Protein AF-0000000087375952 (afdb_homodimer)

Nearest PDB structures (foldseek):
  8b24-assembly1_B  TM=8.709E-02  e=7.193E-02  Thermotoga maritima
  4s0f-assembly1_A  TM=1.376E-01  e=5.343E+00  Acetivibrio thermocellus ATCC 27405
  4s0f-assembly1_A  TM=1.377E-01  e=4.874E+00  Acetivibrio thermocellus ATCC 27405

Solvent-accessible surface area (backbone atoms only — not comparable to full-atom values): 81300 Å² total; per-residue (Å²): 135,86,79,77,78,74,74,79,68,74,80,70,73,78,78,84,52,76,80,85,81,52,69,49,51,56,50,56,46,46,37,27,45,47,47,61,62,44,66,48,79,80,58,34,62,64,51,52,50,49,53,50,52,49,40,51,50,38,50,47,61,52,43,45,70,57,62,17,58,68,60,46,91,51,53,43,57,49,63,68,58,36,53,54,50,55,52,57,53,66,51,43,54,28,53,48,32,25,50,30,36,48,36,39,60,64,63,52,96,51,96,59,66,30,62,60,22,51,49,47,51,49,49,55,52,50,50,59,55,51,46,52,73,62,44,62,55,52,47,79,49,60,70,67,47,54,53,55,50,51,49,48,52,48,51,52,51,50,53,47,50,55,46,68,73,58,46,72,54,43,20,52,34,25,55,56,44,33,55,47,48,50,42,49,47,52,51,51,49,52,51,51,53,39,54,50,33,36,70,26,46,80,52,49,43,19,45,59,50,48,54,28,48,51,57,53,50,55,63,69,64,50,89,72,70,81,63,69,71,16,68,57,41,43,40,65,31,74,52,58,58,49,38,69,59,74,52,54,69,41,66,29,38,89,33,46,48,63,60,64,50,66,55,34,68,64,37,85,81,38,66,55,38,45,25,42,7,55,50,52,54,46,25,74,73,35,66,70,46,57,74,36,60,64,58,62,41,48,42,46,16,50,30,49,29,52,53,52,49,20,42,75,72,55,39,81,82,51,42,64,54,12,53,53,39,33,45,40,45,48,36,10,58,32,55,62,69,72,43,25,57,62,52,53,47,31,42,48,50,16,46,48,55,50,24,41,52,69,41,6,42,53,77,41,82,59,33,31,74,68,44,44,46,47,62,72,49,49,39,56,51,51,52,48,51,50,35,52,50,41,36,28,61,53,34,77,66,40,49,71,57,24,55,50,29,32,56,72,61,31,47,78,69,42,88,54,47,66,60,46,52,52,50,42,46,50,44,22,65,72,58,65,39,69,36,41,42,55,42,38,49,54,51,49,40,52,51,45,44,52,49,37,48,53,48,50,55,54,47,54,52,50,46,38,66,63,28,68,47,24,48,46,43,50,50,50,43,48,74,52,35,73,87,50,30,71,62,45,65,55,50,50,59,51,46,49,54,54,39,60,72,56,39,76,89,67,62,56,42,54,44,35,48,87,56,68,63,33,87,84,55,73,75,71,52,72,43,66,66,48,64,64,35,35,31,51,43,48,54,52,58,64,58,54,32,81,89,42,41,46,28,78,26,56,60,51,44,61,62,35,30,78,70,65,76,44,62,44,78,78,56,49,67,64,51,70,57,89,34,65,55,53,32,50,50,20,52,34,48,15,50,50,49,35,43,68,73,58,58,83,59,88,91,53,82,76,53,56,29,38,64,26,22,56,52,44,34,17,31,53,43,29,34,45,74,76,38,30,51,65,38,63,43,30,44,64,18,34,46,45,54,50,50,50,46,52,51,51,49,22,56,74,44,68,29,71,65,33,41,64,68,47,49,46,67,55,46,49,54,51,39,54,49,48,35,66,49,83,64,86,66,88,45,55,63,44,50,5,26,37,51,14,50,55,50,47,55,46,40,69,73,73,41,52,52,56,52,30,34,50,42,20,51,26,40,43,35,32,55,60,47,37,29,35,55,74,45,59,58,35,49,49,37,47,59,57,35,27,59,74,66,46,50,63,58,47,38,47,24,50,52,28,58,46,39,31,42,37,53,54,70,74,76,60,84,61,74,53,83,59,34,40,34,55,125,135,84,81,75,76,76,75,76,68,73,80,69,74,78,77,84,54,76,79,83,81,50,70,48,50,57,51,56,46,46,38,26,45,47,47,61,62,46,65,49,80,81,57,34,62,63,53,51,50,50,53,50,53,47,40,52,49,37,48,47,61,54,44,46,69,58,61,15,60,70,59,46,91,51,52,43,57,48,61,68,59,36,53,54,51,54,52,56,54,65,53,43,55,30,53,48,32,26,49,29,35,47,36,40,60,64,64,50,95,52,94,59,67,29,62,60,20,52,49,48,51,50,50,54,52,51,48,60,56,50,46,52,74,62,44,62,54,50,47,78,49,61,72,68,45,54,54,54,50,51,48,49,51,49,51,54,51,50,53,48,50,52,46,69,73,58,46,74,54,43,20,52,34,25,56,56,42,32,55,47,49,50,42,51,46,52,51,52,50,52,50,51,52,37,53,49,34,35,71,26,46,80,52,50,43,19,44,57,50,48,54,29,47,52,56,53,49,53,63,71,64,50,90,73,71,81,65,70,71,16,67,57,40,44,40,66,32,75,51,58,58,50,37,70,59,73,51,56,68,41,66,29,37,91,33,46,48,63,61,61,50,66,53,35,69,64,37,86,81,37,66,54,39,44,26,42,7,56,52,53,55,46,26,75,74,34,65,71,44,56,74,36,59,65,58,62,41,48,41,46,15,50,30,50,30,52,54,52,47,20,42,74,71,54,40,82,81,50,40,63,56,12,53,53,40,34,45,39,46,51,36,8,58,32,54,62,68,70,43,26,57,61,53,53,46,30,42,49,50,16,47,49,55,50,25,41,51,68,42,6,41,52,76,40,81,60,31,31,74,68,45,44,46,47,64,72,48,48,39,55,51,52,54,47,51,50,37,53,50,42,38,29,61,51,34,77,67,40,48,70,56,26,56,51,30,32,54,73,60,32,46,78,69,41,88,54,46,67,59,48,51,52,49,42,48,48,44,21,65,72,58,67,38,71,37,42,42,55,43,38,50,54,51,49,40,52,50,45,42,52,49,37,49,55,49,48,57,54,48,54,50,51,48,38,67,63,28,70,48,24,48,46,43,51,51,52,43,47,75,54,35,73,88,51,31,72,62,44,65,56,50,52,58,52,48,50,55,56,40,60,72,56,40,77,88,68,63,57,42,54,44,36,47,87,57,68,64,33,88,85,54,72,76,71,53,72,44,66,66,48,64,62,36,35,34,51,42,49,53,50,58,65,57,54,31,80,90,40,41,44,26,77,28,56,59,50,44,62,62,36,31,79,70,66,74,44,62,44,78,78,55,48,67,63,51,69,56,89,34,65,58,53,32,49,50,18,53,33,46,15,51,52,49,34,43,67,74,58,58,84,60,89,90,55,82,75,54,56,30,40,66,27,23,56,53,43,33,18,30,54,44,29,34,47,73,76,38,29,51,64,37,63,43,30,41,63,17,34,47,47,54,48,50,50,44,52,50,52,50,21,56,74,45,68,30,72,66,34,42,65,68,47,48,47,68,55,46,49,53,50,40,53,49,47,35,66,50,82,63,86,63,89,45,53,63,43,50,4,27,38,50,14,51,54,51,46,55,46,39,69,73,74,40,52,52,56,52,30,35,49,41,19,52,27,39,43,34,33,53,61,47,36,28,35,55,73,46,60,58,34,48,50,37,47,58,58,36,26,61,75,67,46,49,61,59,48,37,48,24,49,51,28,59,46,38,32,42,38,54,55,70,74,76,62,84,63,76,57,83,57,34,42,32,56,124

pLDDT: mean 81.81, std 15.51, range [24.17, 98.19]

Radius of gyration: 37.65 Å; Cα contacts (8 Å, |Δi|>4): 2104; chains: 2; bounding box: 94×125×106 Å

Foldseek 3Di:
DPPPPPPPPDPPPPPCAPDPPALCCVLLVLLLVLCVQLPCPPCVVVLVVVLVLLLVLLVCLLCQVVQPPQQPLALFGFPVSLVVNVVSVVVLLVSLVVVLVVQQPSVDPDPFGRSVSLLSLLSLLLVLLSCLSSDALALQDDPVVVVVLVVSVVSLVVSVCCLPVHGQFLLSSLVSVLSSLVSVLVSVVSVVLSVCQCPACQHNVVLLLQLQLVVVVLVVVPPPPPDAFELVLQLLFFQFLDQSRVFDWDADPSGTDTPCSVVCRPVLQNLRTDGLNNLSVVLVVDVVCVVPVVLSLLSVLRSLLSVVVSVVVPHADDPSQLQSLLRCLQRYVCVHVVFLQSSLLSLLSSLSLVLCNGGGSAVLLPQAPVCCCVVVPVSVVVSVVVSQVSLCVSVVNPNVVSVVSNCSVDSVNRVCLVVVLVSLVVVCVVVVDPSSVSSNSSSVSSVSSVVSSVVVVVSSVLSNLLPSSNSSNLSSCCSNPVVCVVVSVVSNVVSVVVNVVRHDSFAKAFFAAPLADFVVPPDTDIDTQDSLLSSLLSVVSSVDDPVQHFALQLSLLVVCCVPQVPNSVVCVVLRPDPDSLLSLLLQLLLLVLLCVVPPDDPPDDDFRQNSLLNRLSRRSNVCLDPPQLLFQDDSVVSNVLVVVVLVVLQVLLPHDVSSNPPHSVSSSVSLLVLLVPPDPDPRSSSSSSVSNVVLNVSCPPDCVNSSSNSSSNRSSSNLLVGLAHLDPSNVVSQVVCSSVVGHSSNSSNSSCSSNVPHDDHPPPVDPPPPPDDPD/DPPPPPPPPDPPPPPCAPDPPALCCVLLVLLLVLCVQLPCVPCVVVLVVVLVLLLVLLVCLQCQVVQPPQQPLALFGFPVSLVVNVVSVVVLLVSLVVVLVVQQPSVDPDPFGRSVSLLSLLSLLLVLLSNLSSDALALQDDPVVVVVLVVSVVSLVVSVCCLPVHGQFLLSSLVSLLSSLVSVLVSVVSVVLSVCQCPACQHNVVLLLQLQLVVVVLVVVDPPPPDAFELVLQLLFFQFLDQSSVFDWDADPSGTDTPCSVVCRPVLQNLRTDGLNNLSVVLVVDVVCVVPVVLSLLSVLRSLLSVVVSVVVPHADDPSQLQSLLRCLQRYVCVHVVFLQSSLLSLLSNLSLVLCNGGGSAVLLPQAPVCCCVVVPVSVVVSVVVSQVSLCVSVVNPNVVSVVSNCSVDSVNRVCLVVVLVSLVVVCVVVVDPSSVSSNSSSVSSVSSVVSSVVVVVSSVLSNLLDSSNSSNLSSCCSNPVVCVVVSVPSNVVSVVVNVVRHDSFAKAFFAALLADFVVPPDTDIDTQDSLLSSLLSVVSSVDDPVQHFALQLSLLVVCCVPQVPNSVVCVVLRPDPDSLLSLLLQLLLLVLLCVVPPDDPPDDDFRQNSLLNRLSRRSNVCLDPPLLLFQDDSVVSNVLVVVVLVVLQVLLPHDVSSNPDHSVSSSVSLLVLLPPPDPDPRSSSSSSVSNVVLNVSCPPPCVNSSSNSSSNRSSSNLLVGLAHLDPSNVVSQVVCSSVVGHSSNSSNSSCSSNVPHDDHPPPVDPPPPPDDPD

Structure (mmCIF, N/CA/C/O backbone):
data_AF-0000000087375952-model_v1
#
loop_
_entity.id
_entity.type
_entity.pdbx_description
1 polymer 'DUF4220 domain-containing protein'
#
loop_
_atom_site.group_PDB
_atom_site.id
_atom_site.type_symbol
_atom_site.label_atom_id
_atom_site.label_alt_id
_atom_site.label_comp_id
_atom_site.label_asym_id
_atom_site.label_entity_id
_atom_site.label_seq_id
_atom_site.pdbx_PDB_ins_code
_atom_site.Cartn_x
_atom_site.Cartn_y
_atom_site.Cartn_z
_atom_site.occupancy
_atom_site.B_iso_or_equiv
_atom_site.auth_seq_id
_atom_site.auth_comp_id
_atom_site.auth_asym_id
_atom_site.auth_atom_id
_atom_site.pdbx_PDB_model_num
ATOM 1 N N . MET A 1 1 ? -16.797 -83.125 -9.977 1 24.17 1 MET A N 1
ATOM 2 C CA . MET A 1 1 ? -17.797 -82.188 -10.5 1 24.17 1 MET A CA 1
ATOM 3 C C . MET A 1 1 ? -17.203 -80.812 -10.672 1 24.17 1 MET A C 1
ATOM 5 O O . MET A 1 1 ? -16.641 -80.25 -9.734 1 24.17 1 MET A O 1
ATOM 9 N N . ALA A 1 2 ? -16.844 -80.5 -12.008 1 28.22 2 ALA A N 1
ATOM 10 C CA . ALA A 1 2 ? -16.109 -79.438 -12.664 1 28.22 2 ALA A CA 1
ATOM 11 C C . ALA A 1 2 ? -16.812 -78.062 -12.461 1 28.22 2 ALA A C 1
ATOM 13 O O . ALA A 1 2 ? -18 -77.938 -12.781 1 28.22 2 ALA A O 1
ATOM 14 N N . SER A 1 3 ? -16.547 -77.312 -11.359 1 28.17 3 SER A N 1
ATOM 15 C CA . SER A 1 3 ? -17.047 -76.062 -10.883 1 28.17 3 SER A CA 1
ATOM 16 C C . SER A 1 3 ? -17 -75 -11.969 1 28.17 3 SER A C 1
ATOM 18 O O . SER A 1 3 ? -15.914 -74.625 -12.453 1 28.17 3 SER A O 1
ATOM 20 N N . SER A 1 4 ? -17.984 -75.062 -12.953 1 26.92 4 SER A N 1
ATOM 21 C CA . SER A 1 4 ? -18.188 -74.188 -14.102 1 26.92 4 SER A CA 1
ATOM 22 C C . SER A 1 4 ? -18.203 -72.688 -13.68 1 26.92 4 SER A C 1
ATOM 24 O O . SER A 1 4 ? -19.109 -72.25 -12.969 1 26.92 4 SER A O 1
ATOM 26 N N . ILE A 1 5 ? -17.031 -72.125 -13.398 1 28.55 5 ILE A N 1
ATOM 27 C CA . ILE A 1 5 ? -16.828 -70.688 -13.109 1 28.55 5 ILE A CA 1
ATOM 28 C C . ILE A 1 5 ? -17.469 -69.875 -14.211 1 28.55 5 ILE A C 1
ATOM 30 O O . ILE A 1 5 ? -17.047 -69.938 -15.367 1 28.55 5 ILE A O 1
ATOM 34 N N . ASN A 1 6 ? -18.859 -69.688 -14.211 1 26 6 ASN A N 1
ATOM 35 C CA . ASN A 1 6 ? -19.688 -68.875 -15.109 1 26 6 ASN A CA 1
ATOM 36 C C . ASN A 1 6 ? -19.047 -67.5 -15.375 1 26 6 ASN A C 1
ATOM 38 O O . ASN A 1 6 ? -18.734 -66.812 -14.445 1 26 6 ASN A O 1
ATOM 42 N N . SER A 1 7 ? -18.312 -67.375 -16.453 1 29.36 7 SER A N 1
ATOM 43 C CA . SER A 1 7 ? -17.734 -66.188 -17.062 1 29.36 7 SER A CA 1
ATOM 44 C C . SER A 1 7 ? -18.75 -65.062 -17.125 1 29.36 7 SER A C 1
ATOM 46 O O . SER A 1 7 ? -19.766 -65.188 -17.812 1 29.36 7 SER A O 1
ATOM 48 N N . ALA A 1 8 ? -18.969 -64.375 -16 1 34.66 8 ALA A N 1
ATOM 49 C CA . ALA A 1 8 ? -19.859 -63.188 -15.938 1 34.66 8 ALA A CA 1
ATOM 50 C C . ALA A 1 8 ? -19.719 -62.344 -17.188 1 34.66 8 ALA A C 1
ATOM 52 O O . ALA A 1 8 ? -18.609 -61.938 -17.562 1 34.66 8 ALA A O 1
ATOM 53 N N . SER A 1 9 ? -20.594 -62.656 -18.25 1 31.17 9 SER A N 1
ATOM 54 C CA . SER A 1 9 ? -20.75 -61.844 -19.453 1 31.17 9 SER A CA 1
ATOM 55 C C . SER A 1 9 ? -20.625 -60.375 -19.156 1 31.17 9 SER A C 1
ATOM 57 O O . SER A 1 9 ? -21.062 -59.906 -18.094 1 31.17 9 SER A O 1
ATOM 59 N N . PRO A 1 10 ? -19.719 -59.719 -19.844 1 35.69 10 PRO A N 1
ATOM 60 C CA . PRO A 1 10 ? -19.547 -58.281 -19.625 1 35.69 10 PRO A CA 1
ATOM 61 C C . PRO A 1 10 ? -20.875 -57.531 -19.578 1 35.69 10 PRO A C 1
ATOM 63 O O . PRO A 1 10 ? -21.859 -57.969 -20.203 1 35.69 10 PRO A O 1
ATOM 66 N N . PRO A 1 11 ? -21.312 -56.938 -18.469 1 35.44 11 PRO A N 1
ATOM 67 C CA . PRO A 1 11 ? -22.641 -56.312 -18.375 1 35.44 11 PRO A CA 1
ATOM 68 C C . PRO A 1 11 ? -23.062 -55.656 -19.703 1 35.44 11 PRO A C 1
ATOM 70 O O . PRO A 1 11 ? -22.219 -55.094 -20.406 1 35.44 11 PRO A O 1
ATOM 73 N N . GLN A 1 12 ? -24.062 -56.281 -20.438 1 33.72 12 GLN A N 1
ATOM 74 C CA . GLN A 1 12 ? -24.703 -55.812 -21.672 1 33.72 12 GLN A CA 1
ATOM 75 C C . GLN A 1 12 ? -24.922 -54.312 -21.625 1 33.72 12 GLN A C 1
ATOM 77 O O . GLN A 1 12 ? -25.203 -53.75 -20.578 1 33.72 12 GLN A O 1
ATOM 82 N N . PRO A 1 13 ? -24.375 -53.625 -22.594 1 38.22 13 PRO A N 1
ATOM 83 C CA . PRO A 1 13 ? -24.641 -52.188 -22.719 1 38.22 13 PRO A CA 1
ATOM 84 C C . PRO A 1 13 ? -26.109 -51.812 -22.484 1 38.22 13 PRO A C 1
ATOM 86 O O . PRO A 1 13 ? -27 -52.562 -22.906 1 38.22 13 PRO A O 1
ATOM 89 N N . PRO A 1 14 ? -26.516 -51.375 -21.375 1 36.69 14 PRO A N 1
ATOM 90 C CA . PRO A 1 14 ? -27.953 -51.125 -21.188 1 36.69 14 PRO A CA 1
ATOM 91 C C . PRO A 1 14 ? -28.641 -50.656 -22.453 1 36.69 14 PRO A C 1
ATOM 93 O O . PRO A 1 14 ? -28.188 -49.719 -23.094 1 36.69 14 PRO A O 1
ATOM 96 N N . SER A 1 15 ? -29.25 -51.531 -23.266 1 37.16 15 SER A N 1
ATOM 97 C CA . SER A 1 15 ? -30.062 -51.375 -24.469 1 37.16 15 SER A CA 1
ATOM 98 C C . SER A 1 15 ? -30.781 -50.031 -24.469 1 37.16 15 SER A C 1
ATOM 100 O O . SER A 1 15 ? -30.875 -49.344 -25.5 1 37.16 15 SER A O 1
ATOM 102 N N . ALA A 1 16 ? -32 -50.062 -23.719 1 36.94 16 ALA A N 1
ATOM 103 C CA . ALA A 1 16 ? -33.094 -49.125 -23.859 1 36.94 16 ALA A CA 1
ATOM 104 C C . ALA A 1 16 ? -32.688 -47.719 -23.438 1 36.94 16 ALA A C 1
ATOM 106 O O . ALA A 1 16 ? -32.938 -47.312 -22.312 1 36.94 16 ALA A O 1
ATOM 107 N N . PHE A 1 17 ? -31.469 -47.375 -23.484 1 39.38 17 PHE A N 1
ATOM 108 C CA . PHE A 1 17 ? -31.266 -46 -23.094 1 39.38 17 PHE A CA 1
ATOM 109 C C . PHE A 1 17 ? -32.344 -45.094 -23.672 1 39.38 17 PHE A C 1
ATOM 111 O O . PHE A 1 17 ? -33.062 -45.5 -24.609 1 39.38 17 PHE A O 1
ATOM 118 N N . CYS A 1 18 ? -32.406 -43.781 -23.266 1 39.75 18 CYS A N 1
ATOM 119 C CA . CYS A 1 18 ? -33.469 -42.875 -23.781 1 39.75 18 CYS A CA 1
ATOM 120 C C . CYS A 1 18 ? -33.594 -43 -25.281 1 39.75 18 CYS A C 1
ATOM 122 O O . CYS A 1 18 ? -32.688 -43.469 -25.969 1 39.75 18 CYS A O 1
ATOM 124 N N . ASP A 1 19 ? -34.719 -42.781 -25.953 1 37.16 19 ASP A N 1
ATOM 125 C CA . ASP A 1 19 ? -34.969 -42.719 -27.391 1 37.16 19 ASP A CA 1
ATOM 126 C C . ASP A 1 19 ? -33.719 -42.25 -28.125 1 37.16 19 ASP A C 1
ATOM 128 O O . ASP A 1 19 ? -33.031 -41.344 -27.672 1 37.16 19 ASP A O 1
ATOM 132 N N . THR A 1 20 ? -33.031 -43.094 -28.984 1 40.28 20 THR A N 1
ATOM 133 C CA . THR A 1 20 ? -31.875 -43.156 -29.844 1 40.28 20 THR A CA 1
ATOM 134 C C . THR A 1 20 ? -31.531 -41.781 -30.406 1 40.28 20 THR A C 1
ATOM 136 O O . THR A 1 20 ? -30.484 -41.625 -31.031 1 40.28 20 THR A O 1
ATOM 139 N N . SER A 1 21 ? -32.531 -40.938 -30.656 1 39.75 21 SER A N 1
ATOM 140 C CA . SER A 1 21 ? -32.219 -39.875 -31.609 1 39.75 21 SER A CA 1
ATOM 141 C C . SER A 1 21 ? -31.375 -38.781 -30.953 1 39.75 21 SER A C 1
ATOM 143 O O . SER A 1 21 ? -31.016 -37.781 -31.609 1 39.75 21 SER A O 1
ATOM 145 N N . THR A 1 22 ? -31.266 -38.688 -29.656 1 44.5 22 THR A N 1
ATOM 146 C CA . THR A 1 22 ? -30.703 -37.438 -29.172 1 44.5 22 THR A CA 1
ATOM 147 C C . THR A 1 22 ? -29.188 -37.531 -29.016 1 44.5 22 THR A C 1
ATOM 149 O O . THR A 1 22 ? -28.688 -38.531 -28.5 1 44.5 22 THR A O 1
ATOM 152 N N . THR A 1 23 ? -28.422 -36.781 -29.781 1 45.75 23 THR A N 1
ATOM 153 C CA . THR A 1 23 ? -26.984 -36.625 -29.938 1 45.75 23 THR A CA 1
ATOM 154 C C . THR A 1 23 ? -26.297 -36.562 -28.562 1 45.75 23 THR A C 1
ATOM 156 O O . THR A 1 23 ? -25.094 -36.75 -28.453 1 45.75 23 THR A O 1
ATOM 159 N N . LEU A 1 24 ? -26.938 -36.094 -27.484 1 51.06 24 LEU A N 1
ATOM 160 C CA . LEU A 1 24 ? -26.281 -36.062 -26.172 1 51.06 24 LEU A CA 1
ATOM 161 C C . LEU A 1 24 ? -26.031 -37.469 -25.656 1 51.06 24 LEU A C 1
ATOM 163 O O . LEU A 1 24 ? -25.141 -37.688 -24.828 1 51.06 24 LEU A O 1
ATOM 167 N N . ILE A 1 25 ? -26.672 -38.438 -26.172 1 51.78 25 ILE A N 1
ATOM 168 C CA . ILE A 1 25 ? -26.594 -39.812 -25.703 1 51.78 25 ILE A CA 1
ATOM 169 C C . ILE A 1 25 ? -25.172 -40.375 -25.938 1 51.78 25 ILE A C 1
ATOM 171 O O . ILE A 1 25 ? -24.594 -41 -25.031 1 51.78 25 ILE A O 1
ATOM 175 N N . PRO A 1 26 ? -24.719 -39.781 -27.047 1 53.44 26 PRO A N 1
ATOM 176 C CA . PRO A 1 26 ? -23.359 -40.312 -27.234 1 53.44 26 PRO A CA 1
ATOM 177 C C . PRO A 1 26 ? -22.375 -39.719 -26.219 1 53.44 26 PRO A C 1
ATOM 179 O O . PRO A 1 26 ? -21.469 -40.406 -25.766 1 53.44 26 PRO A O 1
ATOM 182 N N . PHE A 1 27 ? -22.734 -38.469 -25.766 1 61.25 27 PHE A N 1
ATOM 183 C CA . PHE A 1 27 ? -21.828 -37.844 -24.812 1 61.25 27 PHE A CA 1
ATOM 184 C C . PHE A 1 27 ? -21.922 -38.531 -23.453 1 61.25 27 PHE A C 1
ATOM 186 O O . PHE A 1 27 ? -20.906 -38.906 -22.859 1 61.25 27 PHE A O 1
ATOM 193 N N . VAL A 1 28 ? -23.125 -38.625 -22.969 1 58.19 28 VAL A N 1
ATOM 194 C CA . VAL A 1 28 ? -23.344 -39.281 -21.672 1 58.19 28 VAL A CA 1
ATOM 195 C C . VAL A 1 28 ? -22.859 -40.719 -21.734 1 58.19 28 VAL A C 1
ATOM 197 O O . VAL A 1 28 ? -22.234 -41.219 -20.797 1 58.19 28 VAL A O 1
ATOM 200 N N . TYR A 1 29 ? -23.125 -41.25 -22.906 1 54.22 29 TYR A N 1
ATOM 201 C CA . TYR A 1 29 ? -22.688 -42.625 -23.109 1 54.22 29 TYR A CA 1
ATOM 202 C C . TYR A 1 29 ? -21.172 -42.75 -23.047 1 54.22 29 TYR A C 1
ATOM 204 O O . TYR A 1 29 ? -20.641 -43.594 -22.328 1 54.22 29 TYR A O 1
ATOM 212 N N . ASN A 1 30 ? -20.609 -41.75 -23.734 1 57.16 30 ASN A N 1
ATOM 213 C CA . ASN A 1 30 ? -19.156 -41.781 -23.766 1 57.16 30 ASN A CA 1
ATOM 214 C C . ASN A 1 30 ? -18.547 -41.469 -22.391 1 57.16 30 ASN A C 1
ATOM 216 O O . ASN A 1 30 ? -17.531 -42.062 -22.016 1 57.16 30 ASN A O 1
ATOM 220 N N . LEU A 1 31 ? -19.25 -40.656 -21.766 1 66.5 31 LEU A N 1
ATOM 221 C CA . LEU A 1 31 ? -18.766 -40.312 -20.438 1 66.5 31 LEU A CA 1
ATOM 222 C C . LEU A 1 31 ? -18.969 -41.469 -19.469 1 66.5 31 LEU A C 1
ATOM 224 O O . LEU A 1 31 ? -18.094 -41.75 -18.641 1 66.5 31 LEU A O 1
ATOM 228 N N . THR A 1 32 ? -20.062 -42.125 -19.609 1 59.03 32 THR A N 1
ATOM 229 C CA . THR A 1 32 ? -20.344 -43.281 -18.766 1 59.03 32 THR A CA 1
ATOM 230 C C . THR A 1 32 ? -19.375 -44.406 -19.062 1 59.03 32 THR A C 1
ATOM 232 O O . THR A 1 32 ? -18.938 -45.125 -18.156 1 59.03 32 THR A O 1
ATOM 235 N N . ILE A 1 33 ? -19.062 -44.594 -20.328 1 57.09 33 ILE A N 1
ATOM 236 C CA . ILE A 1 33 ? -18.109 -45.625 -20.734 1 57.09 33 ILE A CA 1
ATOM 237 C C . ILE A 1 33 ? -16.734 -45.312 -20.141 1 57.09 33 ILE A C 1
ATOM 239 O O . ILE A 1 33 ? -16.031 -46.219 -19.688 1 57.09 33 ILE A O 1
ATOM 243 N N . PHE A 1 34 ? -16.484 -44.062 -20.266 1 63.88 34 PHE A N 1
ATOM 244 C CA . PHE A 1 34 ? -15.211 -43.688 -19.672 1 63.88 34 PHE A CA 1
ATOM 245 C C . PHE A 1 34 ? -15.141 -44.094 -18.219 1 63.88 34 PHE A C 1
ATOM 247 O O . PHE A 1 34 ? -14.141 -44.656 -17.766 1 63.88 34 PHE A O 1
ATOM 254 N N . TYR A 1 35 ? -16.172 -43.844 -17.5 1 63.03 35 TYR A N 1
ATOM 255 C CA . TYR A 1 35 ? -16.172 -44.156 -16.078 1 63.03 35 TYR A CA 1
ATOM 256 C C . TYR A 1 35 ? -16.266 -45.656 -15.844 1 63.03 35 TYR A C 1
ATOM 258 O O . TYR A 1 35 ? -15.742 -46.156 -14.852 1 63.03 35 TYR A O 1
ATOM 266 N N . ALA A 1 36 ? -16.891 -46.312 -16.797 1 55.78 36 ALA A N 1
ATOM 267 C CA . ALA A 1 36 ? -17.016 -47.75 -16.688 1 55.78 36 ALA A CA 1
ATOM 268 C C . ALA A 1 36 ? -15.695 -48.438 -17.016 1 55.78 36 ALA A C 1
ATOM 270 O O . ALA A 1 36 ? -15.328 -49.438 -16.391 1 55.78 36 ALA A O 1
ATOM 271 N N . GLU A 1 37 ? -15.031 -48 -18.031 1 56.59 37 GLU A N 1
ATOM 272 C CA . GLU A 1 37 ? -13.789 -48.625 -18.484 1 56.59 37 GLU A CA 1
ATOM 273 C C . GLU A 1 37 ? -12.602 -48.156 -17.625 1 56.59 37 GLU A C 1
ATOM 275 O O . GLU A 1 37 ? -11.641 -48.906 -17.453 1 56.59 37 GLU A O 1
ATOM 280 N N . ALA A 1 38 ? -12.648 -46.906 -17.469 1 52.41 38 ALA A N 1
ATOM 281 C CA . ALA A 1 38 ? -11.562 -46.438 -16.625 1 52.41 38 ALA A CA 1
ATOM 282 C C . ALA A 1 38 ? -11.523 -47.188 -15.297 1 52.41 38 ALA A C 1
ATOM 284 O O . ALA A 1 38 ? -12.547 -47.344 -14.625 1 52.41 38 ALA A O 1
ATOM 285 N N . ASN A 1 39 ? -11.016 -48.375 -15.172 1 46.94 39 ASN A N 1
ATOM 286 C CA . ASN A 1 39 ? -10.828 -49.156 -13.938 1 46.94 39 ASN A CA 1
ATOM 287 C C . ASN A 1 39 ? -10.922 -48.25 -12.703 1 46.94 39 ASN A C 1
ATOM 289 O O . ASN A 1 39 ? -9.922 -47.656 -12.281 1 46.94 39 ASN A O 1
ATOM 293 N N . LEU A 1 40 ? -12.039 -47.875 -12.375 1 46.62 40 LEU A N 1
ATOM 294 C CA . LEU A 1 40 ? -12.422 -47 -11.266 1 46.62 40 LEU A CA 1
ATOM 295 C C . LEU A 1 40 ? -11.664 -47.375 -9.992 1 46.62 40 LEU A C 1
ATOM 297 O O . LEU A 1 40 ? -11.836 -46.75 -8.953 1 46.62 40 LEU A O 1
ATOM 301 N N . ARG A 1 41 ? -11.281 -48.5 -9.82 1 49.94 41 ARG A N 1
ATOM 302 C CA . ARG A 1 41 ? -10.852 -48.906 -8.484 1 49.94 41 ARG A CA 1
ATOM 303 C C . ARG A 1 41 ? -9.695 -48.031 -8.008 1 49.94 41 ARG A C 1
ATOM 305 O O . ARG A 1 41 ? -9.633 -47.656 -6.832 1 49.94 41 ARG A O 1
ATOM 312 N N . GLY A 1 42 ? -8.711 -47.875 -8.672 1 47.47 42 GLY A N 1
ATOM 313 C CA . GLY A 1 42 ? -7.574 -47.188 -8.078 1 47.47 42 GLY A CA 1
ATOM 314 C C . GLY A 1 42 ? -7.637 -45.688 -8.211 1 47.47 42 GLY A C 1
ATOM 315 O O . GLY A 1 42 ? -7.121 -44.969 -7.359 1 47.47 42 GLY A O 1
ATOM 316 N N . ASN A 1 43 ? -8.242 -45.156 -9.242 1 53.06 43 ASN A N 1
ATOM 317 C CA . ASN A 1 43 ? -8.188 -43.719 -9.547 1 53.06 43 ASN A CA 1
ATOM 318 C C . ASN A 1 43 ? -9.5 -43.031 -9.195 1 53.06 43 ASN A C 1
ATOM 320 O O . ASN A 1 43 ? -9.766 -41.938 -9.68 1 53.06 43 ASN A O 1
ATOM 324 N N . GLU A 1 44 ? -10.336 -43.719 -8.367 1 56.28 44 GLU A N 1
ATOM 325 C CA . GLU A 1 44 ? -11.656 -43.188 -8.07 1 56.28 44 GLU A CA 1
ATOM 326 C C . GLU A 1 44 ? -11.57 -42 -7.141 1 56.28 44 GLU A C 1
ATOM 328 O O . GLU A 1 44 ? -12.289 -41 -7.316 1 56.28 44 GLU A O 1
ATOM 333 N N . ALA A 1 45 ? -10.664 -42.188 -6.277 1 58.88 45 ALA A N 1
ATOM 334 C CA . ALA A 1 45 ? -10.68 -41.188 -5.219 1 58.88 45 ALA A CA 1
ATOM 335 C C . ALA A 1 45 ? -10.328 -39.812 -5.773 1 58.88 45 ALA A C 1
ATOM 337 O O . ALA A 1 45 ? -11.031 -38.812 -5.523 1 58.88 45 ALA A O 1
ATOM 338 N N . PRO A 1 46 ? -9.398 -39.844 -6.609 1 63.56 46 PRO A N 1
ATOM 339 C CA . PRO A 1 46 ? -9.094 -38.5 -7.121 1 63.56 46 PRO A CA 1
ATOM 340 C C . PRO A 1 46 ? -10.164 -37.969 -8.07 1 63.56 46 PRO A C 1
ATOM 342 O O . PRO A 1 46 ? -10.422 -36.75 -8.117 1 63.56 46 PRO A O 1
ATOM 345 N N . LEU A 1 47 ? -10.812 -38.938 -8.688 1 69.5 47 LEU A N 1
ATOM 346 C CA . LEU A 1 47 ? -11.875 -38.531 -9.594 1 69.5 47 LEU A CA 1
ATOM 347 C C . LEU A 1 47 ? -13.07 -37.969 -8.828 1 69.5 47 LEU A C 1
ATOM 349 O O . LEU A 1 47 ? -13.633 -36.969 -9.219 1 69.5 47 LEU A O 1
ATOM 353 N N . VAL A 1 48 ? -13.312 -38.656 -7.727 1 66.81 48 VAL A N 1
ATOM 354 C CA . VAL A 1 48 ? -14.422 -38.188 -6.891 1 66.81 48 VAL A CA 1
ATOM 355 C C . VAL A 1 48 ? -14.055 -36.875 -6.238 1 66.81 48 VAL A C 1
ATOM 357 O O . VAL A 1 48 ? -14.875 -35.938 -6.215 1 66.81 48 VAL A O 1
ATOM 360 N N . ALA A 1 49 ? -12.914 -36.781 -5.836 1 67.19 49 ALA A N 1
ATOM 361 C CA . ALA A 1 49 ? -12.484 -35.562 -5.164 1 67.19 49 ALA A CA 1
ATOM 362 C C . ALA A 1 49 ? -12.516 -34.375 -6.121 1 67.19 49 ALA A C 1
ATOM 364 O O . ALA A 1 49 ? -12.938 -33.281 -5.742 1 67.19 49 ALA A O 1
ATOM 365 N N . THR A 1 50 ? -12.195 -34.656 -7.293 1 75.12 50 THR A N 1
ATOM 366 C CA . THR A 1 50 ? -12.188 -33.562 -8.273 1 75.12 50 THR A CA 1
ATOM 367 C C . THR A 1 50 ? -13.609 -33.094 -8.562 1 75.12 50 THR A C 1
ATOM 369 O O . THR A 1 50 ? -13.859 -31.875 -8.617 1 75.12 50 THR A O 1
ATOM 372 N N . SER A 1 51 ? -14.484 -34.031 -8.625 1 76.44 51 SER A N 1
ATOM 373 C CA . SER A 1 51 ? -15.859 -33.656 -8.93 1 76.44 51 SER A CA 1
ATOM 374 C C . SER A 1 51 ? -16.5 -32.906 -7.762 1 76.44 51 SER A C 1
ATOM 376 O O . SER A 1 51 ? -17.234 -31.953 -7.965 1 76.44 51 SER A O 1
ATOM 378 N N . VAL A 1 52 ? -16.078 -33.281 -6.629 1 73.06 52 VAL A N 1
ATOM 379 C CA . VAL A 1 52 ? -16.641 -32.625 -5.449 1 73.06 52 VAL A CA 1
ATOM 380 C C . VAL A 1 52 ? -16.094 -31.219 -5.324 1 73.06 52 VAL A C 1
ATOM 382 O O . VAL A 1 52 ? -16.844 -30.266 -5.094 1 73.06 52 VAL A O 1
ATOM 385 N N . VAL A 1 53 ? -14.875 -31.047 -5.57 1 75 53 VAL A N 1
ATOM 386 C CA . VAL A 1 53 ? -14.25 -29.734 -5.461 1 75 53 VAL A CA 1
ATOM 387 C C . VAL A 1 53 ? -14.82 -28.797 -6.527 1 75 53 VAL A C 1
ATOM 389 O O . VAL A 1 53 ? -15.133 -27.641 -6.242 1 75 53 VAL A O 1
ATOM 392 N N . MET A 1 54 ? -15.031 -29.359 -7.602 1 82.69 54 MET A N 1
ATOM 393 C CA . MET A 1 54 ? -15.555 -28.516 -8.688 1 82.69 54 MET A CA 1
ATOM 394 C C . MET A 1 54 ? -17 -28.141 -8.43 1 82.69 54 MET A C 1
ATOM 396 O O . MET A 1 54 ? -17.422 -27.031 -8.75 1 82.69 54 MET A O 1
ATOM 400 N N . PHE A 1 55 ? -17.672 -29.031 -7.809 1 74.81 55 PHE A N 1
ATOM 401 C CA . PHE A 1 55 ? -19.062 -28.734 -7.488 1 74.81 55 PHE A CA 1
ATOM 402 C C . PHE A 1 55 ? -19.156 -27.641 -6.438 1 74.81 55 PHE A C 1
ATOM 404 O O . PHE A 1 55 ? -19.922 -26.688 -6.586 1 74.81 55 PHE A O 1
ATOM 411 N N . VAL A 1 56 ? -18.297 -27.734 -5.496 1 78.31 56 VAL A N 1
ATOM 412 C CA . VAL A 1 56 ? -18.266 -26.734 -4.434 1 78.31 56 VAL A CA 1
ATOM 413 C C . VAL A 1 56 ? -17.859 -25.375 -5.008 1 78.31 56 VAL A C 1
ATOM 415 O O . VAL A 1 56 ? -18.469 -24.344 -4.684 1 78.31 56 VAL A O 1
ATOM 418 N N . LEU A 1 57 ? -17 -25.422 -5.879 1 81.5 57 LEU A N 1
ATOM 419 C CA . LEU A 1 57 ? -16.547 -24.188 -6.488 1 81.5 57 LEU A CA 1
ATOM 420 C C . LEU A 1 57 ? -17.641 -23.562 -7.344 1 81.5 57 LEU A C 1
ATOM 422 O O . LEU A 1 57 ? -17.844 -22.344 -7.309 1 81.5 57 LEU A O 1
ATOM 426 N N . ALA A 1 58 ? -18.344 -24.391 -7.992 1 81.56 58 ALA A N 1
ATOM 427 C CA . ALA A 1 58 ? -19.406 -23.906 -8.852 1 81.56 58 ALA A CA 1
ATOM 428 C C . ALA A 1 58 ? -20.531 -23.281 -8.023 1 81.56 58 ALA A C 1
ATOM 430 O O . ALA A 1 58 ? -21.047 -22.219 -8.359 1 81.56 58 ALA A O 1
ATOM 431 N N . VAL A 1 59 ? -20.75 -23.906 -6.922 1 79.62 59 VAL A N 1
ATOM 432 C CA . VAL A 1 59 ? -21.797 -23.406 -6.043 1 79.62 59 VAL A CA 1
ATOM 433 C C . VAL A 1 59 ? -21.359 -22.094 -5.395 1 79.62 59 VAL A C 1
ATOM 435 O O . VAL A 1 59 ? -22.141 -21.141 -5.289 1 79.62 59 VAL A O 1
ATOM 438 N N . LEU A 1 60 ? -20.188 -22.078 -5.07 1 80.19 60 LEU A N 1
ATOM 439 C CA . LEU A 1 60 ? -19.656 -20.875 -4.445 1 80.19 60 LEU A CA 1
ATOM 440 C C . LEU A 1 60 ? -19.719 -19.688 -5.406 1 80.19 60 LEU A C 1
ATOM 442 O O . LEU A 1 60 ? -20.109 -18.594 -5.02 1 80.19 60 LEU A O 1
ATOM 446 N N . PHE A 1 61 ? -19.422 -19.906 -6.586 1 81.88 61 PHE A N 1
ATOM 447 C CA . PHE A 1 61 ? -19.469 -18.828 -7.578 1 81.88 61 PHE A CA 1
ATOM 448 C C . PHE A 1 61 ? -20.906 -18.375 -7.797 1 81.88 61 PHE A C 1
ATOM 450 O O . PHE A 1 61 ? -21.156 -17.188 -8.023 1 81.88 61 PHE A O 1
ATOM 457 N N . PHE A 1 62 ? -21.734 -19.312 -7.668 1 76.88 62 PHE A N 1
ATOM 458 C CA . PHE A 1 62 ? -23.125 -18.984 -7.93 1 76.88 62 PHE A CA 1
ATOM 459 C C . PHE A 1 62 ? -23.719 -18.156 -6.789 1 76.88 62 PHE A C 1
ATOM 461 O O . PHE A 1 62 ? -24.469 -17.219 -7.023 1 76.88 62 PHE A O 1
ATOM 468 N N . ILE A 1 63 ? -23.203 -18.406 -5.562 1 74.25 63 ILE A N 1
ATOM 469 C CA . ILE A 1 63 ? -23.781 -17.766 -4.391 1 74.25 63 ILE A CA 1
ATOM 470 C C . ILE A 1 63 ? -23.047 -16.453 -4.102 1 74.25 63 ILE A C 1
ATOM 472 O O . ILE A 1 63 ? -23.562 -15.578 -3.414 1 74.25 63 ILE A O 1
ATOM 476 N N . LEU A 1 64 ? -21.953 -16.375 -4.633 1 72 64 LEU A N 1
ATOM 477 C CA . LEU A 1 64 ? -21.125 -15.211 -4.344 1 72 64 LEU A CA 1
ATOM 478 C C . LEU A 1 64 ? -21.891 -13.914 -4.582 1 72 64 LEU A C 1
ATOM 480 O O . LEU A 1 64 ? -21.703 -12.93 -3.863 1 72 64 LEU A O 1
ATOM 484 N N . ASN A 1 65 ? -22.672 -13.891 -5.539 1 62.22 65 ASN A N 1
ATOM 485 C CA . ASN A 1 65 ? -23.453 -12.672 -5.766 1 62.22 65 ASN A CA 1
ATOM 486 C C . ASN A 1 65 ? -24.438 -12.414 -4.625 1 62.22 65 ASN A C 1
ATOM 488 O O . ASN A 1 65 ? -24.844 -11.273 -4.398 1 62.22 65 ASN A O 1
ATOM 492 N N . LEU A 1 66 ? -24.594 -13.578 -3.949 1 55.66 66 LEU A N 1
ATOM 493 C CA . LEU A 1 66 ? -25.484 -13.438 -2.805 1 55.66 66 LEU A CA 1
ATOM 494 C C . LEU A 1 66 ? -24.734 -12.859 -1.605 1 55.66 66 LEU A C 1
ATOM 496 O O . LEU A 1 66 ? -25.359 -12.258 -0.722 1 55.66 66 LEU A O 1
ATOM 500 N N . PHE A 1 67 ? -23.547 -13.141 -1.574 1 54.94 67 PHE A N 1
ATOM 501 C CA . PHE A 1 67 ? -22.75 -12.656 -0.452 1 54.94 67 PHE A CA 1
ATOM 502 C C . PHE A 1 67 ? -22.359 -11.203 -0.657 1 54.94 67 PHE A C 1
ATOM 504 O O . PHE A 1 67 ? -21.719 -10.594 0.208 1 54.94 67 PHE A O 1
ATOM 511 N N . SER A 1 68 ? -22.516 -10.875 -1.812 1 55.59 68 SER A N 1
ATOM 512 C CA . SER A 1 68 ? -22.391 -9.422 -1.929 1 55.59 68 SER A CA 1
ATOM 513 C C . SER A 1 68 ? -23.484 -8.711 -1.137 1 55.59 68 SER A C 1
ATOM 515 O O . SER A 1 68 ? -24.547 -9.281 -0.879 1 55.59 68 SER A O 1
ATOM 517 N N . ARG A 1 69 ? -23.312 -8.078 -0.178 1 49.66 69 ARG A N 1
ATOM 518 C CA . ARG A 1 69 ? -24.328 -7.398 0.618 1 49.66 69 ARG A CA 1
ATOM 519 C C . ARG A 1 69 ? -25.625 -7.246 -0.165 1 49.66 69 ARG A C 1
ATOM 521 O O . ARG A 1 69 ? -25.672 -6.582 -1.203 1 49.66 69 ARG A O 1
ATOM 528 N N . SER A 1 70 ? -26.531 -8.336 -0.281 1 42.72 70 SER A N 1
ATOM 529 C CA . SER A 1 70 ? -27.812 -8.43 -0.965 1 42.72 70 SER A CA 1
ATOM 530 C C . SER A 1 70 ? -28.484 -7.059 -1.091 1 42.72 70 SER A C 1
ATOM 532 O O . SER A 1 70 ? -29.188 -6.789 -2.062 1 42.72 70 SER A O 1
ATOM 534 N N . SER A 1 71 ? -28.625 -6.512 0.032 1 45.59 71 SER A N 1
ATOM 535 C CA . SER A 1 71 ? -29.484 -5.328 0.036 1 45.59 71 SER A CA 1
ATOM 536 C C . SER A 1 71 ? -28.953 -4.254 -0.906 1 45.59 71 SER A C 1
ATOM 538 O O . SER A 1 71 ? -29.688 -3.357 -1.315 1 45.59 71 SER A O 1
ATOM 540 N N . ASP A 1 72 ? -27.609 -3.967 -0.819 1 52.44 72 ASP A N 1
ATOM 541 C CA . ASP A 1 72 ? -27.156 -2.781 -1.544 1 52.44 72 ASP A CA 1
ATOM 542 C C . ASP A 1 72 ? -26.453 -3.166 -2.84 1 52.44 72 ASP A C 1
ATOM 544 O O . ASP A 1 72 ? -25.609 -4.062 -2.848 1 52.44 72 ASP A O 1
ATOM 548 N N . VAL A 1 73 ? -27.266 -3.211 -3.953 1 56.41 73 VAL A N 1
ATOM 549 C CA . VAL A 1 73 ? -26.656 -3.24 -5.281 1 56.41 73 VAL A CA 1
ATOM 550 C C . VAL A 1 73 ? -25.203 -2.773 -5.191 1 56.41 73 VAL A C 1
ATOM 552 O O . VAL A 1 73 ? -24.906 -1.618 -5.5 1 56.41 73 VAL A O 1
ATOM 555 N N . SER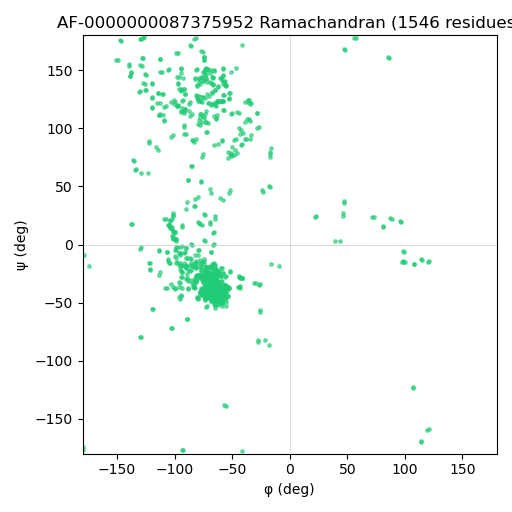 A 1 74 ? -24.469 -3.471 -4.148 1 64.25 74 SER A N 1
ATOM 556 C CA . SER A 1 74 ? -23.125 -2.941 -3.992 1 64.25 74 SER A CA 1
ATOM 557 C C . SER A 1 74 ? -22.109 -3.748 -4.809 1 64.25 74 SER A C 1
ATOM 559 O O . SER A 1 74 ? -22.281 -4.953 -5 1 64.25 74 SER A O 1
ATOM 561 N N . ALA A 1 75 ? -21.266 -3.111 -5.555 1 71.25 75 ALA A N 1
ATOM 562 C CA . ALA A 1 75 ? -20.203 -3.623 -6.414 1 71.25 75 ALA A CA 1
ATOM 563 C C . ALA A 1 75 ? -18.984 -4.062 -5.59 1 71.25 75 ALA A C 1
ATOM 565 O O . ALA A 1 75 ? -17.922 -4.32 -6.141 1 71.25 75 ALA A O 1
ATOM 566 N N . ILE A 1 76 ? -19.234 -4.254 -4.184 1 73.69 76 ILE A N 1
ATOM 567 C CA . ILE A 1 76 ? -18.094 -4.578 -3.352 1 73.69 76 ILE A CA 1
ATOM 568 C C . ILE A 1 76 ? -18.234 -5.988 -2.789 1 73.69 76 ILE A C 1
ATOM 570 O O . ILE A 1 76 ? -19.312 -6.379 -2.35 1 73.69 76 ILE A O 1
ATOM 574 N N . LEU A 1 77 ? -17.234 -6.742 -2.922 1 74.75 77 LEU A N 1
ATOM 575 C CA . LEU A 1 77 ? -17.203 -8.086 -2.348 1 74.75 77 LEU A CA 1
ATOM 576 C C . LEU A 1 77 ? -16.469 -8.086 -1.009 1 74.75 77 LEU A C 1
ATOM 578 O O . LEU A 1 77 ? -15.469 -7.387 -0.841 1 74.75 77 LEU A O 1
ATOM 582 N N . ASN A 1 78 ? -17.047 -8.82 -0.087 1 76.62 78 ASN A N 1
ATOM 583 C CA . ASN A 1 78 ? -16.391 -8.961 1.211 1 76.62 78 ASN A CA 1
ATOM 584 C C . ASN A 1 78 ? -14.938 -9.406 1.066 1 76.62 78 ASN A C 1
ATOM 586 O O . ASN A 1 78 ? -14.648 -10.359 0.337 1 76.62 78 ASN A O 1
ATOM 590 N N . PRO A 1 79 ? -14.055 -8.742 1.694 1 78 79 PRO A N 1
ATOM 591 C CA . PRO A 1 79 ? -12.633 -9.055 1.538 1 78 79 PRO A CA 1
ATOM 592 C C . PRO A 1 79 ? -12.281 -10.461 2.02 1 78 79 PRO A C 1
ATOM 594 O O . PRO A 1 79 ? -11.391 -11.102 1.458 1 78 79 PRO A O 1
ATOM 597 N N . THR A 1 80 ? -12.953 -11.031 3.027 1 76 80 THR A N 1
ATOM 598 C CA . THR A 1 80 ? -12.672 -12.367 3.527 1 76 80 THR A CA 1
ATOM 599 C C . THR A 1 80 ? -13.062 -13.43 2.5 1 76 80 THR A C 1
ATOM 601 O O . THR A 1 80 ? -12.336 -14.398 2.291 1 76 80 THR A O 1
ATOM 604 N N . VAL A 1 81 ? -14.102 -13.164 1.854 1 78.38 81 VAL A N 1
ATOM 605 C CA . VAL A 1 81 ? -14.555 -14.094 0.822 1 78.38 81 VAL A CA 1
ATOM 606 C C . VAL A 1 81 ? -13.625 -14.023 -0.385 1 78.38 81 VAL A C 1
ATOM 608 O O . VAL A 1 81 ? -13.289 -15.047 -0.98 1 78.38 81 VAL A O 1
ATOM 611 N N . ARG A 1 82 ? -13.18 -12.953 -0.626 1 80.06 82 ARG A N 1
ATOM 612 C CA . ARG A 1 82 ? -12.258 -12.773 -1.742 1 80.06 82 ARG A CA 1
ATOM 613 C C . ARG A 1 82 ? -10.938 -13.492 -1.483 1 80.06 82 ARG A C 1
ATOM 615 O O . ARG A 1 82 ? -10.391 -14.133 -2.379 1 80.06 82 ARG A O 1
ATOM 622 N N . LEU A 1 83 ? -10.492 -13.383 -0.294 1 76.19 83 LEU A N 1
ATOM 623 C CA . LEU A 1 83 ? -9.242 -14.055 0.06 1 76.19 83 LEU A CA 1
ATOM 624 C C . LEU A 1 83 ? -9.406 -15.57 -0.013 1 76.19 83 LEU A C 1
ATOM 626 O O . LEU A 1 83 ? -8.523 -16.266 -0.522 1 76.19 83 LEU A O 1
ATOM 630 N N . PHE A 1 84 ? -10.516 -16.078 0.413 1 78 84 PHE A N 1
ATOM 631 C CA . PHE A 1 84 ? -10.773 -17.516 0.385 1 78 84 PHE A CA 1
ATOM 632 C C . PHE A 1 84 ? -10.852 -18.031 -1.05 1 78 84 PHE A C 1
ATOM 634 O O . PHE A 1 84 ? -10.25 -19.047 -1.387 1 78 84 PHE A O 1
ATOM 641 N N . LEU A 1 85 ? -11.477 -17.281 -1.833 1 79.06 85 LEU A N 1
ATOM 642 C CA . LEU A 1 85 ? -11.656 -17.703 -3.217 1 79.06 85 LEU A CA 1
ATOM 643 C C . LEU A 1 85 ? -10.352 -17.578 -3.996 1 79.06 85 LEU A C 1
ATOM 645 O O . LEU A 1 85 ? -10.016 -18.438 -4.805 1 79.06 85 LEU A O 1
ATOM 649 N N . SER A 1 86 ? -9.602 -16.562 -3.701 1 77.06 86 SER A N 1
ATOM 650 C CA . SER A 1 86 ? -8.336 -16.359 -4.402 1 77.06 86 SER A CA 1
ATOM 651 C C . SER A 1 86 ? -7.348 -17.484 -4.074 1 77.06 86 SER A C 1
ATOM 653 O O . SER A 1 86 ? -6.648 -17.969 -4.961 1 77.06 86 SER A O 1
ATOM 655 N N . THR A 1 87 ? -7.422 -17.969 -2.943 1 71.38 87 THR A N 1
ATOM 656 C CA . THR A 1 87 ? -6.535 -19.047 -2.521 1 71.38 87 THR A CA 1
ATOM 657 C C . THR A 1 87 ? -6.973 -20.375 -3.129 1 71.38 87 THR A C 1
ATOM 659 O O . THR A 1 87 ? -6.137 -21.172 -3.566 1 71.38 87 THR A O 1
ATOM 662 N N . SER A 1 88 ? -8.188 -20.562 -3.189 1 74.38 88 SER A N 1
ATOM 663 C CA . SER A 1 88 ? -8.703 -21.797 -3.775 1 74.38 88 SER A CA 1
ATOM 664 C C . SER A 1 88 ? -8.414 -21.859 -5.273 1 74.38 88 SER A C 1
ATOM 666 O O . SER A 1 88 ? -8.102 -22.922 -5.805 1 74.38 88 SER A O 1
ATOM 668 N N . LEU A 1 89 ? -8.383 -20.75 -5.891 1 83.12 89 LEU A N 1
ATOM 669 C CA . LEU A 1 89 ? -8.195 -20.688 -7.336 1 83.12 89 LEU A CA 1
ATOM 670 C C . LEU A 1 89 ? -6.723 -20.797 -7.707 1 83.12 89 LEU A C 1
ATOM 672 O O . LEU A 1 89 ? -6.387 -21.156 -8.836 1 83.12 89 LEU A O 1
ATOM 676 N N . SER A 1 90 ? -5.918 -20.609 -6.742 1 77.38 90 SER A N 1
ATOM 677 C CA . SER A 1 90 ? -4.492 -20.734 -7.02 1 77.38 90 SER A CA 1
ATOM 678 C C . SER A 1 90 ? -4.102 -22.188 -7.246 1 77.38 90 SER A C 1
ATOM 680 O O . SER A 1 90 ? -3.164 -22.484 -7.992 1 77.38 90 SER A O 1
ATOM 682 N N . LEU A 1 91 ? -4.801 -23.125 -6.695 1 82.31 91 LEU A N 1
ATOM 683 C CA . LEU A 1 91 ? -4.504 -24.547 -6.84 1 82.31 91 LEU A CA 1
ATOM 684 C C . LEU A 1 91 ? -5.324 -25.156 -7.965 1 82.31 91 LEU A C 1
ATOM 686 O O . LEU A 1 91 ? -5.07 -26.297 -8.383 1 82.31 91 LEU A O 1
ATOM 690 N N . PHE A 1 92 ? -6.223 -24.391 -8.438 1 86.75 92 PHE A N 1
ATOM 691 C CA . PHE A 1 92 ? -7.176 -24.922 -9.406 1 86.75 92 PHE A CA 1
ATOM 692 C C . PHE A 1 92 ? -6.473 -25.297 -10.703 1 86.75 92 PHE A C 1
ATOM 694 O O . PHE A 1 92 ? -6.613 -26.422 -11.188 1 86.75 92 PHE A O 1
ATOM 701 N N . LEU A 1 93 ? -5.578 -24.438 -11.156 1 88.31 93 LEU A N 1
ATOM 702 C CA . LEU A 1 93 ? -5.023 -24.641 -12.492 1 88.31 93 LEU A CA 1
ATOM 703 C C . LEU A 1 93 ? -3.992 -25.75 -12.492 1 88.31 93 LEU A C 1
ATOM 705 O O . LEU A 1 93 ? -4.012 -26.625 -13.367 1 88.31 93 LEU A O 1
ATOM 709 N N . PRO A 1 94 ? -3.137 -25.844 -11.484 1 87.44 94 PRO A N 1
ATOM 710 C CA . PRO A 1 94 ? -2.195 -26.969 -11.461 1 87.44 94 PRO A CA 1
ATOM 711 C C . PRO A 1 94 ? -2.889 -28.312 -11.281 1 87.44 94 PRO A C 1
ATOM 713 O O . PRO A 1 94 ? -2.547 -29.281 -11.961 1 87.44 94 PRO A O 1
ATOM 716 N N . ALA A 1 95 ? -3.865 -28.359 -10.484 1 86.94 95 ALA A N 1
ATOM 717 C CA . ALA A 1 95 ? -4.57 -29.625 -10.234 1 86.94 95 ALA A CA 1
ATOM 718 C C . ALA A 1 95 ? -5.375 -30.047 -11.453 1 86.94 95 ALA A C 1
ATOM 720 O O . ALA A 1 95 ? -5.355 -31.234 -11.836 1 86.94 95 ALA A O 1
ATOM 721 N N . MET A 1 96 ? -5.996 -29.094 -12.047 1 90.31 96 MET A N 1
ATOM 722 C CA . MET A 1 96 ? -6.836 -29.422 -13.195 1 90.31 96 MET A CA 1
ATOM 723 C C . MET A 1 96 ? -5.98 -29.766 -14.414 1 90.31 96 MET A C 1
ATOM 725 O O . MET A 1 96 ? -6.375 -30.578 -15.242 1 90.31 96 MET A O 1
ATOM 729 N N . SER A 1 97 ? -4.801 -29.156 -14.516 1 89.19 97 SER A N 1
ATOM 730 C CA . SER A 1 97 ? -3.896 -29.516 -15.609 1 89.19 97 SER A CA 1
ATOM 731 C C . SER A 1 97 ? -3.41 -30.953 -15.477 1 89.19 97 SER A C 1
ATOM 733 O O . SER A 1 97 ? -3.303 -31.672 -16.469 1 89.19 97 SER A O 1
ATOM 735 N N . TYR A 1 98 ? -3.158 -31.375 -14.289 1 87.75 98 TYR A N 1
ATOM 736 C CA . TYR A 1 98 ? -2.781 -32.75 -14.016 1 87.75 98 TYR A CA 1
ATOM 737 C C . TYR A 1 98 ? -3.92 -33.719 -14.359 1 87.75 98 TYR A C 1
ATOM 739 O O . TYR A 1 98 ? -3.711 -34.719 -15.047 1 87.75 98 TYR A O 1
ATOM 747 N N . LEU A 1 99 ? -5.102 -33.344 -13.938 1 86.25 99 LEU A N 1
ATOM 748 C CA . LEU A 1 99 ? -6.25 -34.219 -14.148 1 86.25 99 LEU A CA 1
ATOM 749 C C . LEU A 1 99 ? -6.621 -34.281 -15.625 1 86.25 99 LEU A C 1
ATOM 751 O O . LEU A 1 99 ? -7.082 -35.312 -16.109 1 86.25 99 LEU A O 1
ATOM 755 N N . PHE A 1 100 ? -6.492 -33.219 -16.359 1 88.75 100 PHE A N 1
ATOM 756 C CA . PHE A 1 100 ? -6.719 -33.188 -17.797 1 88.75 100 PHE A CA 1
ATOM 757 C C . PHE A 1 100 ? -5.805 -34.156 -18.516 1 88.75 100 PHE A C 1
ATOM 759 O O . PHE A 1 100 ? -6.258 -34.938 -19.359 1 88.75 100 PHE A O 1
ATOM 766 N N . SER A 1 101 ? -4.543 -34.125 -18.109 1 86.44 101 SER A N 1
ATOM 767 C CA . SER A 1 101 ? -3.592 -35.062 -18.734 1 86.44 101 SER A CA 1
ATOM 768 C C . SER A 1 101 ? -3.906 -36.5 -18.391 1 86.44 101 SER A C 1
ATOM 770 O O . SER A 1 101 ? -3.797 -37.375 -19.25 1 86.44 101 SER A O 1
ATOM 772 N N . GLU A 1 102 ? -4.379 -36.781 -17.172 1 83.5 102 GLU A N 1
ATOM 773 C CA . GLU A 1 102 ? -4.762 -38.156 -16.766 1 83.5 102 GLU A CA 1
ATOM 774 C C . GLU A 1 102 ? -5.953 -38.656 -17.578 1 83.5 102 GLU A C 1
ATOM 776 O O . GLU A 1 102 ? -5.969 -39.781 -18.016 1 83.5 102 GLU A O 1
ATOM 781 N N . ALA A 1 103 ? -6.867 -37.781 -17.734 1 82.94 103 ALA A N 1
ATOM 782 C CA . ALA A 1 103 ? -8.07 -38.156 -18.484 1 82.94 103 ALA A CA 1
ATOM 783 C C . ALA A 1 103 ? -7.762 -38.344 -19.969 1 82.94 103 ALA A C 1
ATOM 785 O O . ALA A 1 103 ? -8.359 -39.188 -20.641 1 82.94 103 ALA A O 1
ATOM 786 N N . LYS A 1 104 ? -6.93 -37.562 -20.5 1 83.81 104 LYS A N 1
ATOM 787 C CA . LYS A 1 104 ? -6.508 -37.656 -21.891 1 83.81 104 LYS A CA 1
ATOM 788 C C . LYS A 1 104 ? -5.848 -39 -22.188 1 83.81 104 LYS A C 1
ATOM 790 O O . LYS A 1 104 ? -6.121 -39.625 -23.219 1 83.81 104 LYS A O 1
ATOM 795 N N . ASN A 1 105 ? -5.051 -39.5 -21.266 1 79.12 105 ASN A N 1
ATOM 796 C CA . ASN A 1 105 ? -4.266 -40.719 -21.484 1 79.12 105 ASN A CA 1
ATOM 797 C C . ASN A 1 105 ? -5.031 -41.969 -21.062 1 79.12 105 ASN A C 1
ATOM 799 O O . ASN A 1 105 ? -4.645 -43.094 -21.406 1 79.12 105 ASN A O 1
ATOM 803 N N . ALA A 1 106 ? -6.066 -41.875 -20.281 1 72.5 106 ALA A N 1
ATOM 804 C CA . ALA A 1 106 ? -6.844 -43.031 -19.844 1 72.5 106 ALA A CA 1
ATOM 805 C C . ALA A 1 106 ? -7.547 -43.688 -21.031 1 72.5 106 ALA A C 1
ATOM 807 O O . ALA A 1 106 ? -7.824 -44.875 -21 1 72.5 106 ALA A O 1
ATOM 808 N N . SER A 1 107 ? -8.141 -43 -22.016 1 60.88 107 SER A N 1
ATOM 809 C CA . SER A 1 107 ? -8.93 -43.594 -23.078 1 60.88 107 SER A CA 1
ATOM 810 C C . SER A 1 107 ? -8.039 -44.125 -24.188 1 60.88 107 SER A C 1
ATOM 812 O O . SER A 1 107 ? -8.531 -44.625 -25.203 1 60.88 107 SER A O 1
ATOM 814 N N . GLY A 1 108 ? -6.855 -44.625 -23.906 1 55.31 108 GLY A N 1
ATOM 815 C CA . GLY A 1 108 ? -5.996 -45.25 -24.922 1 55.31 108 GLY A CA 1
ATOM 816 C C . GLY A 1 108 ? -5.688 -44.312 -26.078 1 55.31 108 GLY A C 1
ATOM 817 O O . GLY A 1 108 ? -6.074 -43.156 -26.062 1 55.31 108 GLY A O 1
ATOM 818 N N . GLN A 1 109 ? -4.863 -44.75 -27.062 1 52.81 109 GLN A N 1
ATOM 819 C CA . GLN A 1 109 ? -4.348 -44.094 -28.266 1 52.81 109 GLN A CA 1
ATOM 820 C C . GLN A 1 109 ? -5.488 -43.625 -29.156 1 52.81 109 GLN A C 1
ATOM 822 O O . GLN A 1 109 ? -5.742 -44.219 -30.203 1 52.81 109 GLN A O 1
ATOM 827 N N . MET A 1 110 ? -6.559 -43.125 -28.5 1 56.59 110 MET A N 1
ATOM 828 C CA . MET A 1 110 ? -7.648 -42.719 -29.375 1 56.59 110 MET A CA 1
ATOM 829 C C . MET A 1 110 ? -7.301 -41.438 -30.125 1 56.59 110 MET A C 1
ATOM 831 O O . MET A 1 110 ? -6.449 -40.688 -29.672 1 56.59 110 MET A O 1
ATOM 835 N N . ALA A 1 111 ? -7.727 -41.312 -31.391 1 60.5 111 ALA A N 1
ATOM 836 C CA . ALA A 1 111 ? -7.535 -40.25 -32.375 1 60.5 111 ALA A CA 1
ATOM 837 C C . ALA A 1 111 ? -8.008 -38.906 -31.797 1 60.5 111 ALA A C 1
ATOM 839 O O . ALA A 1 111 ? -7.484 -37.844 -32.156 1 60.5 111 ALA A O 1
ATOM 840 N N . GLU A 1 112 ? -9.062 -38.938 -30.75 1 77.38 112 GLU A N 1
ATOM 841 C CA . GLU A 1 112 ? -9.602 -37.688 -30.203 1 77.38 112 GLU A CA 1
ATOM 842 C C . GLU A 1 112 ? -9.578 -37.719 -28.672 1 77.38 112 GLU A C 1
ATOM 844 O O . GLU A 1 112 ? -9.484 -38.781 -28.062 1 77.38 112 GLU A O 1
ATOM 849 N N . LEU A 1 113 ? -9.531 -36.562 -28.031 1 82.56 113 LEU A N 1
ATOM 850 C CA . LEU A 1 113 ? -9.539 -36.406 -26.578 1 82.56 113 LEU A CA 1
ATOM 851 C C . LEU A 1 113 ? -10.758 -37.094 -25.984 1 82.56 113 LEU A C 1
ATOM 853 O O . LEU A 1 113 ? -11.852 -37.031 -26.547 1 82.56 113 LEU A O 1
ATOM 857 N N . SER A 1 114 ? -10.586 -37.781 -24.953 1 80.31 114 SER A N 1
ATOM 858 C CA . SER A 1 114 ? -11.688 -38.438 -24.234 1 80.31 114 SER A CA 1
ATOM 859 C C . SER A 1 114 ? -12.734 -37.406 -23.797 1 80.31 114 SER A C 1
ATOM 861 O O . SER A 1 114 ? -12.438 -36.219 -23.688 1 80.31 114 SER A O 1
ATOM 863 N N . VAL A 1 115 ? -13.969 -37.719 -23.641 1 79.44 115 VAL A N 1
ATOM 864 C CA . VAL A 1 115 ? -15.062 -36.844 -23.25 1 79.44 115 VAL A CA 1
ATOM 865 C C . VAL A 1 115 ? -14.766 -36.219 -21.891 1 79.44 115 VAL A C 1
ATOM 867 O O . VAL A 1 115 ? -15.078 -35.031 -21.656 1 79.44 115 VAL A O 1
ATOM 870 N N . ARG A 1 116 ? -14.148 -36.938 -20.953 1 84.12 116 ARG A N 1
ATOM 871 C CA . ARG A 1 116 ? -13.828 -36.406 -19.625 1 84.12 116 ARG A CA 1
ATOM 872 C C . ARG A 1 116 ? -12.75 -35.344 -19.719 1 84.12 116 ARG A C 1
ATOM 874 O O . ARG A 1 116 ? -12.836 -34.312 -19.047 1 84.12 116 ARG A O 1
ATOM 881 N N . ALA A 1 117 ? -11.758 -35.594 -20.516 1 87.94 117 ALA A N 1
ATOM 882 C CA . ALA A 1 117 ? -10.727 -34.562 -20.719 1 87.94 117 ALA A CA 1
ATOM 883 C C . ALA A 1 117 ? -11.32 -33.281 -21.297 1 87.94 117 ALA A C 1
ATOM 885 O O . ALA A 1 117 ? -10.945 -32.188 -20.875 1 87.94 117 ALA A O 1
ATOM 886 N N . ARG A 1 118 ? -12.266 -33.406 -22.156 1 88.5 118 ARG A N 1
ATOM 887 C CA . ARG A 1 118 ? -12.922 -32.25 -22.734 1 88.5 118 ARG A CA 1
ATOM 888 C C . ARG A 1 118 ? -13.766 -31.516 -21.703 1 88.5 118 ARG A C 1
ATOM 890 O O . ARG A 1 118 ? -13.836 -30.297 -21.703 1 88.5 118 ARG A O 1
ATOM 897 N N . THR A 1 119 ? -14.383 -32.281 -20.828 1 87.56 119 THR A N 1
ATOM 898 C CA . THR A 1 119 ? -15.18 -31.672 -19.766 1 87.56 119 THR A CA 1
ATOM 899 C C . THR A 1 119 ? -14.297 -30.891 -18.797 1 87.56 119 THR A C 1
ATOM 901 O O . THR A 1 119 ? -14.641 -29.766 -18.406 1 87.56 119 THR A O 1
ATOM 904 N N . ILE A 1 120 ? -13.164 -31.422 -18.422 1 89.94 120 ILE A N 1
ATOM 905 C CA . ILE A 1 120 ? -12.242 -30.75 -17.516 1 89.94 120 ILE A CA 1
ATOM 906 C C . ILE A 1 120 ? -11.727 -29.469 -18.172 1 89.94 120 ILE A C 1
ATOM 908 O O . ILE A 1 120 ? -11.609 -28.422 -17.516 1 89.94 120 ILE A O 1
ATOM 912 N N . LEU A 1 121 ? -11.422 -29.562 -19.422 1 92.75 121 LEU A N 1
ATOM 913 C CA . LEU A 1 121 ? -10.953 -28.391 -20.156 1 92.75 121 LEU A CA 1
ATOM 914 C C . LEU A 1 121 ? -12.031 -27.312 -20.188 1 92.75 121 LEU A C 1
ATOM 916 O O . LEU A 1 121 ? -11.727 -26.125 -20.031 1 92.75 121 LEU A O 1
ATOM 920 N N . MET A 1 122 ? -13.273 -27.703 -20.375 1 91.31 122 MET A N 1
ATOM 921 C CA . MET A 1 122 ? -14.391 -26.766 -20.328 1 91.31 122 MET A CA 1
ATOM 922 C C . MET A 1 122 ? -14.5 -26.094 -18.969 1 91.31 122 MET A C 1
ATOM 924 O O . MET A 1 122 ? -14.695 -24.891 -18.875 1 91.31 122 MET A O 1
ATOM 928 N N . TRP A 1 123 ? -14.352 -26.906 -17.922 1 92.5 123 TRP A N 1
ATOM 929 C CA . TRP A 1 123 ? -14.383 -26.375 -16.578 1 92.5 123 TRP A CA 1
ATOM 930 C C . TRP A 1 123 ? -13.281 -25.344 -16.375 1 92.5 123 TRP A C 1
ATOM 932 O O . TRP A 1 123 ? -13.508 -24.281 -15.781 1 92.5 123 TRP A O 1
ATOM 942 N N . MET A 1 124 ? -12.078 -25.625 -16.828 1 93.88 124 MET A N 1
ATOM 943 C CA . MET A 1 124 ? -10.945 -24.719 -16.672 1 93.88 124 MET A CA 1
ATOM 944 C C . MET A 1 124 ? -11.219 -23.375 -17.359 1 93.88 124 MET A C 1
ATOM 946 O O . MET A 1 124 ? -10.938 -22.312 -16.797 1 93.88 124 MET A O 1
ATOM 950 N N . LEU A 1 125 ? -11.781 -23.422 -18.516 1 94.88 125 LEU A N 1
ATOM 951 C CA . LEU A 1 125 ? -12.07 -22.203 -19.281 1 94.88 125 LEU A CA 1
ATOM 952 C C . LEU A 1 125 ? -13.188 -21.406 -18.609 1 94.88 125 LEU A C 1
ATOM 954 O O . LEU A 1 125 ? -13.094 -20.188 -18.484 1 94.88 125 LEU A O 1
ATOM 958 N N . LEU A 1 126 ? -14.211 -22.125 -18.172 1 93.44 126 LEU A N 1
ATOM 959 C CA . LEU A 1 126 ? -15.336 -21.438 -17.547 1 93.44 126 LEU A CA 1
ATOM 960 C C . LEU A 1 126 ? -14.914 -20.812 -16.219 1 93.44 126 LEU A C 1
ATOM 962 O O . LEU A 1 126 ? -15.328 -19.688 -15.898 1 93.44 126 LEU A O 1
ATOM 966 N N . VAL A 1 127 ? -14.102 -21.469 -15.453 1 91.94 127 VAL A N 1
ATOM 967 C CA . VAL A 1 127 ? -13.625 -20.938 -14.18 1 91.94 127 VAL A CA 1
ATOM 968 C C . VAL A 1 127 ? -12.758 -19.703 -14.43 1 91.94 127 VAL A C 1
ATOM 970 O O . VAL A 1 127 ? -12.812 -18.734 -13.672 1 91.94 127 VAL A O 1
ATOM 973 N N . GLU A 1 128 ? -11.961 -19.75 -15.484 1 92.88 128 GLU A N 1
ATOM 974 C CA . GLU A 1 128 ? -11.164 -18.562 -15.82 1 92.88 128 GLU A CA 1
ATOM 975 C C . GLU A 1 128 ? -12.047 -17.375 -16.156 1 92.88 128 GLU A C 1
ATOM 977 O O . GLU A 1 128 ? -11.742 -16.234 -15.789 1 92.88 128 GLU A O 1
ATOM 982 N N . LEU A 1 129 ? -13.133 -17.625 -16.812 1 92.69 129 LEU A N 1
ATOM 983 C CA . LEU A 1 129 ? -14.078 -16.562 -17.141 1 92.69 129 LEU A CA 1
ATOM 984 C C . LEU A 1 129 ? -14.758 -16.031 -15.883 1 92.69 129 LEU A C 1
ATOM 986 O O . LEU A 1 129 ? -15.039 -14.828 -15.789 1 92.69 129 LEU A O 1
ATOM 990 N N . LEU A 1 130 ? -14.938 -16.906 -14.945 1 90.5 130 LEU A N 1
ATOM 991 C CA . LEU A 1 130 ? -15.648 -16.516 -13.727 1 90.5 130 LEU A CA 1
ATOM 992 C C . LEU A 1 130 ? -14.695 -15.891 -12.719 1 90.5 130 LEU A C 1
ATOM 994 O O . LEU A 1 130 ? -15.133 -15.281 -11.734 1 90.5 130 LEU A O 1
ATOM 998 N N . ARG A 1 131 ? -13.445 -15.984 -12.906 1 88.12 131 ARG A N 1
ATOM 999 C CA . ARG A 1 131 ? -12.445 -15.469 -11.969 1 88.12 131 ARG A CA 1
ATOM 1000 C C . ARG A 1 131 ? -12.523 -13.953 -11.867 1 88.12 131 ARG A C 1
ATOM 1002 O O . ARG A 1 131 ? -12.062 -13.367 -10.883 1 88.12 131 ARG A O 1
ATOM 1009 N N . LYS A 1 132 ? -13.039 -13.258 -12.781 1 81.31 132 LYS A N 1
ATOM 1010 C CA . LYS A 1 132 ? -13.172 -11.805 -12.758 1 81.31 132 LYS A CA 1
ATOM 1011 C C . LYS A 1 132 ? -13.992 -11.344 -11.562 1 81.31 132 LYS A C 1
ATOM 1013 O O . LYS A 1 132 ? -13.875 -10.195 -11.125 1 81.31 132 LYS A O 1
ATOM 1018 N N . LYS A 1 133 ? -14.758 -12.25 -11.031 1 80.31 133 LYS A N 1
ATOM 1019 C CA . LYS A 1 133 ? -15.609 -11.922 -9.898 1 80.31 133 LYS A CA 1
ATOM 1020 C C . LYS A 1 133 ? -14.781 -11.695 -8.633 1 80.31 133 LYS A C 1
ATOM 1022 O O . LYS A 1 133 ? -15.25 -11.062 -7.684 1 80.31 133 LYS A O 1
ATOM 1027 N N . VAL A 1 134 ? -13.602 -12.188 -8.672 1 77.31 134 VAL A N 1
ATOM 1028 C CA . VAL A 1 134 ? -12.805 -12.148 -7.449 1 77.31 134 VAL A CA 1
ATOM 1029 C C . VAL A 1 134 ? -11.734 -11.062 -7.555 1 77.31 134 VAL A C 1
ATOM 1031 O O . VAL A 1 134 ? -11.227 -10.586 -6.539 1 77.31 134 VAL A O 1
ATOM 1034 N N . GLU A 1 135 ? -11.484 -10.602 -8.672 1 76.81 135 GLU A N 1
ATOM 1035 C CA . GLU A 1 135 ? -10.414 -9.633 -8.859 1 76.81 135 GLU A CA 1
ATOM 1036 C C . GLU A 1 135 ? -10.961 -8.219 -8.961 1 76.81 135 GLU A C 1
ATOM 1038 O O . GLU A 1 135 ? -11.891 -7.957 -9.734 1 76.81 135 GLU A O 1
ATOM 1043 N N . SER A 1 136 ? -10.438 -7.379 -8.078 1 73 136 SER A N 1
ATOM 1044 C CA . SER A 1 136 ? -10.883 -5.988 -8.07 1 73 136 SER A CA 1
ATOM 1045 C C . SER A 1 136 ? -10.289 -5.211 -9.242 1 73 136 SER A C 1
ATOM 1047 O O . SER A 1 136 ? -9.227 -5.562 -9.75 1 73 136 SER A O 1
ATOM 1049 N N . ILE A 1 137 ? -11.086 -4.266 -9.656 1 71.69 137 ILE A N 1
ATOM 1050 C CA . ILE A 1 137 ? -10.609 -3.332 -10.672 1 71.69 137 ILE A CA 1
ATOM 1051 C C . ILE A 1 137 ? -9.984 -2.111 -10 1 71.69 137 ILE A C 1
ATOM 1053 O O . ILE A 1 137 ? -10.695 -1.298 -9.398 1 71.69 137 ILE A O 1
ATOM 1057 N N . LEU A 1 138 ? -8.703 -2.158 -9.852 1 70.31 138 LEU A N 1
ATOM 1058 C CA . LEU A 1 138 ? -8.055 -1.063 -9.141 1 70.31 138 LEU A CA 1
ATOM 1059 C C . LEU A 1 138 ? -7.473 -0.045 -10.117 1 70.31 138 LEU A C 1
ATOM 1061 O O . LEU A 1 138 ? -6.645 -0.39 -10.961 1 70.31 138 LEU A O 1
ATOM 1065 N N . VAL A 1 139 ? -7.996 1.197 -9.992 1 69.94 139 VAL A N 1
ATOM 1066 C CA . VAL A 1 139 ? -7.469 2.287 -10.805 1 69.94 139 VAL A CA 1
ATOM 1067 C C . VAL A 1 139 ? -6.148 2.781 -10.219 1 69.94 139 VAL A C 1
ATOM 1069 O O . VAL A 1 139 ? -5.293 3.295 -10.945 1 69.94 139 VAL A O 1
ATOM 1072 N N . THR A 1 140 ? -5.961 2.594 -8.93 1 65.25 140 THR A N 1
ATOM 1073 C CA . THR A 1 140 ? -4.785 3.158 -8.273 1 65.25 140 THR A CA 1
ATOM 1074 C C . THR A 1 140 ? -3.742 2.074 -8.016 1 65.25 140 THR A C 1
ATOM 1076 O O . THR A 1 140 ? -2.729 2.328 -7.359 1 65.25 140 THR A O 1
ATOM 1079 N N . GLY A 1 141 ? -3.904 0.955 -8.641 1 61.69 141 GLY A N 1
ATOM 1080 C CA . GLY A 1 141 ? -2.953 -0.09 -8.289 1 61.69 141 GLY A CA 1
ATOM 1081 C C . GLY A 1 141 ? -1.594 0.101 -8.938 1 61.69 141 GLY A C 1
ATOM 1082 O O . GLY A 1 141 ? -1.504 0.466 -10.109 1 61.69 141 GLY A O 1
ATOM 1083 N N . GLY A 1 142 ? -0.52 0.396 -8.242 1 57.44 142 GLY A N 1
ATOM 1084 C CA . GLY A 1 142 ? 0.849 0.486 -8.719 1 57.44 142 GLY A CA 1
ATOM 1085 C C . GLY A 1 142 ? 1.335 -0.792 -9.375 1 57.44 142 GLY A C 1
ATOM 1086 O O . GLY A 1 142 ? 0.643 -1.363 -10.227 1 57.44 142 GLY A O 1
ATOM 1087 N N . ILE A 1 143 ? 2.373 -1.223 -9.203 1 52.88 143 ILE A N 1
ATOM 1088 C CA . ILE A 1 143 ? 3.074 -2.371 -9.766 1 52.88 143 ILE A CA 1
ATOM 1089 C C . ILE A 1 143 ? 2.277 -3.645 -9.5 1 52.88 143 ILE A C 1
ATOM 1091 O O . ILE A 1 143 ? 2.279 -4.57 -10.32 1 52.88 143 ILE A O 1
ATOM 1095 N N . GLN A 1 144 ? 1.488 -3.592 -8.5 1 62.47 144 GLN A N 1
ATOM 1096 C CA . GLN A 1 144 ? 0.723 -4.785 -8.148 1 62.47 144 GLN A CA 1
ATOM 1097 C C . GLN A 1 144 ? -0.388 -5.039 -9.164 1 62.47 144 GLN A C 1
ATOM 1099 O O . GLN A 1 144 ? -0.713 -6.191 -9.461 1 62.47 144 GLN A O 1
ATOM 1104 N N . GLY A 1 145 ? -0.757 -3.971 -9.805 1 66.12 145 GLY A N 1
ATOM 1105 C CA . GLY A 1 145 ? -1.773 -4.129 -10.836 1 66.12 145 GLY A CA 1
ATOM 1106 C C . GLY A 1 145 ? -1.25 -4.793 -12.094 1 66.12 145 GLY A C 1
ATOM 1107 O O . GLY A 1 145 ? -1.931 -5.629 -12.688 1 66.12 145 GLY A O 1
ATOM 1108 N N . TYR A 1 146 ? -0.046 -4.633 -12.367 1 72.31 146 TYR A N 1
ATOM 1109 C CA . TYR A 1 146 ? 0.525 -5.203 -13.586 1 72.31 146 TYR A CA 1
ATOM 1110 C C . TYR A 1 146 ? 0.863 -6.676 -13.391 1 72.31 146 TYR A C 1
ATOM 1112 O O . TYR A 1 146 ? 0.705 -7.484 -14.305 1 72.31 146 TYR A O 1
ATOM 1120 N N . SER A 1 147 ? 1.215 -6.98 -12.172 1 75.5 147 SER A N 1
ATOM 1121 C CA . SER A 1 147 ? 1.533 -8.375 -11.891 1 75.5 147 SER A CA 1
ATOM 1122 C C . SER A 1 147 ? 0.296 -9.258 -12.016 1 75.5 147 SER A C 1
ATOM 1124 O O . SER A 1 147 ? 0.37 -10.367 -12.547 1 75.5 147 SER A O 1
ATOM 1126 N N . ASP A 1 148 ? -0.789 -8.75 -11.656 1 77.81 148 ASP A N 1
ATOM 1127 C CA . ASP A 1 148 ? -2.027 -9.516 -11.75 1 77.81 148 ASP A CA 1
ATOM 1128 C C . ASP A 1 148 ? -2.447 -9.711 -13.203 1 77.81 148 ASP A C 1
ATOM 1130 O O . ASP A 1 148 ? -2.943 -10.773 -13.578 1 77.81 148 ASP A O 1
ATOM 1134 N N . THR A 1 149 ? -2.141 -8.711 -14.008 1 83.06 149 THR A N 1
ATOM 1135 C CA . THR A 1 149 ? -2.5 -8.789 -15.422 1 83.06 149 THR A CA 1
ATOM 1136 C C . THR A 1 149 ? -1.608 -9.781 -16.156 1 83.06 149 THR A C 1
ATOM 1138 O O . THR A 1 149 ? -2.088 -10.562 -16.984 1 83.06 149 THR A O 1
ATOM 1141 N N . VAL A 1 150 ? -0.422 -9.82 -15.828 1 82.62 150 VAL A N 1
ATOM 1142 C CA . VAL A 1 150 ? 0.51 -10.742 -16.469 1 82.62 150 VAL A CA 1
ATOM 1143 C C . VAL A 1 150 ? 0.188 -12.172 -16.047 1 82.62 150 VAL A C 1
ATOM 1145 O O . VAL A 1 150 ? 0.247 -13.094 -16.875 1 82.62 150 VAL A O 1
ATOM 1148 N N . ASN A 1 151 ? -0.162 -12.305 -14.805 1 82.38 151 ASN A N 1
ATOM 1149 C CA . ASN A 1 151 ? -0.555 -13.633 -14.336 1 82.38 151 ASN A CA 1
ATOM 1150 C C . ASN A 1 151 ? -1.801 -14.133 -15.062 1 82.38 151 ASN A C 1
ATOM 1152 O O . ASN A 1 151 ? -1.877 -15.305 -15.438 1 82.38 151 ASN A O 1
ATOM 1156 N N . ARG A 1 152 ? -2.67 -13.281 -15.289 1 87.31 152 ARG A N 1
ATOM 1157 C CA . ARG A 1 152 ? -3.883 -13.664 -16.016 1 87.31 152 ARG A CA 1
ATOM 1158 C C . ARG A 1 152 ? -3.576 -13.977 -17.469 1 87.31 152 ARG A C 1
ATOM 1160 O O . ARG A 1 152 ? -4.105 -14.945 -18.031 1 87.31 152 ARG A O 1
ATOM 1167 N N . ALA A 1 153 ? -2.746 -13.188 -18.031 1 89.06 153 ALA A N 1
ATOM 1168 C CA . ALA A 1 153 ? -2.365 -13.422 -19.422 1 89.06 153 ALA A CA 1
ATOM 1169 C C . ALA A 1 153 ? -1.666 -14.766 -19.578 1 89.06 153 ALA A C 1
ATOM 1171 O O . ALA A 1 153 ? -1.887 -15.477 -20.562 1 89.06 153 ALA A O 1
ATOM 1172 N N . SER A 1 154 ? -0.908 -15.07 -18.562 1 86.75 154 SER A N 1
ATOM 1173 C CA . SER A 1 154 ? -0.203 -16.344 -18.609 1 86.75 154 SER A CA 1
ATOM 1174 C C . SER A 1 154 ? -1.173 -17.516 -18.5 1 86.75 154 SER A C 1
ATOM 1176 O O . SER A 1 154 ? -1.021 -18.531 -19.188 1 86.75 154 SER A O 1
ATOM 1178 N N . ARG A 1 155 ? -2.104 -17.391 -17.703 1 89.19 155 ARG A N 1
ATOM 1179 C CA . ARG A 1 155 ? -3.09 -18.453 -17.547 1 89.19 155 ARG A CA 1
ATOM 1180 C C . ARG A 1 155 ? -3.908 -18.625 -18.812 1 89.19 155 ARG A C 1
ATOM 1182 O O . ARG A 1 155 ? -4.156 -19.766 -19.25 1 89.19 155 ARG A O 1
ATOM 1189 N N . VAL A 1 156 ? -4.297 -17.531 -19.391 1 92.62 156 VAL A N 1
ATOM 1190 C CA . VAL A 1 156 ? -5.066 -17.578 -20.625 1 92.62 156 VAL A CA 1
ATOM 1191 C C . VAL A 1 156 ? -4.215 -18.188 -21.734 1 92.62 156 VAL A C 1
ATOM 1193 O O . VAL A 1 156 ? -4.703 -18.984 -22.547 1 92.62 156 VAL A O 1
ATOM 1196 N N . GLY A 1 157 ? -2.924 -17.797 -21.734 1 90.56 157 GLY A N 1
ATOM 1197 C CA . GLY A 1 157 ? -2.012 -18.406 -22.688 1 90.56 157 GLY A CA 1
ATOM 1198 C C . GLY A 1 157 ? -1.878 -19.906 -22.531 1 90.56 157 GLY A C 1
ATOM 1199 O O . GLY A 1 157 ? -1.87 -20.641 -23.516 1 90.56 157 GLY A O 1
ATOM 1200 N N . TRP A 1 158 ? -1.849 -20.359 -21.281 1 90.69 158 TRP A N 1
ATOM 1201 C CA . TRP A 1 158 ? -1.748 -21.781 -20.984 1 90.69 158 TRP A CA 1
ATOM 1202 C C . TRP A 1 158 ? -2.998 -22.531 -21.438 1 90.69 158 TRP A C 1
ATOM 1204 O O . TRP A 1 158 ? -2.906 -23.562 -22.094 1 90.69 158 TRP A O 1
ATOM 1214 N N . LEU A 1 159 ? -4.105 -21.969 -21.203 1 94.12 159 LEU A N 1
ATOM 1215 C CA . LEU A 1 159 ? -5.359 -22.594 -21.609 1 94.12 159 LEU A CA 1
ATOM 1216 C C . LEU A 1 159 ? -5.465 -22.656 -23.125 1 94.12 159 LEU A C 1
ATOM 1218 O O . LEU A 1 159 ? -5.949 -23.641 -23.688 1 94.12 159 LEU A O 1
ATOM 1222 N N . GLY A 1 160 ? -4.98 -21.594 -23.766 1 92.81 160 GLY A N 1
ATOM 1223 C CA . GLY A 1 160 ? -4.941 -21.609 -25.219 1 92.81 160 GLY A CA 1
ATOM 1224 C C . GLY A 1 160 ? -4.066 -22.719 -25.781 1 92.81 160 GLY A C 1
ATOM 1225 O O . GLY A 1 160 ? -4.445 -23.391 -26.75 1 92.81 160 GLY A O 1
ATOM 1226 N N . SER A 1 161 ? -2.992 -22.969 -25.125 1 89.31 161 SER A N 1
ATOM 1227 C CA . SER A 1 161 ? -2.092 -24.016 -25.578 1 89.31 161 SER A CA 1
ATOM 1228 C C . SER A 1 161 ? -2.742 -25.391 -25.438 1 89.31 161 SER A C 1
ATOM 1230 O O . SER A 1 161 ? -2.553 -26.266 -26.281 1 89.31 161 SER A O 1
ATOM 1232 N N . LEU A 1 162 ? -3.529 -25.594 -24.422 1 91.25 162 LEU A N 1
ATOM 1233 C CA . LEU A 1 162 ? -4.203 -26.875 -24.219 1 91.25 162 LEU A CA 1
ATOM 1234 C C . LEU A 1 162 ? -5.289 -27.078 -25.266 1 91.25 162 LEU A C 1
ATOM 1236 O O . LEU A 1 162 ? -5.484 -28.203 -25.75 1 91.25 162 LEU A O 1
ATOM 1240 N N . VAL A 1 163 ? -5.93 -26.031 -25.672 1 91.5 163 VAL A N 1
ATOM 1241 C CA . VAL A 1 163 ? -7.023 -26.125 -26.641 1 91.5 163 VAL A CA 1
ATOM 1242 C C . VAL A 1 163 ? -6.465 -26.406 -28.031 1 91.5 163 VAL A C 1
ATOM 1244 O O . VAL A 1 163 ? -6.891 -27.359 -28.688 1 91.5 163 VAL A O 1
ATOM 1247 N N . PHE A 1 164 ? -5.516 -25.781 -28.453 1 88.19 164 PHE A N 1
ATOM 1248 C CA . PHE A 1 164 ? -5.113 -25.781 -29.844 1 88.19 164 PHE A CA 1
ATOM 1249 C C . PHE A 1 164 ? -4.117 -26.906 -30.125 1 88.19 164 PHE A C 1
ATOM 1251 O O . PHE A 1 164 ? -4.02 -27.391 -31.25 1 88.19 164 PHE A O 1
ATOM 1258 N N . PHE A 1 165 ? -3.457 -27.422 -29.047 1 85 165 PHE A N 1
ATOM 1259 C CA . PHE A 1 165 ? -2.486 -28.484 -29.281 1 85 165 PHE A CA 1
ATOM 1260 C C . PHE A 1 165 ? -3.1 -29.844 -29.016 1 85 165 PHE A C 1
ATOM 1262 O O . PHE A 1 165 ? -2.58 -30.875 -29.469 1 85 165 PHE A O 1
ATOM 1269 N N . ASN A 1 166 ? -4.23 -29.906 -28.359 1 87.31 166 ASN A N 1
ATOM 1270 C CA . ASN A 1 166 ? -4.742 -31.219 -27.953 1 87.31 166 ASN A CA 1
ATOM 1271 C C . ASN A 1 166 ? -6.035 -31.562 -28.688 1 87.31 166 ASN A C 1
ATOM 1273 O O . ASN A 1 166 ? -6.375 -32.719 -28.844 1 87.31 166 ASN A O 1
ATOM 1277 N N . LEU A 1 167 ? -6.77 -30.562 -29.109 1 87.12 167 LEU A N 1
ATOM 1278 C CA . LEU A 1 167 ? -8.016 -30.844 -29.812 1 87.12 167 LEU A CA 1
ATOM 1279 C C . LEU A 1 167 ? -7.773 -30.938 -31.312 1 87.12 167 LEU A C 1
ATOM 1281 O O . LEU A 1 167 ? -7.121 -30.062 -31.906 1 87.12 167 LEU A O 1
ATOM 1285 N N . ARG A 1 168 ? -8.25 -32 -31.969 1 83.12 168 ARG A N 1
ATOM 1286 C CA . ARG A 1 168 ? -8.016 -32.219 -33.406 1 83.12 168 ARG A CA 1
ATOM 1287 C C . ARG A 1 168 ? -9.289 -31.984 -34.188 1 83.12 168 ARG A C 1
ATOM 1289 O O . ARG A 1 168 ? -9.242 -31.422 -35.281 1 83.12 168 ARG A O 1
ATOM 1296 N N . GLY A 1 169 ? -10.461 -32.375 -33.625 1 83.06 169 GLY A N 1
ATOM 1297 C CA . GLY A 1 169 ? -11.711 -32.188 -34.344 1 83.06 169 GLY A CA 1
ATOM 1298 C C . GLY A 1 169 ? -12.039 -30.719 -34.562 1 83.06 169 GLY A C 1
ATOM 1299 O O . GLY A 1 169 ? -11.898 -29.891 -33.656 1 83.06 169 GLY A O 1
ATOM 1300 N N . THR A 1 170 ? -12.398 -30.375 -35.75 1 82.38 170 THR A N 1
ATOM 1301 C CA . THR A 1 170 ? -12.648 -28.984 -36.125 1 82.38 170 THR A CA 1
ATOM 1302 C C . THR A 1 170 ? -13.797 -28.406 -35.312 1 82.38 170 THR A C 1
ATOM 1304 O O . THR A 1 170 ? -13.703 -27.281 -34.812 1 82.38 170 THR A O 1
ATOM 1307 N N . GLY A 1 171 ? -14.898 -29.109 -35.25 1 82.19 171 GLY A N 1
ATOM 1308 C CA . GLY A 1 171 ? -16.047 -28.609 -34.5 1 82.19 171 GLY A CA 1
ATOM 1309 C C . GLY A 1 171 ? -15.773 -28.453 -33 1 82.19 171 GLY A C 1
ATOM 1310 O O . GLY A 1 171 ? -16.188 -27.453 -32.406 1 82.19 171 GLY A O 1
ATOM 1311 N N . LYS A 1 172 ? -15.07 -29.344 -32.406 1 86.06 172 LYS A N 1
ATOM 1312 C CA . LYS A 1 172 ? -14.719 -29.281 -30.984 1 86.06 172 LYS A CA 1
ATOM 1313 C C . LYS A 1 172 ? -13.703 -28.172 -30.719 1 86.06 172 LYS A C 1
ATOM 1315 O O . LYS A 1 172 ? -13.844 -27.422 -29.75 1 86.06 172 LYS A O 1
ATOM 1320 N N . LYS A 1 173 ? -12.773 -28.078 -31.594 1 87.81 173 LYS A N 1
ATOM 1321 C CA . LYS A 1 173 ? -11.766 -27.031 -31.484 1 87.81 173 LYS A CA 1
ATOM 1322 C C . LYS A 1 173 ? -12.406 -25.641 -31.578 1 87.81 173 LYS A C 1
ATOM 1324 O O . LYS A 1 173 ? -11.984 -24.719 -30.875 1 87.81 173 LYS A O 1
ATOM 1329 N N . ALA A 1 174 ? -13.414 -25.547 -32.375 1 87.75 174 ALA A N 1
ATOM 1330 C CA . ALA A 1 174 ? -14.094 -24.266 -32.531 1 87.75 174 ALA A CA 1
ATOM 1331 C C . ALA A 1 174 ? -14.836 -23.875 -31.25 1 87.75 174 ALA A C 1
ATOM 1333 O O . ALA A 1 174 ? -14.797 -22.703 -30.828 1 87.75 174 ALA A O 1
ATOM 1334 N N . LEU A 1 175 ? -15.531 -24.781 -30.625 1 88.06 175 LEU A N 1
ATOM 1335 C CA . LEU A 1 175 ? -16.281 -24.469 -29.406 1 88.06 175 LEU A CA 1
ATOM 1336 C C . LEU A 1 175 ? -15.336 -24.016 -28.297 1 88.06 175 LEU A C 1
ATOM 1338 O O . LEU A 1 175 ? -15.57 -22.969 -27.688 1 88.06 175 LEU A O 1
ATOM 1342 N N . TYR A 1 176 ? -14.273 -24.781 -28.031 1 92.56 176 TYR A N 1
ATOM 1343 C CA . TYR A 1 176 ? -13.32 -24.422 -26.984 1 92.56 176 TYR A CA 1
ATOM 1344 C C . TYR A 1 176 ? -12.523 -23.188 -27.359 1 92.56 176 TYR A C 1
ATOM 1346 O O . TYR A 1 176 ? -12.141 -22.391 -26.484 1 92.56 176 TYR A O 1
ATOM 1354 N N . GLY A 1 177 ? -12.289 -23.062 -28.641 1 91.44 177 GLY A N 1
ATOM 1355 C CA . GLY A 1 177 ? -11.648 -21.844 -29.125 1 91.44 177 GLY A CA 1
ATOM 1356 C C . GLY A 1 177 ? -12.484 -20.594 -28.875 1 91.44 177 GLY A C 1
ATOM 1357 O O . GLY A 1 177 ? -11.945 -19.547 -28.531 1 91.44 177 GLY A O 1
ATOM 1358 N N . ILE A 1 178 ? -13.727 -20.688 -29.031 1 91.31 178 ILE A N 1
ATOM 1359 C CA . ILE A 1 178 ? -14.625 -19.562 -28.781 1 91.31 178 ILE A CA 1
ATOM 1360 C C . ILE A 1 178 ? -14.594 -19.188 -27.297 1 91.31 178 ILE A C 1
ATOM 1362 O O . ILE A 1 178 ? -14.531 -18 -26.953 1 91.31 178 ILE A O 1
ATOM 1366 N N . LEU A 1 179 ? -14.625 -20.188 -26.406 1 93.12 179 LEU A N 1
ATOM 1367 C CA . LEU A 1 179 ? -14.539 -19.906 -24.984 1 93.12 179 LEU A CA 1
ATOM 1368 C C . LEU A 1 179 ? -13.211 -19.25 -24.641 1 93.12 179 LEU A C 1
ATOM 1370 O O . LEU A 1 179 ? -13.156 -18.344 -23.797 1 93.12 179 LEU A O 1
ATOM 1374 N N . TRP A 1 180 ? -12.203 -19.703 -25.25 1 95.12 180 TRP A N 1
ATOM 1375 C CA . TRP A 1 180 ? -10.883 -19.125 -25.031 1 95.12 180 TRP A CA 1
ATOM 1376 C C . TRP A 1 180 ? -10.828 -17.672 -25.516 1 95.12 180 TRP A C 1
ATOM 1378 O O . TRP A 1 180 ? -10.266 -16.812 -24.844 1 95.12 180 TRP A O 1
ATOM 1388 N N . VAL A 1 181 ? -11.391 -17.406 -26.688 1 94.25 181 VAL A N 1
ATOM 1389 C CA . VAL A 1 181 ? -11.422 -16.047 -27.219 1 94.25 181 VAL A CA 1
ATOM 1390 C C . VAL A 1 181 ? -12.195 -15.133 -26.266 1 94.25 181 VAL A C 1
ATOM 1392 O O . VAL A 1 181 ? -11.805 -13.977 -26.062 1 94.25 181 VAL A O 1
ATOM 1395 N N . LEU A 1 182 ? -13.242 -15.656 -25.734 1 93.69 182 LEU A N 1
ATOM 1396 C CA . LEU A 1 182 ? -14 -14.867 -24.781 1 93.69 182 LEU A CA 1
ATOM 1397 C C . LEU A 1 182 ? -13.156 -14.531 -23.547 1 93.69 182 LEU A C 1
ATOM 1399 O O . LEU A 1 182 ? -13.195 -13.406 -23.062 1 93.69 182 LEU A O 1
ATOM 1403 N N . ALA A 1 183 ? -12.414 -15.469 -23.078 1 94.12 183 ALA A N 1
ATOM 1404 C CA . ALA A 1 183 ? -11.531 -15.227 -21.938 1 94.12 183 ALA A CA 1
ATOM 1405 C C . ALA A 1 183 ? -10.445 -14.211 -22.281 1 94.12 183 ALA A C 1
ATOM 1407 O O . ALA A 1 183 ? -10.156 -13.312 -21.484 1 94.12 183 ALA A O 1
ATOM 1408 N N . ALA A 1 184 ? -9.922 -14.359 -23.453 1 94.38 184 ALA A N 1
ATOM 1409 C CA . ALA A 1 184 ? -8.883 -13.438 -23.906 1 94.38 184 ALA A CA 1
ATOM 1410 C C . ALA A 1 184 ? -9.453 -12.031 -24.094 1 94.38 184 ALA A C 1
ATOM 1412 O O . ALA A 1 184 ? -8.812 -11.039 -23.75 1 94.38 184 ALA A O 1
ATOM 1413 N N . ALA A 1 185 ? -10.594 -12.016 -24.656 1 92.75 185 ALA A N 1
ATOM 1414 C CA . ALA A 1 185 ? -11.234 -10.727 -24.875 1 92.75 185 ALA A CA 1
ATOM 1415 C C . ALA A 1 185 ? -11.539 -10.016 -23.562 1 92.75 185 ALA A C 1
ATOM 1417 O O . ALA A 1 185 ? -11.328 -8.812 -23.438 1 92.75 185 ALA A O 1
ATOM 1418 N N . LYS A 1 186 ? -12.016 -10.719 -22.656 1 91.44 186 LYS A N 1
ATOM 1419 C CA . LYS A 1 186 ? -12.305 -10.133 -21.359 1 91.44 186 LYS A CA 1
ATOM 1420 C C . LYS A 1 186 ? -11.031 -9.656 -20.672 1 91.44 186 LYS A C 1
ATOM 1422 O O . LYS A 1 186 ? -11.039 -8.656 -19.953 1 91.44 186 LYS A O 1
ATOM 1427 N N . LEU A 1 187 ? -9.969 -10.367 -20.844 1 91.94 187 LEU A N 1
ATOM 1428 C CA . LEU A 1 187 ? -8.672 -9.945 -20.312 1 91.94 187 LEU A CA 1
ATOM 1429 C C . LEU A 1 187 ? -8.234 -8.625 -20.938 1 91.94 187 LEU A C 1
ATOM 1431 O O . LEU A 1 187 ? -7.828 -7.699 -20.234 1 91.94 187 LEU A O 1
ATOM 1435 N N . VAL A 1 188 ? -8.391 -8.5 -22.234 1 90.94 188 VAL A N 1
ATOM 1436 C CA . VAL A 1 188 ? -7.988 -7.285 -22.938 1 90.94 188 VAL A CA 1
ATOM 1437 C C . VAL A 1 188 ? -8.898 -6.125 -22.531 1 90.94 188 VAL A C 1
ATOM 1439 O O . VAL A 1 188 ? -8.43 -5.004 -22.312 1 90.94 188 VAL A O 1
ATOM 1442 N N . GLN A 1 189 ? -10.109 -6.434 -22.359 1 89.62 189 GLN A N 1
ATOM 1443 C CA . GLN A 1 189 ? -11.062 -5.414 -21.953 1 89.62 189 GLN A CA 1
ATOM 1444 C C . GLN A 1 189 ? -10.703 -4.848 -20.578 1 89.62 189 GLN A C 1
ATOM 1446 O O . GLN A 1 189 ? -10.688 -3.627 -20.391 1 89.62 189 GLN A O 1
ATOM 1451 N N . ARG A 1 190 ? -10.469 -5.664 -19.688 1 87.81 190 ARG A N 1
ATOM 1452 C CA . ARG A 1 190 ? -10.125 -5.234 -18.344 1 87.81 190 ARG A CA 1
ATOM 1453 C C . ARG A 1 190 ? -8.812 -4.453 -18.328 1 87.81 190 ARG A C 1
ATOM 1455 O O . ARG A 1 190 ? -8.695 -3.439 -17.641 1 87.81 190 ARG A O 1
ATOM 1462 N N . PHE A 1 191 ? -7.863 -4.895 -19.078 1 87.44 191 PHE A N 1
ATOM 1463 C CA . PHE A 1 191 ? -6.57 -4.23 -19.156 1 87.44 191 PHE A CA 1
ATOM 1464 C C . PHE A 1 191 ? -6.715 -2.824 -19.719 1 87.44 191 PHE A C 1
ATOM 1466 O O . PHE A 1 191 ? -6.156 -1.867 -19.188 1 87.44 191 PHE A O 1
ATOM 1473 N N . VAL A 1 192 ? -7.484 -2.748 -20.797 1 87.19 192 VAL A N 1
ATOM 1474 C CA . VAL A 1 192 ? -7.668 -1.462 -21.469 1 87.19 192 VAL A CA 1
ATOM 1475 C C . VAL A 1 192 ? -8.445 -0.517 -20.547 1 87.19 192 VAL A C 1
ATOM 1477 O O . VAL A 1 192 ? -8.109 0.663 -20.438 1 87.19 192 VAL A O 1
ATOM 1480 N N . THR A 1 193 ? -9.438 -1.012 -19.891 1 86.06 193 THR A N 1
ATOM 1481 C CA . THR A 1 193 ? -10.242 -0.189 -19 1 86.06 193 THR A CA 1
ATOM 1482 C C . THR A 1 193 ? -9.398 0.333 -17.844 1 86.06 193 THR A C 1
ATOM 1484 O O . THR A 1 193 ? -9.484 1.512 -17.484 1 86.06 193 THR A O 1
ATOM 1487 N N . VAL A 1 194 ? -8.547 -0.494 -17.281 1 86.38 194 VAL A N 1
ATOM 1488 C CA . VAL A 1 194 ? -7.715 -0.1 -16.141 1 86.38 194 VAL A CA 1
ATOM 1489 C C . VAL A 1 194 ? -6.652 0.896 -16.609 1 86.38 194 VAL A C 1
ATOM 1491 O O . VAL A 1 194 ? -6.395 1.896 -15.93 1 86.38 194 VAL A O 1
ATOM 1494 N N . GLU A 1 195 ? -6.117 0.655 -17.797 1 87.88 195 GLU A N 1
ATOM 1495 C CA . GLU A 1 195 ? -5.07 1.542 -18.297 1 87.88 195 GLU A CA 1
ATOM 1496 C C . GLU A 1 195 ? -5.637 2.908 -18.672 1 87.88 195 GLU A C 1
ATOM 1498 O O . GLU A 1 195 ? -5.027 3.939 -18.375 1 87.88 195 GLU A O 1
ATOM 1503 N N . LEU A 1 196 ? -6.797 2.869 -19.203 1 85.62 196 LEU A N 1
ATOM 1504 C CA . LEU A 1 196 ? -7.445 4.129 -19.547 1 85.62 196 LEU A CA 1
ATOM 1505 C C . LEU A 1 196 ? -7.883 4.875 -18.297 1 85.62 196 LEU A C 1
ATOM 1507 O O . LEU A 1 196 ? -7.773 6.102 -18.219 1 85.62 196 LEU A O 1
ATOM 1511 N N . GLY A 1 197 ? -8.344 4.152 -17.328 1 88.25 197 GLY A N 1
ATOM 1512 C CA . GLY A 1 197 ? -8.727 4.77 -16.078 1 88.25 197 GLY A CA 1
ATOM 1513 C C . GLY A 1 197 ? -7.555 5.395 -15.336 1 88.25 197 GLY A C 1
ATOM 1514 O O . GLY A 1 197 ? -7.684 6.484 -14.773 1 88.25 197 GLY A O 1
ATOM 1515 N N . LYS A 1 198 ? -6.434 4.797 -15.43 1 87.69 198 LYS A N 1
ATOM 1516 C CA . LYS A 1 198 ? -5.238 5.281 -14.734 1 87.69 198 LYS A CA 1
ATOM 1517 C C . LYS A 1 198 ? -4.715 6.562 -15.383 1 87.69 198 LYS A C 1
ATOM 1519 O O . LYS A 1 198 ? -4.266 7.473 -14.68 1 87.69 198 LYS A O 1
ATOM 1524 N N . ARG A 1 199 ? -4.871 6.668 -16.688 1 88.25 199 ARG A N 1
ATOM 1525 C CA . ARG A 1 199 ? -4.285 7.789 -17.406 1 88.25 199 ARG A CA 1
ATOM 1526 C C . ARG A 1 199 ? -5.305 8.914 -17.594 1 88.25 199 ARG A C 1
ATOM 1528 O O . ARG A 1 199 ? -4.938 10.039 -17.938 1 88.25 199 ARG A O 1
ATOM 1535 N N . SER A 1 200 ? -6.457 8.594 -17.234 1 89.94 200 SER A N 1
ATOM 1536 C CA . SER A 1 200 ? -7.512 9.578 -17.453 1 89.94 200 SER A CA 1
ATOM 1537 C C . SER A 1 200 ? -7.539 10.625 -16.344 1 89.94 200 SER A C 1
ATOM 1539 O O . SER A 1 200 ? -7.32 10.305 -15.18 1 89.94 200 SER A O 1
ATOM 1541 N N . PHE A 1 201 ? -7.805 11.883 -16.672 1 91.81 201 PHE A N 1
ATOM 1542 C CA . PHE A 1 201 ? -7.918 12.984 -15.719 1 91.81 201 PHE A CA 1
ATOM 1543 C C . PHE A 1 201 ? -9.273 12.969 -15.031 1 91.81 201 PHE A C 1
ATOM 1545 O O . PHE A 1 201 ? -9.508 13.727 -14.086 1 91.81 201 PHE A O 1
ATOM 1552 N N . ALA A 1 202 ? -10.086 12.039 -15.5 1 89.31 202 ALA A N 1
ATOM 1553 C CA . ALA A 1 202 ? -11.391 11.906 -14.852 1 89.31 202 ALA A CA 1
ATOM 1554 C C . ALA A 1 202 ? -11.305 10.984 -13.641 1 89.31 202 ALA A C 1
ATOM 1556 O O . ALA A 1 202 ? -12.125 11.086 -12.719 1 89.31 202 ALA A O 1
ATOM 1557 N N . TYR A 1 203 ? -10.242 10.125 -13.688 1 91.06 203 TYR A N 1
ATOM 1558 C CA . TYR A 1 203 ? -10.203 9.125 -12.617 1 91.06 203 TYR A CA 1
ATOM 1559 C C . TYR A 1 203 ? -8.844 9.102 -11.945 1 91.06 203 TYR A C 1
ATOM 1561 O O . TYR A 1 203 ? -8.586 9.875 -11.023 1 91.06 203 TYR A O 1
ATOM 1569 N N . GLY A 1 204 ? -7.852 8.469 -12.523 1 88.62 204 GLY A N 1
ATOM 1570 C CA . GLY A 1 204 ? -6.551 8.258 -11.906 1 88.62 204 GLY A CA 1
ATOM 1571 C C . GLY A 1 204 ? -5.801 9.555 -11.648 1 88.62 204 GLY A C 1
ATOM 1572 O O . GLY A 1 204 ? -5.242 9.75 -10.57 1 88.62 204 GLY A O 1
ATOM 1573 N N . ARG A 1 205 ? -5.793 10.516 -12.562 1 90.69 205 ARG A N 1
ATOM 1574 C CA . ARG A 1 205 ? -5.047 11.766 -12.445 1 90.69 205 ARG A CA 1
ATOM 1575 C C . ARG A 1 205 ? -5.953 12.906 -11.984 1 90.69 205 ARG A C 1
ATOM 1577 O O . ARG A 1 205 ? -5.543 14.07 -11.984 1 90.69 205 ARG A O 1
ATOM 1584 N N . ASN A 1 206 ? -7.082 12.5 -11.594 1 92.25 206 ASN A N 1
ATOM 1585 C CA . ASN A 1 206 ? -8.094 13.492 -11.25 1 92.25 206 ASN A CA 1
ATOM 1586 C C . ASN A 1 206 ? -7.738 14.234 -9.969 1 92.25 206 ASN A C 1
ATOM 1588 O O . ASN A 1 206 ? -7.953 15.445 -9.859 1 92.25 206 ASN A O 1
ATOM 1592 N N . PRO A 1 207 ? -7.16 13.531 -8.953 1 92.69 207 PRO A N 1
ATOM 1593 C CA . PRO A 1 207 ? -6.875 14.234 -7.703 1 92.69 207 PRO A CA 1
ATOM 1594 C C . PRO A 1 207 ? -5.906 15.398 -7.891 1 92.69 207 PRO A C 1
ATOM 1596 O O . PRO A 1 207 ? -6.094 16.469 -7.293 1 92.69 207 PRO A O 1
ATOM 1599 N N . GLN A 1 208 ? -5 15.266 -8.711 1 92 208 GLN A N 1
ATOM 1600 C CA . GLN A 1 208 ? -4.055 16.344 -8.977 1 92 208 GLN A CA 1
ATOM 1601 C C . GLN A 1 208 ? -4.727 17.5 -9.719 1 92 208 GLN A C 1
ATOM 1603 O O . GLN A 1 208 ? -4.5 18.672 -9.391 1 92 208 GLN A O 1
ATOM 1608 N N . LEU A 1 209 ? -5.488 17.141 -10.664 1 94.88 209 LEU A N 1
ATOM 1609 C CA . LEU A 1 209 ? -6.215 18.156 -11.422 1 94.88 209 LEU A CA 1
ATOM 1610 C C . LEU A 1 209 ? -7.191 18.906 -10.516 1 94.88 209 LEU A C 1
ATOM 1612 O O . LEU A 1 209 ? -7.277 20.141 -10.586 1 94.88 209 LEU A O 1
ATOM 1616 N N . LEU A 1 210 ? -7.859 18.172 -9.695 1 95.5 210 LEU A N 1
ATOM 1617 C CA . LEU A 1 210 ? -8.852 18.781 -8.812 1 95.5 210 LEU A CA 1
ATOM 1618 C C . LEU A 1 210 ? -8.195 19.688 -7.785 1 95.5 210 LEU A C 1
ATOM 1620 O O . LEU A 1 210 ? -8.773 20.703 -7.391 1 95.5 210 LEU A O 1
ATOM 1624 N N . ALA A 1 211 ? -7.035 19.328 -7.312 1 93.38 211 ALA A N 1
ATOM 1625 C CA . ALA A 1 211 ? -6.305 20.203 -6.391 1 93.38 211 ALA A CA 1
ATOM 1626 C C . ALA A 1 211 ? -6.008 21.562 -7.023 1 93.38 211 ALA A C 1
ATOM 1628 O O . ALA A 1 211 ? -6.211 22.594 -6.398 1 93.38 211 ALA A O 1
ATOM 1629 N N . SER A 1 212 ? -5.602 21.562 -8.25 1 93.69 212 SER A N 1
ATOM 1630 C CA . SER A 1 212 ? -5.324 22.812 -8.969 1 93.69 212 SER A CA 1
ATOM 1631 C C . SER A 1 212 ? -6.609 23.578 -9.25 1 93.69 212 SER A C 1
ATOM 1633 O O . SER A 1 212 ? -6.641 24.812 -9.117 1 93.69 212 SER A O 1
ATOM 1635 N N . TYR A 1 213 ? -7.645 22.844 -9.602 1 94.75 213 TYR A N 1
ATOM 1636 C CA . TYR A 1 213 ? -8.945 23.453 -9.867 1 94.75 213 TYR A CA 1
ATOM 1637 C C . TYR A 1 213 ? -9.461 24.188 -8.641 1 94.75 213 TYR A C 1
ATOM 1639 O O . TYR A 1 213 ? -9.867 25.359 -8.734 1 94.75 213 TYR A O 1
ATOM 1647 N N . MET A 1 214 ? -9.438 23.516 -7.496 1 94.19 214 MET A N 1
ATOM 1648 C CA . MET A 1 214 ? -9.984 24.094 -6.273 1 94.19 214 MET A CA 1
ATOM 1649 C C . MET A 1 214 ? -9.18 25.328 -5.852 1 94.19 214 MET A C 1
ATOM 1651 O O . MET A 1 214 ? -9.758 26.328 -5.434 1 94.19 214 MET A O 1
ATOM 1655 N N . THR A 1 215 ? -7.867 25.281 -5.945 1 90.94 215 THR A N 1
ATOM 1656 C CA . THR A 1 215 ? -7.016 26.391 -5.566 1 90.94 215 THR A CA 1
ATOM 1657 C C . THR A 1 215 ? -7.305 27.625 -6.438 1 90.94 215 THR A C 1
ATOM 1659 O O . THR A 1 215 ? -7.469 28.734 -5.922 1 90.94 215 THR A O 1
ATOM 1662 N N . GLN A 1 216 ? -7.422 27.453 -7.711 1 91.81 216 GLN A N 1
ATOM 1663 C CA . GLN A 1 216 ? -7.652 28.547 -8.641 1 91.81 216 GLN A CA 1
ATOM 1664 C C . GLN A 1 216 ? -9.086 29.062 -8.547 1 91.81 216 GLN A C 1
ATOM 1666 O O . GLN A 1 216 ? -9.336 30.266 -8.633 1 91.81 216 GLN A O 1
ATOM 1671 N N . MET A 1 217 ? -10.008 28.156 -8.398 1 92.44 217 MET A N 1
ATOM 1672 C CA . MET A 1 217 ? -11.414 28.516 -8.273 1 92.44 217 MET A CA 1
ATOM 1673 C C . MET A 1 217 ? -11.641 29.391 -7.051 1 92.44 217 MET A C 1
ATOM 1675 O O . MET A 1 217 ? -12.359 30.391 -7.121 1 92.44 217 MET A O 1
ATOM 1679 N N . LEU A 1 218 ? -11.062 29.047 -5.914 1 91.75 218 LEU A N 1
ATOM 1680 C CA . LEU A 1 218 ? -11.242 29.797 -4.684 1 91.75 218 LEU A CA 1
ATOM 1681 C C . LEU A 1 218 ? -10.594 31.172 -4.801 1 91.75 218 LEU A C 1
ATOM 1683 O O . LEU A 1 218 ? -11.086 32.156 -4.223 1 91.75 218 LEU A O 1
ATOM 1687 N N . LYS A 1 219 ? -9.5 31.281 -5.551 1 87.12 219 LYS A N 1
ATOM 1688 C CA . LYS A 1 219 ? -8.859 32.562 -5.793 1 87.12 219 LYS A CA 1
ATOM 1689 C C . LYS A 1 219 ? -9.766 33.469 -6.613 1 87.12 219 LYS A C 1
ATOM 1691 O O . LYS A 1 219 ? -9.812 34.688 -6.371 1 87.12 219 LYS A O 1
ATOM 1696 N N . LEU A 1 220 ? -10.469 32.906 -7.535 1 86.12 220 LEU A N 1
ATOM 1697 C CA . LEU A 1 220 ? -11.375 33.688 -8.398 1 86.12 220 LEU A CA 1
ATOM 1698 C C . LEU A 1 220 ? -12.617 34.125 -7.633 1 86.12 220 LEU A C 1
ATOM 1700 O O . LEU A 1 220 ? -13.125 35.219 -7.848 1 86.12 220 LEU A O 1
ATOM 1704 N N . GLN A 1 221 ? -13.242 33.188 -6.844 1 81.31 221 GLN A N 1
ATOM 1705 C CA . GLN A 1 221 ? -14.477 33.469 -6.113 1 81.31 221 GLN A CA 1
ATOM 1706 C C . GLN A 1 221 ? -14.258 34.5 -5.035 1 81.31 221 GLN A C 1
ATOM 1708 O O . GLN A 1 221 ? -15.188 35.25 -4.676 1 81.31 221 GLN A O 1
ATOM 1713 N N . GLY A 1 222 ? -13.164 35.031 -4.832 1 65.94 222 GLY A N 1
ATOM 1714 C CA . GLY A 1 222 ? -12.906 36.031 -3.799 1 65.94 222 GLY A CA 1
ATOM 1715 C C . GLY A 1 222 ? -13.484 35.625 -2.449 1 65.94 222 GLY A C 1
ATOM 1716 O O . GLY A 1 222 ? -14.172 34.625 -2.328 1 65.94 222 GLY A O 1
ATOM 1717 N N . GLN A 1 223 ? -13.195 36.25 -1.301 1 56.19 223 GLN A N 1
ATOM 1718 C CA . GLN A 1 223 ? -13.656 36.031 0.065 1 56.19 223 GLN A CA 1
ATOM 1719 C C . GLN A 1 223 ? -15.094 36.5 0.249 1 56.19 223 GLN A C 1
ATOM 1721 O O . GLN A 1 223 ? -15.656 36.406 1.339 1 56.19 223 GLN A O 1
ATOM 1726 N N . ASP A 1 224 ? -15.773 36.969 -0.75 1 52.44 224 ASP A N 1
ATOM 1727 C CA . ASP A 1 224 ? -17 37.719 -0.496 1 52.44 224 ASP A CA 1
ATOM 1728 C C . ASP A 1 224 ? -18.172 36.781 -0.209 1 52.44 224 ASP A C 1
ATOM 1730 O O . ASP A 1 224 ? -19.016 36.562 -1.074 1 52.44 224 ASP A O 1
ATOM 1734 N N . ASN A 1 225 ? -18.047 35.844 0.443 1 53.31 225 ASN A N 1
ATOM 1735 C CA . ASN A 1 225 ? -19.125 34.906 0.685 1 53.31 225 ASN A CA 1
ATOM 1736 C C . ASN A 1 225 ? -20.219 35.5 1.564 1 53.31 225 ASN A C 1
ATOM 1738 O O . ASN A 1 225 ? -20.844 34.781 2.354 1 53.31 225 ASN A O 1
ATOM 1742 N N . HIS A 1 226 ? -20.281 36.844 1.7 1 51.59 226 HIS A N 1
ATOM 1743 C CA . HIS A 1 226 ? -21.297 37.312 2.635 1 51.59 226 HIS A CA 1
ATOM 1744 C C . HIS A 1 226 ? -22.703 37.188 2.041 1 51.59 226 HIS A C 1
ATOM 1746 O O . HIS A 1 226 ? -23.609 37.938 2.416 1 51.59 226 HIS A O 1
ATOM 1752 N N . GLY A 1 227 ? -22.984 36.344 1.149 1 54.47 227 GLY A N 1
ATOM 1753 C CA . GLY A 1 227 ? -24.344 36.406 0.655 1 54.47 227 GLY A CA 1
ATOM 1754 C C . GLY A 1 227 ? -25.328 35.656 1.528 1 54.47 227 GLY A C 1
ATOM 1755 O O . GLY A 1 227 ? -24.938 35.062 2.535 1 54.47 227 GLY A O 1
ATOM 1756 N N . PRO A 1 228 ? -26.688 35.688 1.22 1 65.12 228 PRO A N 1
ATOM 1757 C CA . PRO A 1 228 ? -27.797 35.062 1.955 1 65.12 228 PRO A CA 1
ATOM 1758 C C . PRO A 1 228 ? -27.625 33.562 2.139 1 65.12 228 PRO A C 1
ATOM 1760 O O . PRO A 1 228 ? -26.969 32.906 1.325 1 65.12 228 PRO A O 1
ATOM 1763 N N . ALA A 1 229 ? -27.984 33 3.283 1 70.12 229 ALA A N 1
ATOM 1764 C CA . ALA A 1 229 ? -27.938 31.594 3.725 1 70.12 229 ALA A CA 1
ATOM 1765 C C . ALA A 1 229 ? -28.984 30.766 2.988 1 70.12 229 ALA A C 1
ATOM 1767 O O . ALA A 1 229 ? -29.828 31.297 2.275 1 70.12 229 ALA A O 1
ATOM 1768 N N . GLY A 1 230 ? -28.734 29.484 2.783 1 76.88 230 GLY A N 1
ATOM 1769 C CA . GLY A 1 230 ? -29.688 28.516 2.293 1 76.88 230 GLY A CA 1
ATOM 1770 C C . GLY A 1 230 ? -29.422 28.094 0.859 1 76.88 230 GLY A C 1
ATOM 1771 O O . GLY A 1 230 ? -28.312 27.688 0.519 1 76.88 230 GLY A O 1
ATOM 1772 N N . LEU A 1 231 ? -30.453 28.297 0.019 1 83.31 231 LEU A N 1
ATOM 1773 C CA . LEU A 1 231 ? -30.484 27.812 -1.359 1 83.31 231 LEU A CA 1
ATOM 1774 C C . LEU A 1 231 ? -29.5 28.594 -2.225 1 83.31 231 LEU A C 1
ATOM 1776 O O . LEU A 1 231 ? -28.891 28.031 -3.137 1 83.31 231 LEU A O 1
ATOM 1780 N N . ASP A 1 232 ? -29.188 29.75 -1.908 1 87.5 232 ASP A N 1
ATOM 1781 C CA . ASP A 1 232 ? -28.312 30.609 -2.711 1 87.5 232 ASP A CA 1
ATOM 1782 C C . ASP A 1 232 ? -26.859 30.172 -2.598 1 87.5 232 ASP A C 1
ATOM 1784 O O . ASP A 1 232 ? -26.094 30.297 -3.555 1 87.5 232 ASP A O 1
ATOM 1788 N N . VAL A 1 233 ? -26.516 29.625 -1.44 1 91.06 233 VAL A N 1
ATOM 1789 C CA . VAL A 1 233 ? -25.156 29.156 -1.242 1 91.06 233 VAL A CA 1
ATOM 1790 C C . VAL A 1 233 ? -24.891 27.938 -2.135 1 91.06 233 VAL A C 1
ATOM 1792 O O . VAL A 1 233 ? -23.812 27.812 -2.719 1 91.06 233 VAL A O 1
ATOM 1795 N N . LEU A 1 234 ? -25.859 27.156 -2.248 1 92.25 234 LEU A N 1
ATOM 1796 C CA . LEU A 1 234 ? -25.719 25.953 -3.064 1 92.25 234 LEU A CA 1
ATOM 1797 C C . LEU A 1 234 ? -25.719 26.297 -4.551 1 92.25 234 LEU A C 1
ATOM 1799 O O . LEU A 1 234 ? -25.031 25.656 -5.34 1 92.25 234 LEU A O 1
ATOM 1803 N N . LYS A 1 235 ? -26.422 27.344 -4.918 1 91.12 235 LYS A N 1
ATOM 1804 C CA . LYS A 1 235 ? -26.484 27.781 -6.312 1 91.12 235 LYS A CA 1
ATOM 1805 C C . LYS A 1 235 ? -25.172 28.438 -6.742 1 91.12 235 LYS A C 1
ATOM 1807 O O . LYS A 1 235 ? -24.844 28.438 -7.93 1 91.12 235 LYS A O 1
ATOM 1812 N N . ARG A 1 236 ? -24.438 28.891 -5.844 1 90.19 236 ARG A N 1
ATOM 1813 C CA . ARG A 1 236 ? -23.188 29.578 -6.152 1 90.19 236 ARG A CA 1
ATOM 1814 C C . ARG A 1 236 ? -22 28.641 -6.016 1 90.19 236 ARG A C 1
ATOM 1816 O O . ARG A 1 236 ? -20.859 29.031 -6.254 1 90.19 236 ARG A O 1
ATOM 1823 N N . CYS A 1 237 ? -22.281 27.359 -5.602 1 93.31 237 CYS A N 1
ATOM 1824 C CA . CYS A 1 237 ? -21.203 26.406 -5.383 1 93.31 237 CYS A CA 1
ATOM 1825 C C . CYS A 1 237 ? -20.578 25.984 -6.703 1 93.31 237 CYS A C 1
ATOM 1827 O O . CYS A 1 237 ? -21.234 25.391 -7.555 1 93.31 237 CYS A O 1
ATOM 1829 N N . ASN A 1 238 ? -19.266 26.188 -6.875 1 93.44 238 ASN A N 1
ATOM 1830 C CA . ASN A 1 238 ? -18.578 25.922 -8.133 1 93.44 238 ASN A CA 1
ATOM 1831 C C . ASN A 1 238 ? -17.766 24.641 -8.062 1 93.44 238 ASN A C 1
ATOM 1833 O O . ASN A 1 238 ? -16.812 24.453 -8.82 1 93.44 238 ASN A O 1
ATOM 1837 N N . TYR A 1 239 ? -18.125 23.766 -7.105 1 95.62 239 TYR A N 1
ATOM 1838 C CA . TYR A 1 239 ? -17.469 22.469 -7.098 1 95.62 239 TYR A CA 1
ATOM 1839 C C . TYR A 1 239 ? -17.766 21.703 -8.383 1 95.62 239 TYR A C 1
ATOM 1841 O O . TYR A 1 239 ? -18.922 21.672 -8.844 1 95.62 239 TYR A O 1
ATOM 1849 N N . ALA A 1 240 ? -16.766 21.094 -8.953 1 94.94 240 ALA A N 1
ATOM 1850 C CA . ALA A 1 240 ? -16.922 20.391 -10.219 1 94.94 240 ALA A CA 1
ATOM 1851 C C . ALA A 1 240 ? -17.531 19 -10 1 94.94 240 ALA A C 1
ATOM 1853 O O . ALA A 1 240 ? -17.031 18.219 -9.188 1 94.94 240 ALA A O 1
ATOM 1854 N N . VAL A 1 241 ? -18.562 18.703 -10.656 1 95.88 241 VAL A N 1
ATOM 1855 C CA . VAL A 1 241 ? -19.125 17.359 -10.672 1 95.88 241 VAL A CA 1
ATOM 1856 C C . VAL A 1 241 ? -18.5 16.547 -11.812 1 95.88 241 VAL A C 1
ATOM 1858 O O . VAL A 1 241 ? -17.812 15.555 -11.57 1 95.88 241 VAL A O 1
ATOM 1861 N N . ILE A 1 242 ? -18.719 16.953 -13.023 1 92.94 242 ILE A N 1
ATOM 1862 C CA . ILE A 1 242 ? -18.094 16.328 -14.188 1 92.94 242 ILE A CA 1
ATOM 1863 C C . ILE A 1 242 ? -17.641 17.406 -15.164 1 92.94 242 ILE A C 1
ATOM 1865 O O . ILE A 1 242 ? -18.172 18.516 -15.172 1 92.94 242 ILE A O 1
ATOM 1869 N N . GLY A 1 243 ? -16.516 17.141 -15.922 1 91.69 243 GLY A N 1
ATOM 1870 C CA . GLY A 1 243 ? -16.109 18 -17.016 1 91.69 243 GLY A CA 1
ATOM 1871 C C . GLY A 1 243 ? -14.797 18.703 -16.781 1 91.69 243 GLY A C 1
ATOM 1872 O O . GLY A 1 243 ? -14.242 19.328 -17.688 1 91.69 243 GLY A O 1
ATOM 1873 N N . GLU A 1 244 ? -14.289 18.688 -15.57 1 91.75 244 GLU A N 1
ATOM 1874 C CA . GLU A 1 244 ? -13.016 19.344 -15.289 1 91.75 244 GLU A CA 1
ATOM 1875 C C . GLU A 1 244 ? -11.883 18.719 -16.094 1 91.75 244 GLU A C 1
ATOM 1877 O O . GLU A 1 244 ? -10.859 19.359 -16.328 1 91.75 244 GLU A O 1
ATOM 1882 N N . GLU A 1 245 ? -12.055 17.469 -16.531 1 91.25 245 GLU A N 1
ATOM 1883 C CA . GLU A 1 245 ? -11.031 16.766 -17.312 1 91.25 245 GLU A CA 1
ATOM 1884 C C . GLU A 1 245 ? -10.898 17.359 -18.703 1 91.25 245 GLU A C 1
ATOM 1886 O O . GLU A 1 245 ? -9.867 17.172 -19.359 1 91.25 245 GLU A O 1
ATOM 1891 N N . GLU A 1 246 ? -11.898 18.062 -19.156 1 88.62 246 GLU A N 1
ATOM 1892 C CA . GLU A 1 246 ? -11.898 18.594 -20.516 1 88.62 246 GLU A CA 1
ATOM 1893 C C . GLU A 1 246 ? -11.305 20 -20.562 1 88.62 246 GLU A C 1
ATOM 1895 O O . GLU A 1 246 ? -11.07 20.547 -21.641 1 88.62 246 GLU A O 1
ATOM 1900 N N . LEU A 1 247 ? -11.039 20.547 -19.422 1 91.88 247 LEU A N 1
ATOM 1901 C CA . LEU A 1 247 ? -10.453 21.891 -19.359 1 91.88 247 LEU A CA 1
ATOM 1902 C C . LEU A 1 247 ? -9.039 21.891 -19.922 1 91.88 247 LEU A C 1
ATOM 1904 O O . LEU A 1 247 ? -8.305 20.906 -19.766 1 91.88 247 LEU A O 1
ATOM 1908 N N . LYS A 1 248 ? -8.727 22.969 -20.578 1 91.56 248 LYS A N 1
ATOM 1909 C CA . LYS A 1 248 ? -7.355 23.109 -21.047 1 91.56 248 LYS A CA 1
ATOM 1910 C C . LYS A 1 248 ? -6.387 23.297 -19.891 1 91.56 248 LYS A C 1
ATOM 1912 O O . LYS A 1 248 ? -6.57 24.188 -19.062 1 91.56 248 LYS A O 1
ATOM 1917 N N . LYS A 1 249 ? -5.492 22.359 -19.844 1 92.75 249 LYS A N 1
ATOM 1918 C CA . LYS A 1 249 ? -4.566 22.359 -18.703 1 92.75 249 LYS A CA 1
ATOM 1919 C C . LYS A 1 249 ? -3.117 22.359 -19.188 1 92.75 249 LYS A C 1
ATOM 1921 O O . LYS A 1 249 ? -2.795 21.734 -20.203 1 92.75 249 LYS A O 1
ATOM 1926 N N . LYS A 1 250 ? -2.332 23.172 -18.5 1 92.31 250 LYS A N 1
ATOM 1927 C CA . LYS A 1 250 ? -0.886 23.188 -18.703 1 92.31 250 LYS A CA 1
ATOM 1928 C C . LYS A 1 250 ? -0.146 22.828 -17.422 1 92.31 250 LYS A C 1
ATOM 1930 O O . LYS A 1 250 ? -0.422 23.391 -16.359 1 92.31 250 LYS A O 1
ATOM 1935 N N . ALA A 1 251 ? 0.694 21.859 -17.531 1 92.94 251 ALA A N 1
ATOM 1936 C CA . ALA A 1 251 ? 1.44 21.422 -16.359 1 92.94 251 ALA A CA 1
ATOM 1937 C C . ALA A 1 251 ? 2.424 22.484 -15.898 1 92.94 251 ALA A C 1
ATOM 1939 O O . ALA A 1 251 ? 3.082 23.125 -16.719 1 92.94 251 ALA A O 1
ATOM 1940 N N . GLY A 1 252 ? 2.434 22.797 -14.633 1 91.38 252 GLY A N 1
ATOM 1941 C CA . GLY A 1 252 ? 3.352 23.734 -14.008 1 91.38 252 GLY A CA 1
ATOM 1942 C C . GLY A 1 252 ? 4.066 23.172 -12.797 1 91.38 252 GLY A C 1
ATOM 1943 O O . GLY A 1 252 ? 3.887 22 -12.461 1 91.38 252 GLY A O 1
ATOM 1944 N N . PRO A 1 253 ? 4.918 23.922 -12.219 1 89.38 253 PRO A N 1
ATOM 1945 C CA . PRO A 1 253 ? 5.695 23.453 -11.062 1 89.38 253 PRO A CA 1
ATOM 1946 C C . PRO A 1 253 ? 4.828 23.172 -9.836 1 89.38 253 PRO A C 1
ATOM 1948 O O . PRO A 1 253 ? 5.191 22.344 -8.992 1 89.38 253 PRO A O 1
ATOM 1951 N N . LYS A 1 254 ? 3.738 23.906 -9.656 1 88.25 254 LYS A N 1
ATOM 1952 C CA . LYS A 1 254 ? 2.871 23.75 -8.5 1 88.25 254 LYS A CA 1
ATOM 1953 C C . LYS A 1 254 ? 1.541 23.109 -8.891 1 88.25 254 LYS A C 1
ATOM 1955 O O . LYS A 1 254 ? 0.502 23.406 -8.305 1 88.25 254 LYS A O 1
ATOM 1960 N N . GLY A 1 255 ? 1.53 22.422 -9.992 1 91 255 GLY A N 1
ATOM 1961 C CA . GLY A 1 255 ? 0.313 21.781 -10.469 1 91 255 GLY A CA 1
ATOM 1962 C C . GLY A 1 255 ? -0.125 22.281 -11.828 1 91 255 GLY A C 1
ATOM 1963 O O . GLY A 1 255 ? 0.689 22.797 -12.602 1 91 255 GLY A O 1
ATOM 1964 N N . TYR A 1 256 ? -1.368 22.078 -12.109 1 94.06 256 TYR A N 1
ATOM 1965 C CA . TYR A 1 256 ? -1.865 22.438 -13.43 1 94.06 256 TYR A CA 1
ATOM 1966 C C . TYR A 1 256 ? -2.408 23.859 -13.438 1 94.06 256 TYR A C 1
ATOM 1968 O O . TYR A 1 256 ? -3.062 24.281 -12.484 1 94.06 256 TYR A O 1
ATOM 1976 N N . LYS A 1 257 ? -2.041 24.609 -14.414 1 93.19 257 LYS A N 1
ATOM 1977 C CA . LYS A 1 257 ? -2.67 25.906 -14.672 1 93.19 257 LYS A CA 1
ATOM 1978 C C . LYS A 1 257 ? -3.842 25.766 -15.641 1 93.19 257 LYS A C 1
ATOM 1980 O O . LYS A 1 257 ? -3.674 25.266 -16.766 1 93.19 257 LYS A O 1
ATOM 1985 N N . LEU A 1 258 ? -4.992 26.078 -15.148 1 93.19 258 LEU A N 1
ATOM 1986 C CA . LEU A 1 258 ? -6.207 25.938 -15.945 1 93.19 258 LEU A CA 1
ATOM 1987 C C . LEU A 1 258 ? -6.562 27.266 -16.625 1 93.19 258 LEU A C 1
ATOM 1989 O O . LEU A 1 258 ? -6.914 28.234 -15.953 1 93.19 258 LEU A O 1
ATOM 1993 N N . ASP A 1 259 ? -6.449 27.156 -17.969 1 85.25 259 ASP A N 1
ATOM 1994 C CA . ASP A 1 259 ? -6.75 28.359 -18.734 1 85.25 259 ASP A CA 1
ATOM 1995 C C . ASP A 1 259 ? -8.258 28.547 -18.906 1 85.25 259 ASP A C 1
ATOM 1997 O O . ASP A 1 259 ? -8.984 27.562 -19.094 1 85.25 259 ASP A O 1
ATOM 2001 N N . GLU A 1 260 ? -8.812 29.609 -18.781 1 85.31 260 GLU A N 1
ATOM 2002 C CA . GLU A 1 260 ? -10.203 29.953 -19.031 1 85.31 260 GLU A CA 1
ATOM 2003 C C . GLU A 1 260 ? -11.133 29.359 -17.984 1 85.31 260 GLU A C 1
ATOM 2005 O O . GLU A 1 260 ? -12.266 28.984 -18.281 1 85.31 260 GLU A O 1
ATOM 2010 N N . LEU A 1 261 ? -10.625 29.078 -16.844 1 88.69 261 LEU A N 1
ATOM 2011 C CA . LEU A 1 261 ? -11.445 28.531 -15.766 1 88.69 261 LEU A CA 1
ATOM 2012 C C . LEU A 1 261 ? -12.602 29.469 -15.438 1 88.69 261 LEU A C 1
ATOM 2014 O O . LEU A 1 261 ? -13.727 29.016 -15.203 1 88.69 261 LEU A O 1
ATOM 2018 N N . GLU A 1 262 ? -12.344 30.766 -15.477 1 86.31 262 GLU A N 1
ATOM 2019 C CA . GLU A 1 262 ? -13.367 31.75 -15.164 1 86.31 262 GLU A CA 1
ATOM 2020 C C . GLU A 1 262 ? -14.531 31.672 -16.156 1 86.31 262 GLU A C 1
ATOM 2022 O O . GLU A 1 262 ? -15.695 31.703 -15.742 1 86.31 262 GLU A O 1
ATOM 2027 N N . LYS A 1 263 ? -14.211 31.469 -17.375 1 85.31 263 LYS A N 1
ATOM 2028 C CA . LYS A 1 263 ? -15.242 31.359 -18.406 1 85.31 263 LYS A CA 1
ATOM 2029 C C . LYS A 1 263 ? -16.016 30.047 -18.266 1 85.31 263 LYS A C 1
ATOM 2031 O O . LYS A 1 263 ? -17.234 30.016 -18.453 1 85.31 263 LYS A O 1
ATOM 2036 N N . ALA A 1 264 ? -15.312 29.031 -17.891 1 85.12 264 ALA A N 1
ATOM 2037 C CA . ALA A 1 264 ? -15.914 27.703 -17.781 1 85.12 264 ALA A CA 1
ATOM 2038 C C . ALA A 1 264 ? -16.906 27.656 -16.625 1 85.12 264 ALA A C 1
ATOM 2040 O O . ALA A 1 264 ? -17.922 26.953 -16.688 1 85.12 264 ALA A O 1
ATOM 2041 N N . ILE A 1 265 ? -16.625 28.422 -15.594 1 82.31 265 ILE A N 1
ATOM 2042 C CA . ILE A 1 265 ? -17.453 28.375 -14.398 1 82.31 265 ILE A CA 1
ATOM 2043 C C . ILE A 1 265 ? -18.609 29.375 -14.539 1 82.31 265 ILE A C 1
ATOM 2045 O O . ILE A 1 265 ? -19.719 29.109 -14.102 1 82.31 265 ILE A O 1
ATOM 2049 N N . SER A 1 266 ? -18.406 30.594 -15.133 1 76.81 266 SER A N 1
ATOM 2050 C CA . SER A 1 266 ? -19.375 31.672 -15.148 1 76.81 266 SER A CA 1
ATOM 2051 C C . SER A 1 266 ? -20.406 31.484 -16.266 1 76.81 266 SER A C 1
ATOM 2053 O O . SER A 1 266 ? -21.578 31.859 -16.109 1 76.81 266 SER A O 1
ATOM 2055 N N . GLU A 1 267 ? -19.906 31 -17.344 1 69.12 267 GLU A N 1
ATOM 2056 C CA . GLU A 1 267 ? -20.859 30.953 -18.453 1 69.12 267 GLU A CA 1
ATOM 2057 C C . GLU A 1 267 ? -21.922 29.875 -18.219 1 69.12 267 GLU A C 1
ATOM 2059 O O . GLU A 1 267 ? -21.578 28.688 -18.047 1 69.12 267 GLU A O 1
ATOM 2064 N N . ALA A 1 268 ? -23.109 30.344 -17.844 1 59.28 268 ALA A N 1
ATOM 2065 C CA . ALA A 1 268 ? -24.266 29.5 -17.562 1 59.28 268 ALA A CA 1
ATOM 2066 C C . ALA A 1 268 ? -24.422 28.406 -18.609 1 59.28 268 ALA A C 1
ATOM 2068 O O . ALA A 1 268 ? -24.812 27.281 -18.297 1 59.28 268 ALA A O 1
ATOM 2069 N N . ASN A 1 269 ? -24.094 28.812 -19.875 1 56.41 269 ASN A N 1
ATOM 2070 C CA . ASN A 1 269 ? -24.344 27.891 -20.984 1 56.41 269 ASN A CA 1
ATOM 2071 C C . ASN A 1 269 ? -23.062 27.141 -21.375 1 56.41 269 ASN A C 1
ATOM 2073 O O . ASN A 1 269 ? -23.031 26.469 -22.406 1 56.41 269 ASN A O 1
ATOM 2077 N N . SER A 1 270 ? -21.953 27.469 -20.531 1 58.56 270 SER A N 1
ATOM 2078 C CA . SER A 1 270 ? -20.734 26.812 -20.953 1 58.56 270 SER A CA 1
ATOM 2079 C C . SER A 1 270 ? -20.719 25.344 -20.531 1 58.56 270 SER A C 1
ATOM 2081 O O . SER A 1 270 ? -20.891 25.031 -19.344 1 58.56 270 SER A O 1
ATOM 2083 N N . SER A 1 271 ? -20.938 24.375 -21.531 1 62 271 SER A N 1
ATOM 2084 C CA . SER A 1 271 ? -21.141 22.938 -21.5 1 62 271 SER A CA 1
ATOM 2085 C C . SER A 1 271 ? -19.891 22.203 -21.016 1 62 271 SER A C 1
ATOM 2087 O O . SER A 1 271 ? -19.906 20.984 -20.859 1 62 271 SER A O 1
ATOM 2089 N N . THR A 1 272 ? -18.906 23 -20.484 1 78.31 272 THR A N 1
ATOM 2090 C CA . THR A 1 272 ? -17.688 22.188 -20.359 1 78.31 272 THR A CA 1
ATOM 2091 C C . THR A 1 272 ? -17.578 21.594 -18.953 1 78.31 272 THR A C 1
ATOM 2093 O O . THR A 1 272 ? -17.328 20.406 -18.797 1 78.31 272 THR A O 1
ATOM 2096 N N . VAL A 1 273 ? -17.891 22.516 -17.906 1 90.31 273 VAL A N 1
ATOM 2097 C CA . VAL A 1 273 ? -17.797 21.984 -16.547 1 90.31 273 VAL A CA 1
ATOM 2098 C C . VAL A 1 273 ? -19.156 22.078 -15.859 1 90.31 273 VAL A C 1
ATOM 2100 O O . VAL A 1 273 ? -19.75 23.172 -15.789 1 90.31 273 VAL A O 1
ATOM 2103 N N . VAL A 1 274 ? -19.719 21 -15.508 1 93.69 274 VAL A N 1
ATOM 2104 C CA . VAL A 1 274 ? -20.969 20.984 -14.75 1 93.69 274 VAL A CA 1
ATOM 2105 C C . VAL A 1 274 ? -20.656 21.109 -13.258 1 93.69 274 VAL A C 1
ATOM 2107 O O . VAL A 1 274 ? -20.047 20.219 -12.664 1 93.69 274 VAL A O 1
ATOM 2110 N N . THR A 1 275 ? -21.016 22.188 -12.664 1 94.81 275 THR A N 1
ATOM 2111 C CA . THR A 1 275 ? -20.766 22.438 -11.25 1 94.81 275 THR A CA 1
ATOM 2112 C C . THR A 1 275 ? -22.016 22.125 -10.43 1 94.81 275 THR A C 1
ATOM 2114 O O . THR A 1 275 ? -23.094 21.938 -10.984 1 94.81 275 THR A O 1
ATOM 2117 N N . VAL A 1 276 ? -21.859 22 -9.148 1 95.06 276 VAL A N 1
ATOM 2118 C CA . VAL A 1 276 ? -22.984 21.766 -8.234 1 95.06 276 VAL A CA 1
ATOM 2119 C C . VAL A 1 276 ? -23.984 22.906 -8.344 1 95.06 276 VAL A C 1
ATOM 2121 O O . VAL A 1 276 ? -25.203 22.672 -8.383 1 95.06 276 VAL A O 1
ATOM 2124 N N . GLY A 1 277 ? -23.5 24.141 -8.438 1 92.88 277 GLY A N 1
ATOM 2125 C CA . GLY A 1 277 ? -24.359 25.297 -8.562 1 92.88 277 GLY A CA 1
ATOM 2126 C C . GLY A 1 277 ? -25.234 25.266 -9.812 1 92.88 277 GLY A C 1
ATOM 2127 O O . GLY A 1 277 ? -26.422 25.594 -9.758 1 92.88 277 GLY A O 1
ATOM 2128 N N . LYS A 1 278 ? -24.719 24.828 -10.875 1 91.44 278 LYS A N 1
ATOM 2129 C CA . LYS A 1 278 ? -25.469 24.719 -12.125 1 91.44 278 LYS A CA 1
ATOM 2130 C C . LYS A 1 278 ? -26.594 23.703 -12 1 91.44 278 LYS A C 1
ATOM 2132 O O . LYS A 1 278 ? -27.672 23.891 -12.539 1 91.44 278 LYS A O 1
ATOM 2137 N N . ILE A 1 279 ? -26.281 22.609 -11.328 1 92.81 279 ILE A N 1
ATOM 2138 C CA . ILE A 1 279 ? -27.281 21.562 -11.133 1 92.81 279 ILE A CA 1
ATOM 2139 C C . ILE A 1 279 ? -28.422 22.109 -10.273 1 92.81 279 ILE A C 1
ATOM 2141 O O . ILE A 1 279 ? -29.594 21.875 -10.57 1 92.81 279 ILE A O 1
ATOM 2145 N N . TRP A 1 280 ? -28.141 22.797 -9.203 1 92.06 280 TRP A N 1
ATOM 2146 C CA . TRP A 1 280 ? -29.156 23.375 -8.328 1 92.06 280 TRP A CA 1
ATOM 2147 C C . TRP A 1 280 ? -29.984 24.422 -9.055 1 92.06 280 TRP A C 1
ATOM 2149 O O . TRP A 1 280 ? -31.203 24.516 -8.852 1 92.06 280 TRP A O 1
ATOM 2159 N N . THR A 1 281 ? -29.328 25.203 -9.906 1 90.62 281 THR A N 1
ATOM 2160 C CA . THR A 1 281 ? -30.047 26.203 -10.688 1 90.62 281 THR A CA 1
ATOM 2161 C C . THR A 1 281 ? -30.938 25.531 -11.727 1 90.62 281 THR A C 1
ATOM 2163 O O . THR A 1 281 ? -32.062 25.969 -11.938 1 90.62 281 THR A O 1
ATOM 2166 N N . TYR A 1 282 ? -30.422 24.547 -12.289 1 89.94 282 TYR A N 1
ATOM 2167 C CA . TYR A 1 282 ? -31.188 23.797 -13.289 1 89.94 282 TYR A CA 1
ATOM 2168 C C . TYR A 1 282 ? -32.344 23.062 -12.648 1 89.94 282 TYR A C 1
ATOM 2170 O O . TYR A 1 282 ? -33.406 22.938 -13.258 1 89.94 282 TYR A O 1
ATOM 2178 N N . ALA A 1 283 ? -32.188 22.594 -11.484 1 90 283 ALA A N 1
ATOM 2179 C CA . ALA A 1 283 ? -33.219 21.828 -10.773 1 90 283 ALA A CA 1
ATOM 2180 C C . ALA A 1 283 ? -34.438 22.688 -10.5 1 90 283 ALA A C 1
ATOM 2182 O O . ALA A 1 283 ? -35.531 22.172 -10.352 1 90 283 ALA A O 1
ATOM 2183 N N . GLU A 1 284 ? -34.312 23.984 -10.414 1 87.88 284 GLU A N 1
ATOM 2184 C CA . GLU A 1 284 ? -35.438 24.875 -10.188 1 87.88 284 GLU A CA 1
ATOM 2185 C C . GLU A 1 284 ? -36.344 24.953 -11.43 1 87.88 284 GLU A C 1
ATOM 2187 O O . GLU A 1 284 ? -37.531 25.156 -11.312 1 87.88 284 GLU A O 1
ATOM 2192 N N . LYS A 1 285 ? -35.688 24.75 -12.516 1 86.69 285 LYS A N 1
ATOM 2193 C CA . LYS A 1 285 ? -36.406 24.891 -13.766 1 86.69 285 LYS A CA 1
ATOM 2194 C C . LYS A 1 285 ? -36.938 23.547 -14.242 1 86.69 285 LYS A C 1
ATOM 2196 O O . LYS A 1 285 ? -37.938 23.484 -14.977 1 86.69 285 LYS A O 1
ATOM 2201 N N . ASP A 1 286 ? -36.281 22.516 -13.875 1 88.75 286 ASP A N 1
ATOM 2202 C CA . ASP A 1 286 ? -36.625 21.172 -14.336 1 88.75 286 ASP A CA 1
ATOM 2203 C C . ASP A 1 286 ? -37.562 20.484 -13.344 1 88.75 286 ASP A C 1
ATOM 2205 O O . ASP A 1 286 ? -37.188 20.281 -12.18 1 88.75 286 ASP A O 1
ATOM 2209 N N . PRO A 1 287 ? -38.656 20.062 -13.727 1 86.81 287 PRO A N 1
ATOM 2210 C CA . PRO A 1 287 ? -39.625 19.453 -12.82 1 86.81 287 PRO A CA 1
ATOM 2211 C C . PRO A 1 287 ? -39.156 18.094 -12.289 1 86.81 287 PRO A C 1
ATOM 2213 O O . PRO A 1 287 ? -39.469 17.734 -11.148 1 86.81 287 PRO A O 1
ATOM 2216 N N . MET A 1 288 ? -38.469 17.375 -13.039 1 86.44 288 MET A N 1
ATOM 2217 C CA . MET A 1 288 ? -38 16.062 -12.602 1 86.44 288 MET A CA 1
ATOM 2218 C C . MET A 1 288 ? -37.062 16.203 -11.398 1 86.44 288 MET A C 1
ATOM 2220 O O . MET A 1 288 ? -37.219 15.492 -10.406 1 86.44 288 MET A O 1
ATOM 2224 N N . LEU A 1 289 ? -36.188 17.125 -11.477 1 87.5 289 LEU A N 1
ATOM 2225 C CA . LEU A 1 289 ? -35.188 17.328 -10.414 1 87.5 289 LEU A CA 1
ATOM 2226 C C . LEU A 1 289 ? -35.844 18.016 -9.211 1 87.5 289 LEU A C 1
ATOM 2228 O O . LEU A 1 289 ? -35.375 17.844 -8.078 1 87.5 289 LEU A O 1
ATOM 2232 N N . HIS A 1 290 ? -36.875 18.719 -9.477 1 84.88 290 HIS A N 1
ATOM 2233 C CA . HIS A 1 290 ? -37.594 19.391 -8.398 1 84.88 290 HIS A CA 1
ATOM 2234 C C . HIS A 1 290 ? -38.375 18.391 -7.551 1 84.88 290 HIS A C 1
ATOM 2236 O O . HIS A 1 290 ? -38.438 18.531 -6.328 1 84.88 290 HIS A O 1
ATOM 2242 N N . ARG A 1 291 ? -38.812 17.375 -8.203 1 83.12 291 ARG A N 1
ATOM 2243 C CA . ARG A 1 291 ? -39.625 16.375 -7.531 1 83.12 291 ARG A CA 1
ATOM 2244 C C . ARG A 1 291 ? -38.781 15.391 -6.742 1 83.12 291 ARG A C 1
ATOM 2246 O O . ARG A 1 291 ? -39.219 14.82 -5.746 1 83.12 291 ARG A O 1
ATOM 2253 N N . ASN A 1 292 ? -37.594 15.234 -7.176 1 87.5 292 ASN A N 1
ATOM 2254 C CA . ASN A 1 292 ? -36.688 14.273 -6.527 1 87.5 292 ASN A CA 1
ATOM 2255 C C . ASN A 1 292 ? -35.406 14.945 -6.035 1 87.5 292 ASN A C 1
ATOM 2257 O O . ASN A 1 292 ? -34.375 14.883 -6.699 1 87.5 292 ASN A O 1
ATOM 2261 N N . PRO A 1 293 ? -35.469 15.453 -4.836 1 86.88 293 PRO A N 1
ATOM 2262 C CA . PRO A 1 293 ? -34.281 16.172 -4.332 1 86.88 293 PRO A CA 1
ATOM 2263 C C . PRO A 1 293 ? -33.062 15.273 -4.133 1 86.88 293 PRO A C 1
ATOM 2265 O O . PRO A 1 293 ? -31.938 15.75 -4.082 1 86.88 293 PRO A O 1
ATOM 2268 N N . LYS A 1 294 ? -33.281 14.016 -4.105 1 88.62 294 LYS A N 1
ATOM 2269 C CA . LYS A 1 294 ? -32.188 13.07 -3.906 1 88.62 294 LYS A CA 1
ATOM 2270 C C . LYS A 1 294 ? -31.203 13.094 -5.09 1 88.62 294 LYS A C 1
ATOM 2272 O O . LYS A 1 294 ? -30.016 12.82 -4.93 1 88.62 294 LYS A O 1
ATOM 2277 N N . LEU A 1 295 ? -31.719 13.469 -6.188 1 92.88 295 LEU A N 1
ATOM 2278 C CA . LEU A 1 295 ? -30.891 13.445 -7.395 1 92.88 295 LEU A CA 1
ATOM 2279 C C . LEU A 1 295 ? -29.875 14.578 -7.379 1 92.88 295 LEU A C 1
ATOM 2281 O O . LEU A 1 295 ? -28.703 14.367 -7.719 1 92.88 295 LEU A O 1
ATOM 2285 N N . LYS A 1 296 ? -30.328 15.773 -7.062 1 92.69 296 LYS A N 1
ATOM 2286 C CA . LYS A 1 296 ? -29.391 16.875 -6.98 1 92.69 296 LYS A CA 1
ATOM 2287 C C . LYS A 1 296 ? -28.391 16.656 -5.848 1 92.69 296 LYS A C 1
ATOM 2289 O O . LYS A 1 296 ? -27.203 17 -5.977 1 92.69 296 LYS A O 1
ATOM 2294 N N . GLN A 1 297 ? -28.812 15.992 -4.75 1 93.75 297 GLN A N 1
ATOM 2295 C CA . GLN A 1 297 ? -27.938 15.703 -3.623 1 93.75 297 GLN A CA 1
ATOM 2296 C C . GLN A 1 297 ? -26.875 14.68 -4.008 1 93.75 297 GLN A C 1
ATOM 2298 O O . GLN A 1 297 ? -25.75 14.719 -3.498 1 93.75 297 GLN A O 1
ATOM 2303 N N . LEU A 1 298 ? -27.234 13.805 -4.863 1 95.12 298 LEU A N 1
ATOM 2304 C CA . LEU A 1 298 ? -26.281 12.805 -5.332 1 95.12 298 LEU A CA 1
ATOM 2305 C C . LEU A 1 298 ? -25.109 13.461 -6.062 1 95.12 298 LEU A C 1
ATOM 2307 O O . LEU A 1 298 ? -23.969 13.031 -5.926 1 95.12 298 LEU A O 1
ATOM 2311 N N . CYS A 1 299 ? -25.391 14.477 -6.816 1 96.56 299 CYS A N 1
ATOM 2312 C CA . CYS A 1 299 ? -24.344 15.203 -7.523 1 96.56 299 CYS A CA 1
ATOM 2313 C C . CYS A 1 299 ? -23.422 15.922 -6.543 1 96.56 299 CYS A C 1
ATOM 2315 O O . CYS A 1 299 ? -22.203 15.969 -6.75 1 96.56 299 CYS A O 1
ATOM 2317 N N . LEU A 1 300 ? -24.016 16.453 -5.527 1 96.56 300 LEU A N 1
ATOM 2318 C CA . LEU A 1 300 ? -23.203 17.078 -4.484 1 96.56 300 LEU A CA 1
ATOM 2319 C C . LEU A 1 300 ? -22.328 16.031 -3.797 1 96.56 300 LEU A C 1
ATOM 2321 O O . LEU A 1 300 ? -21.141 16.281 -3.557 1 96.56 300 LEU A O 1
ATOM 2325 N N . SER A 1 301 ? -22.906 14.852 -3.477 1 97.19 301 SER A N 1
ATOM 2326 C CA . SER A 1 301 ? -22.141 13.773 -2.859 1 97.19 301 SER A CA 1
ATOM 2327 C C . SER A 1 301 ? -20.953 13.375 -3.717 1 97.19 301 SER A C 1
ATOM 2329 O O . SER A 1 301 ? -19.859 13.109 -3.193 1 97.19 301 SER A O 1
ATOM 2331 N N . PHE A 1 302 ? -21.172 13.359 -4.926 1 97.62 302 PHE A N 1
ATOM 2332 C CA . PHE A 1 302 ? -20.109 12.969 -5.848 1 97.62 302 PHE A CA 1
ATOM 2333 C C . PHE A 1 302 ? -19 14.008 -5.859 1 97.62 302 PHE A C 1
ATOM 2335 O O . PHE A 1 302 ? -17.812 13.656 -5.906 1 97.62 302 PHE A O 1
ATOM 2342 N N . ALA A 1 303 ? -19.391 15.234 -5.969 1 97.88 303 ALA A N 1
ATOM 2343 C CA . ALA A 1 303 ? -18.391 16.297 -5.922 1 97.88 303 ALA A CA 1
ATOM 2344 C C . ALA A 1 303 ? -17.562 16.234 -4.637 1 97.88 303 ALA A C 1
ATOM 2346 O O . ALA A 1 303 ? -16.344 16.391 -4.668 1 97.88 303 ALA A O 1
ATOM 2347 N N . LEU A 1 304 ? -18.219 16.016 -3.529 1 97.88 304 LEU A N 1
ATOM 2348 C CA . LEU A 1 304 ? -17.531 15.898 -2.246 1 97.88 304 LEU A CA 1
ATOM 2349 C C . LEU A 1 304 ? -16.656 14.656 -2.215 1 97.88 304 LEU A C 1
ATOM 2351 O O . LEU A 1 304 ? -15.57 14.672 -1.614 1 97.88 304 LEU A O 1
ATOM 2355 N N . CYS A 1 305 ? -17.094 13.578 -2.828 1 97 305 CYS A N 1
ATOM 2356 C CA . CYS A 1 305 ? -16.297 12.359 -2.932 1 97 305 CYS A CA 1
ATOM 2357 C C . CYS A 1 305 ? -14.961 12.625 -3.6 1 97 305 CYS A C 1
ATOM 2359 O O . CYS A 1 305 ? -13.93 12.125 -3.152 1 97 305 CYS A O 1
ATOM 2361 N N . LYS A 1 306 ? -14.984 13.422 -4.582 1 96.81 306 LYS A N 1
ATOM 2362 C CA . LYS A 1 306 ? -13.758 13.758 -5.293 1 96.81 306 LYS A CA 1
ATOM 2363 C C . LYS A 1 306 ? -12.789 14.523 -4.395 1 96.81 306 LYS A C 1
ATOM 2365 O O . LYS A 1 306 ? -11.578 14.289 -4.438 1 96.81 306 LYS A O 1
ATOM 2370 N N . LEU A 1 307 ? -13.344 15.359 -3.59 1 97.19 307 LEU A N 1
ATOM 2371 C CA . LEU A 1 307 ? -12.508 16.141 -2.684 1 97.19 307 LEU A CA 1
ATOM 2372 C C . LEU A 1 307 ? -11.914 15.266 -1.589 1 97.19 307 LEU A C 1
ATOM 2374 O O . LEU A 1 307 ? -10.734 15.391 -1.255 1 97.19 307 LEU A O 1
ATOM 2378 N N . LEU A 1 308 ? -12.727 14.406 -1.054 1 96.56 308 LEU A N 1
ATOM 2379 C CA . LEU A 1 308 ? -12.234 13.516 -0.002 1 96.56 308 LEU A CA 1
ATOM 2380 C C . LEU A 1 308 ? -11.227 12.523 -0.557 1 96.56 308 LEU A C 1
ATOM 2382 O O . LEU A 1 308 ? -10.25 12.172 0.119 1 96.56 308 LEU A O 1
ATOM 2386 N N . ARG A 1 309 ? -11.547 12.031 -1.723 1 95.44 309 ARG A N 1
ATOM 2387 C CA . ARG A 1 309 ? -10.602 11.141 -2.393 1 95.44 309 ARG A CA 1
ATOM 2388 C C . ARG A 1 309 ? -9.242 11.805 -2.553 1 95.44 309 ARG A C 1
ATOM 2390 O O . ARG A 1 309 ? -8.203 11.172 -2.338 1 95.44 309 ARG A O 1
ATOM 2397 N N . ARG A 1 310 ? -9.258 13.031 -2.934 1 94.5 310 ARG A N 1
ATOM 2398 C CA . ARG A 1 310 ? -8.016 13.789 -3.055 1 94.5 310 ARG A CA 1
ATOM 2399 C C . ARG A 1 310 ? -7.246 13.797 -1.739 1 94.5 310 ARG A C 1
ATOM 2401 O O . ARG A 1 310 ? -6.027 13.594 -1.729 1 94.5 310 ARG A O 1
ATOM 2408 N N . ARG A 1 311 ? -7.895 13.922 -0.65 1 93 311 ARG A N 1
ATOM 2409 C CA . ARG A 1 311 ? -7.258 13.898 0.664 1 93 311 ARG A CA 1
ATOM 2410 C C . ARG A 1 311 ? -6.656 12.531 0.956 1 93 311 ARG A C 1
ATOM 2412 O O . ARG A 1 311 ? -5.547 12.43 1.484 1 93 311 ARG A O 1
ATOM 2419 N N . LEU A 1 312 ? -7.34 11.492 0.549 1 92.5 312 LEU A N 1
ATOM 2420 C CA . LEU A 1 312 ? -6.883 10.125 0.788 1 92.5 312 LEU A CA 1
ATOM 2421 C C . LEU A 1 312 ? -5.691 9.789 -0.103 1 92.5 312 LEU A C 1
ATOM 2423 O O . LEU A 1 312 ? -4.922 8.875 0.204 1 92.5 312 LEU A O 1
ATOM 2427 N N . GLU A 1 313 ? -5.621 10.5 -1.173 1 90.56 313 GLU A N 1
ATOM 2428 C CA . GLU A 1 313 ? -4.488 10.297 -2.074 1 90.56 313 GLU A CA 1
ATOM 2429 C C . GLU A 1 313 ? -3.355 11.266 -1.765 1 90.56 313 GLU A C 1
ATOM 2431 O O . GLU A 1 313 ? -2.531 11.562 -2.633 1 90.56 313 GLU A O 1
ATOM 2436 N N . GLU A 1 314 ? -3.352 11.922 -0.619 1 86 314 GLU A N 1
ATOM 2437 C CA . GLU A 1 314 ? -2.225 12.617 -0.003 1 86 314 GLU A CA 1
ATOM 2438 C C . GLU A 1 314 ? -2.141 14.062 -0.483 1 86 314 GLU A C 1
ATOM 2440 O O . GLU A 1 314 ? -1.063 14.656 -0.483 1 86 314 GLU A O 1
ATOM 2445 N N . PHE A 1 315 ? -3.246 14.609 -0.972 1 87.88 315 PHE A N 1
ATOM 2446 C CA . PHE A 1 315 ? -3.363 16.047 -1.206 1 87.88 315 PHE A CA 1
ATOM 2447 C C . PHE A 1 315 ? -4.121 16.719 -0.068 1 87.88 315 PHE A C 1
ATOM 2449 O O . PHE A 1 315 ? -5.254 16.328 0.242 1 87.88 315 PHE A O 1
ATOM 2456 N N . PRO A 1 316 ? -3.539 17.609 0.513 1 85.75 316 PRO A N 1
ATOM 2457 C CA . PRO A 1 316 ? -4.176 18.203 1.692 1 85.75 316 PRO A CA 1
ATOM 2458 C C . PRO A 1 316 ? -5.359 19.094 1.338 1 85.75 316 PRO A C 1
ATOM 2460 O O . PRO A 1 316 ? -5.426 19.625 0.227 1 85.75 316 PRO A O 1
ATOM 2463 N N . ILE A 1 317 ? -6.277 19.188 2.244 1 89.56 317 ILE A N 1
ATOM 2464 C CA . ILE A 1 317 ? -7.363 20.156 2.162 1 89.56 317 ILE A CA 1
ATOM 2465 C C . ILE A 1 317 ? -6.922 21.484 2.793 1 89.56 317 ILE A C 1
ATOM 2467 O O . ILE A 1 317 ? -6.523 21.516 3.959 1 89.56 317 ILE A O 1
ATOM 2471 N N . THR A 1 318 ? -6.934 22.531 2.074 1 88.19 318 THR A N 1
ATOM 2472 C CA . THR A 1 318 ? -6.488 23.844 2.555 1 88.19 318 THR A CA 1
ATOM 2473 C C . THR A 1 318 ? -7.535 24.469 3.475 1 88.19 318 THR A C 1
ATOM 2475 O O . THR A 1 318 ? -8.688 24.047 3.484 1 88.19 318 THR A O 1
ATOM 2478 N N . ASP A 1 319 ? -7.219 25.469 4.207 1 87.06 319 ASP A N 1
ATOM 2479 C CA . ASP A 1 319 ? -8.125 26.156 5.121 1 87.06 319 ASP A CA 1
ATOM 2480 C C . ASP A 1 319 ? -9.227 26.891 4.355 1 87.06 319 ASP A C 1
ATOM 2482 O O . ASP A 1 319 ? -10.367 26.953 4.812 1 87.06 319 ASP A O 1
ATOM 2486 N N . ALA A 1 320 ? -8.828 27.359 3.195 1 88.88 320 ALA A N 1
ATOM 2487 C CA . ALA A 1 320 ? -9.812 28.062 2.373 1 88.88 320 ALA A CA 1
ATOM 2488 C C . ALA A 1 320 ? -10.898 27.094 1.888 1 88.88 320 ALA A C 1
ATOM 2490 O O . ALA A 1 320 ? -12.078 27.438 1.877 1 88.88 320 ALA A O 1
ATOM 2491 N N . GLU A 1 321 ? -10.438 25.969 1.57 1 92.38 321 GLU A N 1
ATOM 2492 C CA . GLU A 1 321 ? -11.391 24.969 1.108 1 92.38 321 GLU A CA 1
ATOM 2493 C C . GLU A 1 321 ? -12.297 24.5 2.244 1 92.38 321 GLU A C 1
ATOM 2495 O O . GLU A 1 321 ? -13.5 24.328 2.047 1 92.38 321 GLU A O 1
ATOM 2500 N N . ALA A 1 322 ? -11.727 24.312 3.416 1 92.75 322 ALA A N 1
ATOM 2501 C CA . ALA A 1 322 ? -12.492 23.875 4.574 1 92.75 322 ALA A CA 1
ATOM 2502 C C . ALA A 1 322 ? -13.539 24.906 4.977 1 92.75 322 ALA A C 1
ATOM 2504 O O . ALA A 1 322 ? -14.672 24.562 5.32 1 92.75 322 ALA A O 1
ATOM 2505 N N . SER A 1 323 ? -13.156 26.156 4.918 1 90.94 323 SER A N 1
ATOM 2506 C CA . SER A 1 323 ? -14.086 27.219 5.25 1 90.94 323 SER A CA 1
ATOM 2507 C C . SER A 1 323 ? -15.227 27.312 4.238 1 90.94 323 SER A C 1
ATOM 2509 O O . SER A 1 323 ? -16.375 27.5 4.617 1 90.94 323 SER A O 1
ATOM 2511 N N . ASN A 1 324 ? -14.836 27.156 2.986 1 92.38 324 ASN A N 1
ATOM 2512 C CA . ASN A 1 324 ? -15.852 27.172 1.936 1 92.38 324 ASN A CA 1
ATOM 2513 C C . ASN A 1 324 ? -16.828 26.016 2.092 1 92.38 324 ASN A C 1
ATOM 2515 O O . ASN A 1 324 ? -18.047 26.203 1.911 1 92.38 324 ASN A O 1
ATOM 2519 N N . CYS A 1 325 ? -16.312 24.891 2.414 1 94.56 325 CYS A N 1
ATOM 2520 C CA . CYS A 1 325 ? -17.172 23.719 2.578 1 94.56 325 CYS A CA 1
ATOM 2521 C C . CYS A 1 325 ? -18 23.828 3.854 1 94.56 325 CYS A C 1
ATOM 2523 O O . CYS A 1 325 ? -19.125 23.328 3.912 1 94.56 325 CYS A O 1
ATOM 2525 N N . HIS A 1 326 ? -17.453 24.438 4.867 1 93.56 326 HIS A N 1
ATOM 2526 C CA . HIS A 1 326 ? -18.188 24.688 6.102 1 93.56 326 HIS A CA 1
ATOM 2527 C C . HIS A 1 326 ? -19.453 25.5 5.828 1 93.56 326 HIS A C 1
ATOM 2529 O O . HIS A 1 326 ? -20.531 25.172 6.324 1 93.56 326 HIS A O 1
ATOM 2535 N N . GLU A 1 327 ? -19.312 26.484 5.016 1 91.88 327 GLU A N 1
ATOM 2536 C CA . GLU A 1 327 ? -20.453 27.312 4.66 1 91.88 327 GLU A CA 1
ATOM 2537 C C . GLU A 1 327 ? -21.469 26.547 3.807 1 91.88 327 GLU A C 1
ATOM 2539 O O . GLU A 1 327 ? -22.672 26.672 4.004 1 91.88 327 GLU A O 1
ATOM 2544 N N . LEU A 1 328 ? -20.922 25.781 2.926 1 93.31 328 LEU A N 1
ATOM 2545 C CA . LEU A 1 328 ? -21.781 25.016 2.039 1 93.31 328 LEU A CA 1
ATOM 2546 C C . LEU A 1 328 ? -22.641 24.031 2.834 1 93.31 328 LEU A C 1
ATOM 2548 O O . LEU A 1 328 ? -23.828 23.891 2.572 1 93.31 328 LEU A O 1
ATOM 2552 N N . VAL A 1 329 ? -22.094 23.391 3.832 1 93.44 329 VAL A N 1
ATOM 2553 C CA . VAL A 1 329 ? -22.75 22.328 4.566 1 93.44 329 VAL A CA 1
ATOM 2554 C C . VAL A 1 329 ? -23.734 22.922 5.582 1 93.44 329 VAL A C 1
ATOM 2556 O O . VAL A 1 329 ? -24.891 22.531 5.633 1 93.44 329 VAL A O 1
ATOM 2559 N N . PHE A 1 330 ? -23.344 23.938 6.336 1 92.62 330 PHE A N 1
ATOM 2560 C CA . PHE A 1 330 ? -24.141 24.391 7.473 1 92.62 330 PHE A CA 1
ATOM 2561 C C . PHE A 1 330 ? -25.047 25.547 7.086 1 92.62 330 PHE A C 1
ATOM 2563 O O . PHE A 1 330 ? -26.156 25.672 7.59 1 92.62 330 PHE A O 1
ATOM 2570 N N . LYS A 1 331 ? -24.578 26.375 6.172 1 90.62 331 LYS A N 1
ATOM 2571 C CA . LYS A 1 331 ? -25.438 27.469 5.734 1 90.62 331 LYS A CA 1
ATOM 2572 C C . LYS A 1 331 ? -26.219 27.109 4.48 1 90.62 331 LYS A C 1
ATOM 2574 O O . LYS A 1 331 ? -27.203 27.75 4.148 1 90.62 331 LYS A O 1
ATOM 2579 N N . GLY A 1 332 ? -25.766 26.109 3.809 1 91.31 332 GLY A N 1
ATOM 2580 C CA . GLY A 1 332 ? -26.422 25.688 2.588 1 91.31 332 GLY A CA 1
ATOM 2581 C C . GLY A 1 332 ? -27.281 24.453 2.77 1 91.31 332 GLY A C 1
ATOM 2582 O O . GLY A 1 332 ? -28.484 24.547 2.986 1 91.31 332 GLY A O 1
ATOM 2583 N N . LEU A 1 333 ? -26.672 23.328 2.939 1 89.75 333 LEU A N 1
ATOM 2584 C CA . LEU A 1 333 ? -27.328 22.016 2.953 1 89.75 333 LEU A CA 1
ATOM 2585 C C . LEU A 1 333 ? -28.203 21.875 4.195 1 89.75 333 LEU A C 1
ATOM 2587 O O . LEU A 1 333 ? -29.375 21.516 4.094 1 89.75 333 LEU A O 1
ATOM 2591 N N . TRP A 1 334 ? -27.703 22.172 5.332 1 88.31 334 TRP A N 1
ATOM 2592 C CA . TRP A 1 334 ? -28.406 21.969 6.598 1 88.31 334 TRP A CA 1
ATOM 2593 C C . TRP A 1 334 ? -29.547 22.969 6.754 1 88.31 334 TRP A C 1
ATOM 2595 O O . TRP A 1 334 ? -30.641 22.594 7.176 1 88.31 334 TRP A O 1
ATOM 2605 N N . GLN A 1 335 ? -29.359 24.188 6.422 1 84.44 335 GLN A N 1
ATOM 2606 C CA . GLN A 1 335 ? -30.344 25.234 6.645 1 84.44 335 GLN A CA 1
ATOM 2607 C C . GLN A 1 335 ? -31.516 25.109 5.668 1 84.44 335 GLN A C 1
ATOM 2609 O O . GLN A 1 335 ? -32.594 25.656 5.898 1 84.44 335 GLN A O 1
ATOM 2614 N N . GLN A 1 336 ? -31.281 24.391 4.57 1 78.12 336 GLN A N 1
ATOM 2615 C CA . GLN A 1 336 ? -32.344 24.219 3.59 1 78.12 336 GLN A CA 1
ATOM 2616 C C . GLN A 1 336 ? -33.562 23.516 4.203 1 78.12 336 GLN A C 1
ATOM 2618 O O . GLN A 1 336 ? -34.688 23.969 4.043 1 78.12 336 GLN A O 1
ATOM 2623 N N . ARG A 1 337 ? -33.406 22.453 4.973 1 71.81 337 ARG A N 1
ATOM 2624 C CA . ARG A 1 337 ? -34.531 21.703 5.5 1 71.81 337 ARG A CA 1
ATOM 2625 C C . ARG A 1 337 ? -34.406 21.484 7.004 1 71.81 337 ARG A C 1
ATOM 2627 O O . ARG A 1 337 ? -35.344 21.062 7.66 1 71.81 337 ARG A O 1
ATOM 2634 N N . MET A 1 338 ? -33.344 21.906 7.57 1 66.69 338 MET A N 1
ATOM 2635 C CA . MET A 1 338 ? -33.062 21.703 8.992 1 66.69 338 MET A CA 1
ATOM 2636 C C . MET A 1 338 ? -33.344 20.266 9.406 1 66.69 338 MET A C 1
ATOM 2638 O O . MET A 1 338 ? -33.938 20.016 10.461 1 66.69 338 MET A O 1
ATOM 2642 N N . ASP A 1 339 ? -33.219 19.375 8.398 1 77.44 339 ASP A N 1
ATOM 2643 C CA . ASP A 1 339 ? -33.375 17.953 8.648 1 77.44 339 ASP A CA 1
ATOM 2644 C C . ASP A 1 339 ? -32 17.234 8.539 1 77.44 339 ASP A C 1
ATOM 2646 O O . ASP A 1 339 ? -31.359 17.281 7.504 1 77.44 339 ASP A O 1
ATOM 2650 N N . GLY A 1 340 ? -31.594 16.641 9.641 1 82.31 340 GLY A N 1
ATOM 2651 C CA . GLY A 1 340 ? -30.312 15.969 9.719 1 82.31 340 GLY A CA 1
ATOM 2652 C C . GLY A 1 340 ? -30.234 14.734 8.836 1 82.31 340 GLY A C 1
ATOM 2653 O O . GLY A 1 340 ? -29.141 14.32 8.445 1 82.31 340 GLY A O 1
ATOM 2654 N N . GLU A 1 341 ? -31.328 14.273 8.438 1 86.75 341 GLU A N 1
ATOM 2655 C CA . GLU A 1 341 ? -31.359 13.023 7.672 1 86.75 341 GLU A CA 1
ATOM 2656 C C . GLU A 1 341 ? -30.812 13.227 6.262 1 86.75 341 GLU A C 1
ATOM 2658 O O . GLU A 1 341 ? -29.984 12.438 5.797 1 86.75 341 GLU A O 1
ATOM 2663 N N . ASP A 1 342 ? -31.172 14.273 5.676 1 86.19 342 ASP A N 1
ATOM 2664 C CA . ASP A 1 342 ? -30.734 14.531 4.309 1 86.19 342 ASP A CA 1
ATOM 2665 C C . ASP A 1 342 ? -29.234 14.859 4.273 1 86.19 342 ASP A C 1
ATOM 2667 O O . ASP A 1 342 ? -28.516 14.414 3.379 1 86.19 342 ASP A O 1
ATOM 2671 N N . ALA A 1 343 ? -28.859 15.594 5.223 1 90.5 343 ALA A N 1
ATOM 2672 C CA . ALA A 1 343 ? -27.453 15.992 5.258 1 90.5 343 ALA A CA 1
ATOM 2673 C C . ALA A 1 343 ? -26.547 14.773 5.469 1 90.5 343 ALA A C 1
ATOM 2675 O O . ALA A 1 343 ? -25.547 14.602 4.758 1 90.5 343 ALA A O 1
ATOM 2676 N N . ILE A 1 344 ? -26.906 13.906 6.379 1 93.12 344 ILE A N 1
ATOM 2677 C CA . ILE A 1 344 ? -26.094 12.727 6.676 1 93.12 344 ILE A CA 1
ATOM 2678 C C . ILE A 1 344 ? -26.141 11.766 5.492 1 93.12 344 ILE A C 1
ATOM 2680 O O . ILE A 1 344 ? -25.141 11.094 5.195 1 93.12 344 ILE A O 1
ATOM 2684 N N . GLN A 1 345 ? -27.219 11.758 4.809 1 92 345 GLN A N 1
ATOM 2685 C CA . GLN A 1 345 ? -27.344 10.875 3.65 1 92 345 GLN A CA 1
ATOM 2686 C C . GLN A 1 345 ? -26.391 11.297 2.539 1 92 345 GLN A C 1
ATOM 2688 O O . GLN A 1 345 ? -25.844 10.453 1.826 1 92 345 GLN A O 1
ATOM 2693 N N . VAL A 1 346 ? -26.219 12.555 2.391 1 94.06 346 VAL A N 1
ATOM 2694 C CA . VAL A 1 346 ? -25.312 13.07 1.376 1 94.06 346 VAL A CA 1
ATOM 2695 C C . VAL A 1 346 ? -23.906 12.516 1.622 1 94.06 346 VAL A C 1
ATOM 2697 O O . VAL A 1 346 ? -23.234 12.055 0.692 1 94.06 346 VAL A O 1
ATOM 2700 N N . PHE A 1 347 ? -23.516 12.516 2.844 1 95.69 347 PHE A N 1
ATOM 2701 C CA . PHE A 1 347 ? -22.172 12.07 3.17 1 95.69 347 PHE A CA 1
ATOM 2702 C C . PHE A 1 347 ? -22.094 10.547 3.166 1 95.69 347 PHE A C 1
ATOM 2704 O O . PHE A 1 347 ? -21.031 9.977 2.889 1 95.69 347 PHE A O 1
ATOM 2711 N N . SER A 1 348 ? -23.188 9.883 3.451 1 94.19 348 SER A N 1
ATOM 2712 C CA . SER A 1 348 ? -23.219 8.43 3.322 1 94.19 348 SER A CA 1
ATOM 2713 C C . SER A 1 348 ? -23.047 8 1.869 1 94.19 348 SER A C 1
ATOM 2715 O O . SER A 1 348 ? -22.344 7.035 1.582 1 94.19 348 SER A O 1
ATOM 2717 N N . ASP A 1 349 ? -23.703 8.727 1.016 1 93.5 349 ASP A N 1
ATOM 2718 C CA . ASP A 1 349 ? -23.547 8.453 -0.409 1 93.5 349 ASP A CA 1
ATOM 2719 C C . ASP A 1 349 ? -22.125 8.742 -0.878 1 93.5 349 ASP A C 1
ATOM 2721 O O . ASP A 1 349 ? -21.594 8.047 -1.74 1 93.5 349 ASP A O 1
ATOM 2725 N N . GLU A 1 350 ? -21.578 9.812 -0.335 1 96.19 350 GLU A N 1
ATOM 2726 C CA . GLU A 1 350 ? -20.188 10.125 -0.623 1 96.19 350 GLU A CA 1
ATOM 2727 C C . GLU A 1 350 ? -19.281 8.938 -0.32 1 96.19 350 GLU A C 1
ATOM 2729 O O . GLU A 1 350 ? -18.422 8.578 -1.133 1 96.19 350 GLU A O 1
ATOM 2734 N N . LEU A 1 351 ? -19.484 8.297 0.782 1 94.69 351 LEU A N 1
ATOM 2735 C CA . LEU A 1 351 ? -18.656 7.164 1.196 1 94.69 351 LEU A CA 1
ATOM 2736 C C . LEU A 1 351 ? -18.906 5.961 0.29 1 94.69 351 LEU A C 1
ATOM 2738 O O . LEU A 1 351 ? -17.984 5.184 0.027 1 94.69 351 LEU A O 1
ATOM 2742 N N . GLN A 1 352 ? -20.062 5.867 -0.145 1 92.31 352 GLN A N 1
ATOM 2743 C CA . GLN A 1 352 ? -20.375 4.762 -1.05 1 92.31 352 GLN A CA 1
ATOM 2744 C C . GLN A 1 352 ? -19.609 4.898 -2.361 1 92.31 352 GLN A C 1
ATOM 2746 O O . GLN A 1 352 ? -19.109 3.908 -2.898 1 92.31 352 GLN A O 1
ATOM 2751 N N . PHE A 1 353 ? -19.562 6.07 -2.865 1 93.88 353 PHE A N 1
ATOM 2752 C CA . PHE A 1 353 ? -18.75 6.316 -4.059 1 93.88 353 PHE A CA 1
ATOM 2753 C C . PHE A 1 353 ? -17.297 5.941 -3.812 1 93.88 353 PHE A C 1
ATOM 2755 O O . PHE A 1 353 ? -16.656 5.328 -4.668 1 93.88 353 PHE A O 1
ATOM 2762 N N . LEU A 1 354 ? -16.859 6.332 -2.652 1 94.06 354 LEU A N 1
ATOM 2763 C CA . LEU A 1 354 ? -15.461 6.078 -2.316 1 94.06 354 LEU A CA 1
ATOM 2764 C C . LEU A 1 354 ? -15.195 4.582 -2.168 1 94.06 354 LEU A C 1
ATOM 2766 O O . LEU A 1 354 ? -14.164 4.078 -2.613 1 94.06 354 LEU A O 1
ATOM 2770 N N . CYS A 1 355 ? -16.125 3.873 -1.564 1 91.25 355 CYS A N 1
ATOM 2771 C CA . CYS A 1 355 ? -15.992 2.428 -1.413 1 91.25 355 CYS A CA 1
ATOM 2772 C C . CYS A 1 355 ? -15.906 1.743 -2.771 1 91.25 355 CYS A C 1
ATOM 2774 O O . CYS A 1 355 ? -15.055 0.877 -2.982 1 91.25 355 CYS A O 1
ATOM 2776 N N . GLU A 1 356 ? -16.703 2.166 -3.602 1 90.69 356 GLU A N 1
ATOM 2777 C CA . GLU A 1 356 ? -16.734 1.56 -4.93 1 90.69 356 GLU A CA 1
ATOM 2778 C C . GLU A 1 356 ? -15.5 1.931 -5.742 1 90.69 356 GLU A C 1
ATOM 2780 O O . GLU A 1 356 ? -15.031 1.142 -6.562 1 90.69 356 GLU A O 1
ATOM 2785 N N . TYR A 1 357 ? -14.992 3.076 -5.512 1 92 357 TYR A N 1
ATOM 2786 C CA . TYR A 1 357 ? -13.797 3.494 -6.234 1 92 357 TYR A CA 1
ATOM 2787 C C . TYR A 1 357 ? -12.609 2.602 -5.887 1 92 357 TYR A C 1
ATOM 2789 O O . TYR A 1 357 ? -11.836 2.211 -6.766 1 92 357 TYR A O 1
ATOM 2797 N N . TYR A 1 358 ? -12.484 2.24 -4.66 1 88.88 358 TYR A N 1
ATOM 2798 C CA . TYR A 1 358 ? -11.289 1.526 -4.223 1 88.88 358 TYR A CA 1
ATOM 2799 C C . TYR A 1 358 ? -11.508 0.018 -4.273 1 88.88 358 TYR A C 1
ATOM 2801 O O . TYR A 1 358 ? -10.547 -0.75 -4.398 1 88.88 358 TYR A O 1
ATOM 2809 N N . HIS A 1 359 ? -12.773 -0.441 -4.215 1 85.25 359 HIS A N 1
ATOM 2810 C CA . HIS A 1 359 ? -12.914 -1.867 -3.943 1 85.25 359 HIS A CA 1
ATOM 2811 C C . HIS A 1 359 ? -13.984 -2.492 -4.832 1 85.25 359 HIS A C 1
ATOM 2813 O O . HIS A 1 359 ? -14.438 -3.609 -4.574 1 85.25 359 HIS A O 1
ATOM 2819 N N . SER A 1 360 ? -14.344 -1.878 -5.832 1 86.19 360 SER A N 1
ATOM 2820 C CA . SER A 1 360 ? -15.375 -2.441 -6.691 1 86.19 360 SER A CA 1
ATOM 2821 C C . SER A 1 360 ? -14.828 -3.572 -7.555 1 86.19 360 SER A C 1
ATOM 2823 O O . SER A 1 360 ? -13.688 -3.508 -8.016 1 86.19 360 SER A O 1
ATOM 2825 N N . VAL A 1 361 ? -15.625 -4.562 -7.785 1 82.19 361 VAL A N 1
ATOM 2826 C CA . VAL A 1 361 ? -15.273 -5.699 -8.633 1 82.19 361 VAL A CA 1
ATOM 2827 C C . VAL A 1 361 ? -15.797 -5.465 -10.047 1 82.19 361 VAL A C 1
ATOM 2829 O O . VAL A 1 361 ? -15.273 -6.039 -11.008 1 82.19 361 VAL A O 1
ATOM 2832 N N . HIS A 1 362 ? -16.812 -4.574 -10.156 1 83.62 362 HIS A N 1
ATOM 2833 C CA . HIS A 1 362 ? -17.391 -4.203 -11.438 1 83.62 362 HIS A CA 1
ATOM 2834 C C . HIS A 1 362 ? -16.938 -2.807 -11.859 1 83.62 362 HIS A C 1
ATOM 2836 O O . HIS A 1 362 ? -16.609 -1.976 -11.016 1 83.62 362 HIS A O 1
ATOM 2842 N N . PRO A 1 363 ? -16.859 -2.58 -13.062 1 87 363 PRO A N 1
ATOM 2843 C CA . PRO A 1 363 ? -16.375 -1.279 -13.531 1 87 363 PRO A CA 1
ATOM 2844 C C . PRO A 1 363 ? -17.438 -0.181 -13.414 1 87 363 PRO A C 1
ATOM 2846 O O . PRO A 1 363 ? -17.656 0.566 -14.367 1 87 363 PRO A O 1
ATOM 2849 N N . VAL A 1 364 ? -17.938 -0.028 -12.258 1 89.25 364 VAL A N 1
ATOM 2850 C CA . VAL A 1 364 ? -19 0.95 -12.031 1 89.25 364 VAL A CA 1
ATOM 2851 C C . VAL A 1 364 ? -18.406 2.357 -12.023 1 89.25 364 VAL A C 1
ATOM 2853 O O . VAL A 1 364 ? -19.094 3.33 -12.344 1 89.25 364 VAL A O 1
ATOM 2856 N N . VAL A 1 365 ? -17.172 2.449 -11.711 1 88.81 365 VAL A N 1
ATOM 2857 C CA . VAL A 1 365 ? -16.5 3.738 -11.594 1 88.81 365 VAL A CA 1
ATOM 2858 C C . VAL A 1 365 ? -16.484 4.434 -12.953 1 88.81 365 VAL A C 1
ATOM 2860 O O . VAL A 1 365 ? -16.5 5.664 -13.023 1 88.81 365 VAL A O 1
ATOM 2863 N N . PHE A 1 366 ? -16.594 3.67 -14.016 1 89.44 366 PHE A N 1
ATOM 2864 C CA . PHE A 1 366 ? -16.516 4.215 -15.359 1 89.44 366 PHE A CA 1
ATOM 2865 C C . PHE A 1 366 ? -17.922 4.363 -15.953 1 89.44 366 PHE A C 1
ATOM 2867 O O . PHE A 1 366 ? -18.062 4.605 -17.156 1 89.44 366 PHE A O 1
ATOM 2874 N N . ALA A 1 367 ? -18.844 4.23 -15.172 1 88.62 367 ALA A N 1
ATOM 2875 C CA . ALA A 1 367 ? -20.203 4.188 -15.664 1 88.62 367 ALA A CA 1
ATOM 2876 C C . ALA A 1 367 ? -20.609 5.516 -16.312 1 88.62 367 ALA A C 1
ATOM 2878 O O . ALA A 1 367 ? -20.688 6.539 -15.625 1 88.62 367 ALA A O 1
ATOM 2879 N N . SER A 1 368 ? -20.734 5.578 -17.594 1 89.81 368 SER A N 1
ATOM 2880 C CA . SER A 1 368 ? -21.188 6.68 -18.438 1 89.81 368 SER A CA 1
ATOM 2881 C C . SER A 1 368 ? -21.875 6.168 -19.703 1 89.81 368 SER A C 1
ATOM 2883 O O . SER A 1 368 ? -21.766 4.988 -20.031 1 89.81 368 SER A O 1
ATOM 2885 N N . PRO A 1 369 ? -22.656 6.992 -20.266 1 87 369 PRO A N 1
ATOM 2886 C CA . PRO A 1 369 ? -23.297 6.543 -21.516 1 87 369 PRO A CA 1
ATOM 2887 C C . PRO A 1 369 ? -22.281 6.121 -22.578 1 87 369 PRO A C 1
ATOM 2889 O O . PRO A 1 369 ? -22.516 5.148 -23.297 1 87 369 PRO A O 1
ATOM 2892 N N . PHE A 1 370 ? -21.219 6.773 -22.594 1 85.56 370 PHE A N 1
ATOM 2893 C CA . PHE A 1 370 ? -20.156 6.406 -23.547 1 85.56 370 PHE A CA 1
ATOM 2894 C C . PHE A 1 370 ? -19.594 5.031 -23.219 1 85.56 370 PHE A C 1
ATOM 2896 O O . PHE A 1 370 ? -19.453 4.184 -24.094 1 85.56 370 PHE A O 1
ATOM 2903 N N . PHE A 1 371 ? -19.312 4.859 -21.953 1 88.81 371 PHE A N 1
ATOM 2904 C CA . PHE A 1 371 ? -18.766 3.578 -21.531 1 88.81 371 PHE A CA 1
ATOM 2905 C C . PHE A 1 371 ? -19.797 2.467 -21.688 1 88.81 371 PHE A C 1
ATOM 2907 O O . PHE A 1 371 ? -19.438 1.317 -21.953 1 88.81 371 PHE A O 1
ATOM 2914 N N . PHE A 1 372 ? -21.031 2.859 -21.547 1 89.62 372 PHE A N 1
ATOM 2915 C CA . PHE A 1 372 ? -22.109 1.896 -21.75 1 89.62 372 PHE A CA 1
ATOM 2916 C C . PHE A 1 372 ? -22.094 1.346 -23.172 1 89.62 372 PHE A C 1
ATOM 2918 O O . PHE A 1 372 ? -22.094 0.129 -23.375 1 89.62 372 PHE A O 1
ATOM 2925 N N . VAL A 1 373 ? -22 2.195 -24.109 1 88.69 373 VAL A N 1
ATOM 2926 C CA . VAL A 1 373 ? -22.016 1.795 -25.516 1 88.69 373 VAL A CA 1
ATOM 2927 C C . VAL A 1 373 ? -20.766 0.983 -25.828 1 88.69 373 VAL A C 1
ATOM 2929 O O . VAL A 1 373 ? -20.844 -0.065 -26.469 1 88.69 373 VAL A O 1
ATOM 2932 N N . HIS A 1 374 ? -19.719 1.365 -25.328 1 88.38 374 HIS A N 1
ATOM 2933 C CA . HIS A 1 374 ? -18.453 0.717 -25.641 1 88.38 374 HIS A CA 1
ATOM 2934 C C . HIS A 1 374 ? -18.359 -0.653 -24.969 1 88.38 374 HIS A C 1
ATOM 2936 O O . HIS A 1 374 ? -17.969 -1.633 -25.609 1 88.38 374 HIS A O 1
ATOM 2942 N N . ASN A 1 375 ? -18.75 -0.699 -23.703 1 87.25 375 ASN A N 1
ATOM 2943 C CA . ASN A 1 375 ? -18.5 -1.902 -22.922 1 87.25 375 ASN A CA 1
ATOM 2944 C C . ASN A 1 375 ? -19.594 -2.943 -23.125 1 87.25 375 ASN A C 1
ATOM 2946 O O . ASN A 1 375 ? -19.328 -4.145 -23.109 1 87.25 375 ASN A O 1
ATOM 2950 N N . TYR A 1 376 ? -20.859 -2.48 -23.344 1 88.94 376 TYR A N 1
ATOM 2951 C CA . TYR A 1 376 ? -21.938 -3.451 -23.312 1 88.94 376 TYR A CA 1
ATOM 2952 C C . TYR A 1 376 ? -22.578 -3.598 -24.688 1 88.94 376 TYR A C 1
ATOM 2954 O O . TYR A 1 376 ? -23.391 -4.488 -24.922 1 88.94 376 TYR A O 1
ATOM 2962 N N . ILE A 1 377 ? -22.156 -2.777 -25.672 1 89.75 377 ILE A N 1
ATOM 2963 C CA . ILE A 1 377 ? -22.703 -2.92 -27.031 1 89.75 377 ILE A CA 1
ATOM 2964 C C . ILE A 1 377 ? -21.562 -3.234 -28 1 89.75 377 ILE A C 1
ATOM 2966 O O . ILE A 1 377 ? -21.547 -4.305 -28.609 1 89.75 377 ILE A O 1
ATOM 2970 N N . LEU A 1 378 ? -20.562 -2.436 -28.062 1 91.06 378 LEU A N 1
ATOM 2971 C CA . LEU A 1 378 ? -19.5 -2.586 -29.047 1 91.06 378 LEU A CA 1
ATOM 2972 C C . LEU A 1 378 ? -18.609 -3.775 -28.703 1 91.06 378 LEU A C 1
ATOM 2974 O O . LEU A 1 378 ? -18.188 -4.516 -29.594 1 91.06 378 LEU A O 1
ATOM 2978 N N . PHE A 1 379 ? -18.344 -3.922 -27.484 1 91.12 379 PHE A N 1
ATOM 2979 C CA . PHE A 1 379 ? -17.422 -4.984 -27.078 1 91.12 379 PHE A CA 1
ATOM 2980 C C . PHE A 1 379 ? -18.016 -6.355 -27.406 1 91.12 379 PHE A C 1
ATOM 2982 O O . PHE A 1 379 ? -17.328 -7.203 -27.984 1 91.12 379 PHE A O 1
ATOM 2989 N N . PRO A 1 380 ? -19.25 -6.633 -27.031 1 90.12 380 PRO A N 1
ATOM 2990 C CA . PRO A 1 380 ? -19.812 -7.93 -27.406 1 90.12 380 PRO A CA 1
ATOM 2991 C C . PRO A 1 380 ? -19.828 -8.148 -28.922 1 90.12 380 PRO A C 1
ATOM 2993 O O . PRO A 1 380 ? -19.641 -9.273 -29.391 1 90.12 380 PRO A O 1
ATOM 2996 N N . ILE A 1 381 ? -19.984 -7.09 -29.641 1 91.31 381 ILE A N 1
ATOM 2997 C CA . ILE A 1 381 ? -19.969 -7.203 -31.094 1 91.31 381 ILE A CA 1
ATOM 2998 C C . ILE A 1 381 ? -18.562 -7.598 -31.562 1 91.31 381 ILE A C 1
ATOM 3000 O O . ILE A 1 381 ? -18.422 -8.5 -32.375 1 91.31 381 ILE A O 1
ATOM 3004 N N . ILE A 1 382 ? -17.609 -7.016 -31.047 1 90 382 ILE A N 1
ATOM 3005 C CA . ILE A 1 382 ? -16.234 -7.324 -31.391 1 90 382 ILE A CA 1
ATOM 3006 C C . ILE A 1 382 ? -15.891 -8.742 -30.938 1 90 382 ILE A C 1
ATOM 3008 O O . ILE A 1 382 ? -15.242 -9.492 -31.672 1 90 382 ILE A O 1
ATOM 3012 N N . ALA A 1 383 ? -16.281 -9.078 -29.75 1 89.88 383 ALA A N 1
ATOM 3013 C CA . ALA A 1 383 ? -16.047 -10.43 -29.25 1 89.88 383 ALA A CA 1
ATOM 3014 C C . ALA A 1 383 ? -16.688 -11.477 -30.156 1 89.88 383 ALA A C 1
ATOM 3016 O O . ALA A 1 383 ? -16.078 -12.508 -30.453 1 89.88 383 ALA A O 1
ATOM 3017 N N . TRP A 1 384 ? -17.859 -11.164 -30.672 1 90.06 384 TRP A N 1
ATOM 3018 C CA . TRP A 1 384 ? -18.562 -12.07 -31.578 1 90.06 384 TRP A CA 1
ATOM 3019 C C . TRP A 1 384 ? -17.828 -12.18 -32.906 1 90.06 384 TRP A C 1
ATOM 3021 O O . TRP A 1 384 ? -17.781 -13.258 -33.5 1 90.06 384 TRP A O 1
ATOM 3031 N N . ALA A 1 385 ? -17.359 -11.102 -33.312 1 91.06 385 ALA A N 1
ATOM 3032 C CA . ALA A 1 385 ? -16.578 -11.125 -34.531 1 91.06 385 ALA A CA 1
ATOM 3033 C C . ALA A 1 385 ? -15.359 -12.031 -34.406 1 91.06 385 ALA A C 1
ATOM 3035 O O . ALA A 1 385 ? -15.039 -12.797 -35.312 1 91.06 385 ALA A O 1
ATOM 3036 N N . PHE A 1 386 ? -14.727 -12.055 -33.281 1 90.5 386 PHE A N 1
ATOM 3037 C CA . PHE A 1 386 ? -13.57 -12.898 -33.031 1 90.5 386 PHE A CA 1
ATOM 3038 C C . PHE A 1 386 ? -13.977 -14.367 -32.906 1 90.5 386 PHE A C 1
ATOM 3040 O O . PHE A 1 386 ? -13.234 -15.258 -33.312 1 90.5 386 PHE A O 1
ATOM 3047 N N . CYS A 1 387 ? -15.086 -14.586 -32.344 1 88.19 387 CYS A N 1
ATOM 3048 C CA . CYS A 1 387 ? -15.594 -15.953 -32.25 1 88.19 387 CYS A CA 1
ATOM 3049 C C . CYS A 1 387 ? -15.852 -16.531 -33.625 1 88.19 387 CYS A C 1
ATOM 3051 O O . CYS A 1 387 ? -15.492 -17.688 -33.906 1 88.19 387 CYS A O 1
ATOM 3053 N N . ILE A 1 388 ? -16.375 -15.688 -34.594 1 87.5 388 ILE A N 1
ATOM 3054 C CA . ILE A 1 388 ? -16.625 -16.125 -35.969 1 87.5 388 ILE A CA 1
ATOM 3055 C C . ILE A 1 388 ? -15.297 -16.359 -36.688 1 87.5 388 ILE A C 1
ATOM 3057 O O . ILE A 1 388 ? -15.141 -17.344 -37.406 1 87.5 388 ILE A O 1
ATOM 3061 N N . LEU A 1 389 ? -14.438 -15.484 -36.406 1 88.5 389 LEU A N 1
ATOM 3062 C CA . LEU A 1 389 ? -13.109 -15.656 -37 1 88.5 389 LEU A CA 1
ATOM 3063 C C . LEU A 1 389 ? -12.469 -16.953 -36.5 1 88.5 389 LEU A C 1
ATOM 3065 O O . LEU A 1 389 ? -11.805 -17.641 -37.281 1 88.5 389 LEU A O 1
ATOM 3069 N N . MET A 1 390 ? -12.656 -17.234 -35.25 1 89.62 390 MET A N 1
ATOM 3070 C CA . MET A 1 390 ? -12.125 -18.469 -34.688 1 89.62 390 MET A CA 1
ATOM 3071 C C . MET A 1 390 ? -12.75 -19.688 -35.344 1 89.62 390 MET A C 1
ATOM 3073 O O . MET A 1 390 ? -12.062 -20.672 -35.625 1 89.62 390 MET A O 1
ATOM 3077 N N . LEU A 1 391 ? -13.953 -19.625 -35.656 1 85.81 391 LEU A N 1
ATOM 3078 C CA . LEU A 1 391 ? -14.648 -20.719 -36.344 1 85.81 391 LEU A CA 1
ATOM 3079 C C . LEU A 1 391 ? -14.094 -20.922 -37.75 1 85.81 391 LEU A C 1
ATOM 3081 O O . LEU A 1 391 ? -13.883 -22.047 -38.188 1 85.81 391 LEU A O 1
ATOM 3085 N N . ILE A 1 392 ? -13.781 -19.844 -38.406 1 85.5 392 ILE A N 1
ATOM 3086 C CA . ILE A 1 392 ? -13.258 -19.891 -39.75 1 85.5 392 ILE A CA 1
ATOM 3087 C C . ILE A 1 392 ? -11.828 -20.438 -39.75 1 85.5 392 ILE A C 1
ATOM 3089 O O . ILE A 1 392 ? -11.477 -21.281 -40.562 1 85.5 392 ILE A O 1
ATOM 3093 N N . LEU A 1 393 ? -11.07 -20.031 -38.75 1 85.44 393 LEU A N 1
ATOM 3094 C CA . LEU A 1 393 ? -9.672 -20.438 -38.688 1 85.44 393 LEU A CA 1
ATOM 3095 C C . LEU A 1 393 ? -9.555 -21.922 -38.344 1 85.44 393 LEU A C 1
ATOM 3097 O O . LEU A 1 393 ? -8.664 -22.609 -38.844 1 85.44 393 LEU A O 1
ATOM 3101 N N . CYS A 1 394 ? -10.398 -22.438 -37.469 1 83.31 394 CYS A N 1
ATOM 3102 C CA . CYS A 1 394 ? -10.336 -23.844 -37.062 1 83.31 394 CYS A CA 1
ATOM 3103 C C . CYS A 1 394 ? -10.75 -24.75 -38.188 1 83.31 394 CYS A C 1
ATOM 3105 O O . CYS A 1 394 ? -10.406 -25.938 -38.219 1 83.31 394 CYS A O 1
ATOM 3107 N N . SER A 1 395 ? -11.492 -24.25 -39.25 1 81.25 395 SER A N 1
ATOM 3108 C CA . SER A 1 395 ? -11.93 -25.047 -40.375 1 81.25 395 SER A CA 1
ATOM 3109 C C . SER A 1 395 ? -11.086 -24.75 -41.625 1 81.25 395 SER A C 1
ATOM 3111 O O . SER A 1 395 ? -11.461 -25.125 -42.719 1 81.25 395 SER A O 1
ATOM 3113 N N . ASN A 1 396 ? -9.938 -24.141 -41.469 1 80.62 396 ASN A N 1
ATOM 3114 C CA . ASN A 1 396 ? -9.062 -23.766 -42.594 1 80.62 396 ASN A CA 1
ATOM 3115 C C . ASN A 1 396 ? -9.836 -23.078 -43.719 1 80.62 396 ASN A C 1
ATOM 3117 O O . ASN A 1 396 ? -9.633 -23.375 -44.906 1 80.62 396 ASN A O 1
ATOM 3121 N N . GLY A 1 397 ? -10.82 -22.297 -43.344 1 76.38 397 GLY A N 1
ATOM 3122 C CA . GLY A 1 397 ? -11.523 -21.469 -44.312 1 76.38 397 GLY A CA 1
ATOM 3123 C C . GLY A 1 397 ? -12.844 -22.062 -44.75 1 76.38 397 GLY A C 1
ATOM 3124 O O . GLY A 1 397 ? -13.656 -21.375 -45.406 1 76.38 397 GLY A O 1
ATOM 3125 N N . ASP A 1 398 ? -13.141 -23.406 -44.5 1 82.44 398 ASP A N 1
ATOM 3126 C CA . ASP A 1 398 ? -14.391 -24.031 -44.906 1 82.44 398 ASP A CA 1
ATOM 3127 C C . ASP A 1 398 ? -15.5 -23.781 -43.875 1 82.44 398 ASP A C 1
ATOM 3129 O O . ASP A 1 398 ? -15.688 -24.578 -42.969 1 82.44 398 ASP A O 1
ATOM 3133 N N . VAL A 1 399 ? -16.203 -22.75 -44.031 1 78.25 399 VAL A N 1
ATOM 3134 C CA . VAL A 1 399 ? -17.188 -22.266 -43.062 1 78.25 399 VAL A CA 1
ATOM 3135 C C . VAL A 1 399 ? -18.344 -23.25 -42.969 1 78.25 399 VAL A C 1
ATOM 3137 O O . VAL A 1 399 ? -18.766 -23.609 -41.875 1 78.25 399 VAL A O 1
ATOM 3140 N N . PRO A 1 400 ? -18.859 -23.719 -44.125 1 78 400 PRO A N 1
ATOM 3141 C CA . PRO A 1 400 ? -19.969 -24.672 -44 1 78 400 PRO A CA 1
ATOM 3142 C C . PRO A 1 400 ? -19.562 -25.953 -43.25 1 78 400 PRO A C 1
ATOM 3144 O O . PRO A 1 400 ? -20.328 -26.469 -42.438 1 78 400 PRO A O 1
ATOM 3147 N N . TYR A 1 401 ? -18.391 -26.328 -43.469 1 79.38 401 TYR A N 1
ATOM 3148 C CA . TYR A 1 401 ? -17.891 -27.516 -42.781 1 79.38 401 TYR A CA 1
ATOM 3149 C C . TYR A 1 401 ? -17.734 -27.25 -41.281 1 79.38 401 TYR A C 1
ATOM 3151 O O . TYR A 1 401 ? -18.047 -28.109 -40.469 1 79.38 401 TYR A O 1
ATOM 3159 N N . ALA A 1 402 ? -17.359 -26.109 -41.094 1 77.44 402 ALA A N 1
ATOM 3160 C CA . ALA A 1 402 ? -17.156 -25.734 -39.719 1 77.44 402 ALA A CA 1
ATOM 3161 C C . ALA A 1 402 ? -18.484 -25.75 -38.938 1 77.44 402 ALA A C 1
ATOM 3163 O O . ALA A 1 402 ? -18.562 -26.25 -37.812 1 77.44 402 ALA A O 1
ATOM 3164 N N . LEU A 1 403 ? -19.453 -25.156 -39.562 1 79.31 403 LEU A N 1
ATOM 3165 C CA . LEU A 1 403 ? -20.766 -25.062 -38.938 1 79.31 403 LEU A CA 1
ATOM 3166 C C . LEU A 1 403 ? -21.391 -26.438 -38.781 1 79.31 403 LEU A C 1
ATOM 3168 O O . LEU A 1 403 ? -22.031 -26.734 -37.781 1 79.31 403 LEU A O 1
ATOM 3172 N N . HIS A 1 404 ? -21.172 -27.266 -39.812 1 78.94 404 HIS A N 1
ATOM 3173 C CA . HIS A 1 404 ? -21.688 -28.625 -39.75 1 78.94 404 HIS A CA 1
ATOM 3174 C C . HIS A 1 404 ? -20.984 -29.422 -38.656 1 78.94 404 HIS A C 1
ATOM 3176 O O . HIS A 1 404 ? -21.625 -30.125 -37.875 1 78.94 404 HIS A O 1
ATOM 3182 N N . SER A 1 405 ? -19.781 -29.203 -38.594 1 78.44 405 SER A N 1
ATOM 3183 C CA . SER A 1 405 ? -19 -29.922 -37.594 1 78.44 405 SER A CA 1
ATOM 3184 C C . SER A 1 405 ? -19.297 -29.422 -36.188 1 78.44 405 SER A C 1
ATOM 3186 O O . SER A 1 405 ? -19.297 -30.188 -35.219 1 78.44 405 SER A O 1
ATOM 3188 N N . PHE A 1 406 ? -19.484 -28.172 -36.125 1 79.56 406 PHE A N 1
ATOM 3189 C CA . PHE A 1 406 ? -19.812 -27.562 -34.844 1 79.56 406 PHE A CA 1
ATOM 3190 C C . PHE A 1 406 ? -21.141 -28.109 -34.312 1 79.56 406 PHE A C 1
ATOM 3192 O O . PHE A 1 406 ? -21.25 -28.406 -33.125 1 79.56 406 PHE A O 1
ATOM 3199 N N . ARG A 1 407 ? -22.047 -28.297 -35.156 1 74.75 407 ARG A N 1
ATOM 3200 C CA . ARG A 1 407 ? -23.359 -28.781 -34.781 1 74.75 407 ARG A CA 1
ATOM 3201 C C . ARG A 1 407 ? -23.328 -30.281 -34.469 1 74.75 407 ARG A C 1
ATOM 3203 O O . ARG A 1 407 ? -23.984 -30.75 -33.531 1 74.75 407 ARG A O 1
ATOM 3210 N N . THR A 1 408 ? -22.453 -31.031 -35.156 1 70.06 408 THR A N 1
ATOM 3211 C CA . THR A 1 408 ? -22.438 -32.5 -35.031 1 70.06 408 THR A CA 1
ATOM 3212 C C . THR A 1 408 ? -21.531 -32.938 -33.906 1 70.06 408 THR A C 1
ATOM 3214 O O . THR A 1 408 ? -21.812 -33.906 -33.219 1 70.06 408 THR A O 1
ATOM 3217 N N . ASP A 1 409 ? -20.516 -32.062 -33.688 1 66.75 409 ASP A N 1
ATOM 3218 C CA . ASP A 1 409 ? -19.484 -32.5 -32.75 1 66.75 409 ASP A CA 1
ATOM 3219 C C . ASP A 1 409 ? -19.859 -32.094 -31.312 1 66.75 409 ASP A C 1
ATOM 3221 O O . ASP A 1 409 ? -19.328 -32.656 -30.359 1 66.75 409 ASP A O 1
ATOM 3225 N N . ASN A 1 410 ? -20.688 -31.016 -31.172 1 64.5 410 ASN A N 1
ATOM 3226 C CA . ASN A 1 410 ? -20.938 -30.453 -29.844 1 64.5 410 ASN A CA 1
ATOM 3227 C C . ASN A 1 410 ? -22.391 -30.672 -29.406 1 64.5 410 ASN A C 1
ATOM 3229 O O . ASN A 1 410 ? -23.312 -30.219 -30.078 1 64.5 410 ASN A O 1
ATOM 3233 N N . TYR A 1 411 ? -22.453 -31.281 -28.375 1 57.91 411 TYR A N 1
ATOM 3234 C CA . TYR A 1 411 ? -23.75 -31.734 -27.891 1 57.91 411 TYR A CA 1
ATOM 323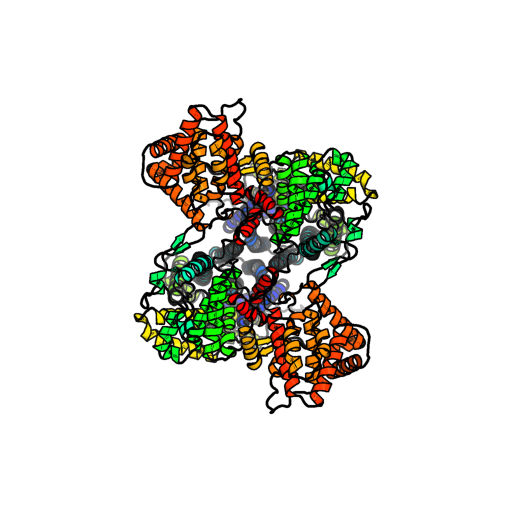5 C C . TYR A 1 411 ? -24.578 -30.547 -27.391 1 57.91 411 TYR A C 1
ATOM 3237 O O . TYR A 1 411 ? -25.812 -30.594 -27.375 1 57.91 411 TYR A O 1
ATOM 3245 N N . VAL A 1 412 ? -23.859 -29.578 -26.891 1 56.81 412 VAL A N 1
ATOM 3246 C CA . VAL A 1 412 ? -24.516 -28.453 -26.234 1 56.81 412 VAL A CA 1
ATOM 3247 C C . VAL A 1 412 ? -25.422 -27.734 -27.234 1 56.81 412 VAL A C 1
ATOM 3249 O O . VAL A 1 412 ? -26.422 -27.125 -26.844 1 56.81 412 VAL A O 1
ATOM 3252 N N . MET A 1 413 ? -25.047 -27.844 -28.484 1 50 413 MET A N 1
ATOM 3253 C CA . MET A 1 413 ? -25.812 -27.125 -29.5 1 50 413 MET A CA 1
ATOM 3254 C C . MET A 1 413 ? -27.094 -27.875 -29.859 1 50 413 MET A C 1
ATOM 3256 O O . MET A 1 413 ? -27.953 -27.359 -30.562 1 50 413 MET A O 1
ATOM 3260 N N . SER A 1 414 ? -27.172 -29.047 -29.359 1 50.91 414 SER A N 1
ATOM 3261 C CA . SER A 1 414 ? -28.406 -29.766 -29.656 1 50.91 414 SER A CA 1
ATOM 3262 C C . SER A 1 414 ? -29.516 -29.359 -28.688 1 50.91 414 SER A C 1
ATOM 3264 O O . SER A 1 414 ? -29.266 -29.109 -27.516 1 50.91 414 SER A O 1
ATOM 3266 N N . GLY A 1 415 ? -30.312 -28.297 -28.953 1 50.72 415 GLY A N 1
ATOM 3267 C CA . GLY A 1 415 ? -31.469 -27.734 -28.266 1 50.72 415 GLY A CA 1
ATOM 3268 C C . GLY A 1 415 ? -32 -28.609 -27.141 1 50.72 415 GLY A C 1
ATOM 3269 O O . GLY A 1 415 ? -32.812 -28.172 -26.328 1 50.72 415 GLY A O 1
ATOM 3270 N N . ASN A 1 416 ? -31.672 -29.875 -27.094 1 53.53 416 ASN A N 1
ATOM 3271 C CA . ASN A 1 416 ? -32.312 -30.766 -26.141 1 53.53 416 ASN A CA 1
ATOM 3272 C C . ASN A 1 416 ? -31.438 -31.047 -24.938 1 53.53 416 ASN A C 1
ATOM 3274 O O . ASN A 1 416 ? -31.422 -32.156 -24.406 1 53.53 416 ASN A O 1
ATOM 3278 N N . VAL A 1 417 ? -30.562 -30.172 -24.578 1 58.03 417 VAL A N 1
ATOM 3279 C CA . VAL A 1 417 ? -29.609 -30.359 -23.484 1 58.03 417 VAL A CA 1
ATOM 3280 C C . VAL A 1 417 ? -30.375 -30.516 -22.172 1 58.03 417 VAL A C 1
ATOM 3282 O O . VAL A 1 417 ? -30 -31.344 -21.344 1 58.03 417 VAL A O 1
ATOM 3285 N N . LEU A 1 418 ? -31.375 -29.812 -22.031 1 60.72 418 LEU A N 1
ATOM 3286 C CA . LEU A 1 418 ? -32.125 -29.859 -20.781 1 60.72 418 LEU A CA 1
ATOM 3287 C C . LEU A 1 418 ? -32.844 -31.203 -20.625 1 60.72 418 LEU A C 1
ATOM 3289 O O . LEU A 1 418 ? -32.906 -31.75 -19.531 1 60.72 418 LEU A O 1
ATOM 3293 N N . THR A 1 419 ? -33.344 -31.641 -21.734 1 61.16 419 THR A N 1
ATOM 3294 C CA . THR A 1 419 ? -34.062 -32.906 -21.688 1 61.16 419 THR A CA 1
ATOM 3295 C C . THR A 1 419 ? -33.094 -34.062 -21.422 1 61.16 419 THR A C 1
ATOM 3297 O O . THR A 1 419 ? -33.438 -35 -20.672 1 61.16 419 THR A O 1
ATOM 3300 N N . THR A 1 420 ? -31.984 -33.906 -21.953 1 61.03 420 THR A N 1
ATOM 3301 C CA . THR A 1 420 ? -30.984 -34.969 -21.75 1 61.03 420 THR A CA 1
ATOM 3302 C C . THR A 1 420 ? -30.484 -34.938 -20.297 1 61.03 420 THR A C 1
ATOM 3304 O O . THR A 1 420 ? -30.266 -36 -19.703 1 61.03 420 THR A O 1
ATOM 3307 N N . ALA A 1 421 ? -30.297 -33.781 -19.844 1 63.5 421 ALA A N 1
ATOM 3308 C CA . ALA A 1 421 ? -29.875 -33.656 -18.453 1 63.5 421 ALA A CA 1
ATOM 3309 C C . ALA A 1 421 ? -30.906 -34.281 -17.516 1 63.5 421 ALA A C 1
ATOM 3311 O O . ALA A 1 421 ? -30.531 -34.969 -16.562 1 63.5 421 ALA A O 1
ATOM 3312 N N . LYS A 1 422 ? -32.125 -34.125 -17.844 1 64.81 422 LYS A N 1
ATOM 3313 C CA . LYS A 1 422 ? -33.219 -34.719 -17.031 1 64.81 422 LYS A CA 1
ATOM 3314 C C . LYS A 1 422 ? -33.188 -36.25 -17.125 1 64.81 422 LYS A C 1
ATOM 3316 O O . LYS A 1 422 ? -33.406 -36.906 -16.125 1 64.81 422 LYS A O 1
ATOM 3321 N N . CYS A 1 423 ? -32.906 -36.719 -18.297 1 63.31 423 CYS A N 1
ATOM 3322 C CA . CYS A 1 423 ? -32.875 -38.156 -18.5 1 63.31 423 CYS A CA 1
ATOM 3323 C C . CYS A 1 423 ? -31.719 -38.781 -17.719 1 63.31 423 CYS A C 1
ATOM 3325 O O . CYS A 1 423 ? -31.891 -39.844 -17.094 1 63.31 423 CYS A O 1
ATOM 3327 N N . VAL A 1 424 ? -30.625 -38.125 -17.828 1 64.12 424 VAL A N 1
ATOM 3328 C CA . VAL A 1 424 ? -29.453 -38.688 -17.156 1 64.12 424 VAL A CA 1
ATOM 3329 C C . VAL A 1 424 ? -29.656 -38.656 -15.641 1 64.12 424 VAL A C 1
ATOM 3331 O O . VAL A 1 424 ? -29.328 -39.594 -14.938 1 64.12 424 VAL A O 1
ATOM 3334 N N . LEU A 1 425 ? -30.203 -37.625 -15.188 1 66.5 425 LEU A N 1
ATOM 3335 C CA . LEU A 1 425 ? -30.469 -37.5 -13.758 1 66.5 425 LEU A CA 1
ATOM 3336 C C . LEU A 1 425 ? -31.5 -38.531 -13.305 1 66.5 425 LEU A C 1
ATOM 3338 O O . LEU A 1 425 ? -31.375 -39.094 -12.211 1 66.5 425 LEU A O 1
ATOM 3342 N N . GLY A 1 426 ? -32.438 -38.688 -14.133 1 63.03 426 GLY A N 1
ATOM 3343 C CA . GLY A 1 426 ? -33.438 -39.719 -13.852 1 63.03 426 GLY A CA 1
ATOM 3344 C C . GLY A 1 426 ? -32.844 -41.125 -13.781 1 63.03 426 GLY A C 1
ATOM 3345 O O . GLY A 1 426 ? -33.156 -41.875 -12.859 1 63.03 426 GLY A O 1
ATOM 3346 N N . LYS A 1 427 ? -31.984 -41.406 -14.648 1 64 427 LYS A N 1
ATOM 3347 C CA . LYS A 1 427 ? -31.375 -42.719 -14.68 1 64 427 LYS A CA 1
ATOM 3348 C C . LYS A 1 427 ? -30.391 -42.906 -13.531 1 64 427 LYS A C 1
ATOM 3350 O O . LYS A 1 427 ? -30.219 -44 -13.016 1 64 427 LYS A O 1
ATOM 3355 N N . ALA A 1 428 ? -29.656 -41.875 -13.344 1 65.12 428 ALA A N 1
ATOM 3356 C CA . ALA A 1 428 ? -28.781 -41.938 -12.172 1 65.12 428 ALA A CA 1
ATOM 3357 C C . ALA A 1 428 ? -29.562 -42.25 -10.914 1 65.12 428 ALA A C 1
ATOM 3359 O O . ALA A 1 428 ? -29.094 -43 -10.055 1 65.12 428 ALA A O 1
ATOM 3360 N N . TRP A 1 429 ? -30.75 -41.719 -10.844 1 61.09 429 TRP A N 1
ATOM 3361 C CA . TRP A 1 429 ? -31.609 -42 -9.695 1 61.09 429 TRP A CA 1
ATOM 3362 C C . TRP A 1 429 ? -32.125 -43.438 -9.734 1 61.09 429 TRP A C 1
ATOM 3364 O O . TRP A 1 429 ? -32.219 -44.094 -8.695 1 61.09 429 TRP A O 1
ATOM 3374 N N . ASP A 1 430 ? -32.406 -43.906 -10.969 1 59.97 430 ASP A N 1
ATOM 3375 C CA . ASP A 1 430 ? -33.031 -45.219 -11.102 1 59.97 430 ASP A CA 1
ATOM 3376 C C . ASP A 1 430 ? -31.984 -46.312 -10.914 1 59.97 430 ASP A C 1
ATOM 3378 O O . ASP A 1 430 ? -32.281 -47.344 -10.266 1 59.97 430 ASP A O 1
ATOM 3382 N N . TYR A 1 431 ? -30.812 -46.062 -11.562 1 57.72 431 TYR A N 1
ATOM 3383 C CA . TYR A 1 431 ? -29.891 -47.188 -11.57 1 57.72 431 TYR A CA 1
ATOM 3384 C C . TYR A 1 431 ? -28.781 -47 -10.523 1 57.72 431 TYR A C 1
ATOM 3386 O O . TYR A 1 431 ? -28.094 -47.938 -10.18 1 57.72 431 TYR A O 1
ATOM 3394 N N . LEU A 1 432 ? -28.875 -46.062 -9.727 1 55.78 432 LEU A N 1
ATOM 3395 C CA . LEU A 1 432 ? -27.891 -45.75 -8.688 1 55.78 432 LEU A CA 1
ATOM 3396 C C . LEU A 1 432 ? -26.531 -46.344 -9.039 1 55.78 432 LEU A C 1
ATOM 3398 O O . LEU A 1 432 ? -25.781 -46.75 -8.148 1 55.78 432 LEU A O 1
ATOM 3402 N N . SER A 1 433 ? -26.266 -46.594 -10.367 1 62.34 433 SER A N 1
ATOM 3403 C CA . SER A 1 433 ? -24.938 -47.125 -10.695 1 62.34 433 SER A CA 1
ATOM 3404 C C . SER A 1 433 ? -23.891 -46.031 -10.695 1 62.34 433 SER A C 1
ATOM 3406 O O . SER A 1 433 ? -24.188 -44.875 -10.992 1 62.34 433 SER A O 1
ATOM 3408 N N . THR A 1 434 ? -22.688 -46.312 -10.234 1 67.44 434 THR A N 1
ATOM 3409 C CA . THR A 1 434 ? -21.578 -45.406 -9.961 1 67.44 434 THR A CA 1
ATOM 3410 C C . THR A 1 434 ? -21.234 -44.562 -11.195 1 67.44 434 THR A C 1
ATOM 3412 O O . THR A 1 434 ? -21.062 -43.344 -11.117 1 67.44 434 THR A O 1
ATOM 3415 N N . PRO A 1 435 ? -21.266 -45.219 -12.414 1 69.31 435 PRO A N 1
ATOM 3416 C CA . PRO A 1 435 ? -20.891 -44.406 -13.57 1 69.31 435 PRO A CA 1
ATOM 3417 C C . PRO A 1 435 ? -21.953 -43.375 -13.945 1 69.31 435 PRO A C 1
ATOM 3419 O O . PRO A 1 435 ? -21.625 -42.25 -14.375 1 69.31 435 PRO A O 1
ATOM 3422 N N . TYR A 1 436 ? -23.172 -43.719 -13.703 1 68.69 436 TYR A N 1
ATOM 3423 C CA . TYR A 1 436 ? -24.25 -42.812 -14.047 1 68.69 436 TYR A CA 1
ATOM 3424 C C . TYR A 1 436 ? -24.297 -41.625 -13.086 1 68.69 436 TYR A C 1
ATOM 3426 O O . TYR A 1 436 ? -24.594 -40.5 -13.484 1 68.69 436 TYR A O 1
ATOM 3434 N N . VAL A 1 437 ? -23.938 -41.844 -11.891 1 71.81 437 VAL A N 1
ATOM 3435 C CA . VAL A 1 437 ? -23.938 -40.812 -10.883 1 71.81 437 VAL A CA 1
ATOM 3436 C C . VAL A 1 437 ? -22.828 -39.781 -11.203 1 71.81 437 VAL A C 1
ATOM 3438 O O . VAL A 1 437 ? -23.062 -38.594 -11.164 1 71.81 437 VAL A O 1
ATOM 3441 N N . PHE A 1 438 ? -21.656 -40.281 -11.531 1 74.12 438 PHE A N 1
ATOM 3442 C CA . PHE A 1 438 ? -20.547 -39.375 -11.836 1 74.12 438 PHE A CA 1
ATOM 3443 C C . PHE A 1 438 ? -20.812 -38.594 -13.109 1 74.12 438 PHE A C 1
ATOM 3445 O O . PHE A 1 438 ? -20.438 -37.438 -13.211 1 74.12 438 PHE A O 1
ATOM 3452 N N . CYS A 1 439 ? -21.484 -39.25 -13.945 1 73.25 439 CYS A N 1
ATOM 3453 C CA . CYS A 1 439 ? -21.828 -38.562 -15.18 1 73.25 439 CYS A CA 1
ATOM 3454 C C . CYS A 1 439 ? -22.844 -37.438 -14.906 1 73.25 439 CYS A C 1
ATOM 3456 O O . CYS A 1 439 ? -22.703 -36.344 -15.406 1 73.25 439 CYS A O 1
ATOM 3458 N N . SER A 1 440 ? -23.734 -37.75 -14.086 1 74.06 440 SER A N 1
ATOM 3459 C CA . SER A 1 440 ? -24.734 -36.75 -13.742 1 74.06 440 SER A CA 1
ATOM 3460 C C . SER A 1 440 ? -24.125 -35.562 -13 1 74.06 440 SER A C 1
ATOM 3462 O O . SER A 1 440 ? -24.516 -34.438 -13.203 1 74.06 440 SER A O 1
ATOM 3464 N N . VAL A 1 441 ? -23.172 -35.812 -12.195 1 78.56 441 VAL A N 1
ATOM 3465 C CA . VAL A 1 441 ? -22.5 -34.781 -11.422 1 78.56 441 VAL A CA 1
ATOM 3466 C C . VAL A 1 441 ? -21.703 -33.875 -12.367 1 78.56 441 VAL A C 1
ATOM 3468 O O . VAL A 1 441 ? -21.75 -32.656 -12.242 1 78.56 441 VAL A O 1
ATOM 3471 N N . ASP A 1 442 ? -21 -34.438 -13.32 1 82.31 442 ASP A N 1
ATOM 3472 C CA . ASP A 1 442 ? -20.203 -33.656 -14.258 1 82.31 442 ASP A CA 1
ATOM 3473 C C . ASP A 1 442 ? -21.078 -32.75 -15.125 1 82.31 442 ASP A C 1
ATOM 3475 O O . ASP A 1 442 ? -20.75 -31.609 -15.367 1 82.31 442 ASP A O 1
ATOM 3479 N N . ILE A 1 443 ? -22.188 -33.25 -15.484 1 78.88 443 ILE A N 1
ATOM 3480 C CA . ILE A 1 443 ? -23.109 -32.438 -16.297 1 78.88 443 ILE A CA 1
ATOM 3481 C C . ILE A 1 443 ? -23.703 -31.328 -15.461 1 78.88 443 ILE A C 1
ATOM 3483 O O . ILE A 1 443 ? -23.812 -30.188 -15.93 1 78.88 443 ILE A O 1
ATOM 3487 N N . SER A 1 444 ? -24.047 -31.688 -14.234 1 81 444 SER A N 1
ATOM 3488 C CA . SER A 1 444 ? -24.609 -30.672 -13.352 1 81 444 SER A CA 1
ATOM 3489 C C . SER A 1 444 ? -23.609 -29.547 -13.102 1 81 444 SER A C 1
ATOM 3491 O O . SER A 1 444 ? -23.984 -28.375 -13.102 1 81 444 SER A O 1
ATOM 3493 N N . ILE A 1 445 ? -22.391 -29.891 -12.891 1 86 445 ILE A N 1
ATOM 3494 C CA . ILE A 1 445 ? -21.344 -28.891 -12.664 1 86 445 ILE A CA 1
ATOM 3495 C C . ILE A 1 445 ? -21.219 -27.984 -13.883 1 86 445 ILE A C 1
ATOM 3497 O O . ILE A 1 445 ? -21.125 -26.766 -13.758 1 86 445 ILE A O 1
ATOM 3501 N N . THR A 1 446 ? -21.203 -28.547 -14.984 1 85.88 446 THR A N 1
ATOM 3502 C CA . THR A 1 446 ? -21.031 -27.781 -16.219 1 85.88 446 THR A CA 1
ATOM 3503 C C . THR A 1 446 ? -22.203 -26.828 -16.438 1 85.88 446 THR A C 1
ATOM 3505 O O . THR A 1 446 ? -22 -25.656 -16.75 1 85.88 446 THR A O 1
ATOM 3508 N N . ILE A 1 447 ? -23.375 -27.297 -16.203 1 83.56 447 ILE A N 1
ATOM 3509 C CA . ILE A 1 447 ? -24.562 -26.453 -16.359 1 83.56 447 ILE A CA 1
ATOM 3510 C C . ILE A 1 447 ? -24.531 -25.328 -15.336 1 83.56 447 ILE A C 1
ATOM 3512 O O . ILE A 1 447 ? -24.828 -24.172 -15.664 1 83.56 447 ILE A O 1
ATOM 3516 N N . LEU A 1 448 ? -24.156 -25.688 -14.172 1 86.56 448 LEU A N 1
ATOM 3517 C CA . LEU A 1 448 ? -24.078 -24.672 -13.117 1 86.56 448 LEU A CA 1
ATOM 3518 C C . LEU A 1 448 ? -23.062 -23.594 -13.469 1 86.56 448 LEU A C 1
ATOM 3520 O O . LEU A 1 448 ? -23.312 -22.406 -13.25 1 86.56 448 LEU A O 1
ATOM 3524 N N . LEU A 1 449 ? -21.969 -24 -13.961 1 90.56 449 LEU A N 1
ATOM 3525 C CA . LEU A 1 449 ? -20.922 -23.031 -14.32 1 90.56 449 LEU A CA 1
ATOM 3526 C C . LEU A 1 449 ? -21.391 -22.141 -15.469 1 90.56 449 LEU A C 1
ATOM 3528 O O . LEU A 1 449 ? -21.156 -20.922 -15.453 1 90.56 449 LEU A O 1
ATOM 3532 N N . ILE A 1 450 ? -22.062 -22.672 -16.422 1 88.62 450 ILE A N 1
ATOM 3533 C CA . ILE A 1 450 ? -22.562 -21.891 -17.547 1 88.62 450 ILE A CA 1
ATOM 3534 C C . ILE A 1 450 ? -23.641 -20.922 -17.078 1 88.62 450 ILE A C 1
ATOM 3536 O O . ILE A 1 450 ? -23.641 -19.75 -17.453 1 88.62 450 ILE A O 1
ATOM 3540 N N . LEU A 1 451 ? -24.453 -21.422 -16.234 1 87 451 LEU A N 1
ATOM 3541 C CA . LEU A 1 451 ? -25.5 -20.578 -15.688 1 87 451 LEU A CA 1
ATOM 3542 C C . LEU A 1 451 ? -24.922 -19.453 -14.844 1 87 451 LEU A C 1
ATOM 3544 O O . LEU A 1 451 ? -25.391 -18.312 -14.891 1 87 451 LEU A O 1
ATOM 3548 N N . THR A 1 452 ? -23.938 -19.828 -14.109 1 89.12 452 THR A N 1
ATOM 3549 C CA . THR A 1 452 ? -23.297 -18.828 -13.281 1 89.12 452 THR A CA 1
ATOM 3550 C C . THR A 1 452 ? -22.656 -17.75 -14.148 1 89.12 452 THR A C 1
ATOM 3552 O O . THR A 1 452 ? -22.719 -16.562 -13.836 1 89.12 452 THR A O 1
ATOM 3555 N N . PHE A 1 453 ? -22.109 -18.094 -15.234 1 90.5 453 PHE A N 1
ATOM 3556 C CA . PHE A 1 453 ? -21.5 -17.125 -16.141 1 90.5 453 PHE A CA 1
ATOM 3557 C C . PHE A 1 453 ? -22.547 -16.203 -16.75 1 90.5 453 PHE A C 1
ATOM 3559 O O . PHE A 1 453 ? -22.359 -14.992 -16.797 1 90.5 453 PHE A O 1
ATOM 3566 N N . ALA A 1 454 ? -23.547 -16.766 -17.156 1 87.88 454 ALA A N 1
ATOM 3567 C CA . ALA A 1 454 ? -24.625 -15.969 -17.734 1 87.88 454 ALA A CA 1
ATOM 3568 C C . ALA A 1 454 ? -25.234 -15.031 -16.703 1 87.88 454 ALA A C 1
ATOM 3570 O O . ALA A 1 454 ? -25.469 -13.852 -16.984 1 87.88 454 ALA A O 1
ATOM 3571 N N . TYR A 1 455 ? -25.422 -15.562 -15.594 1 87.62 455 TYR A N 1
ATOM 3572 C CA . TYR A 1 455 ? -25.984 -14.773 -14.5 1 87.62 455 TYR A CA 1
ATOM 3573 C C . TYR A 1 455 ? -25.078 -13.594 -14.156 1 87.62 455 TYR A C 1
ATOM 3575 O O . TYR A 1 455 ? -25.547 -12.477 -13.945 1 87.62 455 TYR A O 1
ATOM 3583 N N . GLU A 1 456 ? -23.875 -13.828 -14.125 1 87.19 456 GLU A N 1
ATOM 3584 C CA . GLU A 1 456 ? -22.922 -12.781 -13.781 1 87.19 456 GLU A CA 1
ATOM 3585 C C . GLU A 1 456 ? -22.906 -11.68 -14.836 1 87.19 456 GLU A C 1
ATOM 3587 O O . GLU A 1 456 ? -22.812 -10.5 -14.508 1 87.19 456 GLU A O 1
ATOM 3592 N N . GLU A 1 457 ? -23.016 -12.031 -16.031 1 87.31 457 GLU A N 1
ATOM 3593 C CA . GLU A 1 457 ? -23.016 -11.031 -17.094 1 87.31 457 GLU A CA 1
ATOM 3594 C C . GLU A 1 457 ? -24.266 -10.148 -17.031 1 87.31 457 GLU A C 1
ATOM 3596 O O . GLU A 1 457 ? -24.172 -8.93 -17.188 1 87.31 457 GLU A O 1
ATOM 3601 N N . VAL A 1 458 ? -25.328 -10.727 -16.719 1 87.88 458 VAL A N 1
ATOM 3602 C CA . VAL A 1 458 ? -26.578 -9.977 -16.625 1 87.88 458 VAL A CA 1
ATOM 3603 C C . VAL A 1 458 ? -26.547 -9.109 -15.359 1 87.88 458 VAL A C 1
ATOM 3605 O O . VAL A 1 458 ? -26.969 -7.949 -15.391 1 87.88 458 VAL A O 1
ATOM 3608 N N . TRP A 1 459 ? -26.016 -9.688 -14.32 1 85.81 459 TRP A N 1
ATOM 3609 C CA . TRP A 1 459 ? -25.953 -8.961 -13.062 1 85.81 459 TRP A CA 1
ATOM 3610 C C . TRP A 1 459 ? -25.031 -7.758 -13.172 1 85.81 459 TRP A C 1
ATOM 3612 O O . TRP A 1 459 ? -25.344 -6.68 -12.648 1 85.81 459 TRP A O 1
ATOM 3622 N N . GLU A 1 460 ? -23.938 -7.969 -13.75 1 86.81 460 GLU A N 1
ATOM 3623 C CA . GLU A 1 460 ? -23.031 -6.848 -13.969 1 86.81 460 GLU A CA 1
ATOM 3624 C C . GLU A 1 460 ? -23.719 -5.723 -14.742 1 86.81 460 GLU A C 1
ATOM 3626 O O . GLU A 1 460 ? -23.516 -4.547 -14.43 1 86.81 460 GLU A O 1
ATOM 3631 N N . PHE A 1 461 ? -24.531 -6.094 -15.641 1 88.44 461 PHE A N 1
ATOM 3632 C CA . PHE A 1 461 ? -25.266 -5.137 -16.453 1 88.44 461 PHE A CA 1
ATOM 3633 C C . PHE A 1 461 ? -26.297 -4.387 -15.609 1 88.44 461 PHE A C 1
ATOM 3635 O O . PHE A 1 461 ? -26.406 -3.162 -15.703 1 88.44 461 PHE A O 1
ATOM 3642 N N . ILE A 1 462 ? -26.938 -5.02 -14.789 1 87.31 462 ILE A N 1
ATOM 3643 C CA . ILE A 1 462 ? -27.953 -4.418 -13.938 1 87.31 462 ILE A CA 1
ATOM 3644 C C . ILE A 1 462 ? -27.297 -3.482 -12.922 1 87.31 462 ILE A C 1
ATOM 3646 O O . ILE A 1 462 ? -27.766 -2.357 -12.719 1 87.31 462 ILE A O 1
ATOM 3650 N N . VAL A 1 463 ? -26.219 -3.914 -12.328 1 87.62 463 VAL A N 1
ATOM 3651 C CA . VAL A 1 463 ? -25.516 -3.105 -11.344 1 87.62 463 VAL A CA 1
ATOM 3652 C C . VAL A 1 463 ? -24.984 -1.837 -12 1 87.62 463 VAL A C 1
ATOM 3654 O O . VAL A 1 463 ? -25.016 -0.76 -11.398 1 87.62 463 VAL A O 1
ATOM 3657 N N . PHE A 1 464 ? -24.547 -1.982 -13.188 1 89.75 464 PHE A N 1
ATOM 3658 C CA . PHE A 1 464 ? -24.047 -0.836 -13.945 1 89.75 464 PHE A CA 1
ATOM 3659 C C . PHE A 1 464 ? -25.156 0.191 -14.156 1 89.75 464 PHE A C 1
ATOM 3661 O O . PHE A 1 464 ? -24.953 1.382 -13.906 1 89.75 464 PHE A O 1
ATOM 3668 N N . LEU A 1 465 ? -26.328 -0.266 -14.508 1 89.75 465 LEU A N 1
ATOM 3669 C CA . LEU A 1 465 ? -27.438 0.617 -14.836 1 89.75 465 LEU A CA 1
ATOM 3670 C C . LEU A 1 465 ? -28 1.274 -13.578 1 89.75 465 LEU A C 1
ATOM 3672 O O . LEU A 1 465 ? -28.438 2.43 -13.617 1 89.75 465 LEU A O 1
ATOM 3676 N N . LEU A 1 466 ? -27.906 0.617 -12.516 1 89.81 466 LEU A N 1
ATOM 3677 C CA . LEU A 1 466 ? -28.531 1.113 -11.297 1 89.81 466 LEU A CA 1
ATOM 3678 C C . LEU A 1 466 ? -27.484 1.784 -10.398 1 89.81 466 LEU A C 1
ATOM 3680 O O . LEU A 1 466 ? -27.812 2.195 -9.281 1 89.81 466 LEU A O 1
ATOM 3684 N N . SER A 1 467 ? -26.312 1.895 -10.859 1 90.5 467 SER A N 1
ATOM 3685 C CA . SER A 1 467 ? -25.266 2.482 -10.039 1 90.5 467 SER A CA 1
ATOM 3686 C C . SER A 1 467 ? -25.438 3.99 -9.906 1 90.5 467 SER A C 1
ATOM 3688 O O . SER A 1 467 ? -25.984 4.641 -10.805 1 90.5 467 SER A O 1
ATOM 3690 N N . ASN A 1 468 ? -24.969 4.523 -8.781 1 92.19 468 ASN A N 1
ATOM 3691 C CA . ASN A 1 468 ? -25 5.965 -8.562 1 92.19 468 ASN A CA 1
ATOM 3692 C C . ASN A 1 468 ? -24.047 6.695 -9.508 1 92.19 468 ASN A C 1
ATOM 3694 O O . ASN A 1 468 ? -24.297 7.852 -9.867 1 92.19 468 ASN A O 1
ATOM 3698 N N . TRP A 1 469 ? -23.047 5.973 -9.938 1 93.88 469 TRP A N 1
ATOM 3699 C CA . TRP A 1 469 ? -22.094 6.559 -10.883 1 93.88 469 TRP A CA 1
ATOM 3700 C C . TRP A 1 469 ? -22.766 6.859 -12.219 1 93.88 469 TRP A C 1
ATOM 3702 O O . TRP A 1 469 ? -22.562 7.93 -12.797 1 93.88 469 TRP A O 1
ATOM 3712 N N . PHE A 1 470 ? -23.562 5.922 -12.641 1 94.12 470 PHE A N 1
ATOM 3713 C CA . PHE A 1 470 ? -24.281 6.09 -13.898 1 94.12 470 PHE A CA 1
ATOM 3714 C C . PHE A 1 470 ? -25.328 7.191 -13.781 1 94.12 470 PHE A C 1
ATOM 3716 O O . PHE A 1 470 ? -25.5 7.996 -14.703 1 94.12 470 PHE A O 1
ATOM 3723 N N . MET A 1 471 ? -25.953 7.242 -12.703 1 93.62 471 MET A N 1
ATOM 3724 C CA . MET A 1 471 ? -26.984 8.258 -12.469 1 93.62 471 MET A CA 1
ATOM 3725 C C . MET A 1 471 ? -26.391 9.656 -12.523 1 93.62 471 MET A C 1
ATOM 3727 O O . MET A 1 471 ? -26.953 10.555 -13.148 1 93.62 471 MET A O 1
ATOM 3731 N N . VAL A 1 472 ? -25.25 9.828 -11.867 1 95.5 472 VAL A N 1
ATOM 3732 C CA . VAL A 1 472 ? -24.594 11.133 -11.859 1 95.5 472 VAL A CA 1
ATOM 3733 C C . VAL A 1 472 ? -24.203 11.516 -13.289 1 95.5 472 VAL A C 1
ATOM 3735 O O . VAL A 1 472 ? -24.375 12.672 -13.695 1 95.5 472 VAL A O 1
ATOM 3738 N N . SER A 1 473 ? -23.703 10.602 -14.055 1 94.25 473 SER A N 1
ATOM 3739 C CA . SER A 1 473 ? -23.312 10.867 -15.438 1 94.25 473 SER A CA 1
ATOM 3740 C C . SER A 1 473 ? -24.516 11.266 -16.281 1 94.25 473 SER A C 1
ATOM 3742 O O . SER A 1 473 ? -24.438 12.172 -17.109 1 94.25 473 SER A O 1
ATOM 3744 N N . LEU A 1 474 ? -25.656 10.625 -16.062 1 93.5 474 LEU A N 1
ATOM 3745 C CA . LEU A 1 474 ? -26.891 10.93 -16.797 1 93.5 474 LEU A CA 1
ATOM 3746 C C . LEU A 1 474 ? -27.406 12.32 -16.422 1 93.5 474 LEU A C 1
ATOM 3748 O O . LEU A 1 474 ? -27.844 13.07 -17.297 1 93.5 474 LEU A O 1
ATOM 3752 N N . LEU A 1 475 ? -27.328 12.609 -15.18 1 93.31 475 LEU A N 1
ATOM 3753 C CA . LEU A 1 475 ? -27.812 13.906 -14.703 1 93.31 475 LEU A CA 1
ATOM 3754 C C . LEU A 1 475 ? -26.969 15.039 -15.266 1 93.31 475 LEU A C 1
ATOM 3756 O O . LEU A 1 475 ? -27.516 16.078 -15.648 1 93.31 475 LEU A O 1
ATOM 3760 N N . CYS A 1 476 ? -25.688 14.805 -15.266 1 91.75 476 CYS A N 1
ATOM 3761 C CA . CYS A 1 476 ? -24.812 15.82 -15.812 1 91.75 476 CYS A CA 1
ATOM 3762 C C . CYS A 1 476 ? -25.047 16 -17.312 1 91.75 476 CYS A C 1
ATOM 3764 O O . CYS A 1 476 ? -25.031 17.125 -17.812 1 91.75 476 CYS A O 1
ATOM 3766 N N . SER A 1 477 ? -25.297 14.945 -18 1 89.69 477 SER A N 1
ATOM 3767 C CA . SER A 1 477 ? -25.609 15.031 -19.422 1 89.69 477 SER A CA 1
ATOM 3768 C C . SER A 1 477 ? -26.953 15.727 -19.641 1 89.69 477 SER A C 1
ATOM 3770 O O . SER A 1 477 ? -27.109 16.469 -20.609 1 89.69 477 SER A O 1
ATOM 3772 N N . HIS A 1 478 ? -27.859 15.461 -18.75 1 89.44 478 HIS A N 1
ATOM 3773 C CA . HIS A 1 478 ? -29.172 16.094 -18.812 1 89.44 478 HIS A CA 1
ATOM 3774 C C . HIS A 1 478 ? -29.078 17.594 -18.594 1 89.44 478 HIS A C 1
ATOM 3776 O O . HIS A 1 478 ? -29.797 18.359 -19.25 1 89.44 478 HIS A O 1
ATOM 3782 N N . ALA A 1 479 ? -28.203 18 -17.766 1 86.75 479 ALA A N 1
ATOM 3783 C CA . ALA A 1 479 ? -28.047 19.406 -17.438 1 86.75 479 ALA A CA 1
ATOM 3784 C C . ALA A 1 479 ? -27.219 20.125 -18.5 1 86.75 479 ALA A C 1
ATOM 3786 O O . ALA A 1 479 ? -27.406 21.328 -18.734 1 86.75 479 ALA A O 1
ATOM 3787 N N . SER A 1 480 ? -26.359 19.469 -19.188 1 84.19 480 SER A N 1
ATOM 3788 C CA . SER A 1 480 ? -25.391 20.125 -20.078 1 84.19 480 SER A CA 1
ATOM 3789 C C . SER A 1 480 ? -25.828 20.031 -21.531 1 84.19 480 SER A C 1
ATOM 3791 O O . SER A 1 480 ? -25.531 20.922 -22.328 1 84.19 480 SER A O 1
ATOM 3793 N N . THR A 1 481 ? -26.438 18.891 -21.891 1 82 481 THR A N 1
ATOM 3794 C CA . THR A 1 481 ? -26.719 18.656 -23.312 1 82 481 THR A CA 1
ATOM 3795 C C . THR A 1 481 ? -28.219 18.656 -23.578 1 82 481 THR A C 1
ATOM 3797 O O . THR A 1 481 ? -28.922 17.688 -23.266 1 82 481 THR A O 1
ATOM 3800 N N . PRO A 1 482 ? -28.688 19.609 -24.25 1 80 482 PRO A N 1
ATOM 3801 C CA . PRO A 1 482 ? -30.125 19.703 -24.516 1 80 482 PRO A CA 1
ATOM 3802 C C . PRO A 1 482 ? -30.625 18.625 -25.469 1 80 482 PRO A C 1
ATOM 3804 O O . PRO A 1 482 ? -31.781 18.219 -25.391 1 80 482 PRO A O 1
ATOM 3807 N N . LYS A 1 483 ? -29.734 18.125 -26.312 1 80.75 483 LYS A N 1
ATOM 3808 C CA . LYS A 1 483 ? -30.141 17.188 -27.359 1 80.75 483 LYS A CA 1
ATOM 3809 C C . LYS A 1 483 ? -30.672 15.891 -26.734 1 80.75 483 LYS A C 1
ATOM 3811 O O . LYS A 1 483 ? -31.562 15.242 -27.297 1 80.75 483 LYS A O 1
ATOM 3816 N N . TRP A 1 484 ? -30.188 15.531 -25.625 1 81.56 484 TRP A N 1
ATOM 3817 C CA . TRP A 1 484 ? -30.516 14.242 -25.031 1 81.56 484 TRP A CA 1
ATOM 3818 C C . TRP A 1 484 ? -31.562 14.414 -23.938 1 81.56 484 TRP A C 1
ATOM 3820 O O . TRP A 1 484 ? -31.984 13.43 -23.312 1 81.56 484 TRP A O 1
ATOM 3830 N N . ARG A 1 485 ? -32.062 15.523 -23.734 1 85.19 485 ARG A N 1
ATOM 3831 C CA . ARG A 1 485 ? -32.906 15.852 -22.578 1 85.19 485 ARG A CA 1
ATOM 3832 C C . ARG A 1 485 ? -34.219 15.094 -22.641 1 85.19 485 ARG A C 1
ATOM 3834 O O . ARG A 1 485 ? -34.688 14.562 -21.625 1 85.19 485 ARG A O 1
ATOM 3841 N N . THR A 1 486 ? -34.719 15.016 -23.797 1 86 486 THR A N 1
ATOM 3842 C CA . THR A 1 486 ? -36.031 14.367 -23.922 1 86 486 THR A CA 1
ATOM 3843 C C . THR A 1 486 ? -35.906 12.875 -23.625 1 86 486 THR A C 1
ATOM 3845 O O . THR A 1 486 ? -36.781 12.297 -22.953 1 86 486 THR A O 1
ATOM 3848 N N . LEU A 1 487 ? -34.906 12.281 -24.109 1 88.5 487 LEU A N 1
ATOM 3849 C CA . LEU A 1 487 ? -34.688 10.852 -23.875 1 88.5 487 LEU A CA 1
ATOM 3850 C C . LEU A 1 487 ? -34.375 10.586 -22.422 1 88.5 487 LEU A C 1
ATOM 3852 O O . LEU A 1 487 ? -34.875 9.625 -21.828 1 88.5 487 LEU A O 1
ATOM 3856 N N . LEU A 1 488 ? -33.625 11.43 -21.891 1 90.69 488 LEU A N 1
ATOM 3857 C CA . LEU A 1 488 ? -33.156 11.234 -20.531 1 90.69 488 LEU A CA 1
ATOM 3858 C C . LEU A 1 488 ? -34.281 11.477 -19.531 1 90.69 488 LEU A C 1
ATOM 3860 O O . LEU A 1 488 ? -34.312 10.859 -18.469 1 90.69 488 LEU A O 1
ATOM 3864 N N . ARG A 1 489 ? -35.219 12.289 -19.844 1 89.12 489 ARG A N 1
ATOM 3865 C CA . ARG A 1 489 ? -36.375 12.57 -19 1 89.12 489 ARG A CA 1
ATOM 3866 C C . ARG A 1 489 ? -37.25 11.328 -18.812 1 89.12 489 ARG A C 1
ATOM 3868 O O . ARG A 1 489 ? -37.969 11.203 -17.828 1 89.12 489 ARG A O 1
ATOM 3875 N N . ARG A 1 490 ? -37.062 10.461 -19.719 1 88.62 490 ARG A N 1
ATOM 3876 C CA . ARG A 1 490 ? -37.844 9.227 -19.625 1 88.62 490 ARG A CA 1
ATOM 3877 C C . ARG A 1 490 ? -37.031 8.133 -18.938 1 88.62 490 ARG A C 1
ATOM 3879 O O . ARG A 1 490 ? -37.594 7.355 -18.141 1 88.62 490 ARG A O 1
ATOM 3886 N N . ILE A 1 491 ? -35.812 8.086 -19.172 1 90.62 491 ILE A N 1
ATOM 3887 C CA . ILE A 1 491 ? -34.938 6.996 -18.703 1 90.62 491 ILE A CA 1
ATOM 3888 C C . ILE A 1 491 ? -34.656 7.164 -17.219 1 90.62 491 ILE A C 1
ATOM 3890 O O . ILE A 1 491 ? -34.688 6.191 -16.469 1 90.62 491 ILE A O 1
ATOM 3894 N N . ILE A 1 492 ? -34.375 8.352 -16.719 1 92.56 492 ILE A N 1
ATOM 3895 C CA . ILE A 1 492 ? -33.906 8.625 -15.367 1 92.56 492 ILE A CA 1
ATOM 3896 C C . ILE A 1 492 ? -35 8.227 -14.359 1 92.56 492 ILE A C 1
ATOM 3898 O O . ILE A 1 492 ? -34.719 7.488 -13.406 1 92.56 492 ILE A O 1
ATOM 3902 N N . PRO A 1 493 ? -36.25 8.672 -14.609 1 90.69 493 PRO A N 1
ATOM 3903 C CA . PRO A 1 493 ? -37.281 8.273 -13.641 1 90.69 493 PRO A CA 1
ATOM 3904 C C . PRO A 1 493 ? -37.469 6.758 -13.578 1 90.69 493 PRO A C 1
ATOM 3906 O O . PRO A 1 493 ? -37.781 6.211 -12.516 1 90.69 493 PRO A O 1
ATOM 3909 N N . PHE A 1 494 ? -37.281 6.176 -14.633 1 90.62 494 PHE A N 1
ATOM 3910 C CA . PHE A 1 494 ? -37.375 4.723 -14.672 1 90.62 494 PHE A CA 1
ATOM 3911 C C . PHE A 1 494 ? -36.312 4.078 -13.812 1 90.62 494 PHE A C 1
ATOM 3913 O O . PHE A 1 494 ? -36.594 3.172 -13.023 1 90.62 494 PHE A O 1
ATOM 3920 N N . ILE A 1 495 ? -35.125 4.52 -13.969 1 89.62 495 ILE A N 1
ATOM 3921 C CA . ILE A 1 495 ? -34 3.986 -13.195 1 89.62 495 ILE A CA 1
ATOM 3922 C C . ILE A 1 495 ? -34.219 4.27 -11.711 1 89.62 495 ILE A C 1
ATOM 3924 O O . ILE A 1 495 ? -33.969 3.406 -10.867 1 89.62 495 ILE A O 1
ATOM 3928 N N . VAL A 1 496 ? -34.688 5.441 -11.438 1 89.5 496 VAL A N 1
ATOM 3929 C CA . VAL A 1 496 ? -34.906 5.84 -10.047 1 89.5 496 VAL A CA 1
ATOM 3930 C C . VAL A 1 496 ? -36 4.949 -9.43 1 89.5 496 VAL A C 1
ATOM 3932 O O . VAL A 1 496 ? -35.875 4.543 -8.273 1 89.5 496 VAL A O 1
ATOM 3935 N N . SER A 1 497 ? -36.969 4.648 -10.164 1 87.25 497 SER A N 1
ATOM 3936 C CA . SER A 1 497 ? -38.062 3.789 -9.664 1 87.25 497 SER A CA 1
ATOM 3937 C C . SER A 1 497 ? -37.531 2.389 -9.344 1 87.25 497 SER A C 1
ATOM 3939 O O . SER A 1 497 ? -37.906 1.808 -8.32 1 87.25 497 SER A O 1
ATOM 3941 N N . VAL A 1 498 ? -36.688 1.963 -10.156 1 86.12 498 VAL A N 1
ATOM 3942 C CA . VAL A 1 498 ? -36.125 0.635 -9.945 1 86.12 498 VAL A CA 1
ATOM 3943 C C . VAL A 1 498 ? -35.156 0.665 -8.758 1 86.12 498 VAL A C 1
ATOM 3945 O O . VAL A 1 498 ? -35.156 -0.261 -7.941 1 86.12 498 VAL A O 1
ATOM 3948 N N . GLN A 1 499 ? -34.438 1.7 -8.625 1 84.06 499 GLN A N 1
ATOM 3949 C CA . GLN A 1 499 ? -33.5 1.854 -7.516 1 84.06 499 GLN A CA 1
ATOM 3950 C C . GLN A 1 499 ? -34.219 1.921 -6.18 1 84.06 499 GLN A C 1
ATOM 3952 O O . GLN A 1 499 ? -33.781 1.34 -5.191 1 84.06 499 GLN A O 1
ATOM 3957 N N . ASN A 1 500 ? -35.25 2.676 -6.176 1 78.81 500 ASN A N 1
ATOM 3958 C CA . ASN A 1 500 ? -36.031 2.848 -4.945 1 78.81 500 ASN A CA 1
ATOM 3959 C C . ASN A 1 500 ? -36.656 1.537 -4.496 1 78.81 500 ASN A C 1
ATOM 3961 O O . ASN A 1 500 ? -36.875 1.319 -3.303 1 78.81 500 ASN A O 1
ATOM 3965 N N . THR A 1 501 ? -36.875 0.786 -5.375 1 75.75 501 THR A N 1
ATOM 3966 C CA . THR A 1 501 ? -37.469 -0.503 -5.051 1 75.75 501 THR A CA 1
ATOM 3967 C C . THR A 1 501 ? -36.438 -1.464 -4.5 1 75.75 501 THR A C 1
ATOM 3969 O O . THR A 1 501 ? -36.719 -2.273 -3.617 1 75.75 501 THR A O 1
ATOM 3972 N N . MET A 1 502 ? -35.25 -1.261 -4.883 1 68.31 502 MET A N 1
ATOM 3973 C CA . MET A 1 502 ? -34.219 -2.223 -4.535 1 68.31 502 MET A CA 1
ATOM 3974 C C . MET A 1 502 ? -33.406 -1.745 -3.324 1 68.31 502 MET A C 1
ATOM 3976 O O . MET A 1 502 ? -32.906 -2.559 -2.557 1 68.31 502 MET A O 1
ATOM 3980 N N . ASN A 1 503 ? -33.156 -0.467 -3.291 1 61.47 503 ASN A N 1
ATOM 3981 C CA . ASN A 1 503 ? -32.219 0.043 -2.312 1 61.47 503 ASN A CA 1
ATOM 3982 C C . ASN A 1 503 ? -32.906 0.854 -1.222 1 61.47 503 ASN A C 1
ATOM 3984 O O . ASN A 1 503 ? -33.656 1.775 -1.518 1 61.47 503 ASN A O 1
ATOM 3988 N N . HIS A 1 504 ? -33.031 0.309 -0.013 1 58.19 504 HIS A N 1
ATOM 3989 C CA . HIS A 1 504 ? -33.5 1.183 1.062 1 58.19 504 HIS A CA 1
ATOM 3990 C C . HIS A 1 504 ? -32.312 1.823 1.789 1 58.19 504 HIS A C 1
ATOM 3992 O O . HIS A 1 504 ? -31.531 1.131 2.445 1 58.19 504 HIS A O 1
ATOM 3998 N N . PRO A 1 505 ? -32.062 3.188 1.441 1 58.97 505 PRO A N 1
ATOM 3999 C CA . PRO A 1 505 ? -30.859 3.918 1.773 1 58.97 505 PRO A CA 1
ATOM 4000 C C . PRO A 1 505 ? -30.719 4.203 3.268 1 58.97 505 PRO A C 1
ATOM 4002 O O . PRO A 1 505 ? -30.375 5.32 3.658 1 58.97 505 PRO A O 1
ATOM 4005 N N . SER A 1 506 ? -30.922 3.205 4.188 1 66.5 506 SER A N 1
ATOM 4006 C CA . SER A 1 506 ? -30.688 3.701 5.539 1 66.5 506 SER A CA 1
ATOM 4007 C C . SER A 1 506 ? -29.281 3.379 6.008 1 66.5 506 SER A C 1
ATOM 4009 O O . SER A 1 506 ? -28.672 2.412 5.547 1 66.5 506 SER A O 1
ATOM 4011 N N . VAL A 1 507 ? -28.625 4.434 6.598 1 82.12 507 VAL A N 1
ATOM 4012 C CA . VAL A 1 507 ? -27.344 4.262 7.254 1 82.12 507 VAL A CA 1
ATOM 4013 C C . VAL A 1 507 ? -27.5 3.361 8.477 1 82.12 507 VAL A C 1
ATOM 4015 O O . VAL A 1 507 ? -28.328 3.617 9.344 1 82.12 507 VAL A O 1
ATOM 4018 N N . PHE A 1 508 ? -26.797 2.258 8.484 1 86.75 508 PHE A N 1
ATOM 4019 C CA . PHE A 1 508 ? -26.875 1.307 9.594 1 86.75 508 PHE A CA 1
ATOM 4020 C C . PHE A 1 508 ? -25.562 1.265 10.367 1 86.75 508 PHE A C 1
ATOM 4022 O O . PHE A 1 508 ? -24.516 1.632 9.836 1 86.75 508 PHE A O 1
ATOM 4029 N N . PHE A 1 509 ? -25.656 1.014 11.602 1 91.88 509 PHE A N 1
ATOM 4030 C CA . PHE A 1 509 ? -24.438 0.791 12.375 1 91.88 509 PHE A CA 1
ATOM 4031 C C . PHE A 1 509 ? -24.641 -0.35 13.367 1 91.88 509 PHE A C 1
ATOM 4033 O O . PHE A 1 509 ? -25.766 -0.692 13.719 1 91.88 509 PHE A O 1
ATOM 4040 N N . LYS A 1 510 ? -23.641 -1 13.742 1 91.31 510 LYS A N 1
ATOM 4041 C CA . LYS A 1 510 ? -23.656 -2.146 14.648 1 91.31 510 LYS A CA 1
ATOM 4042 C C . LYS A 1 510 ? -23.75 -1.697 16.109 1 91.31 510 LYS A C 1
ATOM 4044 O O . LYS A 1 510 ? -23.344 -0.581 16.438 1 91.31 510 LYS A O 1
ATOM 4049 N N . GLN A 1 511 ? -24.359 -2.564 16.906 1 93.06 511 GLN A N 1
ATOM 4050 C CA . GLN A 1 511 ? -24.594 -2.256 18.312 1 93.06 511 GLN A CA 1
ATOM 4051 C C . GLN A 1 511 ? -23.891 -3.266 19.219 1 93.06 511 GLN A C 1
ATOM 4053 O O . GLN A 1 511 ? -23.828 -4.453 18.891 1 93.06 511 GLN A O 1
ATOM 4058 N N . PHE A 1 512 ? -23.297 -2.705 20.281 1 93.12 512 PHE A N 1
ATOM 4059 C CA . PHE A 1 512 ? -22.703 -3.533 21.328 1 93.12 512 PHE A CA 1
ATOM 4060 C C . PHE A 1 512 ? -23.172 -3.09 22.703 1 93.12 512 PHE A C 1
ATOM 4062 O O . PHE A 1 512 ? -23.281 -1.893 22.969 1 93.12 512 PHE A O 1
ATOM 4069 N N . SER A 1 513 ? -23.594 -4.066 23.531 1 92.56 513 SER A N 1
ATOM 4070 C CA . SER A 1 513 ? -23.969 -3.787 24.922 1 92.56 513 SER A CA 1
ATOM 4071 C C . SER A 1 513 ? -23.203 -4.668 25.891 1 92.56 513 SER A C 1
ATOM 4073 O O . SER A 1 513 ? -23.141 -5.891 25.719 1 92.56 513 SER A O 1
ATOM 4075 N N . VAL A 1 514 ? -22.688 -4.047 26.891 1 90.12 514 VAL A N 1
ATOM 4076 C CA . VAL A 1 514 ? -21.906 -4.754 27.906 1 90.12 514 VAL A CA 1
ATOM 4077 C C . VAL A 1 514 ? -22.812 -5.668 28.719 1 90.12 514 VAL A C 1
ATOM 4079 O O . VAL A 1 514 ? -22.391 -6.727 29.188 1 90.12 514 VAL A O 1
ATOM 4082 N N . LEU A 1 515 ? -24.094 -5.254 28.812 1 88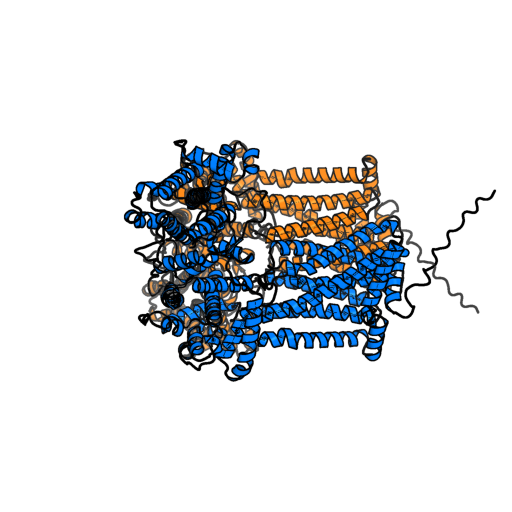.38 515 LEU A N 1
ATOM 4083 C CA . LEU A 1 515 ? -25.031 -6.039 29.594 1 88.38 515 LEU A CA 1
ATOM 4084 C C . LEU A 1 515 ? -25.547 -7.234 28.812 1 88.38 515 LEU A C 1
ATOM 4086 O O . LEU A 1 515 ? -25.891 -8.273 29.391 1 88.38 515 LEU A O 1
ATOM 4090 N N . ARG A 1 516 ? -25.578 -7.141 27.453 1 79.88 516 ARG A N 1
ATOM 4091 C CA . ARG A 1 516 ? -26.25 -8.156 26.656 1 79.88 516 ARG A CA 1
ATOM 4092 C C . ARG A 1 516 ? -25.234 -9.062 25.953 1 79.88 516 ARG A C 1
ATOM 4094 O O . ARG A 1 516 ? -25.578 -10.125 25.453 1 79.88 516 ARG A O 1
ATOM 4101 N N . PHE A 1 517 ? -24 -8.617 25.938 1 70.88 517 PHE A N 1
ATOM 4102 C CA . PHE A 1 517 ? -23.047 -9.305 25.062 1 70.88 517 PHE A CA 1
ATOM 4103 C C . PHE A 1 517 ? -22.656 -10.656 25.672 1 70.88 517 PHE A C 1
ATOM 4105 O O . PHE A 1 517 ? -22.281 -10.734 26.828 1 70.88 517 PHE A O 1
ATOM 4112 N N . SER A 1 518 ? -23.109 -11.805 25.094 1 60.06 518 SER A N 1
ATOM 4113 C CA . SER A 1 518 ? -22.562 -13.141 25.344 1 60.06 518 SER A CA 1
ATOM 4114 C C . SER A 1 518 ? -21.875 -13.688 24.109 1 60.06 518 SER A C 1
ATOM 4116 O O . SER A 1 518 ? -22.281 -13.391 22.984 1 60.06 518 SER A O 1
ATOM 4118 N N . ARG A 1 519 ? -20.547 -13.867 24.062 1 56.12 519 ARG A N 1
ATOM 4119 C CA . ARG A 1 519 ? -19.719 -14.328 22.953 1 56.12 519 ARG A CA 1
ATOM 4120 C C . ARG A 1 519 ? -20.516 -15.219 22 1 56.12 519 ARG A C 1
ATOM 4122 O O . ARG A 1 519 ? -20.266 -15.242 20.797 1 56.12 519 ARG A O 1
ATOM 4129 N N . LEU A 1 520 ? -21.516 -16.047 22.656 1 53.38 520 LEU A N 1
ATOM 4130 C CA . LEU A 1 520 ? -22.297 -16.938 21.812 1 53.38 520 LEU A CA 1
ATOM 4131 C C . LEU A 1 520 ? -23.234 -16.141 20.906 1 53.38 520 LEU A C 1
ATOM 4133 O O . LEU A 1 520 ? -23.828 -16.688 19.984 1 53.38 520 LEU A O 1
ATOM 4137 N N . SER A 1 521 ? -23.25 -14.992 21.125 1 53.69 521 SER A N 1
ATOM 4138 C CA . SER A 1 521 ? -24.203 -14.141 20.438 1 53.69 521 SER A CA 1
ATOM 4139 C C . SER A 1 521 ? -23.641 -13.625 19.125 1 53.69 521 SER A C 1
ATOM 4141 O O . SER A 1 521 ? -23.922 -12.5 18.719 1 53.69 521 SER A O 1
ATOM 4143 N N . LEU A 1 522 ? -22.938 -14.383 18.484 1 58.72 522 LEU A N 1
ATOM 4144 C CA . LEU A 1 522 ? -22.5 -14.023 17.141 1 58.72 522 LEU A CA 1
ATOM 4145 C C . LEU A 1 522 ? -23.625 -14.195 16.125 1 58.72 522 LEU A C 1
ATOM 4147 O O . LEU A 1 522 ? -24.359 -15.18 16.188 1 58.72 522 LEU A O 1
ATOM 4151 N N . PRO A 1 523 ? -24.047 -13.094 15.18 1 71.25 523 PRO A N 1
ATOM 4152 C CA . PRO A 1 523 ? -23.625 -11.82 14.609 1 71.25 523 PRO A CA 1
ATOM 4153 C C . PRO A 1 523 ? -24.125 -10.617 15.406 1 71.25 523 PRO A C 1
ATOM 4155 O O . PRO A 1 523 ? -25.219 -10.672 15.992 1 71.25 523 PRO A O 1
ATOM 4158 N N . LEU A 1 524 ? -23.438 -9.516 15.602 1 81.25 524 LEU A N 1
ATOM 4159 C CA . LEU A 1 524 ? -23.797 -8.266 16.266 1 81.25 524 LEU A CA 1
ATOM 4160 C C . LEU A 1 524 ? -25.047 -7.66 15.641 1 81.25 524 LEU A C 1
ATOM 4162 O O . LEU A 1 524 ? -25.25 -7.754 14.43 1 81.25 524 LEU A O 1
ATOM 4166 N N . SER A 1 525 ? -25.938 -7.164 16.438 1 84 525 SER A N 1
ATOM 4167 C CA . SER A 1 525 ? -27.172 -6.539 15.961 1 84 525 SER A CA 1
ATOM 4168 C C . SER A 1 525 ? -26.875 -5.25 15.203 1 84 525 SER A C 1
ATOM 4170 O O . SER A 1 525 ? -25.953 -4.504 15.57 1 84 525 SER A O 1
ATOM 4172 N N . THR A 1 526 ? -27.562 -5.082 14.117 1 87.62 526 THR A N 1
ATOM 4173 C CA . THR A 1 526 ? -27.469 -3.869 13.312 1 87.62 526 THR A CA 1
ATOM 4174 C C . THR A 1 526 ? -28.75 -3.043 13.414 1 87.62 526 THR A C 1
ATOM 4176 O O . THR A 1 526 ? -29.844 -3.596 13.414 1 87.62 526 THR A O 1
ATOM 4179 N N . ARG A 1 527 ? -28.594 -1.817 13.688 1 89.5 527 ARG A N 1
ATOM 4180 C CA . ARG A 1 527 ? -29.719 -0.907 13.789 1 89.5 527 ARG A CA 1
ATOM 4181 C C . ARG A 1 527 ? -29.547 0.295 12.867 1 89.5 527 ARG A C 1
ATOM 4183 O O . ARG A 1 527 ? -28.422 0.71 12.586 1 89.5 527 ARG A O 1
ATOM 4190 N N . ALA A 1 528 ? -30.641 0.794 12.336 1 91.12 528 ALA A N 1
ATOM 4191 C CA . ALA A 1 528 ? -30.609 2.035 11.57 1 91.12 528 ALA A CA 1
ATOM 4192 C C . ALA A 1 528 ? -30.312 3.23 12.469 1 91.12 528 ALA A C 1
ATOM 4194 O O . ALA A 1 528 ? -30.828 3.316 13.586 1 91.12 528 ALA A O 1
ATOM 4195 N N . VAL A 1 529 ? -29.531 4.117 12.039 1 94.38 529 VAL A N 1
ATOM 4196 C CA . VAL A 1 529 ? -29.281 5.328 12.812 1 94.38 529 VAL A CA 1
ATOM 4197 C C . VAL A 1 529 ? -30.578 6.125 12.969 1 94.38 529 VAL A C 1
ATOM 4199 O O . VAL A 1 529 ? -31.188 6.52 11.969 1 94.38 529 VAL A O 1
ATOM 4202 N N . PRO A 1 530 ? -30.953 6.398 14.18 1 93.94 530 PRO A N 1
ATOM 4203 C CA . PRO A 1 530 ? -32.219 7.105 14.398 1 93.94 530 PRO A CA 1
ATOM 4204 C C . PRO A 1 530 ? -32.188 8.531 13.852 1 93.94 530 PRO A C 1
ATOM 4206 O O . PRO A 1 530 ? -31.156 9.188 13.859 1 93.94 530 PRO A O 1
ATOM 4209 N N . LYS A 1 531 ? -33.344 9.023 13.445 1 92.12 531 LYS A N 1
ATOM 4210 C CA . LYS A 1 531 ? -33.469 10.383 12.938 1 92.12 531 LYS A CA 1
ATOM 4211 C C . LYS A 1 531 ? -33.094 11.414 14 1 92.12 531 LYS A C 1
ATOM 4213 O O . LYS A 1 531 ? -32.469 12.43 13.688 1 92.12 531 LYS A O 1
ATOM 4218 N N . GLU A 1 532 ? -33.438 11.07 15.203 1 93.75 532 GLU A N 1
ATOM 4219 C CA . GLU A 1 532 ? -33.094 11.969 16.312 1 93.75 532 GLU A CA 1
ATOM 4220 C C . GLU A 1 532 ? -31.594 12.156 16.438 1 93.75 532 GLU A C 1
ATOM 4222 O O . GLU A 1 532 ? -31.125 13.273 16.625 1 93.75 532 GLU A O 1
ATOM 4227 N N . ALA A 1 533 ? -30.922 11.062 16.344 1 95.81 533 ALA A N 1
ATOM 4228 C CA . ALA A 1 533 ? -29.469 11.117 16.453 1 95.81 533 ALA A CA 1
ATOM 4229 C C . ALA A 1 533 ? -28.859 11.938 15.32 1 95.81 533 ALA A C 1
ATOM 4231 O O . ALA A 1 533 ? -27.953 12.75 15.547 1 95.81 533 ALA A O 1
ATOM 4232 N N . LYS A 1 534 ? -29.328 11.781 14.117 1 94.94 534 LYS A N 1
ATOM 4233 C CA . LYS A 1 534 ? -28.828 12.516 12.961 1 94.94 534 LYS A CA 1
ATOM 4234 C C . LYS A 1 534 ? -29.047 14.023 13.133 1 94.94 534 LYS A C 1
ATOM 4236 O O . LYS A 1 534 ? -28.156 14.82 12.82 1 94.94 534 LYS A O 1
ATOM 4241 N N . THR A 1 535 ? -30.156 14.352 13.617 1 94.12 535 THR A N 1
ATOM 4242 C CA . THR A 1 535 ? -30.5 15.766 13.805 1 94.12 535 THR A CA 1
ATOM 4243 C C . THR A 1 535 ? -29.625 16.391 14.891 1 94.12 535 THR A C 1
ATOM 4245 O O . THR A 1 535 ? -29.094 17.484 14.727 1 94.12 535 THR A O 1
ATOM 4248 N N . LEU A 1 536 ? -29.484 15.656 15.984 1 95.31 536 LEU A N 1
ATOM 4249 C CA . LEU A 1 536 ? -28.672 16.156 17.078 1 95.31 536 LEU A CA 1
ATOM 4250 C C . LEU A 1 536 ? -27.219 16.359 16.625 1 95.31 536 LEU A C 1
ATOM 4252 O O . LEU A 1 536 ? -26.578 17.344 17 1 95.31 536 LEU A O 1
ATOM 4256 N N . ILE A 1 537 ? -26.734 15.469 15.844 1 96.5 537 ILE A N 1
ATOM 4257 C CA . ILE A 1 537 ? -25.359 15.508 15.352 1 96.5 537 ILE A CA 1
ATOM 4258 C C . ILE A 1 537 ? -25.156 16.75 14.484 1 96.5 537 ILE A C 1
ATOM 4260 O O . ILE A 1 537 ? -24.219 17.5 14.695 1 96.5 537 ILE A O 1
ATOM 4264 N N . MET A 1 538 ? -26.094 16.984 13.57 1 95.5 538 MET A N 1
ATOM 4265 C CA . MET A 1 538 ? -25.953 18.125 12.664 1 95.5 538 MET A CA 1
ATOM 4266 C C . MET A 1 538 ? -26.109 19.438 13.414 1 95.5 538 MET A C 1
ATOM 4268 O O . MET A 1 538 ? -25.422 20.422 13.109 1 95.5 538 MET A O 1
ATOM 4272 N N . GLU A 1 539 ? -26.969 19.406 14.367 1 93.75 539 GLU A N 1
ATOM 4273 C CA . GLU A 1 539 ? -27.172 20.609 15.172 1 93.75 539 GLU A CA 1
ATOM 4274 C C . GLU A 1 539 ? -25.922 20.953 15.969 1 93.75 539 GLU A C 1
ATOM 4276 O O . GLU A 1 539 ? -25.5 22.109 16.016 1 93.75 539 GLU A O 1
ATOM 4281 N N . ARG A 1 540 ? -25.328 19.953 16.5 1 94.62 540 ARG A N 1
ATOM 4282 C CA . ARG A 1 540 ? -24.125 20.172 17.297 1 94.62 540 ARG A CA 1
ATOM 4283 C C . ARG A 1 540 ? -22.953 20.578 16.422 1 94.62 540 ARG A C 1
ATOM 4285 O O . ARG A 1 540 ? -22.141 21.422 16.812 1 94.62 540 ARG A O 1
ATOM 4292 N N . LEU A 1 541 ? -22.844 20.016 15.297 1 94.94 541 LEU A N 1
ATOM 4293 C CA . LEU A 1 541 ? -21.781 20.359 14.359 1 94.94 541 LEU A CA 1
ATOM 4294 C C . LEU A 1 541 ? -21.891 21.797 13.898 1 94.94 541 LEU A C 1
ATOM 4296 O O . LEU A 1 541 ? -20.875 22.484 13.742 1 94.94 541 LEU A O 1
ATOM 4300 N N . ALA A 1 542 ? -23.109 22.234 13.664 1 91.88 542 ALA A N 1
ATOM 4301 C CA . ALA A 1 542 ? -23.359 23.594 13.211 1 91.88 542 ALA A CA 1
ATOM 4302 C C . ALA A 1 542 ? -22.953 24.609 14.281 1 91.88 542 ALA A C 1
ATOM 4304 O O . ALA A 1 542 ? -22.594 25.75 13.961 1 91.88 542 ALA A O 1
ATOM 4305 N N . ARG A 1 543 ? -22.875 24.188 15.523 1 90.81 543 ARG A N 1
ATOM 4306 C CA . ARG A 1 543 ? -22.609 25.094 16.625 1 90.81 543 ARG A CA 1
ATOM 4307 C C . ARG A 1 543 ? -21.141 25.047 17.031 1 90.81 543 ARG A C 1
ATOM 4309 O O . ARG A 1 543 ? -20.688 25.828 17.891 1 90.81 543 ARG A O 1
ATOM 4316 N N . VAL A 1 544 ? -20.391 24.188 16.453 1 91.44 544 VAL A N 1
ATOM 4317 C CA . VAL A 1 544 ? -18.984 24.047 16.812 1 91.44 544 VAL A CA 1
ATOM 4318 C C . VAL A 1 544 ? -18.234 25.328 16.422 1 91.44 544 VAL A C 1
ATOM 4320 O O . VAL A 1 544 ? -18.344 25.797 15.281 1 91.44 544 VAL A O 1
ATOM 4323 N N . SER A 1 545 ? -17.609 26.016 17.297 1 85.62 545 SER A N 1
ATOM 4324 C CA . SER A 1 545 ? -16.812 27.219 17.094 1 85.62 545 SER A CA 1
ATOM 4325 C C . SER A 1 545 ? -15.648 27.281 18.078 1 85.62 545 SER A C 1
ATOM 4327 O O . SER A 1 545 ? -15.484 26.391 18.906 1 85.62 545 SER A O 1
ATOM 4329 N N . HIS A 1 546 ? -14.859 28.234 17.906 1 79.44 546 HIS A N 1
ATOM 4330 C CA . HIS A 1 546 ? -13.742 28.438 18.828 1 79.44 546 HIS A CA 1
ATOM 4331 C C . HIS A 1 546 ? -14.234 28.656 20.25 1 79.44 546 HIS A C 1
ATOM 4333 O O . HIS A 1 546 ? -13.555 28.297 21.219 1 79.44 546 HIS A O 1
ATOM 4339 N N . ASP A 1 547 ? -15.461 29.188 20.344 1 78.69 547 ASP A N 1
ATOM 4340 C CA . ASP A 1 547 ? -16.031 29.5 21.656 1 78.69 547 ASP A CA 1
ATOM 4341 C C . ASP A 1 547 ? -16.734 28.281 22.25 1 78.69 547 ASP A C 1
ATOM 4343 O O . ASP A 1 547 ? -16.953 28.203 23.453 1 78.69 547 ASP A O 1
ATOM 4347 N N . ALA A 1 548 ? -17 27.375 21.328 1 87.62 548 ALA A N 1
ATOM 4348 C CA . ALA A 1 548 ? -17.703 26.172 21.781 1 87.62 548 ALA A CA 1
ATOM 4349 C C . ALA A 1 548 ? -17.078 24.922 21.156 1 87.62 548 ALA A C 1
ATOM 4351 O O . ALA A 1 548 ? -17.719 24.234 20.375 1 87.62 548 ALA A O 1
ATOM 4352 N N . PRO A 1 549 ? -15.922 24.609 21.641 1 88.94 549 PRO A N 1
ATOM 4353 C CA . PRO A 1 549 ? -15.234 23.453 21.062 1 88.94 549 PRO A CA 1
ATOM 4354 C C . PRO A 1 549 ? -15.852 22.125 21.516 1 88.94 549 PRO A C 1
ATOM 4356 O O . PRO A 1 549 ? -16.594 22.078 22.5 1 88.94 549 PRO A O 1
ATOM 4359 N N . LEU A 1 550 ? -15.555 21.125 20.766 1 91.38 550 LEU A N 1
ATOM 4360 C CA . LEU A 1 550 ? -15.992 19.781 21.141 1 91.38 550 LEU A CA 1
ATOM 4361 C C . LEU A 1 550 ? -15.156 19.234 22.281 1 91.38 550 LEU A C 1
ATOM 4363 O O . LEU A 1 550 ? -13.969 19.547 22.406 1 91.38 550 LEU A O 1
ATOM 4367 N N . SER A 1 551 ? -15.797 18.562 23.172 1 91.75 551 SER A N 1
ATOM 4368 C CA . SER A 1 551 ? -15.133 17.906 24.297 1 91.75 551 SER A CA 1
ATOM 4369 C C . SER A 1 551 ? -15.562 16.453 24.406 1 91.75 551 SER A C 1
ATOM 4371 O O . SER A 1 551 ? -16.344 15.961 23.594 1 91.75 551 SER A O 1
ATOM 4373 N N . ASN A 1 552 ? -14.984 15.75 25.344 1 92.06 552 ASN A N 1
ATOM 4374 C CA . ASN A 1 552 ? -15.336 14.352 25.562 1 92.06 552 ASN A CA 1
ATOM 4375 C C . ASN A 1 552 ? -16.625 14.211 26.359 1 92.06 552 ASN A C 1
ATOM 4377 O O . ASN A 1 552 ? -16.875 13.164 26.969 1 92.06 552 ASN A O 1
ATOM 4381 N N . GLY A 1 553 ? -17.469 15.266 26.422 1 91.31 553 GLY A N 1
ATOM 4382 C CA . GLY A 1 553 ? -18.719 15.289 27.172 1 91.31 553 GLY A CA 1
ATOM 4383 C C . GLY A 1 553 ? -18.766 16.375 28.234 1 91.31 553 GLY A C 1
ATOM 4384 O O . GLY A 1 553 ? -19.844 16.75 28.688 1 91.31 553 GLY A O 1
ATOM 4385 N N . MET A 1 554 ? -17.672 16.938 28.562 1 89.81 554 MET A N 1
ATOM 4386 C CA . MET A 1 554 ? -17.547 17.922 29.641 1 89.81 554 MET A CA 1
ATOM 4387 C C . MET A 1 554 ? -18.312 19.188 29.312 1 89.81 554 MET A C 1
ATOM 4389 O O . MET A 1 554 ? -18.969 19.766 30.188 1 89.81 554 MET A O 1
ATOM 4393 N N . ALA A 1 555 ? -18.281 19.594 28.094 1 88.56 555 ALA A N 1
ATOM 4394 C CA . ALA A 1 555 ? -18.953 20.828 27.688 1 88.56 555 ALA A CA 1
ATOM 4395 C C . ALA A 1 555 ? -20.469 20.688 27.875 1 88.56 555 ALA A C 1
ATOM 4397 O O . ALA A 1 555 ? -21.141 21.656 28.25 1 88.56 555 ALA A O 1
ATOM 4398 N N . VAL A 1 556 ? -21.031 19.5 27.594 1 91.62 556 VAL A N 1
ATOM 4399 C CA . VAL A 1 556 ? -22.469 19.266 27.734 1 91.62 556 VAL A CA 1
ATOM 4400 C C . VAL A 1 556 ? -22.844 19.266 29.219 1 91.62 556 VAL A C 1
ATOM 4402 O O . VAL A 1 556 ? -23.891 19.828 29.594 1 91.62 556 VAL A O 1
ATOM 4405 N N . LEU A 1 557 ? -22.016 18.719 30.078 1 90.12 557 LEU A N 1
ATOM 4406 C CA . LEU A 1 557 ? -22.281 18.672 31.516 1 90.12 557 LEU A CA 1
ATOM 4407 C C . LEU A 1 557 ? -22.219 20.062 32.125 1 90.12 557 LEU A C 1
ATOM 4409 O O . LEU A 1 557 ? -23.031 20.406 33 1 90.12 557 LEU A O 1
ATOM 4413 N N . LEU A 1 558 ? -21.297 20.812 31.656 1 84.81 558 LEU A N 1
ATOM 4414 C CA . LEU A 1 558 ? -21.156 22.172 32.156 1 84.81 558 LEU A CA 1
ATOM 4415 C C . LEU A 1 558 ? -22.344 23.047 31.75 1 84.81 558 LEU A C 1
ATOM 4417 O O . LEU A 1 558 ? -22.812 23.875 32.531 1 84.81 558 LEU A O 1
ATOM 4421 N N . SER A 1 559 ? -22.828 22.797 30.562 1 82.5 559 SER A N 1
ATOM 4422 C CA . SER A 1 559 ? -23.969 23.562 30.094 1 82.5 559 SER A CA 1
ATOM 4423 C C . SER A 1 559 ? -25.266 23.109 30.781 1 82.5 559 SER A C 1
ATOM 4425 O O . SER A 1 559 ? -26.203 23.891 30.922 1 82.5 559 SER A O 1
ATOM 4427 N N . ALA A 1 560 ? -25.328 21.859 31.109 1 76.75 560 ALA A N 1
ATOM 4428 C CA . ALA A 1 560 ? -26.531 21.281 31.719 1 76.75 560 ALA A CA 1
ATOM 4429 C C . ALA A 1 560 ? -26.625 21.656 33.188 1 76.75 560 ALA A C 1
ATOM 4431 O O . ALA A 1 560 ? -27.703 21.547 33.781 1 76.75 560 ALA A O 1
ATOM 4432 N N . LYS A 1 561 ? -25.594 22 33.844 1 69.62 561 LYS A N 1
ATOM 4433 C CA . LYS A 1 561 ? -25.609 22.406 35.25 1 69.62 561 LYS A CA 1
ATOM 4434 C C . LYS A 1 561 ? -26.781 23.344 35.531 1 69.62 561 LYS A C 1
ATOM 4436 O O . LYS A 1 561 ? -27.469 23.188 36.531 1 69.62 561 LYS A O 1
ATOM 4441 N N . HIS A 1 562 ? -27.031 24.125 34.625 1 60.75 562 HIS A N 1
ATOM 4442 C CA . HIS A 1 562 ? -28.078 25.109 34.844 1 60.75 562 HIS A CA 1
ATOM 4443 C C . HIS A 1 562 ? -29.453 24.5 34.625 1 60.75 562 HIS A C 1
ATOM 4445 O O . HIS A 1 562 ? -30.453 24.938 35.188 1 60.75 562 HIS A O 1
ATOM 4451 N N . ARG A 1 563 ? -29.453 23.375 33.906 1 61.62 563 ARG A N 1
ATOM 4452 C CA . ARG A 1 563 ? -30.75 22.844 33.469 1 61.62 563 ARG A CA 1
ATOM 4453 C C . ARG A 1 563 ? -31.25 21.781 34.469 1 61.62 563 ARG A C 1
ATOM 4455 O O . ARG A 1 563 ? -32.438 21.672 34.719 1 61.62 563 ARG A O 1
ATOM 4462 N N . LEU A 1 564 ? -30.375 20.828 34.875 1 61.72 564 LEU A N 1
ATOM 4463 C CA . LEU A 1 564 ? -30.844 19.641 35.594 1 61.72 564 LEU A CA 1
ATOM 4464 C C . LEU A 1 564 ? -30.578 19.781 37.094 1 61.72 564 LEU A C 1
ATOM 4466 O O . LEU A 1 564 ? -30.953 18.906 37.875 1 61.72 564 LEU A O 1
ATOM 4470 N N . SER A 1 565 ? -30.484 20.969 37.625 1 59.69 565 SER A N 1
ATOM 4471 C CA . SER A 1 565 ? -30.156 21.094 39.031 1 59.69 565 SER A CA 1
ATOM 4472 C C . SER A 1 565 ? -29.109 20.078 39.469 1 59.69 565 SER A C 1
ATOM 4474 O O . SER A 1 565 ? -29.078 19.672 40.625 1 59.69 565 SER A O 1
ATOM 4476 N N . ILE A 1 566 ? -28.594 19.297 38.594 1 59.78 566 ILE A N 1
ATOM 4477 C CA . ILE A 1 566 ? -27.531 18.344 38.906 1 59.78 566 ILE A CA 1
ATOM 4478 C C . ILE A 1 566 ? -26.203 19.094 39.062 1 59.78 566 ILE A C 1
ATOM 4480 O O . ILE A 1 566 ? -25.766 19.781 38.125 1 59.78 566 ILE A O 1
ATOM 4484 N N . GLN A 1 567 ? -25.703 19.156 40.25 1 60.41 567 GLN A N 1
ATOM 4485 C CA . GLN A 1 567 ? -24.406 19.812 40.469 1 60.41 567 GLN A CA 1
ATOM 4486 C C . GLN A 1 567 ? -23.312 19.156 39.625 1 60.41 567 GLN A C 1
ATOM 4488 O O . GLN A 1 567 ? -23.188 17.938 39.625 1 60.41 567 GLN A O 1
ATOM 4493 N N . SER A 1 568 ? -22.734 19.828 38.719 1 63.25 568 SER A N 1
ATOM 4494 C CA . SER A 1 568 ? -21.703 19.422 37.75 1 63.25 568 SER A CA 1
ATOM 4495 C C . SER A 1 568 ? -20.656 18.531 38.406 1 63.25 568 SER A C 1
ATOM 4497 O O . SER A 1 568 ? -20.172 17.594 37.812 1 63.25 568 SER A O 1
ATOM 4499 N N . HIS A 1 569 ? -20.5 18.75 39.656 1 67.12 569 HIS A N 1
ATOM 4500 C CA . HIS A 1 569 ? -19.453 18.031 40.344 1 67.12 569 HIS A CA 1
ATOM 4501 C C . HIS A 1 569 ? -19.844 16.578 40.562 1 67.12 569 HIS A C 1
ATOM 4503 O O . HIS A 1 569 ? -18.969 15.711 40.719 1 67.12 569 HIS A O 1
ATOM 4509 N N . GLU A 1 570 ? -21.109 16.344 40.375 1 76.12 570 GLU A N 1
ATOM 4510 C CA . GLU A 1 570 ? -21.594 14.992 40.594 1 76.12 570 GLU A CA 1
ATOM 4511 C C . GLU A 1 570 ? -21.344 14.094 39.406 1 76.12 570 GLU A C 1
ATOM 4513 O O . GLU A 1 570 ? -21.281 12.867 39.531 1 76.12 570 GLU A O 1
ATOM 4518 N N . LEU A 1 571 ? -21.141 14.734 38.281 1 86.81 571 LEU A N 1
ATOM 4519 C CA . LEU A 1 571 ? -21.047 13.914 37.094 1 86.81 571 LEU A CA 1
ATOM 4520 C C . LEU A 1 571 ? -19.703 14.117 36.375 1 86.81 571 LEU A C 1
ATOM 4522 O O . LEU A 1 571 ? -19.281 13.281 35.594 1 86.81 571 LEU A O 1
ATOM 4526 N N . SER A 1 572 ? -18.969 15.211 36.719 1 87 572 SER A N 1
ATOM 4527 C CA . SER A 1 572 ? -17.797 15.625 35.969 1 87 572 SER A CA 1
ATOM 4528 C C . SER A 1 572 ? -16.656 14.609 36.094 1 87 572 SER A C 1
ATOM 4530 O O . SER A 1 572 ? -15.828 14.469 35.188 1 87 572 SER A O 1
ATOM 4532 N N . TRP A 1 573 ? -16.672 13.891 37.156 1 88.5 573 TRP A N 1
ATOM 4533 C CA . TRP A 1 573 ? -15.617 12.922 37.406 1 88.5 573 TRP A CA 1
ATOM 4534 C C . TRP A 1 573 ? -15.641 11.812 36.344 1 88.5 573 TRP A C 1
ATOM 4536 O O . TRP A 1 573 ? -14.609 11.195 36.062 1 88.5 573 TRP A O 1
ATOM 4546 N N . ALA A 1 574 ? -16.781 11.57 35.719 1 91.5 574 ALA A N 1
ATOM 4547 C CA . ALA A 1 574 ? -16.953 10.492 34.75 1 91.5 574 ALA A CA 1
ATOM 4548 C C . ALA A 1 574 ? -16.312 10.859 33.406 1 91.5 574 ALA A C 1
ATOM 4550 O O . ALA A 1 574 ? -16.078 9.992 32.562 1 91.5 574 ALA A O 1
ATOM 4551 N N . CYS A 1 575 ? -16.016 12.148 33.25 1 92.56 575 CYS A N 1
ATOM 4552 C CA . CYS A 1 575 ? -15.414 12.602 32 1 92.56 575 CYS A CA 1
ATOM 4553 C C . CYS A 1 575 ? -13.938 12.922 32.219 1 92.56 575 CYS A C 1
ATOM 4555 O O . CYS A 1 575 ? -13.234 13.258 31.25 1 92.56 575 CYS A O 1
ATOM 4557 N N . GLU A 1 576 ? -13.508 12.859 33.5 1 89.94 576 GLU A N 1
ATOM 4558 C CA . GLU A 1 576 ? -12.125 13.227 33.812 1 89.94 576 GLU A CA 1
ATOM 4559 C C . GLU A 1 576 ? -11.18 12.047 33.625 1 89.94 576 GLU A C 1
ATOM 4561 O O . GLU A 1 576 ? -10.742 11.422 34.594 1 89.94 576 GLU A O 1
ATOM 4566 N N . SER A 1 577 ? -10.992 11.617 32.438 1 90 577 SER A N 1
ATOM 4567 C CA . SER A 1 577 ? -10.047 10.57 32.062 1 90 577 SER A CA 1
ATOM 4568 C C . SER A 1 577 ? -9.32 10.945 30.766 1 90 577 SER A C 1
ATOM 4570 O O . SER A 1 577 ? -9.898 11.57 29.875 1 90 577 SER A O 1
ATOM 4572 N N . ASP A 1 578 ? -8.086 10.562 30.688 1 87.62 578 ASP A N 1
ATOM 4573 C CA . ASP A 1 578 ? -7.301 10.82 29.484 1 87.62 578 ASP A CA 1
ATOM 4574 C C . ASP A 1 578 ? -7.664 9.852 28.359 1 87.62 578 ASP A C 1
ATOM 4576 O O . ASP A 1 578 ? -7.359 10.102 27.203 1 87.62 578 ASP A O 1
ATOM 4580 N N . SER A 1 579 ? -8.273 8.75 28.766 1 93.19 579 SER A N 1
ATOM 4581 C CA . SER A 1 579 ? -8.656 7.734 27.781 1 93.19 579 SER A CA 1
ATOM 4582 C C . SER A 1 579 ? -10.117 7.887 27.375 1 93.19 579 SER A C 1
ATOM 4584 O O . SER A 1 579 ? -11.016 7.734 28.203 1 93.19 579 SER A O 1
ATOM 4586 N N . ILE A 1 580 ? -10.336 8.102 26.141 1 95.38 580 ILE A N 1
ATOM 4587 C CA . ILE A 1 580 ? -11.695 8.242 25.625 1 95.38 580 ILE A CA 1
ATOM 4588 C C . ILE A 1 580 ? -12.422 6.902 25.719 1 95.38 580 ILE A C 1
ATOM 4590 O O . ILE A 1 580 ? -13.641 6.855 25.906 1 95.38 580 ILE A O 1
ATOM 4594 N N . ALA A 1 581 ? -11.656 5.855 25.609 1 96.94 581 ALA A N 1
ATOM 4595 C CA . ALA A 1 581 ? -12.25 4.527 25.734 1 96.94 581 ALA A CA 1
ATOM 4596 C C . ALA A 1 581 ? -12.852 4.32 27.109 1 96.94 581 ALA A C 1
ATOM 4598 O O . ALA A 1 581 ? -13.953 3.771 27.25 1 96.94 581 ALA A O 1
ATOM 4599 N N . GLU A 1 582 ? -12.188 4.809 28.156 1 96.69 582 GLU A N 1
ATOM 4600 C CA . GLU A 1 582 ? -12.695 4.699 29.531 1 96.69 582 GLU A CA 1
ATOM 4601 C C . GLU A 1 582 ? -13.961 5.527 29.719 1 96.69 582 GLU A C 1
ATOM 4603 O O . GLU A 1 582 ? -14.914 5.086 30.359 1 96.69 582 GLU A O 1
ATOM 4608 N N . VAL A 1 583 ? -13.922 6.684 29.156 1 97.12 583 VAL A N 1
ATOM 4609 C CA . VAL A 1 583 ? -15.078 7.566 29.25 1 97.12 583 VAL A CA 1
ATOM 4610 C C . VAL A 1 583 ? -16.281 6.906 28.562 1 97.12 583 VAL A C 1
ATOM 4612 O O . VAL A 1 583 ? -17.375 6.855 29.141 1 97.12 583 VAL A O 1
ATOM 4615 N N . ILE A 1 584 ? -16.094 6.348 27.359 1 98.06 584 ILE A N 1
ATOM 4616 C CA . ILE A 1 584 ? -17.172 5.727 26.594 1 98.06 584 ILE A CA 1
ATOM 4617 C C . ILE A 1 584 ? -17.75 4.547 27.359 1 98.06 584 ILE A C 1
ATOM 4619 O O . ILE A 1 584 ? -18.969 4.438 27.516 1 98.06 584 ILE A O 1
ATOM 4623 N N . LEU A 1 585 ? -16.891 3.729 27.891 1 97.69 585 LEU A N 1
ATOM 4624 C CA . LEU A 1 585 ? -17.375 2.523 28.562 1 97.69 585 LEU A CA 1
ATOM 4625 C C . LEU A 1 585 ? -18.078 2.873 29.859 1 97.69 585 LEU A C 1
ATOM 4627 O O . LEU A 1 585 ? -19.094 2.262 30.203 1 97.69 585 LEU A O 1
ATOM 4631 N N . THR A 1 586 ? -17.562 3.842 30.609 1 97.06 586 THR A N 1
ATOM 4632 C CA . THR A 1 586 ? -18.188 4.289 31.844 1 97.06 586 THR A CA 1
ATOM 4633 C C . THR A 1 586 ? -19.609 4.797 31.578 1 97.06 586 THR A C 1
ATOM 4635 O O . THR A 1 586 ? -20.562 4.355 32.219 1 97.06 586 THR A O 1
ATOM 4638 N N . TRP A 1 587 ? -19.719 5.629 30.656 1 97.81 587 TRP A N 1
ATOM 4639 C CA . TRP A 1 587 ? -21.016 6.211 30.328 1 97.81 587 TRP A CA 1
ATOM 4640 C C . TRP A 1 587 ? -21.938 5.168 29.688 1 97.81 587 TRP A C 1
ATOM 4642 O O . TRP A 1 587 ? -23.156 5.215 29.859 1 97.81 587 TRP A O 1
ATOM 4652 N N . HIS A 1 588 ? -21.391 4.234 28.891 1 98.06 588 HIS A N 1
ATOM 4653 C CA . HIS A 1 588 ? -22.188 3.178 28.266 1 98.06 588 HIS A CA 1
ATOM 4654 C C . HIS A 1 588 ? -22.828 2.283 29.328 1 98.06 588 HIS A C 1
ATOM 4656 O O . HIS A 1 588 ? -24.016 1.977 29.25 1 98.06 588 HIS A O 1
ATOM 4662 N N . ILE A 1 589 ? -22.047 1.906 30.297 1 96.69 589 ILE A N 1
ATOM 4663 C CA . ILE A 1 589 ? -22.547 1.066 31.375 1 96.69 589 ILE A CA 1
ATOM 4664 C C . ILE A 1 589 ? -23.672 1.797 32.094 1 96.69 589 ILE A C 1
ATOM 4666 O O . ILE A 1 589 ? -24.734 1.216 32.375 1 96.69 589 ILE A O 1
ATOM 4670 N N . ALA A 1 590 ? -23.516 3.064 32.406 1 96.88 590 ALA A N 1
ATOM 4671 C CA . ALA A 1 590 ? -24.531 3.867 33.094 1 96.88 590 ALA A CA 1
ATOM 4672 C C . ALA A 1 590 ? -25.812 3.938 32.25 1 96.88 590 ALA A C 1
ATOM 4674 O O . ALA A 1 590 ? -26.906 3.791 32.781 1 96.88 590 ALA A O 1
ATOM 4675 N N . THR A 1 591 ? -25.656 4.16 30.922 1 97.25 591 THR A N 1
ATOM 4676 C CA . THR A 1 591 ? -26.797 4.301 30.031 1 97.25 591 THR A CA 1
ATOM 4677 C C . THR A 1 591 ? -27.562 2.99 29.922 1 97.25 591 THR A C 1
ATOM 4679 O O . THR A 1 591 ? -28.797 2.982 29.953 1 97.25 591 THR A O 1
ATOM 4682 N N . VAL A 1 592 ? -26.875 1.893 29.828 1 96.12 592 VAL A N 1
ATOM 4683 C CA . VAL A 1 592 ? -27.531 0.599 29.672 1 96.12 592 VAL A CA 1
ATOM 4684 C C . VAL A 1 592 ? -28.234 0.202 30.969 1 96.12 592 VAL A C 1
ATOM 4686 O O . VAL A 1 592 ? -29.281 -0.425 30.938 1 96.12 592 VAL A O 1
ATOM 4689 N N . LEU A 1 593 ? -27.672 0.537 32.094 1 96.25 593 LEU A N 1
ATOM 4690 C CA . LEU A 1 593 ? -28.328 0.272 33.375 1 96.25 593 LEU A CA 1
ATOM 4691 C C . LEU A 1 593 ? -29.625 1.065 33.531 1 96.25 593 LEU A C 1
ATOM 4693 O O . LEU A 1 593 ? -30.625 0.538 33.969 1 96.25 593 LEU A O 1
ATOM 4697 N N . LEU A 1 594 ? -29.547 2.295 33.094 1 95.25 594 LEU A N 1
ATOM 4698 C CA . LEU A 1 594 ? -30.75 3.133 33.125 1 95.25 594 LEU A CA 1
ATOM 4699 C C . LEU A 1 594 ? -31.812 2.566 32.188 1 95.25 594 LEU A C 1
ATOM 4701 O O . LEU A 1 594 ? -33 2.516 32.531 1 95.25 594 LEU A O 1
ATOM 4705 N N . GLU A 1 595 ? -31.406 2.178 30.984 1 93.62 595 GLU A N 1
ATOM 4706 C CA . GLU A 1 595 ? -32.344 1.615 30 1 93.62 595 GLU A CA 1
ATOM 4707 C C . GLU A 1 595 ? -32.969 0.32 30.516 1 93.62 595 GLU A C 1
ATOM 4709 O O . GLU A 1 595 ? -34.125 0.049 30.266 1 93.62 595 GLU A O 1
ATOM 4714 N N . ALA A 1 596 ? -32.156 -0.465 31.188 1 92.69 596 ALA A N 1
ATOM 4715 C CA . ALA A 1 596 ? -32.656 -1.737 31.719 1 92.69 596 ALA A CA 1
ATOM 4716 C C . ALA A 1 596 ? -33.656 -1.516 32.844 1 92.69 596 ALA A C 1
ATOM 4718 O O . ALA A 1 596 ? -34.594 -2.301 33.031 1 92.69 596 ALA A O 1
ATOM 4719 N N . THR A 1 597 ? -33.469 -0.526 33.625 1 92.62 597 THR A N 1
ATOM 4720 C CA . THR A 1 597 ? -34.344 -0.214 34.719 1 92.62 597 THR A CA 1
ATOM 4721 C C . THR A 1 597 ? -35.656 0.363 34.219 1 92.62 597 THR A C 1
ATOM 4723 O O . THR A 1 597 ? -36.75 -0.017 34.688 1 92.62 597 THR A O 1
ATOM 4726 N N . TYR A 1 598 ? -35.5 1.278 33.312 1 90.44 598 TYR A N 1
ATOM 4727 C CA . TYR A 1 598 ? -36.688 1.925 32.719 1 90.44 598 TYR A CA 1
ATOM 4728 C C . TYR A 1 598 ? -36.812 1.596 31.25 1 90.44 598 TYR A C 1
ATOM 4730 O O . TYR A 1 598 ? -36.375 2.383 30.391 1 90.44 598 TYR A O 1
ATOM 4738 N N . ARG A 1 599 ? -37.312 0.507 30.906 1 84.38 599 ARG A N 1
ATOM 4739 C CA . ARG A 1 599 ? -37.5 0.047 29.531 1 84.38 599 ARG A CA 1
ATOM 4740 C C . ARG A 1 599 ? -38.531 0.867 28.797 1 84.38 599 ARG A C 1
ATOM 4742 O O . ARG A 1 599 ? -39.5 1.34 29.406 1 84.38 599 ARG A O 1
ATOM 4749 N N . ARG A 1 600 ? -38.188 0.997 27.578 1 79.88 600 ARG A N 1
ATOM 4750 C CA . ARG A 1 600 ? -39.125 1.731 26.75 1 79.88 600 ARG A CA 1
ATOM 4751 C C . ARG A 1 600 ? -40.469 1.012 26.688 1 79.88 600 ARG A C 1
ATOM 4753 O O . ARG A 1 600 ? -40.531 -0.196 26.453 1 79.88 600 ARG A O 1
ATOM 4760 N N . GLN A 1 601 ? -41.469 1.71 27.078 1 73.56 601 GLN A N 1
ATOM 4761 C CA . GLN A 1 601 ? -42.781 1.131 26.922 1 73.56 601 GLN A CA 1
ATOM 4762 C C . GLN A 1 601 ? -43.25 1.189 25.469 1 73.56 601 GLN A C 1
ATOM 4764 O O . GLN A 1 601 ? -43.188 2.242 24.828 1 73.56 601 GLN A O 1
ATOM 4769 N N . ARG A 1 602 ? -43.562 0.033 24.938 1 67.38 602 ARG A N 1
ATOM 4770 C CA . ARG A 1 602 ? -44.031 -0.078 23.547 1 67.38 602 ARG A CA 1
ATOM 4771 C C . ARG A 1 602 ? -45.281 0.75 23.328 1 67.38 602 ARG A C 1
ATOM 4773 O O . ARG A 1 602 ? -46.219 0.703 24.141 1 67.38 602 ARG A O 1
ATOM 4780 N N . GLY A 1 603 ? -45.375 1.719 22.375 1 67.81 603 GLY A N 1
ATOM 4781 C CA . GLY A 1 603 ? -46.562 2.504 22.031 1 67.81 603 GLY A CA 1
ATOM 4782 C C . GLY A 1 603 ? -46.469 3.945 22.5 1 67.81 603 GLY A C 1
ATOM 4783 O O . GLY A 1 603 ? -47.281 4.785 22.094 1 67.81 603 GLY A O 1
ATOM 4784 N N . THR A 1 604 ? -45.531 4.199 23.422 1 72.75 604 THR A N 1
ATOM 4785 C CA . THR A 1 604 ? -45.438 5.574 23.891 1 72.75 604 THR A CA 1
ATOM 4786 C C . THR A 1 604 ? -44.312 6.312 23.156 1 72.75 604 THR A C 1
ATOM 4788 O O . THR A 1 604 ? -43.375 5.688 22.641 1 72.75 604 THR A O 1
ATOM 4791 N N . ARG A 1 605 ? -44.656 7.516 22.969 1 81.06 605 ARG A N 1
ATOM 4792 C CA . ARG A 1 605 ? -43.625 8.344 22.344 1 81.06 605 ARG A CA 1
ATOM 4793 C C . ARG A 1 605 ? -42.344 8.344 23.172 1 81.06 605 ARG A C 1
ATOM 4795 O O . ARG A 1 605 ? -42.406 8.586 24.375 1 81.06 605 ARG A O 1
ATOM 4802 N N . PRO A 1 606 ? -41.344 7.969 22.562 1 84.94 606 PRO A N 1
ATOM 4803 C CA . PRO A 1 606 ? -40.062 7.934 23.297 1 84.94 606 PRO A CA 1
ATOM 4804 C C . PRO A 1 606 ? -39.656 9.305 23.844 1 84.94 606 PRO A C 1
ATOM 4806 O O . PRO A 1 606 ? -39.969 10.328 23.219 1 84.94 606 PRO A O 1
ATOM 4809 N N . GLU A 1 607 ? -39.062 9.352 25.031 1 88.38 607 GLU A N 1
ATOM 4810 C CA . GLU A 1 607 ? -38.531 10.578 25.609 1 88.38 607 GLU A CA 1
ATOM 4811 C C . GLU A 1 607 ? -37.5 11.211 24.703 1 88.38 607 GLU A C 1
ATOM 4813 O O . GLU A 1 607 ? -36.75 10.5 24 1 88.38 607 GLU A O 1
ATOM 4818 N N . ASP A 1 608 ? -37.5 12.508 24.734 1 90.06 608 ASP A N 1
ATOM 4819 C CA . ASP A 1 608 ? -36.531 13.219 23.891 1 90.06 608 ASP A CA 1
ATOM 4820 C C . ASP A 1 608 ? -35.094 12.836 24.25 1 90.06 608 ASP A C 1
ATOM 4822 O O . ASP A 1 608 ? -34.719 12.883 25.422 1 90.06 608 ASP A O 1
ATOM 4826 N N . GLY A 1 609 ? -34.375 12.375 23.297 1 93.75 609 GLY A N 1
ATOM 4827 C CA . GLY A 1 609 ? -32.969 12.055 23.5 1 93.75 609 GLY A CA 1
ATOM 4828 C C . GLY A 1 609 ? -32.719 10.578 23.766 1 93.75 609 GLY A C 1
ATOM 4829 O O . GLY A 1 609 ? -31.594 10.109 23.688 1 93.75 609 GLY A O 1
ATOM 4830 N N . ARG A 1 610 ? -33.75 9.836 24.078 1 94.5 610 ARG A N 1
ATOM 4831 C CA . ARG A 1 610 ? -33.594 8.438 24.469 1 94.5 610 ARG A CA 1
ATOM 4832 C C . ARG A 1 610 ? -33.062 7.602 23.297 1 94.5 610 ARG A C 1
ATOM 4834 O O . ARG A 1 610 ? -32.125 6.84 23.453 1 94.5 610 ARG A O 1
ATOM 4841 N N . GLU A 1 611 ? -33.656 7.742 22.172 1 94.44 611 GLU A N 1
ATOM 4842 C CA . GLU A 1 611 ? -33.281 6.949 21 1 94.44 611 GLU A CA 1
ATOM 4843 C C . GLU A 1 611 ? -31.844 7.262 20.578 1 94.44 611 GLU A C 1
ATOM 4845 O O . GLU A 1 611 ? -31.078 6.359 20.25 1 94.44 611 GLU A O 1
ATOM 4850 N N . ALA A 1 612 ? -31.562 8.5 20.625 1 96.31 612 ALA A N 1
ATOM 4851 C CA . ALA A 1 612 ? -30.219 8.914 20.25 1 96.31 612 ALA A CA 1
ATOM 4852 C C . ALA A 1 612 ? -29.188 8.383 21.25 1 96.31 612 ALA A C 1
ATOM 4854 O O . ALA A 1 612 ? -28.156 7.84 20.859 1 96.31 612 ALA A O 1
ATOM 4855 N N . ALA A 1 613 ? -29.516 8.508 22.5 1 97.25 613 ALA A N 1
ATOM 4856 C CA . ALA A 1 613 ? -28.594 8.109 23.562 1 97.25 613 ALA A CA 1
ATOM 4857 C C . ALA A 1 613 ? -28.312 6.613 23.516 1 97.25 613 ALA A C 1
ATOM 4859 O O . ALA A 1 613 ? -27.156 6.184 23.562 1 97.25 613 ALA A O 1
ATOM 4860 N N . THR A 1 614 ? -29.312 5.82 23.406 1 96.06 614 THR A N 1
ATOM 4861 C CA . THR A 1 614 ? -29.172 4.371 23.422 1 96.06 614 THR A CA 1
ATOM 4862 C C . THR A 1 614 ? -28.438 3.879 22.172 1 96.06 614 THR A C 1
ATOM 4864 O O . THR A 1 614 ? -27.578 3.01 22.25 1 96.06 614 THR A O 1
ATOM 4867 N N . ALA A 1 615 ? -28.766 4.441 21.047 1 96.62 615 ALA A N 1
ATOM 4868 C CA . ALA A 1 615 ? -28.156 4.027 19.797 1 96.62 615 ALA A CA 1
ATOM 4869 C C . ALA A 1 615 ? -26.688 4.422 19.734 1 96.62 615 ALA A C 1
ATOM 4871 O O . ALA A 1 615 ? -25.828 3.605 19.391 1 96.62 615 ALA A O 1
ATOM 4872 N N . LEU A 1 616 ? -26.422 5.621 20.125 1 98.19 616 LEU A N 1
ATOM 4873 C CA . LEU A 1 616 ? -25.047 6.109 20.047 1 98.19 616 LEU A CA 1
ATOM 4874 C C . LEU A 1 616 ? -24.172 5.445 21.125 1 98.19 616 LEU A C 1
ATOM 4876 O O . LEU A 1 616 ? -23 5.18 20.891 1 98.19 616 LEU A O 1
ATOM 4880 N N . SER A 1 617 ? -24.766 5.227 22.25 1 97.88 617 SER A N 1
ATOM 4881 C CA . SER A 1 617 ? -24.047 4.523 23.312 1 97.88 617 SER A CA 1
ATOM 4882 C C . SER A 1 617 ? -23.625 3.133 22.859 1 97.88 617 SER A C 1
ATOM 4884 O O . SER A 1 617 ? -22.453 2.762 22.984 1 97.88 617 SER A O 1
ATOM 4886 N N . GLY A 1 618 ? -24.516 2.418 22.281 1 96.88 618 GLY A N 1
ATOM 4887 C CA . GLY A 1 618 ? -24.203 1.08 21.797 1 96.88 618 GLY A CA 1
ATOM 4888 C C . GLY A 1 618 ? -23.172 1.065 20.688 1 96.88 618 GLY A C 1
ATOM 4889 O O . GLY A 1 618 ? -22.344 0.16 20.609 1 96.88 618 GLY A O 1
ATOM 4890 N N . TYR A 1 619 ? -23.25 2.082 19.844 1 97.31 619 TYR A N 1
ATOM 4891 C CA . TYR A 1 619 ? -22.312 2.16 18.734 1 97.31 619 TYR A CA 1
ATOM 4892 C C . TYR A 1 619 ? -20.906 2.508 19.234 1 97.31 619 TYR A C 1
ATOM 4894 O O . TYR A 1 619 ? -19.922 1.936 18.781 1 97.31 619 TYR A O 1
ATOM 4902 N N . CYS A 1 620 ? -20.844 3.438 20.141 1 98 620 CYS A N 1
ATOM 4903 C CA . CYS A 1 620 ? -19.547 3.816 20.688 1 98 620 CYS A CA 1
ATOM 4904 C C . CYS A 1 620 ? -18.891 2.637 21.391 1 98 620 CYS A C 1
ATOM 4906 O O . CYS A 1 620 ? -17.672 2.422 21.266 1 98 620 CYS A O 1
ATOM 4908 N N . ALA A 1 621 ? -19.656 1.901 22.094 1 97.31 621 ALA A N 1
ATOM 4909 C CA . ALA A 1 621 ? -19.125 0.713 22.766 1 97.31 621 ALA A CA 1
ATOM 4910 C C . ALA A 1 621 ? -18.641 -0.315 21.734 1 97.31 621 ALA A C 1
ATOM 4912 O O . ALA A 1 621 ? -17.641 -0.991 21.953 1 97.31 621 ALA A O 1
ATOM 4913 N N . TYR A 1 622 ? -19.406 -0.419 20.656 1 96.25 622 TYR A N 1
ATOM 4914 C CA . TYR A 1 622 ? -19 -1.296 19.562 1 96.25 622 TYR A CA 1
ATOM 4915 C C . TYR A 1 622 ? -17.641 -0.892 19.016 1 96.25 622 TYR A C 1
ATOM 4917 O O . TYR A 1 622 ? -16.797 -1.748 18.734 1 96.25 622 TYR A O 1
ATOM 4925 N N . LEU A 1 623 ? -17.391 0.386 18.844 1 97.12 623 LEU A N 1
ATOM 4926 C CA . LEU A 1 623 ? -16.125 0.874 18.312 1 97.12 623 LEU A CA 1
ATOM 4927 C C . LEU A 1 623 ? -14.969 0.521 19.25 1 97.12 623 LEU A C 1
ATOM 4929 O O . LEU A 1 623 ? -13.898 0.112 18.797 1 97.12 623 LEU A O 1
ATOM 4933 N N . VAL A 1 624 ? -15.18 0.633 20.531 1 97.38 624 VAL A N 1
ATOM 4934 C CA . VAL A 1 624 ? -14.141 0.334 21.5 1 97.38 624 VAL A CA 1
ATOM 4935 C C . VAL A 1 624 ? -13.812 -1.157 21.469 1 97.38 624 VAL A C 1
ATOM 4937 O O . VAL A 1 624 ? -12.641 -1.541 21.5 1 97.38 624 VAL A O 1
ATOM 4940 N N . ALA A 1 625 ? -14.789 -1.958 21.281 1 94.94 625 ALA A N 1
ATOM 4941 C CA . ALA A 1 625 ? -14.617 -3.404 21.391 1 94.94 625 ALA A CA 1
ATOM 4942 C C . ALA A 1 625 ? -14.078 -4 20.094 1 94.94 625 ALA A C 1
ATOM 4944 O O . ALA A 1 625 ? -13.242 -4.902 20.125 1 94.94 625 ALA A O 1
ATOM 4945 N N . PHE A 1 626 ? -14.523 -3.443 18.906 1 93.25 626 PHE A N 1
ATOM 4946 C CA . PHE A 1 626 ? -14.273 -4.184 17.688 1 93.25 626 PHE A CA 1
ATOM 4947 C C . PHE A 1 626 ? -13.453 -3.352 16.703 1 93.25 626 PHE A C 1
ATOM 4949 O O . PHE A 1 626 ? -12.828 -3.893 15.789 1 93.25 626 PHE A O 1
ATOM 4956 N N . HIS A 1 627 ? -13.477 -2 16.891 1 95.94 627 HIS A N 1
ATOM 4957 C CA . HIS A 1 627 ? -12.727 -1.148 15.969 1 95.94 627 HIS A CA 1
ATOM 4958 C C . HIS A 1 627 ? -11.93 -0.089 16.719 1 95.94 627 HIS A C 1
ATOM 4960 O O . HIS A 1 627 ? -12.094 1.108 16.484 1 95.94 627 HIS A O 1
ATOM 4966 N N . PRO A 1 628 ? -11.008 -0.562 17.484 1 96.12 628 PRO A N 1
ATOM 4967 C CA . PRO A 1 628 ? -10.242 0.395 18.281 1 96.12 628 PRO A CA 1
ATOM 4968 C C . PRO A 1 628 ? -9.406 1.346 17.438 1 96.12 628 PRO A C 1
ATOM 4970 O O . PRO A 1 628 ? -9.094 2.459 17.875 1 96.12 628 PRO A O 1
ATOM 4973 N N . LYS A 1 629 ? -9.102 1.012 16.188 1 93.94 629 LYS A N 1
ATOM 4974 C CA . LYS A 1 629 ? -8.266 1.822 15.305 1 93.94 629 LYS A CA 1
ATOM 4975 C C . LYS A 1 629 ? -9 3.086 14.859 1 93.94 629 LYS A C 1
ATOM 4977 O O . LYS A 1 629 ? -8.383 4.035 14.383 1 93.94 629 LYS A O 1
ATOM 4982 N N . LEU A 1 630 ? -10.328 3.1 14.961 1 96.06 630 LEU A N 1
ATOM 4983 C CA . LEU A 1 630 ? -11.125 4.223 14.477 1 96.06 630 LEU A CA 1
ATOM 4984 C C . LEU A 1 630 ? -11.32 5.262 15.578 1 96.06 630 LEU A C 1
ATOM 4986 O O . LEU A 1 630 ? -11.922 6.312 15.352 1 96.06 630 LEU A O 1
ATOM 4990 N N . LEU A 1 631 ? -10.82 4.969 16.734 1 95.94 631 LEU A N 1
ATOM 4991 C CA . LEU A 1 631 ? -10.844 5.922 17.844 1 95.94 631 LEU A CA 1
ATOM 4992 C C . LEU A 1 631 ? -9.547 6.715 17.906 1 95.94 631 LEU A C 1
ATOM 4994 O O . LEU A 1 631 ? -8.508 6.258 17.422 1 95.94 631 LEU A O 1
ATOM 4998 N N . PRO A 1 632 ? -9.633 7.895 18.406 1 91.88 632 PRO A N 1
ATOM 4999 C CA . PRO A 1 632 ? -8.453 8.758 18.406 1 91.88 632 PRO A CA 1
ATOM 5000 C C . PRO A 1 632 ? -7.348 8.234 19.328 1 91.88 632 PRO A C 1
ATOM 5002 O O . PRO A 1 632 ? -6.172 8.547 19.125 1 91.88 632 PRO A O 1
ATOM 5005 N N . ASP A 1 633 ? -7.68 7.383 20.297 1 91.44 633 ASP A N 1
ATOM 5006 C CA . ASP A 1 633 ? -6.691 6.805 21.203 1 91.44 633 ASP A CA 1
ATOM 5007 C C . ASP A 1 633 ? -5.859 5.734 20.5 1 91.44 633 ASP A C 1
ATOM 5009 O O . ASP A 1 633 ? -6.266 5.211 19.469 1 91.44 633 ASP A O 1
ATOM 5013 N N . ASP A 1 634 ? -4.691 5.531 21.125 1 91.69 634 ASP A N 1
ATOM 5014 C CA . ASP A 1 634 ? -3.857 4.445 20.625 1 91.69 634 ASP A CA 1
ATOM 5015 C C . ASP A 1 634 ? -4.609 3.115 20.656 1 91.69 634 ASP A C 1
ATOM 5017 O O . ASP A 1 634 ? -5.32 2.824 21.625 1 91.69 634 ASP A O 1
ATOM 5021 N N . LYS A 1 635 ? -4.418 2.373 19.672 1 92.75 635 LYS A N 1
ATOM 5022 C CA . LYS A 1 635 ? -5.129 1.105 19.516 1 92.75 635 LYS A CA 1
ATOM 5023 C C . LYS A 1 635 ? -4.863 0.188 20.703 1 92.75 635 LYS A C 1
ATOM 5025 O O . LYS A 1 635 ? -5.797 -0.382 21.281 1 92.75 635 LYS A O 1
ATOM 5030 N N . ASP A 1 636 ? -3.602 -0.016 21.078 1 93.06 636 ASP A N 1
ATOM 5031 C CA . ASP A 1 636 ? -3.238 -0.932 22.156 1 93.06 636 ASP A CA 1
ATOM 5032 C C . ASP A 1 636 ? -3.787 -0.448 23.5 1 93.06 636 ASP A C 1
ATOM 5034 O O . ASP A 1 636 ? -4.188 -1.255 24.344 1 93.06 636 ASP A O 1
ATOM 5038 N N . GLY A 1 637 ? -3.785 0.878 23.641 1 94.94 637 GLY A N 1
ATOM 5039 C CA . GLY A 1 637 ? -4.379 1.436 24.844 1 94.94 637 GLY A CA 1
ATOM 5040 C C . GLY A 1 637 ? -5.867 1.171 24.953 1 94.94 637 GLY A C 1
ATOM 5041 O O . GLY A 1 637 ? -6.363 0.819 26.031 1 94.94 637 GLY A O 1
ATOM 5042 N N . THR A 1 638 ? -6.547 1.324 23.875 1 96.44 638 THR A N 1
ATOM 5043 C CA . THR A 1 638 ? -7.98 1.071 23.828 1 96.44 638 THR A CA 1
ATOM 5044 C C . THR A 1 638 ? -8.281 -0.402 24.094 1 96.44 638 THR A C 1
ATOM 5046 O O . THR A 1 638 ? -9.188 -0.729 24.859 1 96.44 638 THR A O 1
ATOM 5049 N N . GLU A 1 639 ? -7.484 -1.261 23.516 1 95.94 639 GLU A N 1
ATOM 5050 C CA . GLU A 1 639 ? -7.676 -2.695 23.703 1 95.94 639 GLU A CA 1
ATOM 5051 C C . GLU A 1 639 ? -7.426 -3.102 25.156 1 95.94 639 GLU A C 1
ATOM 5053 O O . GLU A 1 639 ? -8.102 -3.988 25.688 1 95.94 639 GLU A O 1
ATOM 5058 N N . LEU A 1 640 ? -6.492 -2.438 25.75 1 95.81 640 LEU A N 1
ATOM 5059 C CA . LEU A 1 640 ? -6.195 -2.73 27.156 1 95.81 640 LEU A CA 1
ATOM 5060 C C . LEU A 1 640 ? -7.359 -2.328 28.062 1 95.81 640 LEU A C 1
ATOM 5062 O O . LEU A 1 640 ? -7.73 -3.072 28.969 1 95.81 640 LEU A O 1
ATOM 5066 N N . VAL A 1 641 ? -7.898 -1.165 27.828 1 96.44 641 VAL A N 1
ATOM 5067 C CA . VAL A 1 641 ? -9.023 -0.688 28.625 1 96.44 641 VAL A CA 1
ATOM 5068 C C . VAL A 1 641 ? -10.195 -1.668 28.5 1 96.44 641 VAL A C 1
ATOM 5070 O O . VAL A 1 641 ? -10.805 -2.037 29.5 1 96.44 641 VAL A O 1
ATOM 5073 N N . TYR A 1 642 ? -10.477 -2.127 27.297 1 96.38 642 TYR A N 1
ATOM 5074 C CA . TYR A 1 642 ? -11.562 -3.074 27.078 1 96.38 642 TYR A CA 1
ATOM 5075 C C . TYR A 1 642 ? -11.266 -4.414 27.734 1 96.38 642 TYR A C 1
ATOM 5077 O O . TYR A 1 642 ? -12.148 -5.023 28.344 1 96.38 642 TYR A O 1
ATOM 5085 N N . ALA A 1 643 ? -10.078 -4.844 27.609 1 95.06 643 ALA A N 1
ATOM 5086 C CA . ALA A 1 643 ? -9.68 -6.109 28.219 1 95.06 643 ALA A CA 1
ATOM 5087 C C . ALA A 1 643 ? -9.797 -6.047 29.75 1 95.06 643 ALA A C 1
ATOM 5089 O O . ALA A 1 643 ? -10.234 -7.008 30.375 1 95.06 643 ALA A O 1
ATOM 5090 N N . ASP A 1 644 ? -9.406 -4.941 30.328 1 94.56 644 ASP A N 1
ATOM 5091 C CA . ASP A 1 644 ? -9.508 -4.758 31.766 1 94.56 644 ASP A CA 1
ATOM 5092 C C . ASP A 1 644 ? -10.969 -4.754 32.219 1 94.56 644 ASP A C 1
ATOM 5094 O O . ASP A 1 644 ? -11.305 -5.328 33.25 1 94.56 644 ASP A O 1
ATOM 5098 N N . MET A 1 645 ? -11.773 -4.078 31.484 1 94.69 645 MET A N 1
ATOM 5099 C CA . MET A 1 645 ? -13.195 -4.074 31.797 1 94.69 645 MET A CA 1
ATOM 5100 C C . MET A 1 645 ? -13.773 -5.488 31.766 1 94.69 645 MET A C 1
ATOM 5102 O O . MET A 1 645 ? -14.516 -5.887 32.656 1 94.69 645 MET A O 1
ATOM 5106 N N . LYS A 1 646 ? -13.477 -6.227 30.703 1 91.75 646 LYS A N 1
ATOM 5107 C CA . LYS A 1 646 ? -13.945 -7.598 30.562 1 91.75 646 LYS A CA 1
ATOM 5108 C C . LYS A 1 646 ? -13.461 -8.477 31.703 1 91.75 646 LYS A C 1
ATOM 5110 O O . LYS A 1 646 ? -14.211 -9.305 32.219 1 91.75 646 LYS A O 1
ATOM 5115 N N . LYS A 1 647 ? -12.227 -8.258 32.094 1 93.12 647 LYS A N 1
ATOM 5116 C CA . LYS A 1 647 ? -11.656 -9.016 33.188 1 93.12 647 LYS A CA 1
ATOM 5117 C C . LYS A 1 647 ? -12.391 -8.711 34.5 1 93.12 647 LYS A C 1
ATOM 5119 O O . LYS A 1 647 ? -12.727 -9.625 35.25 1 93.12 647 LYS A O 1
ATOM 5124 N N . GLN A 1 648 ? -12.656 -7.453 34.75 1 92.25 648 GLN A N 1
ATOM 5125 C CA . GLN A 1 648 ? -13.375 -7.051 35.969 1 92.25 648 GLN A CA 1
ATOM 5126 C C . GLN A 1 648 ? -14.789 -7.613 35.969 1 92.25 648 GLN A C 1
ATOM 5128 O O . GLN A 1 648 ? -15.273 -8.055 37.031 1 92.25 648 GLN A O 1
ATOM 5133 N N . LEU A 1 649 ? -15.422 -7.527 34.844 1 91.62 649 LEU A N 1
ATOM 5134 C CA . LEU A 1 649 ? -16.766 -8.07 34.75 1 91.62 649 LEU A CA 1
ATOM 5135 C C . LEU A 1 649 ? -16.781 -9.578 34.969 1 91.62 649 LEU A C 1
ATOM 5137 O O . LEU A 1 649 ? -17.672 -10.102 35.625 1 91.62 649 LEU A O 1
ATOM 5141 N N . ARG A 1 650 ? -15.805 -10.227 34.469 1 90 650 ARG A N 1
ATOM 5142 C CA . ARG A 1 650 ? -15.672 -11.672 34.656 1 90 650 ARG A CA 1
ATOM 5143 C C . ARG A 1 650 ? -15.477 -12 36.125 1 90 650 ARG A C 1
ATOM 5145 O O . ARG A 1 650 ? -16.047 -12.969 36.625 1 90 650 ARG A O 1
ATOM 5152 N N . GLU A 1 651 ? -14.68 -11.219 36.781 1 90.75 651 GLU A N 1
ATOM 5153 C CA . GLU A 1 651 ? -14.43 -11.43 38.188 1 90.75 651 GLU A CA 1
ATOM 5154 C C . GLU A 1 651 ? -15.695 -11.195 39 1 90.75 651 GLU A C 1
ATOM 5156 O O . GLU A 1 651 ? -16 -11.969 39.938 1 90.75 651 GLU A O 1
ATOM 5161 N N . GLU A 1 652 ? -16.422 -10.18 38.688 1 89.69 652 GLU A N 1
ATOM 5162 C CA . GLU A 1 652 ? -17.656 -9.859 39.406 1 89.69 652 GLU A CA 1
ATOM 5163 C C . GLU A 1 652 ? -18.703 -10.938 39.219 1 89.69 652 GLU A C 1
ATOM 5165 O O . GLU A 1 652 ? -19.547 -11.18 40.094 1 89.69 652 GLU A O 1
ATOM 5170 N N . MET A 1 653 ? -18.672 -11.555 38.031 1 90.81 653 MET A N 1
ATOM 5171 C CA . MET A 1 653 ? -19.688 -12.555 37.719 1 90.81 653 MET A CA 1
ATOM 5172 C C . MET A 1 653 ? -19.281 -13.922 38.25 1 90.81 653 MET A C 1
ATOM 5174 O O . MET A 1 653 ? -20.031 -14.891 38.125 1 90.81 653 MET A O 1
ATOM 5178 N N . GLY A 1 654 ? -18.203 -14.117 38.875 1 87.25 654 GLY A N 1
ATOM 5179 C CA . GLY A 1 654 ? -17.781 -15.367 39.5 1 87.25 654 GLY A CA 1
ATOM 5180 C C . GLY A 1 654 ? -16.875 -16.203 38.625 1 87.25 654 GLY A C 1
ATOM 5181 O O . GLY A 1 654 ? -16.875 -17.438 38.719 1 87.25 654 GLY A O 1
ATOM 5182 N N . GLY A 1 655 ? -16.281 -15.625 37.688 1 85.69 655 GLY A N 1
ATOM 5183 C CA . GLY A 1 655 ? -15.32 -16.344 36.875 1 85.69 655 GLY A CA 1
ATOM 5184 C C . GLY A 1 655 ? -15.758 -16.516 35.438 1 85.69 655 GLY A C 1
ATOM 5185 O O . GLY A 1 655 ? -16.688 -15.844 34.969 1 85.69 655 GLY A O 1
ATOM 5186 N N . TRP A 1 656 ? -15.062 -17.312 34.719 1 85 656 TRP A N 1
ATOM 5187 C CA . TRP A 1 656 ? -15.25 -17.5 33.312 1 85 656 TRP A CA 1
ATOM 5188 C C . TRP A 1 656 ? -16.625 -18.078 33 1 85 656 TRP A C 1
ATOM 5190 O O . TRP A 1 656 ? -17.359 -17.562 32.156 1 85 656 TRP A O 1
ATOM 5200 N N . TRP A 1 657 ? -17.078 -18.969 33.781 1 82.19 657 TRP A N 1
ATOM 5201 C CA . TRP A 1 657 ? -18.344 -19.641 33.562 1 82.19 657 TRP A CA 1
ATOM 5202 C C . TRP A 1 657 ? -19.516 -18.703 33.875 1 82.19 657 TRP A C 1
ATOM 5204 O O . TRP A 1 657 ? -20.5 -18.672 33.125 1 82.19 657 TRP A O 1
ATOM 5214 N N . GLY A 1 658 ? -19.328 -17.984 34.844 1 82.19 658 GLY A N 1
ATOM 5215 C CA . GLY A 1 658 ? -20.375 -17.031 35.219 1 82.19 658 GLY A CA 1
ATOM 5216 C C . GLY A 1 658 ? -20.562 -15.93 34.188 1 82.19 658 GLY A C 1
ATOM 5217 O O . GLY A 1 658 ? -21.688 -15.531 33.906 1 82.19 658 GLY A O 1
ATOM 5218 N N . TYR A 1 659 ? -19.484 -15.555 33.625 1 85.06 659 TYR A N 1
ATOM 5219 C CA . TYR A 1 659 ? -19.5 -14.477 32.625 1 85.06 659 TYR A CA 1
ATOM 5220 C C . TYR A 1 659 ? -20.234 -14.906 31.359 1 85.06 659 TYR A C 1
ATOM 5222 O O . TYR A 1 659 ? -21.078 -14.172 30.859 1 85.06 659 TYR A O 1
ATOM 5230 N N . TYR A 1 660 ? -20 -16.094 30.859 1 82.31 660 TYR A N 1
ATOM 5231 C CA . TYR A 1 660 ? -20.562 -16.5 29.578 1 82.31 660 TYR A CA 1
ATOM 5232 C C . TYR A 1 660 ? -21.953 -17.062 29.766 1 82.31 660 TYR A C 1
ATOM 5234 O O . TYR A 1 660 ? -22.75 -17.094 28.812 1 82.31 660 TYR A O 1
ATOM 5242 N N . ARG A 1 661 ? -22.391 -17.438 31 1 79.38 661 ARG A N 1
ATOM 5243 C CA . ARG A 1 661 ? -23.719 -18 31.25 1 79.38 661 ARG A CA 1
ATOM 5244 C C . ARG A 1 661 ? -24.672 -16.938 31.781 1 79.38 661 ARG A C 1
ATOM 5246 O O . ARG A 1 661 ? -25.875 -17.141 31.797 1 79.38 661 ARG A O 1
ATOM 5253 N N . SER A 1 662 ? -24.141 -15.875 32.094 1 83.69 662 SER A N 1
ATOM 5254 C CA . SER A 1 662 ? -24.969 -14.836 32.719 1 83.69 662 SER A CA 1
ATOM 5255 C C . SER A 1 662 ? -25.812 -14.117 31.656 1 83.69 662 SER A C 1
ATOM 5257 O O . SER A 1 662 ? -25.328 -13.859 30.547 1 83.69 662 SER A O 1
ATOM 5259 N N . GLY A 1 663 ? -27.047 -13.844 31.953 1 81.5 663 GLY A N 1
ATOM 5260 C CA . GLY A 1 663 ? -27.938 -13.047 31.125 1 81.5 663 GLY A CA 1
ATOM 5261 C C . GLY A 1 663 ? -27.938 -11.578 31.484 1 81.5 663 GLY A C 1
ATOM 5262 O O . GLY A 1 663 ? -27.156 -11.141 32.344 1 81.5 663 GLY A O 1
ATOM 5263 N N . GLU A 1 664 ? -28.688 -10.82 30.891 1 88.12 664 GLU A N 1
ATOM 5264 C CA . GLU A 1 664 ? -28.797 -9.383 31.094 1 88.12 664 GLU A CA 1
ATOM 5265 C C . GLU A 1 664 ? -29.219 -9.062 32.531 1 88.12 664 GLU A C 1
ATOM 5267 O O . GLU A 1 664 ? -28.672 -8.164 33.156 1 88.12 664 GLU A O 1
ATOM 5272 N N . SER A 1 665 ? -30.141 -9.836 33.094 1 89.19 665 SER A N 1
ATOM 5273 C CA . SER A 1 665 ? -30.688 -9.586 34.406 1 89.19 665 SER A CA 1
ATOM 5274 C C . SER A 1 665 ? -29.656 -9.867 35.5 1 89.19 665 SER A C 1
ATOM 5276 O O . SER A 1 665 ? -29.578 -9.148 36.5 1 89.19 665 SER A O 1
ATOM 5278 N N . ASP A 1 666 ? -28.906 -10.898 35.281 1 89.69 666 ASP A N 1
ATOM 5279 C CA . ASP A 1 666 ? -27.875 -11.25 36.25 1 89.69 666 ASP A CA 1
ATOM 5280 C C . ASP A 1 666 ? -26.781 -10.18 36.312 1 89.69 666 ASP A C 1
ATOM 5282 O O . ASP A 1 666 ? -26.328 -9.805 37.406 1 89.69 666 ASP A O 1
ATOM 5286 N N . ARG A 1 667 ? -26.422 -9.75 35.219 1 92.25 667 ARG A N 1
ATOM 5287 C CA . ARG A 1 667 ? -25.391 -8.719 35.156 1 92.25 667 ARG A CA 1
ATOM 5288 C C . ARG A 1 667 ? -25.875 -7.406 35.75 1 92.25 667 ARG A C 1
ATOM 5290 O O . ARG A 1 667 ? -25.109 -6.707 36.438 1 92.25 667 ARG A O 1
ATOM 5297 N N . TYR A 1 668 ? -27.109 -7.121 35.406 1 93.62 668 TYR A N 1
ATOM 5298 C CA . TYR A 1 668 ? -27.734 -5.93 35.969 1 93.62 668 TYR A CA 1
ATOM 5299 C C . TYR A 1 668 ? -27.688 -5.977 37.5 1 93.62 668 TYR A C 1
ATOM 5301 O O . TYR A 1 668 ? -27.266 -5.012 38.156 1 93.62 668 TYR A O 1
ATOM 5309 N N . THR A 1 669 ? -28.094 -7.086 38.062 1 93.25 669 THR A N 1
ATOM 5310 C CA . THR A 1 669 ? -28.156 -7.234 39.5 1 93.25 669 THR A CA 1
ATOM 5311 C C . THR A 1 669 ? -26.766 -7.109 40.125 1 93.25 669 THR A C 1
ATOM 5313 O O . THR A 1 669 ? -26.594 -6.449 41.156 1 93.25 669 THR A O 1
ATOM 5316 N N . LYS A 1 670 ? -25.875 -7.695 39.5 1 92.06 670 LYS A N 1
ATOM 5317 C CA . LYS A 1 670 ? -24.5 -7.668 40.031 1 92.06 670 LYS A CA 1
ATOM 5318 C C . LYS A 1 670 ? -23.922 -6.262 39.969 1 92.06 670 LYS A C 1
ATOM 5320 O O . LYS A 1 670 ? -23.219 -5.82 40.875 1 92.06 670 LYS A O 1
ATOM 5325 N N . LEU A 1 671 ? -24.141 -5.562 38.875 1 93.94 671 LEU A N 1
ATOM 5326 C CA . LEU A 1 671 ? -23.609 -4.219 38.688 1 93.94 671 LEU A CA 1
ATOM 5327 C C . LEU A 1 671 ? -24.25 -3.24 39.656 1 93.94 671 LEU A C 1
ATOM 5329 O O . LEU A 1 671 ? -23.594 -2.316 40.156 1 93.94 671 LEU A O 1
ATOM 5333 N N . MET A 1 672 ? -25.484 -3.455 39.938 1 93.94 672 MET A N 1
ATOM 5334 C CA . MET A 1 672 ? -26.156 -2.602 40.875 1 93.94 672 MET A CA 1
ATOM 5335 C C . MET A 1 672 ? -25.625 -2.842 42.312 1 93.94 672 MET A C 1
ATOM 5337 O O . MET A 1 672 ? -25.578 -1.916 43.125 1 93.94 672 MET A O 1
ATOM 5341 N N . LYS A 1 673 ? -25.219 -4.07 42.531 1 92.81 673 LYS A N 1
ATOM 5342 C CA . LYS A 1 673 ? -24.578 -4.371 43.812 1 92.81 673 LYS A CA 1
ATOM 5343 C C . LYS A 1 673 ? -23.234 -3.67 43.906 1 92.81 673 LYS A C 1
ATOM 5345 O O . LYS A 1 673 ? -22.891 -3.166 45 1 92.81 673 LYS A O 1
ATOM 5350 N N . VAL A 1 674 ? -22.5 -3.645 42.844 1 91.81 674 VAL A N 1
ATOM 5351 C CA . VAL A 1 674 ? -21.219 -2.969 42.812 1 91.81 674 VAL A CA 1
ATOM 5352 C C . VAL A 1 674 ? -21.406 -1.475 43.062 1 91.81 674 VAL A C 1
ATOM 5354 O O . VAL A 1 674 ? -20.594 -0.851 43.75 1 91.81 674 VAL A O 1
ATOM 5357 N N . ALA A 1 675 ? -22.391 -0.896 42.5 1 90.94 675 ALA A N 1
ATOM 5358 C CA . ALA A 1 675 ? -22.688 0.526 42.625 1 90.94 675 ALA A CA 1
ATOM 5359 C C . ALA A 1 675 ? -22.953 0.878 44.094 1 90.94 675 ALA A C 1
ATOM 5361 O O . ALA A 1 675 ? -22.609 1.978 44.562 1 90.94 675 ALA A O 1
ATOM 5362 N N . ARG A 1 676 ? -23.531 -0.024 44.812 1 87.38 676 ARG A N 1
ATOM 5363 C CA . ARG A 1 676 ? -23.891 0.212 46.219 1 87.38 676 ARG A CA 1
ATOM 5364 C C . ARG A 1 676 ? -22.703 -0.009 47.125 1 87.38 676 ARG A C 1
ATOM 5366 O O . ARG A 1 676 ? -22.625 0.59 48.219 1 87.38 676 ARG A O 1
ATOM 5373 N N . ALA A 1 677 ? -21.844 -0.992 46.688 1 79.19 677 ALA A N 1
ATOM 5374 C CA . ALA A 1 677 ? -20.703 -1.334 47.531 1 79.19 677 ALA A CA 1
ATOM 5375 C C . ALA A 1 677 ? -19.625 -0.262 47.438 1 79.19 677 ALA A C 1
ATOM 5377 O O . ALA A 1 677 ? -19.281 0.201 46.344 1 79.19 677 ALA A O 1
ATOM 5378 N N . ARG A 1 678 ? -19.656 0.969 48.094 1 59.91 678 ARG A N 1
ATOM 5379 C CA . ARG A 1 678 ? -18.703 2.08 48.188 1 59.91 678 ARG A CA 1
ATOM 5380 C C . ARG A 1 678 ? -17.281 1.605 47.906 1 59.91 678 ARG A C 1
ATOM 5382 O O . ARG A 1 678 ? -16.469 1.509 48.844 1 59.91 678 ARG A O 1
ATOM 5389 N N . GLN A 1 679 ? -16.969 0.8 46.906 1 58.06 679 GLN A N 1
ATOM 5390 C CA . GLN A 1 679 ? -15.594 0.364 46.75 1 58.06 679 GLN A CA 1
ATOM 5391 C C . GLN A 1 679 ? -14.734 1.489 46.188 1 58.06 679 GLN A C 1
ATOM 5393 O O . GLN A 1 679 ? -15.195 2.281 45.344 1 58.06 679 GLN A O 1
ATOM 5398 N N . GLU A 1 680 ? -13.633 1.788 46.875 1 54.62 680 GLU A N 1
ATOM 5399 C CA . GLU A 1 680 ? -12.547 2.742 46.625 1 54.62 680 GLU A CA 1
ATOM 5400 C C . GLU A 1 680 ? -11.961 2.58 45.25 1 54.62 680 GLU A C 1
ATOM 5402 O O . GLU A 1 680 ? -11.336 3.504 44.719 1 54.62 680 GLU A O 1
ATOM 5407 N N . GLU A 1 681 ? -12.117 1.3 44.625 1 60.22 681 GLU A N 1
ATOM 5408 C CA . GLU A 1 681 ? -11.312 1.092 43.438 1 60.22 681 GLU A CA 1
ATOM 5409 C C . GLU A 1 681 ? -11.945 1.762 42.219 1 60.22 681 GLU A C 1
ATOM 5411 O O . GLU A 1 681 ? -13.156 1.667 42 1 60.22 681 GLU A O 1
ATOM 5416 N N . THR A 1 682 ? -11.242 2.631 41.562 1 78.12 682 THR A N 1
ATOM 5417 C CA . THR A 1 682 ? -11.68 3.518 40.5 1 78.12 682 THR A CA 1
ATOM 5418 C C . THR A 1 682 ? -11.547 2.826 39.125 1 78.12 682 THR A C 1
ATOM 5420 O O . THR A 1 682 ? -10.734 3.23 38.312 1 78.12 682 THR A O 1
ATOM 5423 N N . THR A 1 683 ? -12.273 1.514 39.031 1 88.19 683 THR A N 1
ATOM 5424 C CA . THR A 1 683 ? -12.281 0.829 37.75 1 88.19 683 THR A CA 1
ATOM 5425 C C . THR A 1 683 ? -13.43 1.336 36.875 1 88.19 683 THR A C 1
ATOM 5427 O O . THR A 1 683 ? -14.305 2.059 37.344 1 88.19 683 THR A O 1
ATOM 5430 N N . VAL A 1 684 ? -13.414 0.923 35.656 1 94 684 VAL A N 1
ATOM 5431 C CA . VAL A 1 684 ? -14.406 1.362 34.656 1 94 684 VAL A CA 1
ATOM 5432 C C . VAL A 1 684 ? -15.781 0.833 35.062 1 94 684 VAL A C 1
ATOM 5434 O O . VAL A 1 684 ? -16.781 1.56 35 1 94 684 VAL A O 1
ATOM 5437 N N . ILE A 1 685 ? -15.875 -0.395 35.562 1 94 685 ILE A N 1
ATOM 5438 C CA . ILE A 1 685 ? -17.125 -1.032 35.938 1 94 685 ILE A CA 1
ATOM 5439 C C . ILE A 1 685 ? -17.719 -0.334 37.188 1 94 685 ILE A C 1
ATOM 5441 O O . ILE A 1 685 ? -18.906 -0.034 37.219 1 94 685 ILE A O 1
ATOM 5445 N N . SER A 1 686 ? -16.875 -0.078 38.156 1 93.81 686 SER A N 1
ATOM 5446 C CA . SER A 1 686 ? -17.344 0.592 39.375 1 93.81 686 SER A CA 1
ATOM 5447 C C . SER A 1 686 ? -17.812 2.01 39.062 1 93.81 686 SER A C 1
ATOM 5449 O O . SER A 1 686 ? -18.859 2.439 39.562 1 93.81 686 SER A O 1
ATOM 5451 N N . LYS A 1 687 ? -17.062 2.707 38.219 1 93.19 687 LYS A N 1
ATOM 5452 C CA . LYS A 1 687 ? -17.438 4.062 37.844 1 93.19 687 LYS A CA 1
ATOM 5453 C C . LYS A 1 687 ? -18.75 4.07 37.094 1 93.19 687 LYS A C 1
ATOM 5455 O O . LYS A 1 687 ? -19.625 4.902 37.344 1 93.19 687 LYS A O 1
ATOM 5460 N N . GLY A 1 688 ? -18.891 3.145 36.156 1 95.5 688 GLY A N 1
ATOM 5461 C CA . GLY A 1 688 ? -20.094 3.057 35.375 1 95.5 688 GLY A CA 1
ATOM 5462 C C . GLY A 1 688 ? -21.328 2.701 36.188 1 95.5 688 GLY A C 1
ATOM 5463 O O . GLY A 1 688 ? -22.391 3.283 35.969 1 95.5 688 GLY A O 1
ATOM 5464 N N . ALA A 1 689 ? -21.172 1.781 37.062 1 94.94 689 ALA A N 1
ATOM 5465 C CA . ALA A 1 689 ? -22.266 1.363 37.938 1 94.94 689 ALA A CA 1
ATOM 5466 C C . ALA A 1 689 ? -22.719 2.5 38.844 1 94.94 689 ALA A C 1
ATOM 5468 O O . ALA A 1 689 ? -23.906 2.729 39.031 1 94.94 689 ALA A O 1
ATOM 5469 N N . ARG A 1 690 ? -21.781 3.174 39.406 1 93.44 690 ARG A N 1
ATOM 5470 C CA . ARG A 1 690 ? -22.094 4.305 40.281 1 93.44 690 ARG A CA 1
ATOM 5471 C C . ARG A 1 690 ? -22.828 5.402 39.531 1 93.44 690 ARG A C 1
ATOM 5473 O O . ARG A 1 690 ? -23.797 5.973 40 1 93.44 690 ARG A O 1
ATOM 5480 N N . LEU A 1 691 ? -22.297 5.684 38.344 1 94.06 691 LEU A N 1
ATOM 5481 C CA . LEU A 1 691 ? -22.938 6.688 37.469 1 94.06 691 LEU A CA 1
ATOM 5482 C C . LEU A 1 691 ? -24.344 6.262 37.094 1 94.06 691 LEU A C 1
ATOM 5484 O O . LEU A 1 691 ? -25.266 7.086 37.094 1 94.06 691 LEU A O 1
ATOM 5488 N N . GLY A 1 692 ? -24.531 5.016 36.781 1 94.56 692 GLY A N 1
ATOM 5489 C CA . GLY A 1 692 ? -25.844 4.488 36.469 1 94.56 692 GLY A CA 1
ATOM 5490 C C . GLY A 1 692 ? -26.844 4.656 37.625 1 94.56 692 GLY A C 1
ATOM 5491 O O . GLY A 1 692 ? -27.984 5.039 37.375 1 94.56 692 GLY A O 1
ATOM 5492 N N . LYS A 1 693 ? -26.391 4.383 38.781 1 92.69 693 LYS A N 1
ATOM 5493 C CA . LYS A 1 693 ? -27.25 4.535 39.969 1 92.69 693 LYS A CA 1
ATOM 5494 C C . LYS A 1 693 ? -27.688 5.988 40.125 1 92.69 693 LYS A C 1
ATOM 5496 O O . LYS A 1 693 ? -28.844 6.254 40.469 1 92.69 693 LYS A O 1
ATOM 5501 N N . VAL A 1 694 ? -26.781 6.91 39.938 1 89.69 694 VAL A N 1
ATOM 5502 C CA . VAL A 1 694 ? -27.094 8.336 40.031 1 89.69 694 VAL A CA 1
ATOM 5503 C C . VAL A 1 694 ? -28.219 8.68 39.062 1 89.69 694 VAL A C 1
ATOM 5505 O O . VAL A 1 694 ? -29.156 9.391 39.406 1 89.69 694 VAL A O 1
ATOM 5508 N N . PHE A 1 695 ? -28.188 8.18 37.844 1 92.12 695 PHE A N 1
ATOM 5509 C CA . PHE A 1 695 ? -29.188 8.484 36.812 1 92.12 695 PHE A CA 1
ATOM 5510 C C . PHE A 1 695 ? -30.516 7.816 37.156 1 92.12 695 PHE A C 1
ATOM 5512 O O . PHE A 1 695 ? -31.578 8.398 36.938 1 92.12 695 PHE A O 1
ATOM 5519 N N . ILE A 1 696 ? -30.438 6.625 37.688 1 92.38 696 ILE A N 1
ATOM 5520 C CA . ILE A 1 696 ? -31.656 5.902 38.062 1 92.38 696 ILE A CA 1
ATOM 5521 C C . ILE A 1 696 ? -32.375 6.648 39.156 1 92.38 696 ILE A C 1
ATOM 5523 O O . ILE A 1 696 ? -33.625 6.805 39.125 1 92.38 696 ILE A O 1
ATOM 5527 N N . ASP A 1 697 ? -31.641 7.129 40.125 1 87.69 697 ASP A N 1
ATOM 5528 C CA . ASP A 1 697 ? -32.219 7.883 41.219 1 87.69 697 ASP A CA 1
ATOM 5529 C C . ASP A 1 697 ? -32.781 9.211 40.719 1 87.69 697 ASP A C 1
ATOM 5531 O O . ASP A 1 697 ? -33.875 9.609 41.156 1 87.69 697 ASP A O 1
ATOM 5535 N N . ARG A 1 698 ? -32.156 9.773 39.781 1 86 698 ARG A N 1
ATOM 5536 C CA . ARG A 1 698 ? -32.625 11.062 39.281 1 86 698 ARG A CA 1
ATOM 5537 C C . ARG A 1 698 ? -33.844 10.898 38.375 1 86 698 ARG A C 1
ATOM 5539 O O . ARG A 1 698 ? -34.719 11.766 38.344 1 86 698 ARG A O 1
ATOM 5546 N N . TYR A 1 699 ? -33.844 9.883 37.625 1 88.38 699 TYR A N 1
ATOM 5547 C CA . TYR A 1 699 ? -34.969 9.586 36.75 1 88.38 699 TYR A CA 1
ATOM 5548 C C . TYR A 1 699 ? -36.25 9.43 37.562 1 88.38 699 TYR A C 1
ATOM 5550 O O . TYR A 1 699 ? -37.312 9.859 37.125 1 88.38 699 TYR A O 1
ATOM 5558 N N . LYS A 1 700 ? -36.25 8.781 38.719 1 80.94 700 LYS A N 1
ATOM 5559 C CA . LYS A 1 700 ? -37.406 8.547 39.594 1 80.94 700 LYS A CA 1
ATOM 5560 C C . LYS A 1 700 ? -37.938 9.859 40.156 1 80.94 700 LYS A C 1
ATOM 5562 O O . LYS A 1 700 ? -39.156 10.047 40.25 1 80.94 700 LYS A O 1
ATOM 5567 N N . ASP A 1 701 ? -37.25 10.594 40.719 1 71 701 ASP A N 1
ATOM 5568 C CA . ASP A 1 701 ? -37.656 11.789 41.438 1 71 701 ASP A CA 1
ATOM 5569 C C . ASP A 1 701 ? -38.375 12.773 40.5 1 71 701 ASP A C 1
ATOM 5571 O O . ASP A 1 701 ? -39.312 13.445 40.906 1 71 701 ASP A O 1
ATOM 5575 N N . ASP A 1 702 ? -38.281 13.234 39.344 1 60.88 702 ASP A N 1
ATOM 5576 C CA . ASP A 1 702 ? -39.156 14.141 38.625 1 60.88 702 ASP A CA 1
ATOM 5577 C C . ASP A 1 702 ? -38.688 14.312 37.156 1 60.88 702 ASP A C 1
ATOM 5579 O O . ASP A 1 702 ? -39.438 14.82 36.344 1 60.88 702 ASP A O 1
ATOM 5583 N N . ALA A 1 703 ? -37.594 14.039 36.781 1 66.5 703 ALA A N 1
ATOM 5584 C CA . ALA A 1 703 ? -37.156 14.711 35.562 1 66.5 703 ALA A CA 1
ATOM 5585 C C . ALA A 1 703 ? -36.75 13.703 34.5 1 66.5 703 ALA A C 1
ATOM 5587 O O . ALA A 1 703 ? -35.562 13.641 34.125 1 66.5 703 ALA A O 1
ATOM 5588 N N . ARG A 1 704 ? -37.781 12.875 34.125 1 71.81 704 ARG A N 1
ATOM 5589 C CA . ARG A 1 704 ? -37.5 11.789 33.188 1 71.81 704 ARG A CA 1
ATOM 5590 C C . ARG A 1 704 ? -36.938 12.328 31.859 1 71.81 704 ARG A C 1
ATOM 5592 O O . ARG A 1 704 ? -35.938 11.812 31.359 1 71.81 704 ARG A O 1
ATOM 5599 N N . GLU A 1 705 ? -37.531 13.344 31.422 1 76.5 705 GLU A N 1
ATOM 5600 C CA . GLU A 1 705 ? -37.219 13.891 30.109 1 76.5 705 GLU A CA 1
ATOM 5601 C C . GLU A 1 705 ? -35.875 14.594 30.109 1 76.5 705 GLU A C 1
ATOM 5603 O O . GLU A 1 705 ? -35.125 14.516 29.125 1 76.5 705 GLU A O 1
ATOM 5608 N N . ARG A 1 706 ? -35.5 14.984 31.234 1 85.5 706 ARG A N 1
ATOM 5609 C CA . ARG A 1 706 ? -34.281 15.773 31.297 1 85.5 706 ARG A CA 1
ATOM 5610 C C . ARG A 1 706 ? -33.062 14.867 31.312 1 85.5 706 ARG A C 1
ATOM 5612 O O . ARG A 1 706 ? -32 15.219 30.75 1 85.5 706 ARG A O 1
ATOM 5619 N N . VAL A 1 707 ? -33.219 13.695 31.859 1 89.94 707 VAL A N 1
ATOM 5620 C CA . VAL A 1 707 ? -32.094 12.773 31.969 1 89.94 707 VAL A CA 1
ATOM 5621 C C . VAL A 1 707 ? -31.734 12.227 30.594 1 89.94 707 VAL A C 1
ATOM 5623 O O . VAL A 1 707 ? -30.562 12.25 30.188 1 89.94 707 VAL A O 1
ATOM 5626 N N . TRP A 1 708 ? -32.719 11.836 29.891 1 93 708 TRP A N 1
ATOM 5627 C CA . TRP A 1 708 ? -32.469 11.281 28.562 1 93 708 TRP A CA 1
ATOM 5628 C C . TRP A 1 708 ? -32 12.359 27.609 1 93 708 TRP A C 1
ATOM 5630 O O . TRP A 1 708 ? -31.172 12.094 26.734 1 93 708 TRP A O 1
ATOM 5640 N N . LYS A 1 709 ? -32.531 13.531 27.703 1 92.06 709 LYS A N 1
ATOM 5641 C CA . LYS A 1 709 ? -32.062 14.633 26.875 1 92.06 709 LYS A CA 1
ATOM 5642 C C . LYS A 1 709 ? -30.594 14.922 27.125 1 92.06 709 LYS A C 1
ATOM 5644 O O . LYS A 1 709 ? -29.828 15.133 26.172 1 92.06 709 LYS A O 1
ATOM 5649 N N . LEU A 1 710 ? -30.188 14.891 28.359 1 92.06 710 LEU A N 1
ATOM 5650 C CA . LEU A 1 710 ? -28.797 15.094 28.703 1 92.06 710 LEU A CA 1
ATOM 5651 C C . LEU A 1 710 ? -27.922 14.008 28.094 1 92.06 710 LEU A C 1
ATOM 5653 O O . LEU A 1 710 ? -26.859 14.297 27.516 1 92.06 710 LEU A O 1
ATOM 5657 N N . LEU A 1 711 ? -28.375 12.789 28.25 1 94.94 711 LEU A N 1
ATOM 5658 C CA . LEU A 1 711 ? -27.609 11.672 27.719 1 94.94 711 LEU A CA 1
ATOM 5659 C C . LEU A 1 711 ? -27.531 11.734 26.203 1 94.94 711 LEU A C 1
ATOM 5661 O O . LEU A 1 711 ? -26.516 11.391 25.609 1 94.94 711 LEU A O 1
ATOM 5665 N N . GLY A 1 712 ? -28.625 12.117 25.594 1 95.94 712 GLY A N 1
ATOM 5666 C CA . GLY A 1 712 ? -28.609 12.312 24.156 1 95.94 712 GLY A CA 1
ATOM 5667 C C . GLY A 1 712 ? -27.578 13.328 23.703 1 95.94 712 GLY A C 1
ATOM 5668 O O . GLY A 1 712 ? -26.812 13.078 22.766 1 95.94 712 GLY A O 1
ATOM 5669 N N . ASP A 1 713 ? -27.547 14.422 24.438 1 95.31 713 ASP A N 1
ATOM 5670 C CA . ASP A 1 713 ? -26.578 15.477 24.125 1 95.31 713 ASP A CA 1
ATOM 5671 C C . ASP A 1 713 ? -25.156 15.016 24.391 1 95.31 713 ASP A C 1
ATOM 5673 O O . ASP A 1 713 ? -24.234 15.344 23.641 1 95.31 713 ASP A O 1
ATOM 5677 N N . LEU A 1 714 ? -25 14.297 25.422 1 95.88 714 LEU A N 1
ATOM 5678 C CA . LEU A 1 714 ? -23.688 13.828 25.828 1 95.88 714 LEU A CA 1
ATOM 5679 C C . LEU A 1 714 ? -23.109 12.867 24.781 1 95.88 714 LEU A C 1
ATOM 5681 O O . LEU A 1 714 ? -21.969 13.023 24.344 1 95.88 714 LEU A O 1
ATOM 5685 N N . TRP A 1 715 ? -23.859 11.898 24.438 1 98.06 715 TRP A N 1
ATOM 5686 C CA . TRP A 1 715 ? -23.375 10.906 23.484 1 98.06 715 TRP A CA 1
ATOM 5687 C C . TRP A 1 715 ? -23.141 11.531 22.109 1 98.06 715 TRP A C 1
ATOM 5689 O O . TRP A 1 715 ? -22.234 11.125 21.391 1 98.06 715 TRP A O 1
ATOM 5699 N N . THR A 1 716 ? -23.953 12.469 21.734 1 97.56 716 THR A N 1
ATOM 5700 C CA . THR A 1 716 ? -23.719 13.203 20.5 1 97.56 716 THR A CA 1
ATOM 5701 C C . THR A 1 716 ? -22.359 13.906 20.547 1 97.56 716 THR A C 1
ATOM 5703 O O . THR A 1 716 ? -21.578 13.836 19.594 1 97.56 716 THR A O 1
ATOM 5706 N N . GLU A 1 717 ? -22.109 14.523 21.703 1 96.5 717 GLU A N 1
ATOM 5707 C CA . GLU A 1 717 ? -20.828 15.211 21.906 1 96.5 717 GLU A CA 1
ATOM 5708 C C . GLU A 1 717 ? -19.656 14.242 21.844 1 96.5 717 GLU A C 1
ATOM 5710 O O . GLU A 1 717 ? -18.656 14.516 21.172 1 96.5 717 GLU A O 1
ATOM 5715 N N . VAL A 1 718 ? -19.766 13.195 22.422 1 96.69 718 VAL A N 1
ATOM 5716 C CA . VAL A 1 718 ? -18.703 12.195 22.469 1 96.69 718 VAL A CA 1
ATOM 5717 C C . VAL A 1 718 ? -18.453 11.633 21.078 1 96.69 718 VAL A C 1
ATOM 5719 O O . VAL A 1 718 ? -17.297 11.484 20.656 1 96.69 718 VAL A O 1
ATOM 5722 N N . MET A 1 719 ? -19.5 11.336 20.375 1 97 719 MET A N 1
ATOM 5723 C CA . MET A 1 719 ? -19.391 10.805 19.031 1 97 719 MET A CA 1
ATOM 5724 C C . MET A 1 719 ? -18.656 11.781 18.109 1 97 719 MET A C 1
ATOM 5726 O O . MET A 1 719 ? -17.812 11.367 17.312 1 97 719 MET A O 1
ATOM 5730 N N . LEU A 1 720 ? -18.969 13.023 18.266 1 96.81 720 LEU A N 1
ATOM 5731 C CA . LEU A 1 720 ? -18.359 14.039 17.406 1 96.81 720 LEU A CA 1
ATOM 5732 C C . LEU A 1 720 ? -16.922 14.312 17.844 1 96.81 720 LEU A C 1
ATOM 5734 O O . LEU A 1 720 ? -16.078 14.68 17.016 1 96.81 720 LEU A O 1
ATOM 5738 N N . TYR A 1 721 ? -16.656 14.109 19.141 1 95.25 721 TYR A N 1
ATOM 5739 C CA . TYR A 1 721 ? -15.305 14.281 19.672 1 95.25 721 TYR A CA 1
ATOM 5740 C C . TYR A 1 721 ? -14.359 13.219 19.109 1 95.25 721 TYR A C 1
ATOM 5742 O O . TYR A 1 721 ? -13.172 13.477 18.906 1 95.25 721 TYR A O 1
ATOM 5750 N N . VAL A 1 722 ? -14.836 12.078 18.828 1 95.19 722 VAL A N 1
ATOM 5751 C CA . VAL A 1 722 ? -14.008 10.945 18.422 1 95.19 722 VAL A CA 1
ATOM 5752 C C . VAL A 1 722 ? -13.852 10.953 16.891 1 95.19 722 VAL A C 1
ATOM 5754 O O . VAL A 1 722 ? -12.953 10.305 16.359 1 95.19 722 VAL A O 1
ATOM 5757 N N . ALA A 1 723 ? -14.531 11.688 16.125 1 94.81 723 ALA A N 1
ATOM 5758 C CA . ALA A 1 723 ? -14.633 11.602 14.664 1 94.81 723 ALA A CA 1
ATOM 5759 C C . ALA A 1 723 ? -13.398 12.18 13.992 1 94.81 723 ALA A C 1
ATOM 5761 O O . ALA A 1 723 ? -12.844 11.578 13.062 1 94.81 723 ALA A O 1
ATOM 5762 N N . PRO A 1 724 ? -12.859 13.328 14.5 1 92.69 724 PRO A N 1
ATOM 5763 C CA . PRO A 1 724 ? -11.727 13.922 13.789 1 92.69 724 PRO A CA 1
ATOM 5764 C C . PRO A 1 724 ? -10.461 13.078 13.883 1 92.69 724 PRO A C 1
ATOM 5766 O O . PRO A 1 724 ? -10.234 12.406 14.898 1 92.69 724 PRO A O 1
ATOM 5769 N N . THR A 1 725 ? -9.695 13.195 12.859 1 86.06 725 THR A N 1
ATOM 5770 C CA . THR A 1 725 ? -8.469 12.414 12.773 1 86.06 725 THR A CA 1
ATOM 5771 C C . THR A 1 725 ? -7.422 12.938 13.75 1 86.06 725 THR A C 1
ATOM 5773 O O . THR A 1 725 ? -7.242 14.148 13.891 1 86.06 725 THR A O 1
ATOM 5776 N N . SER A 1 726 ? -6.715 12.055 14.383 1 76.38 726 SER A N 1
ATOM 5777 C CA . SER A 1 726 ? -5.617 12.398 15.273 1 76.38 726 SER A CA 1
ATOM 5778 C C . SER A 1 726 ? -4.273 12.328 14.555 1 76.38 726 SER A C 1
ATOM 5780 O O . SER A 1 726 ? -3.303 12.961 14.977 1 76.38 726 SER A O 1
ATOM 5782 N N . GLY A 1 727 ? -4.211 11.703 13.477 1 78.06 727 GLY A N 1
ATOM 5783 C CA . GLY A 1 727 ? -2.996 11.508 12.711 1 78.06 727 GLY A CA 1
ATOM 5784 C C . GLY A 1 727 ? -3.221 10.719 11.43 1 78.06 727 GLY A C 1
ATOM 5785 O O . GLY A 1 727 ? -4.352 10.344 11.117 1 78.06 727 GLY A O 1
ATOM 5786 N N . GLU A 1 728 ? -2.141 10.469 10.766 1 83.81 728 GLU A N 1
ATOM 5787 C CA . GLU A 1 728 ? -2.221 9.766 9.492 1 83.81 728 GLU A CA 1
ATOM 5788 C C . GLU A 1 728 ? -2.627 8.312 9.688 1 83.81 728 GLU A C 1
ATOM 5790 O O . GLU A 1 728 ? -3.299 7.727 8.828 1 83.81 728 GLU A O 1
ATOM 5795 N N . LEU A 1 729 ? -2.271 7.766 10.812 1 85.44 729 LEU A N 1
ATOM 5796 C CA . LEU A 1 729 ? -2.652 6.387 11.109 1 85.44 729 LEU A CA 1
ATOM 5797 C C . LEU A 1 729 ? -4.164 6.262 11.258 1 85.44 729 LEU A C 1
ATOM 5799 O O . LEU A 1 729 ? -4.758 5.27 10.828 1 85.44 729 LEU A O 1
ATOM 5803 N N . HIS A 1 730 ? -4.711 7.27 11.875 1 89.69 730 HIS A N 1
ATOM 5804 C CA . HIS A 1 730 ? -6.16 7.285 12.047 1 89.69 730 HIS A CA 1
ATOM 5805 C C . HIS A 1 730 ? -6.875 7.422 10.703 1 89.69 730 HIS A C 1
ATOM 5807 O O . HIS A 1 730 ? -7.898 6.773 10.477 1 89.69 730 HIS A O 1
ATOM 5813 N N . MET A 1 731 ? -6.352 8.203 9.82 1 91.25 731 MET A N 1
ATOM 5814 C CA . MET A 1 731 ? -6.906 8.352 8.484 1 91.25 731 MET A CA 1
ATOM 5815 C C . MET A 1 731 ? -6.828 7.035 7.711 1 91.25 731 MET A C 1
ATOM 5817 O O . MET A 1 731 ? -7.781 6.652 7.035 1 91.25 731 MET A O 1
ATOM 5821 N N . LYS A 1 732 ? -5.734 6.355 7.863 1 89.69 732 LYS A N 1
ATOM 5822 C CA . LYS A 1 732 ? -5.562 5.062 7.211 1 89.69 732 LYS A CA 1
ATOM 5823 C C . LYS A 1 732 ? -6.578 4.047 7.723 1 89.69 732 LYS A C 1
ATOM 5825 O O . LYS A 1 732 ? -7.047 3.191 6.969 1 89.69 732 LYS A O 1
ATOM 5830 N N . ALA A 1 733 ? -6.875 4.168 8.961 1 93.25 733 ALA A N 1
ATOM 5831 C CA . ALA A 1 733 ? -7.875 3.27 9.531 1 93.25 733 ALA A CA 1
ATOM 5832 C C . ALA A 1 733 ? -9.234 3.473 8.883 1 93.25 733 ALA A C 1
ATOM 5834 O O . ALA A 1 733 ? -9.953 2.506 8.617 1 93.25 733 ALA A O 1
ATOM 5835 N N . HIS A 1 734 ? -9.57 4.668 8.648 1 94.5 734 HIS A N 1
ATOM 5836 C CA . HIS A 1 734 ? -10.828 4.949 7.961 1 94.5 734 HIS A CA 1
ATOM 5837 C C . HIS A 1 734 ? -10.797 4.43 6.527 1 94.5 734 HIS A C 1
ATOM 5839 O O . HIS A 1 734 ? -11.797 3.92 6.027 1 94.5 734 HIS A O 1
ATOM 5845 N N . LYS A 1 735 ? -9.656 4.605 5.871 1 93.19 735 LYS A N 1
ATOM 5846 C CA . LYS A 1 735 ? -9.516 4.086 4.516 1 93.19 735 LYS A CA 1
ATOM 5847 C C . LYS A 1 735 ? -9.68 2.568 4.488 1 93.19 735 LYS A C 1
ATOM 5849 O O . LYS A 1 735 ? -10.32 2.023 3.59 1 93.19 735 LYS A O 1
ATOM 5854 N N . GLU A 1 736 ? -9.148 1.908 5.48 1 89.88 736 GLU A N 1
ATOM 5855 C CA . GLU A 1 736 ? -9.266 0.456 5.57 1 89.88 736 GLU A CA 1
ATOM 5856 C C . GLU A 1 736 ? -10.711 0.032 5.832 1 89.88 736 GLU A C 1
ATOM 5858 O O . GLU A 1 736 ? -11.148 -1.019 5.359 1 89.88 736 GLU A O 1
ATOM 5863 N N . ALA A 1 737 ? -11.391 0.866 6.562 1 91.88 737 ALA A N 1
ATOM 5864 C CA . ALA A 1 737 ? -12.781 0.557 6.887 1 91.88 737 ALA A CA 1
ATOM 5865 C C . ALA A 1 737 ? -13.664 0.62 5.645 1 91.88 737 ALA A C 1
ATOM 5867 O O . ALA A 1 737 ? -14.742 0.033 5.613 1 91.88 737 ALA A O 1
ATOM 5868 N N . LEU A 1 738 ? -13.195 1.28 4.594 1 91.38 738 LEU A N 1
ATOM 5869 C CA . LEU A 1 738 ? -13.969 1.406 3.363 1 91.38 738 LEU A CA 1
ATOM 5870 C C . LEU A 1 738 ? -14.086 0.061 2.656 1 91.38 738 LEU A C 1
ATOM 5872 O O . LEU A 1 738 ? -15.008 -0.151 1.867 1 91.38 738 LEU A O 1
ATOM 5876 N N . ALA A 1 739 ? -13.156 -0.807 2.922 1 85.5 739 ALA A N 1
ATOM 5877 C CA . ALA A 1 739 ? -13.172 -2.121 2.285 1 85.5 739 ALA A CA 1
ATOM 5878 C C . ALA A 1 739 ? -14.414 -2.91 2.695 1 85.5 739 ALA A C 1
ATOM 5880 O O . ALA A 1 739 ? -14.906 -3.746 1.935 1 85.5 739 ALA A O 1
ATOM 5881 N N . GLU A 1 740 ? -14.938 -2.574 3.873 1 82.94 740 GLU A N 1
ATOM 5882 C CA . GLU A 1 740 ? -16.125 -3.254 4.379 1 82.94 740 GLU A CA 1
ATOM 5883 C C . GLU A 1 740 ? -17.359 -2.381 4.227 1 82.94 740 GLU A C 1
ATOM 5885 O O . GLU A 1 740 ? -18.391 -2.648 4.844 1 82.94 740 GLU A O 1
ATOM 5890 N N . GLY A 1 741 ? -17.266 -1.381 3.471 1 82.56 741 GLY A N 1
ATOM 5891 C CA . GLY A 1 741 ? -18.406 -0.505 3.256 1 82.56 741 GLY A CA 1
ATOM 5892 C C . GLY A 1 741 ? -18.359 0.758 4.094 1 82.56 741 GLY A C 1
ATOM 5893 O O . GLY A 1 741 ? -19.219 1.632 3.963 1 82.56 741 GLY A O 1
ATOM 5894 N N . GLY A 1 742 ? -17.406 0.841 4.969 1 85.56 742 GLY A N 1
ATOM 5895 C CA . GLY A 1 742 ? -17.312 2.006 5.832 1 85.56 742 GLY A CA 1
ATOM 5896 C C . GLY A 1 742 ? -18.156 1.9 7.082 1 85.56 742 GLY A C 1
ATOM 5897 O O . GLY A 1 742 ? -19.062 1.061 7.16 1 85.56 742 GLY A O 1
ATOM 5898 N N . GLU A 1 743 ? -17.844 2.705 8.109 1 92.19 743 GLU A N 1
ATOM 5899 C CA . GLU A 1 743 ? -18.578 2.803 9.367 1 92.19 743 GLU A CA 1
ATOM 5900 C C . GLU A 1 743 ? -19.25 4.168 9.5 1 92.19 743 GLU A C 1
ATOM 5902 O O . GLU A 1 743 ? -18.922 5.105 8.773 1 92.19 743 GLU A O 1
ATOM 5907 N N . PHE A 1 744 ? -20.281 4.234 10.391 1 96.12 744 PHE A N 1
ATOM 5908 C CA . PHE A 1 744 ? -20.938 5.508 10.625 1 96.12 744 PHE A CA 1
ATOM 5909 C C . PHE A 1 744 ? -19.953 6.574 11.062 1 96.12 744 PHE A C 1
ATOM 5911 O O . PHE A 1 744 ? -20.062 7.738 10.664 1 96.12 744 PHE A O 1
ATOM 5918 N N . ILE A 1 745 ? -18.953 6.152 11.82 1 97 745 ILE A N 1
ATOM 5919 C CA . ILE A 1 745 ? -17.938 7.102 12.289 1 97 745 ILE A CA 1
ATOM 5920 C C . ILE A 1 745 ? -17.141 7.633 11.094 1 97 745 ILE A C 1
ATOM 5922 O O . ILE A 1 745 ? -16.641 8.758 11.133 1 97 745 ILE A O 1
ATOM 5926 N N . THR A 1 746 ? -16.984 6.879 10.031 1 96.44 746 THR A N 1
ATOM 5927 C CA . THR A 1 746 ? -16.297 7.328 8.82 1 96.44 746 THR A CA 1
ATOM 5928 C C . THR A 1 746 ? -17.094 8.406 8.109 1 96.44 746 THR A C 1
ATOM 5930 O O . THR A 1 746 ? -16.531 9.328 7.516 1 96.44 746 THR A O 1
ATOM 5933 N N . VAL A 1 747 ? -18.406 8.273 8.18 1 96.88 747 VAL A N 1
ATOM 5934 C CA . VAL A 1 747 ? -19.281 9.312 7.633 1 96.88 747 VAL A CA 1
ATOM 5935 C C . VAL A 1 747 ? -19.047 10.617 8.383 1 96.88 747 VAL A C 1
ATOM 5937 O O . VAL A 1 747 ? -18.875 11.672 7.766 1 96.88 747 VAL A O 1
ATOM 5940 N N . LEU A 1 748 ? -19.031 10.5 9.695 1 97.31 748 LEU A N 1
ATOM 5941 C CA . LEU A 1 748 ? -18.812 11.688 10.508 1 97.31 748 LEU A CA 1
ATOM 5942 C C . LEU A 1 748 ? -17.422 12.258 10.281 1 97.31 748 LEU A C 1
ATOM 5944 O O . LEU A 1 748 ? -17.234 13.477 10.258 1 97.31 748 LEU A O 1
ATOM 5948 N N . TRP A 1 749 ? -16.484 11.32 10.117 1 96.56 749 TRP A N 1
ATOM 5949 C CA . TRP A 1 749 ? -15.117 11.734 9.82 1 96.56 749 TRP A CA 1
ATOM 5950 C C . TRP A 1 749 ? -15.062 12.531 8.523 1 96.56 749 TRP A C 1
ATOM 5952 O O . TRP A 1 749 ? -14.352 13.539 8.438 1 96.56 749 TRP A O 1
ATOM 5962 N N . ALA A 1 750 ? -15.781 12.125 7.531 1 96.75 750 ALA A N 1
ATOM 5963 C CA . ALA A 1 750 ? -15.844 12.844 6.262 1 96.75 750 ALA A CA 1
ATOM 5964 C C . ALA A 1 750 ? -16.391 14.25 6.453 1 96.75 750 ALA A C 1
ATOM 5966 O O . ALA A 1 750 ? -15.836 15.219 5.93 1 96.75 750 ALA A O 1
ATOM 5967 N N . ILE A 1 751 ? -17.438 14.391 7.246 1 96.75 751 ILE A N 1
ATOM 5968 C CA . ILE A 1 751 ? -18.078 15.688 7.473 1 96.75 751 ILE A CA 1
ATOM 5969 C C . ILE A 1 751 ? -17.094 16.641 8.141 1 96.75 751 ILE A C 1
ATOM 5971 O O . ILE A 1 751 ? -16.891 17.766 7.684 1 96.75 751 ILE A O 1
ATOM 5975 N N . VAL A 1 752 ? -16.469 16.156 9.172 1 96 752 VAL A N 1
ATOM 5976 C CA . VAL A 1 752 ? -15.578 17.016 9.938 1 96 752 VAL A CA 1
ATOM 5977 C C . VAL A 1 752 ? -14.344 17.359 9.117 1 96 752 VAL A C 1
ATOM 5979 O O . VAL A 1 752 ? -13.789 18.453 9.227 1 96 752 VAL A O 1
ATOM 5982 N N . THR A 1 753 ? -13.875 16.422 8.258 1 94.62 753 THR A N 1
ATOM 5983 C CA . THR A 1 753 ? -12.719 16.672 7.398 1 94.62 753 THR A CA 1
ATOM 5984 C C . THR A 1 753 ? -13.031 17.75 6.379 1 94.62 753 THR A C 1
ATOM 5986 O O . THR A 1 753 ? -12.227 18.672 6.164 1 94.62 753 THR A O 1
ATOM 5989 N N . HIS A 1 754 ? -14.203 17.672 5.805 1 95.81 754 HIS A N 1
ATOM 5990 C CA . HIS A 1 754 ? -14.617 18.672 4.824 1 95.81 754 HIS A CA 1
ATOM 5991 C C . HIS A 1 754 ? -14.742 20.047 5.461 1 95.81 754 HIS A C 1
ATOM 5993 O O . HIS A 1 754 ? -14.414 21.062 4.836 1 95.81 754 HIS A O 1
ATOM 5999 N N . THR A 1 755 ? -15.242 20.094 6.699 1 94.5 755 THR A N 1
ATOM 6000 C CA . THR A 1 755 ? -15.625 21.359 7.316 1 94.5 755 THR A CA 1
ATOM 6001 C C . THR A 1 755 ? -14.484 21.922 8.148 1 94.5 755 THR A C 1
ATOM 6003 O O . THR A 1 755 ? -14.625 22.984 8.773 1 94.5 755 THR A O 1
ATOM 6006 N N . GLY A 1 756 ? -13.383 21.25 8.242 1 91.62 756 GLY A N 1
ATOM 6007 C CA . GLY A 1 756 ? -12.188 21.766 8.898 1 91.62 756 GLY A CA 1
ATOM 6008 C C . GLY A 1 756 ? -12.234 21.641 10.406 1 91.62 756 GLY A C 1
ATOM 6009 O O . GLY A 1 756 ? -11.516 22.344 11.117 1 91.62 756 GLY A O 1
ATOM 6010 N N . ILE A 1 757 ? -13.156 20.828 10.93 1 92 757 ILE A N 1
ATOM 6011 C CA . ILE A 1 757 ? -13.164 20.531 12.359 1 92 757 ILE A CA 1
ATOM 6012 C C . ILE A 1 757 ? -12.086 19.5 12.688 1 92 757 ILE A C 1
ATOM 6014 O O . ILE A 1 757 ? -12.211 18.328 12.32 1 92 757 ILE A O 1
ATOM 6018 N N . ALA A 1 758 ? -11 19.938 13.234 1 87.69 758 ALA A N 1
ATOM 6019 C CA . ALA A 1 758 ? -9.852 19.047 13.445 1 87.69 758 ALA A CA 1
ATOM 6020 C C . ALA A 1 758 ? -9.383 19.094 14.898 1 87.69 758 ALA A C 1
ATOM 6022 O O . ALA A 1 758 ? -9.766 19.984 15.656 1 87.69 758 ALA A O 1
ATOM 6023 N N . ARG A 1 759 ? -8.641 18.047 15.242 1 84.81 759 ARG A N 1
ATOM 6024 C CA . ARG A 1 759 ? -8.039 17.984 16.578 1 84.81 759 ARG A CA 1
ATOM 6025 C C . ARG A 1 759 ? -6.758 18.812 16.625 1 84.81 759 ARG A C 1
ATOM 6027 O O . ARG A 1 759 ? -5.965 18.812 15.688 1 84.81 759 ARG A O 1
ATOM 6034 N N . ALA A 1 760 ? -6.73 19.688 17.656 1 67.56 760 ALA A N 1
ATOM 6035 C CA . ALA A 1 760 ? -5.516 20.484 17.828 1 67.56 760 ALA A CA 1
ATOM 6036 C C . ALA A 1 760 ? -4.293 19.578 18 1 67.56 760 ALA A C 1
ATOM 6038 O O . ALA A 1 760 ? -4.375 18.516 18.609 1 67.56 760 ALA A O 1
ATOM 6039 N N . PRO A 1 761 ? -3.273 19.906 17.141 1 58.41 761 PRO A N 1
ATOM 6040 C CA . PRO A 1 761 ? -2.055 19.109 17.359 1 58.41 761 PRO A CA 1
ATOM 6041 C C . PRO A 1 761 ? -1.589 19.141 18.812 1 58.41 761 PRO A C 1
ATOM 6043 O O . PRO A 1 761 ? -1.849 20.109 19.531 1 58.41 761 PRO A O 1
ATOM 6046 N N . GLU A 1 762 ? -1.428 18.031 19.422 1 53.59 762 GLU A N 1
ATOM 6047 C CA . GLU A 1 762 ? -0.907 18.047 20.781 1 53.59 762 GLU A CA 1
ATOM 6048 C C . GLU A 1 762 ? 0.144 19.141 20.953 1 53.59 762 GLU A C 1
ATOM 6050 O O . GLU A 1 762 ? 1.007 19.312 20.094 1 53.59 762 GLU A O 1
ATOM 6055 N N . PRO A 1 763 ? -0.22 20.266 21.703 1 46.38 763 PRO A N 1
ATOM 6056 C CA . PRO A 1 763 ? 0.755 21.344 21.906 1 46.38 763 PRO A CA 1
ATOM 6057 C C . PRO A 1 763 ? 2.197 20.844 21.891 1 46.38 763 PRO A C 1
ATOM 6059 O O . PRO A 1 763 ? 2.521 19.859 22.578 1 46.38 763 PRO A O 1
ATOM 6062 N N . ALA A 1 764 ? 2.926 20.984 20.812 1 41.88 764 ALA A N 1
ATOM 6063 C CA . ALA A 1 764 ? 4.379 20.875 20.922 1 41.88 764 ALA A CA 1
ATOM 6064 C C . ALA A 1 764 ? 4.91 21.688 22.094 1 41.88 764 ALA A C 1
ATOM 6066 O O . ALA A 1 764 ? 4.492 22.828 22.297 1 41.88 764 ALA A O 1
ATOM 6067 N N . GLU A 1 765 ? 5.031 21.141 23.219 1 41.28 765 GLU A N 1
ATOM 6068 C CA . GLU A 1 765 ? 5.625 22.094 24.156 1 41.28 765 GLU A CA 1
ATOM 6069 C C . GLU A 1 765 ? 6.371 23.203 23.422 1 41.28 765 GLU A C 1
ATOM 6071 O O . GLU A 1 765 ? 6.301 24.375 23.797 1 41.28 765 GLU A O 1
ATOM 6076 N N . ALA A 1 766 ? 7.664 23 22.969 1 38.41 766 ALA A N 1
ATOM 6077 C CA . ALA A 1 766 ? 8.5 24.078 22.438 1 38.41 766 ALA A CA 1
ATOM 6078 C C . ALA A 1 766 ? 8.344 24.188 20.922 1 38.41 766 ALA A C 1
ATOM 6080 O O . ALA A 1 766 ? 8.32 23.188 20.219 1 38.41 766 ALA A O 1
ATOM 6081 N N . PRO A 1 767 ? 7.785 25.25 20.484 1 38.28 767 PRO A N 1
ATOM 6082 C CA . PRO A 1 767 ? 7.582 25.562 19.062 1 38.28 767 PRO A CA 1
ATOM 6083 C C . PRO A 1 767 ? 8.703 25.031 18.172 1 38.28 767 PRO A C 1
ATOM 6085 O O . PRO A 1 767 ? 9.875 25.062 18.562 1 38.28 767 PRO A O 1
ATOM 6088 N N . LEU A 1 768 ? 8.461 24.234 17.234 1 42.12 768 LEU A N 1
ATOM 6089 C CA . LEU A 1 768 ? 9.367 23.766 16.203 1 42.12 768 LEU A CA 1
ATOM 6090 C C . LEU A 1 768 ? 10.219 24.906 15.672 1 42.12 768 LEU A C 1
ATOM 6092 O O . LEU A 1 768 ? 9.695 25.891 15.141 1 42.12 768 LEU A O 1
ATOM 6096 N N . ARG A 1 769 ? 11.32 25.281 16.219 1 44.16 769 ARG A N 1
ATOM 6097 C CA . ARG A 1 769 ? 12.195 26.188 15.484 1 44.16 769 ARG A CA 1
ATOM 6098 C C . ARG A 1 769 ? 12.469 25.656 14.078 1 44.16 769 ARG A C 1
ATOM 6100 O O . ARG A 1 769 ? 13.445 24.953 13.859 1 44.16 769 ARG A O 1
ATOM 6107 N N . THR A 1 770 ? 11.453 25.156 13.203 1 48.75 770 THR A N 1
ATOM 6108 C CA . THR A 1 770 ? 11.633 24.766 11.812 1 48.75 770 THR A CA 1
ATOM 6109 C C . THR A 1 770 ? 12.344 25.875 11.031 1 48.75 770 THR A C 1
ATOM 6111 O O . THR A 1 770 ? 11.984 27.047 11.133 1 48.75 770 THR A O 1
ATOM 6114 N N . ILE A 1 771 ? 13.633 25.578 10.594 1 57.38 771 ILE A N 1
ATOM 6115 C CA . ILE A 1 771 ? 14.375 26.484 9.727 1 57.38 771 ILE A CA 1
ATOM 6116 C C . ILE A 1 771 ? 13.773 26.453 8.32 1 57.38 771 ILE A C 1
ATOM 6118 O O . ILE A 1 771 ? 13.742 25.391 7.676 1 57.38 771 ILE A O 1
ATOM 6122 N N . SER A 1 772 ? 12.945 27.391 8.062 1 56.06 772 SER A N 1
ATOM 6123 C CA . SER A 1 772 ? 12.188 27.469 6.816 1 56.06 772 SER A CA 1
ATOM 6124 C C . SER A 1 772 ? 13.094 27.844 5.645 1 56.06 772 SER A C 1
ATOM 6126 O O . SER A 1 772 ? 14.07 28.578 5.812 1 56.06 772 SER A O 1
ATOM 6128 N N . ILE A 1 773 ? 13 27.031 4.543 1 54.09 773 ILE A N 1
ATOM 6129 C CA . ILE A 1 773 ? 13.648 27.359 3.279 1 54.09 773 ILE A CA 1
ATOM 6130 C C . ILE A 1 773 ? 12.898 28.516 2.607 1 54.09 773 ILE A C 1
ATOM 6132 O O . ILE A 1 773 ? 11.672 28.578 2.662 1 54.09 773 ILE A O 1
ATOM 6136 N N . ALA A 1 774 ? 13.5 29.656 2.449 1 47.5 774 ALA A N 1
ATOM 6137 C CA . ALA A 1 774 ? 12.906 30.781 1.732 1 47.5 774 ALA A CA 1
ATOM 6138 C C . ALA A 1 774 ? 12.562 30.406 0.296 1 47.5 774 ALA A C 1
ATOM 6140 O O . ALA A 1 774 ? 13.398 29.844 -0.421 1 47.5 774 ALA A O 1
ATOM 6141 N N . GLY A 1 775 ? 11.312 29.891 0.125 1 40.03 775 GLY A N 1
ATOM 6142 C CA . GLY A 1 775 ? 10.914 29.656 -1.257 1 40.03 775 GLY A CA 1
ATOM 6143 C C . GLY A 1 775 ? 10.719 30.938 -2.039 1 40.03 775 GLY A C 1
ATOM 6144 O O . GLY A 1 775 ? 10.398 31.984 -1.462 1 40.03 775 GLY A O 1
ATOM 6145 N N . MET B 1 1 ? 11.586 -62.594 -58.469 1 24.17 1 MET B N 1
ATOM 6146 C CA . MET B 1 1 ? 12.656 -62.344 -57.5 1 24.17 1 MET B CA 1
ATOM 6147 C C . MET B 1 1 ? 12.188 -61.438 -56.375 1 24.17 1 MET B C 1
ATOM 6149 O O . MET B 1 1 ? 11.75 -60.312 -56.656 1 24.17 1 MET B O 1
ATOM 6153 N N . ALA B 1 2 ? 11.703 -62.094 -55.25 1 28.31 2 ALA B N 1
ATOM 6154 C CA . ALA B 1 2 ? 10.961 -61.75 -54.062 1 28.31 2 ALA B CA 1
ATOM 6155 C C . ALA B 1 2 ? 11.789 -60.812 -53.156 1 28.31 2 ALA B C 1
ATOM 6157 O O . ALA B 1 2 ? 12.914 -61.156 -52.781 1 28.31 2 ALA B O 1
ATOM 6158 N N . SER B 1 3 ? 11.758 -59.469 -53.375 1 28.75 3 SER B N 1
ATOM 6159 C CA . SER B 1 3 ? 12.469 -58.375 -52.75 1 28.75 3 SER B CA 1
ATOM 6160 C C . SER B 1 3 ? 12.359 -58.469 -51.219 1 28.75 3 SER B C 1
ATOM 6162 O O . SER B 1 3 ? 11.25 -58.438 -50.688 1 28.75 3 SER B O 1
ATOM 6164 N N . SER B 1 4 ? 13.242 -59.281 -50.562 1 27.34 4 SER B N 1
ATOM 6165 C CA . SER B 1 4 ? 13.398 -59.594 -49.156 1 27.34 4 SER B CA 1
ATOM 6166 C C . SER B 1 4 ? 13.531 -58.312 -48.312 1 27.34 4 SER B C 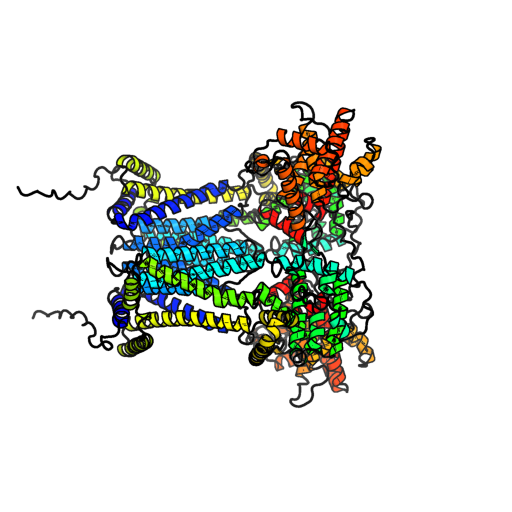1
ATOM 6168 O O . SER B 1 4 ? 14.516 -57.562 -48.469 1 27.34 4 SER B O 1
ATOM 6170 N N . ILE B 1 5 ? 12.43 -57.594 -48.094 1 28.67 5 ILE B N 1
ATOM 6171 C CA . ILE B 1 5 ? 12.344 -56.438 -47.219 1 28.67 5 ILE B CA 1
ATOM 6172 C C . ILE B 1 5 ? 12.961 -56.719 -45.875 1 28.67 5 ILE B C 1
ATOM 6174 O O . ILE B 1 5 ? 12.469 -57.594 -45.156 1 28.67 5 ILE B O 1
ATOM 6178 N N . ASN B 1 6 ? 14.375 -56.719 -45.781 1 26.17 6 ASN B N 1
ATOM 6179 C CA . ASN B 1 6 ? 15.203 -56.906 -44.594 1 26.17 6 ASN B CA 1
ATOM 6180 C C . ASN B 1 6 ? 14.633 -56.188 -43.375 1 26.17 6 ASN B C 1
ATOM 6182 O O . ASN B 1 6 ? 14.375 -54.969 -43.438 1 26.17 6 ASN B O 1
ATOM 6186 N N . SER B 1 7 ? 13.891 -56.875 -42.531 1 29.67 7 SER B N 1
ATOM 6187 C CA . SER B 1 7 ? 13.352 -56.5 -41.219 1 29.67 7 SER B CA 1
ATOM 6188 C C . SER B 1 7 ? 14.414 -55.875 -40.344 1 29.67 7 SER B C 1
ATOM 6190 O O . SER B 1 7 ? 15.43 -56.469 -40.031 1 29.67 7 SER B O 1
ATOM 6192 N N . ALA B 1 8 ? 14.68 -54.562 -40.562 1 34.97 8 ALA B N 1
ATOM 6193 C CA . ALA B 1 8 ? 15.609 -53.781 -39.75 1 34.97 8 ALA B CA 1
ATOM 6194 C C . ALA B 1 8 ? 15.516 -54.125 -38.281 1 34.97 8 ALA B C 1
ATOM 6196 O O . ALA B 1 8 ? 14.43 -54.125 -37.688 1 34.97 8 ALA B O 1
ATOM 6197 N N . SER B 1 9 ? 16.391 -55.156 -37.844 1 31.12 9 SER B N 1
ATOM 6198 C CA . SER B 1 9 ? 16.578 -55.562 -36.469 1 31.12 9 SER B CA 1
ATOM 6199 C C . SER B 1 9 ? 16.516 -54.375 -35.531 1 31.12 9 SER B C 1
ATOM 6201 O O . SER B 1 9 ? 16.984 -53.281 -35.875 1 31.12 9 SER B O 1
ATOM 6203 N N . PRO B 1 10 ? 15.617 -54.438 -34.594 1 35.75 10 PRO B N 1
ATOM 6204 C CA . PRO B 1 10 ? 15.523 -53.344 -33.625 1 35.75 10 PRO B CA 1
ATOM 6205 C C . PRO B 1 10 ? 16.891 -52.875 -33.094 1 35.75 10 PRO B C 1
ATOM 6207 O O . PRO B 1 10 ? 17.828 -53.688 -33.062 1 35.75 10 PRO B O 1
ATOM 6210 N N . PRO B 1 11 ? 17.359 -51.656 -33.375 1 35.53 11 PRO B N 1
ATOM 6211 C CA . PRO B 1 11 ? 18.703 -51.25 -32.969 1 35.53 11 PRO B CA 1
ATOM 6212 C C . PRO B 1 11 ? 19.141 -51.844 -31.656 1 35.53 11 PRO B C 1
ATOM 6214 O O . PRO B 1 11 ? 18.312 -52 -30.75 1 35.53 11 PRO B O 1
ATOM 6217 N N . GLN B 1 12 ? 20.094 -52.875 -31.672 1 33.75 12 GLN B N 1
ATOM 6218 C CA . GLN B 1 12 ? 20.734 -53.531 -30.547 1 33.75 12 GLN B CA 1
ATOM 6219 C C . GLN B 1 12 ? 21 -52.562 -29.406 1 33.75 12 GLN B C 1
ATOM 6221 O O . GLN B 1 12 ? 21.297 -51.406 -29.625 1 33.75 12 GLN B O 1
ATOM 6226 N N . PRO B 1 13 ? 20.484 -52.906 -28.234 1 38.47 13 PRO B N 1
ATOM 6227 C CA . PRO B 1 13 ? 20.797 -52.094 -27.047 1 38.47 13 PRO B CA 1
ATOM 6228 C C . PRO B 1 13 ? 22.281 -51.719 -26.953 1 38.47 13 PRO B C 1
ATOM 6230 O O . PRO B 1 13 ? 23.141 -52.531 -27.281 1 38.47 13 PRO B O 1
ATOM 6233 N N . PRO B 1 14 ? 22.688 -50.562 -27.312 1 37.28 14 PRO B N 1
ATOM 6234 C CA . PRO B 1 14 ? 24.125 -50.281 -27.312 1 37.28 14 PRO B CA 1
ATOM 6235 C C . PRO B 1 14 ? 24.844 -51 -26.172 1 37.28 14 PRO B C 1
ATOM 6237 O O . PRO B 1 14 ? 24.484 -50.844 -25 1 37.28 14 PRO B O 1
ATOM 6240 N N . SER B 1 15 ? 25.375 -52.25 -26.344 1 37.56 15 SER B N 1
ATOM 6241 C CA . SER B 1 15 ? 26.172 -53.094 -25.484 1 37.56 15 SER B CA 1
ATOM 6242 C C . SER B 1 15 ? 27.016 -52.281 -24.5 1 37.56 15 SER B C 1
ATOM 6244 O O . SER B 1 15 ? 27.141 -52.656 -23.328 1 37.56 15 SER B O 1
ATOM 6246 N N . ALA B 1 16 ? 28.203 -51.812 -25.062 1 37.59 16 ALA B N 1
ATOM 6247 C CA . ALA B 1 16 ? 29.391 -51.375 -24.297 1 37.59 16 ALA B CA 1
ATOM 6248 C C . ALA B 1 16 ? 29.094 -50.156 -23.469 1 37.59 16 ALA B C 1
ATOM 6250 O O . ALA B 1 16 ? 29.406 -49.031 -23.875 1 37.59 16 ALA B O 1
ATOM 6251 N N . PHE B 1 17 ? 27.891 -49.875 -23.156 1 40.69 17 PHE B N 1
ATOM 6252 C CA . PHE B 1 17 ? 27.781 -48.656 -22.375 1 40.69 17 PHE B CA 1
ATOM 6253 C C . PHE B 1 17 ? 28.891 -48.562 -21.328 1 40.69 17 PHE B C 1
ATOM 6255 O O . PHE B 1 17 ? 29.578 -49.562 -21.078 1 40.69 17 PHE B O 1
ATOM 6262 N N . CYS B 1 18 ? 28.938 -47.5 -20.438 1 41.69 18 CYS B N 1
ATOM 6263 C CA . CYS B 1 18 ? 29.969 -47.375 -19.422 1 41.69 18 CYS B CA 1
ATOM 6264 C C . CYS B 1 18 ? 30.094 -48.656 -18.609 1 41.69 18 CYS B C 1
ATOM 6266 O O . CYS B 1 18 ? 29.156 -49.438 -18.562 1 41.69 18 CYS B O 1
ATOM 6268 N N . ASP B 1 19 ? 31.188 -49.125 -18.062 1 38.22 19 ASP B N 1
ATOM 6269 C CA . ASP B 1 19 ? 31.391 -50.25 -17.156 1 38.22 19 ASP B CA 1
ATOM 6270 C C . ASP B 1 19 ? 30.141 -50.5 -16.312 1 38.22 19 ASP B C 1
ATOM 6272 O O . ASP B 1 19 ? 29.516 -49.562 -15.828 1 38.22 19 ASP B O 1
ATOM 6276 N N . THR B 1 20 ? 29.391 -51.656 -16.469 1 40.72 20 THR B N 1
ATOM 6277 C CA . THR B 1 20 ? 28.188 -52.312 -15.977 1 40.72 20 THR B CA 1
ATOM 6278 C C . THR B 1 20 ? 27.922 -51.938 -14.523 1 40.72 20 THR B C 1
ATOM 6280 O O . THR B 1 20 ? 26.859 -52.219 -13.984 1 40.72 20 THR B O 1
ATOM 6283 N N . SER B 1 21 ? 28.953 -51.719 -13.719 1 40.34 21 SER B N 1
ATOM 6284 C CA . SER B 1 21 ? 28.703 -51.781 -12.281 1 40.34 21 SER B CA 1
ATOM 6285 C C . SER B 1 21 ? 27.969 -50.562 -11.773 1 40.34 21 SER B C 1
ATOM 6287 O O . SER B 1 21 ? 27.641 -50.469 -10.586 1 40.34 21 SER B O 1
ATOM 6289 N N . THR B 1 22 ? 27.906 -49.469 -12.461 1 44 22 THR B N 1
ATOM 6290 C CA . THR B 1 22 ? 27.469 -48.281 -11.734 1 44 22 THR B CA 1
ATOM 6291 C C . THR B 1 22 ? 25.953 -48.094 -11.883 1 44 22 THR B C 1
ATOM 6293 O O . THR B 1 22 ? 25.406 -48.219 -12.977 1 44 22 THR B O 1
ATOM 6296 N N . THR B 1 23 ? 25.219 -48.156 -10.805 1 45.75 23 THR B N 1
ATOM 6297 C CA . THR B 1 23 ? 23.781 -48.031 -10.555 1 45.75 23 THR B CA 1
ATOM 6298 C C . THR B 1 23 ? 23.203 -46.875 -11.359 1 45.75 23 THR B C 1
ATOM 6300 O O . THR B 1 23 ? 21.984 -46.781 -11.562 1 45.75 23 THR B O 1
ATOM 6303 N N . LEU B 1 24 ? 23.922 -45.812 -11.695 1 50.88 24 LEU B N 1
ATOM 6304 C CA . LEU B 1 24 ? 23.375 -44.719 -12.477 1 50.88 24 LEU B CA 1
ATOM 6305 C C . LEU B 1 24 ? 23.047 -45.156 -13.898 1 50.88 24 LEU B C 1
ATOM 6307 O O . LEU B 1 24 ? 22.188 -44.562 -14.555 1 50.88 24 LEU B O 1
ATOM 6311 N N . ILE B 1 25 ? 23.594 -46.188 -14.359 1 50.88 25 ILE B N 1
ATOM 6312 C CA . ILE B 1 25 ? 23.438 -46.688 -15.727 1 50.88 25 ILE B CA 1
ATOM 6313 C C . ILE B 1 25 ? 21.984 -47.094 -15.977 1 50.88 25 ILE B C 1
ATOM 6315 O O . ILE B 1 25 ? 21.406 -46.719 -17 1 50.88 25 ILE B O 1
ATOM 6319 N N . PRO B 1 26 ? 21.531 -47.562 -14.82 1 52.97 26 PRO B N 1
ATOM 6320 C CA . PRO B 1 26 ? 20.125 -47.906 -15.086 1 52.97 26 PRO B CA 1
ATOM 6321 C C . PRO B 1 26 ? 19.234 -46.688 -15.234 1 52.97 26 PRO B C 1
ATOM 6323 O O . PRO B 1 26 ? 18.297 -46.688 -16.047 1 52.97 26 PRO B O 1
ATOM 6326 N N . PHE B 1 27 ? 19.719 -45.594 -14.555 1 60.88 27 PHE B N 1
ATOM 6327 C CA . PHE B 1 27 ? 18.906 -44.375 -14.648 1 60.88 27 PHE B CA 1
ATOM 6328 C C . PHE B 1 27 ? 19.016 -43.75 -16.031 1 60.88 27 PHE B C 1
ATOM 6330 O O . PHE B 1 27 ? 18 -43.438 -16.656 1 60.88 27 PHE B O 1
ATOM 6337 N N . VAL B 1 28 ? 20.25 -43.5 -16.469 1 57.47 28 VAL B N 1
ATOM 6338 C CA . VAL B 1 28 ? 20.484 -42.906 -17.781 1 57.47 28 VAL B CA 1
ATOM 6339 C C . VAL B 1 28 ? 19.922 -43.844 -18.859 1 57.47 28 VAL B C 1
ATOM 6341 O O . VAL B 1 28 ? 19.297 -43.344 -19.812 1 57.47 28 VAL B O 1
ATOM 6344 N N . TYR B 1 29 ? 20.094 -45.094 -18.531 1 54.16 29 TYR B N 1
ATOM 6345 C CA . TYR B 1 29 ? 19.578 -46.062 -19.469 1 54.16 29 TYR B CA 1
ATOM 6346 C C . TYR B 1 29 ? 18.062 -46 -19.562 1 54.16 29 TYR B C 1
ATOM 6348 O O . TYR B 1 29 ? 17.5 -45.938 -20.656 1 54.16 29 TYR B O 1
ATOM 6356 N N . ASN B 1 30 ? 17.531 -45.875 -18.359 1 57.31 30 ASN B N 1
ATOM 6357 C CA . ASN B 1 30 ? 16.078 -45.812 -18.344 1 57.31 30 ASN B CA 1
ATOM 6358 C C . ASN B 1 30 ? 15.547 -44.5 -18.953 1 57.31 30 ASN B C 1
ATOM 6360 O O . ASN B 1 30 ? 14.516 -44.5 -19.609 1 57.31 30 ASN B O 1
ATOM 6364 N N . LEU B 1 31 ? 16.328 -43.562 -18.703 1 66.94 31 LEU B N 1
ATOM 6365 C CA . LEU B 1 31 ? 15.914 -42.281 -19.266 1 66.94 31 LEU B CA 1
ATOM 6366 C C . LEU B 1 31 ? 16.094 -42.25 -20.781 1 66.94 31 LEU B C 1
ATOM 6368 O O . LEU B 1 31 ? 15.242 -41.719 -21.5 1 66.94 31 LEU B O 1
ATOM 6372 N N . THR B 1 32 ? 17.141 -42.844 -21.234 1 57.78 32 THR B N 1
ATOM 6373 C CA . THR B 1 32 ? 17.391 -42.906 -22.656 1 57.78 32 THR B CA 1
ATOM 6374 C C . THR B 1 32 ? 16.344 -43.781 -23.344 1 57.78 32 THR B C 1
ATOM 6376 O O . THR B 1 32 ? 15.906 -43.5 -24.453 1 57.78 32 THR B O 1
ATOM 6379 N N . ILE B 1 33 ? 15.969 -44.844 -22.688 1 57.34 33 ILE B N 1
ATOM 6380 C CA . ILE B 1 33 ? 14.945 -45.75 -23.219 1 57.34 33 ILE B CA 1
ATOM 6381 C C . ILE B 1 33 ? 13.617 -45 -23.328 1 57.34 33 ILE B C 1
ATOM 6383 O O . ILE B 1 33 ? 12.883 -45.156 -24.297 1 57.34 33 ILE B O 1
ATOM 6387 N N . PHE B 1 34 ? 13.445 -44.312 -22.281 1 63.72 34 PHE B N 1
ATOM 6388 C CA . PHE B 1 34 ? 12.219 -43.531 -22.312 1 63.72 34 PHE B CA 1
ATOM 6389 C C . PHE B 1 34 ? 12.18 -42.656 -23.547 1 63.72 34 PHE B C 1
ATOM 6391 O O . PHE B 1 34 ? 11.172 -42.594 -24.25 1 63.72 34 PHE B O 1
ATOM 6398 N N . TYR B 1 35 ? 13.258 -42 -23.812 1 62.94 35 TYR B N 1
ATOM 6399 C CA . TYR B 1 35 ? 13.289 -41.062 -24.953 1 62.94 35 TYR B CA 1
ATOM 6400 C C . TYR B 1 35 ? 13.305 -41.844 -26.266 1 62.94 35 TYR B C 1
ATOM 6402 O O . TYR B 1 35 ? 12.797 -41.344 -27.281 1 62.94 35 TYR B O 1
ATOM 6410 N N . ALA B 1 36 ? 13.844 -43.031 -26.203 1 55.41 36 ALA B N 1
ATOM 6411 C CA . ALA B 1 36 ? 13.891 -43.844 -27.406 1 55.41 36 ALA B CA 1
ATOM 6412 C C . ALA B 1 36 ? 12.516 -44.438 -27.719 1 55.41 36 ALA B C 1
ATOM 6414 O O . ALA B 1 36 ? 12.125 -44.531 -28.875 1 55.41 36 ALA B O 1
ATOM 6415 N N . GLU B 1 37 ? 11.844 -44.906 -26.719 1 56.75 37 GLU B N 1
ATOM 6416 C CA . GLU B 1 37 ? 10.547 -45.562 -26.891 1 56.75 37 GLU B CA 1
ATOM 6417 C C . GLU B 1 37 ? 9.438 -44.531 -27.062 1 56.75 37 GLU B C 1
ATOM 6419 O O . GLU B 1 37 ? 8.438 -44.781 -27.734 1 56.75 37 GLU B O 1
ATOM 6424 N N . ALA B 1 38 ? 9.555 -43.625 -26.172 1 52.53 38 ALA B N 1
ATOM 6425 C CA . ALA B 1 38 ? 8.547 -42.594 -26.312 1 52.53 38 ALA B CA 1
ATOM 6426 C C . ALA B 1 38 ? 8.516 -42.031 -27.75 1 52.53 38 ALA B C 1
ATOM 6428 O O . ALA B 1 38 ? 9.562 -41.688 -28.297 1 52.53 38 ALA B O 1
ATOM 6429 N N . ASN B 1 39 ? 7.957 -42.656 -28.75 1 46.62 39 ASN B N 1
ATOM 6430 C CA . ASN B 1 39 ? 7.793 -42.188 -30.125 1 46.62 39 ASN B CA 1
ATOM 6431 C C . ASN B 1 39 ? 7.984 -40.656 -30.219 1 46.62 39 ASN B C 1
ATOM 6433 O O . ASN B 1 39 ? 7.043 -39.906 -29.984 1 46.62 39 ASN B O 1
ATOM 6437 N N . LEU B 1 40 ? 9.148 -40.219 -30.203 1 46.25 40 LEU B N 1
ATOM 6438 C CA . LEU B 1 40 ? 9.625 -38.844 -30.281 1 46.25 40 LEU B CA 1
ATOM 6439 C C . LEU B 1 40 ? 8.828 -38.062 -31.312 1 46.25 40 LEU B C 1
ATOM 6441 O O . LEU B 1 40 ? 9.047 -36.844 -31.469 1 46.25 40 LEU B O 1
ATOM 6445 N N . ARG B 1 41 ? 8.32 -38.594 -32.281 1 49.69 41 ARG B N 1
ATOM 6446 C CA . ARG B 1 41 ? 7.852 -37.781 -33.375 1 49.69 41 ARG B CA 1
ATOM 6447 C C . ARG B 1 41 ? 6.758 -36.812 -32.938 1 49.69 41 ARG B C 1
ATOM 6449 O O . ARG B 1 41 ? 6.711 -35.688 -33.406 1 49.69 41 ARG B O 1
ATOM 6456 N N . GLY B 1 42 ? 5.82 -37.219 -32.312 1 47.09 42 GLY B N 1
ATOM 6457 C CA . GLY B 1 42 ? 4.73 -36.281 -32.094 1 47.09 42 GLY B CA 1
ATOM 6458 C C . GLY B 1 42 ? 4.895 -35.438 -30.844 1 47.09 42 GLY B C 1
ATOM 6459 O O . GLY B 1 42 ? 4.422 -34.312 -30.766 1 47.09 42 GLY B O 1
ATOM 6460 N N . ASN B 1 43 ? 5.527 -35.969 -29.797 1 52.78 43 ASN B N 1
ATOM 6461 C CA . ASN B 1 43 ? 5.559 -35.312 -28.5 1 52.78 43 ASN B CA 1
ATOM 6462 C C . ASN B 1 43 ? 6.922 -34.688 -28.203 1 52.78 43 ASN B C 1
ATOM 6464 O O . ASN B 1 43 ? 7.25 -34.406 -27.062 1 52.78 43 ASN B O 1
ATOM 6468 N N . GLU B 1 44 ? 7.734 -34.531 -29.297 1 56.12 44 GLU B N 1
ATOM 6469 C CA . GLU B 1 44 ? 9.094 -34.031 -29.109 1 56.12 44 GLU B CA 1
ATOM 6470 C C . GLU B 1 44 ? 9.102 -32.562 -28.75 1 56.12 44 GLU B C 1
ATOM 6472 O O . GLU B 1 44 ? 9.883 -32.125 -27.891 1 56.12 44 GLU B O 1
ATOM 6477 N N . ALA B 1 45 ? 8.203 -31.969 -29.406 1 58.94 45 ALA B N 1
ATOM 6478 C CA . ALA B 1 45 ? 8.305 -30.516 -29.281 1 58.94 45 ALA B CA 1
ATOM 6479 C C . ALA B 1 45 ? 8.023 -30.078 -27.844 1 58.94 45 ALA B C 1
ATOM 6481 O O . ALA B 1 45 ? 8.789 -29.312 -27.25 1 58.94 45 ALA B O 1
ATOM 6482 N N . PRO B 1 46 ? 7.094 -30.719 -27.297 1 63.69 46 PRO B N 1
ATOM 6483 C CA . PRO B 1 46 ? 6.867 -30.281 -25.922 1 63.69 46 PRO B CA 1
ATOM 6484 C C . PRO B 1 46 ? 7.957 -30.766 -24.969 1 63.69 46 PRO B C 1
ATOM 6486 O O . PRO B 1 46 ? 8.281 -30.062 -24 1 63.69 46 PRO B O 1
ATOM 6489 N N . LEU B 1 47 ? 8.531 -31.891 -25.375 1 70.44 47 LEU B N 1
ATOM 6490 C CA . LEU B 1 47 ? 9.602 -32.406 -24.531 1 70.44 47 LEU B CA 1
ATOM 6491 C C . LEU B 1 47 ? 10.836 -31.5 -24.609 1 70.44 47 LEU B C 1
ATOM 6493 O O . LEU B 1 47 ? 11.461 -31.203 -23.594 1 70.44 47 LEU B O 1
ATOM 6497 N N . VAL B 1 48 ? 11.055 -31.062 -25.844 1 67.38 48 VAL B N 1
ATOM 6498 C CA . VAL B 1 48 ? 12.195 -30.172 -26.047 1 67.38 48 VAL B CA 1
ATOM 6499 C C . VAL B 1 48 ? 11.922 -28.828 -25.391 1 67.38 48 VAL B C 1
ATOM 6501 O O . VAL B 1 48 ? 12.789 -28.266 -24.703 1 67.38 48 VAL B O 1
ATOM 6504 N N . ALA B 1 49 ? 10.773 -28.406 -25.531 1 67.69 49 ALA B N 1
ATOM 6505 C CA . ALA B 1 49 ? 10.422 -27.109 -24.984 1 67.69 49 ALA B CA 1
ATOM 6506 C C . ALA B 1 49 ? 10.516 -27.125 -23.453 1 67.69 49 ALA B C 1
ATOM 6508 O O . ALA B 1 49 ? 11.008 -26.156 -22.844 1 67.69 49 ALA B O 1
ATOM 6509 N N . THR B 1 50 ? 10.18 -28.188 -22.906 1 75.56 50 THR B N 1
ATOM 6510 C CA . THR B 1 50 ? 10.219 -28.281 -21.453 1 75.56 50 THR B CA 1
ATOM 6511 C C . THR B 1 50 ? 11.664 -28.281 -20.953 1 75.56 50 THR B C 1
ATOM 6513 O O . THR B 1 50 ? 11.984 -27.578 -19.984 1 75.56 50 THR B O 1
ATOM 6516 N N . SER B 1 51 ? 12.484 -28.953 -21.688 1 76.75 51 SER B N 1
ATOM 6517 C CA . SER B 1 51 ? 13.875 -29.031 -21.266 1 76.75 51 SER B CA 1
ATOM 6518 C C . SER B 1 51 ? 14.578 -27.688 -21.438 1 76.75 51 SER B C 1
ATOM 6520 O O . SER B 1 51 ? 15.359 -27.266 -20.578 1 76.75 51 SER B O 1
ATOM 6522 N N . VAL B 1 52 ? 14.148 -27.016 -22.422 1 73.5 52 VAL B N 1
ATOM 6523 C CA . VAL B 1 52 ? 14.766 -25.719 -22.672 1 73.5 52 VAL B CA 1
ATOM 6524 C C . VAL B 1 52 ? 14.305 -24.703 -21.625 1 73.5 52 VAL B C 1
ATOM 6526 O O . VAL B 1 52 ? 15.117 -23.984 -21.062 1 73.5 52 VAL B O 1
ATOM 6529 N N . VAL B 1 53 ? 13.102 -24.719 -21.312 1 75.62 53 VAL B N 1
ATOM 6530 C CA . VAL B 1 53 ? 12.555 -23.781 -20.328 1 75.62 53 VAL B CA 1
ATOM 6531 C C . VAL B 1 53 ? 13.156 -24.047 -18.953 1 75.62 53 VAL B C 1
ATOM 6533 O O . VAL B 1 53 ? 13.539 -23.125 -18.25 1 75.62 53 VAL B O 1
ATOM 6536 N N . MET B 1 54 ? 13.336 -25.25 -18.703 1 83.06 54 MET B N 1
ATOM 6537 C CA . MET B 1 54 ? 13.875 -25.594 -17.391 1 83.06 54 MET B CA 1
ATOM 6538 C C . MET B 1 54 ? 15.352 -25.25 -17.297 1 83.06 54 MET B C 1
ATOM 6540 O O . MET B 1 54 ? 15.836 -24.812 -16.25 1 83.06 54 MET B O 1
ATOM 6544 N N . PHE B 1 55 ? 15.969 -25.359 -18.422 1 74.25 55 PHE B N 1
ATOM 6545 C CA . PHE B 1 55 ? 17.391 -25 -18.422 1 74.25 55 PHE B CA 1
ATOM 6546 C C . PHE B 1 55 ? 17.562 -23.5 -18.234 1 74.25 55 PHE B C 1
ATOM 6548 O O . PHE B 1 55 ? 18.391 -23.062 -17.438 1 74.25 55 PHE B O 1
ATOM 6555 N N . VAL B 1 56 ? 16.734 -22.781 -18.891 1 78.19 56 VAL B N 1
ATOM 6556 C CA . VAL B 1 56 ? 16.797 -21.328 -18.781 1 78.19 56 VAL B CA 1
ATOM 6557 C C . VAL B 1 56 ? 16.453 -20.891 -17.359 1 78.19 56 VAL B C 1
ATOM 6559 O O . VAL B 1 56 ? 17.125 -20.031 -16.781 1 78.19 56 VAL B O 1
ATOM 6562 N N . LEU B 1 57 ? 15.562 -21.547 -16.812 1 81.31 57 LEU B N 1
ATOM 6563 C CA . LEU B 1 57 ? 15.164 -21.203 -15.453 1 81.31 57 LEU B CA 1
ATOM 6564 C C . LEU B 1 57 ? 16.281 -21.547 -14.461 1 81.31 57 LEU B C 1
ATOM 6566 O O . LEU B 1 57 ? 16.562 -20.766 -13.547 1 81.31 57 LEU B O 1
ATOM 6570 N N . ALA B 1 58 ? 16.906 -22.609 -14.703 1 81.88 58 ALA B N 1
ATOM 6571 C CA . ALA B 1 58 ? 17.984 -23.031 -13.812 1 81.88 58 ALA B CA 1
ATOM 6572 C C . ALA B 1 58 ? 19.172 -22.078 -13.891 1 81.88 58 ALA B C 1
ATOM 6574 O O . ALA B 1 58 ? 19.734 -21.688 -12.859 1 81.88 58 ALA B O 1
ATOM 6575 N N . VAL B 1 59 ? 19.391 -21.609 -15.07 1 79.44 59 VAL B N 1
ATOM 6576 C CA . VAL B 1 59 ? 20.484 -20.688 -15.266 1 79.44 59 VAL B CA 1
ATOM 6577 C C . VAL B 1 59 ? 20.141 -19.328 -14.648 1 79.44 59 VAL B C 1
ATOM 6579 O O . VAL B 1 59 ? 20.969 -18.688 -14.008 1 79.44 59 VAL B O 1
ATOM 6582 N N . LEU B 1 60 ? 18.984 -19.016 -14.82 1 80.38 60 LEU B N 1
ATOM 6583 C CA . LEU B 1 60 ? 18.547 -17.75 -14.266 1 80.38 60 LEU B CA 1
ATOM 6584 C C . LEU B 1 60 ? 18.641 -17.75 -12.742 1 80.38 60 LEU B C 1
ATOM 6586 O O . LEU B 1 60 ? 19.109 -16.781 -12.141 1 80.38 60 LEU B O 1
ATOM 6590 N N . PHE B 1 61 ? 18.297 -18.781 -12.141 1 82 61 PHE B N 1
ATOM 6591 C CA . PHE B 1 61 ? 18.375 -18.875 -10.688 1 82 61 PHE B CA 1
ATOM 6592 C C . PHE B 1 61 ? 19.828 -18.844 -10.227 1 82 61 PHE B C 1
ATOM 6594 O O . PHE B 1 61 ? 20.141 -18.281 -9.172 1 82 61 PHE B O 1
ATOM 6601 N N . PHE B 1 62 ? 20.594 -19.359 -11.062 1 77 62 PHE B N 1
ATOM 6602 C CA . PHE B 1 62 ? 22 -19.453 -10.68 1 77 62 PHE B CA 1
ATOM 6603 C C . PHE B 1 62 ? 22.672 -18.078 -10.773 1 77 62 PHE B C 1
ATOM 6605 O O . PHE B 1 62 ? 23.469 -17.703 -9.906 1 77 62 PHE B O 1
ATOM 6612 N N . ILE B 1 63 ? 22.203 -17.25 -11.711 1 74.31 63 ILE B N 1
ATOM 6613 C CA . ILE B 1 63 ? 22.844 -15.961 -11.953 1 74.31 63 ILE B CA 1
ATOM 6614 C C . ILE B 1 63 ? 22.188 -14.875 -11.117 1 74.31 63 ILE B C 1
ATOM 6616 O O . ILE B 1 63 ? 22.766 -13.812 -10.891 1 74.31 63 ILE B O 1
ATOM 6620 N N . LEU B 1 64 ? 21.094 -15.18 -10.656 1 72.06 64 LEU B N 1
ATOM 6621 C CA . LEU B 1 64 ? 20.328 -14.172 -9.93 1 72.06 64 LEU B CA 1
ATOM 6622 C C . LEU B 1 64 ? 21.156 -13.57 -8.797 1 72.06 64 LEU B C 1
ATOM 6624 O O . LEU B 1 64 ? 21.016 -12.383 -8.484 1 72.06 64 LEU B O 1
ATOM 6628 N N . ASN B 1 65 ? 21.938 -14.328 -8.203 1 62.66 65 ASN B N 1
ATOM 6629 C CA . ASN B 1 65 ? 22.766 -13.758 -7.141 1 62.66 65 ASN B CA 1
ATOM 6630 C C . ASN B 1 65 ? 23.75 -12.742 -7.691 1 62.66 65 ASN B C 1
ATOM 6632 O O . ASN B 1 65 ? 24.219 -11.867 -6.961 1 62.66 65 ASN B O 1
ATOM 6636 N N . LEU B 1 66 ? 23.859 -12.938 -9.023 1 56.34 66 LEU B N 1
ATOM 6637 C CA . LEU B 1 66 ? 24.766 -11.992 -9.672 1 56.34 66 LEU B CA 1
ATOM 6638 C C . LEU B 1 66 ? 24.078 -10.664 -9.938 1 56.34 66 LEU B C 1
ATOM 6640 O O . LEU B 1 66 ? 24.734 -9.633 -10.062 1 56.34 66 LEU B O 1
ATOM 6644 N N . PHE B 1 67 ? 22.844 -10.781 -10.078 1 54.66 67 PHE B N 1
ATOM 6645 C CA . PHE B 1 67 ? 22.094 -9.57 -10.359 1 54.66 67 PHE B CA 1
ATOM 6646 C C . PHE B 1 67 ? 21.812 -8.805 -9.07 1 54.66 67 PHE B C 1
ATOM 6648 O O . PHE B 1 67 ? 21.203 -7.727 -9.109 1 54.66 67 PHE B O 1
ATOM 6655 N N . SER B 1 68 ? 22.031 -9.5 -8.102 1 56.03 68 SER B N 1
ATOM 6656 C CA . SER B 1 68 ? 22 -8.695 -6.883 1 56.03 68 SER B CA 1
ATOM 6657 C C . SER B 1 68 ? 23.141 -7.684 -6.863 1 56.03 68 SER B C 1
ATOM 6659 O O . SER B 1 68 ? 24.172 -7.891 -7.508 1 56.03 68 SER B O 1
ATOM 6661 N N . ARG B 1 69 ? 23.031 -6.508 -6.965 1 50.38 69 ARG B N 1
ATOM 6662 C CA . ARG B 1 69 ? 24.094 -5.512 -6.969 1 50.38 69 ARG B CA 1
ATOM 6663 C C . ARG B 1 69 ? 25.406 -6.09 -6.426 1 50.38 69 ARG B C 1
ATOM 6665 O O . ARG B 1 69 ? 25.453 -6.57 -5.289 1 50.38 69 ARG B O 1
ATOM 6672 N N . SER B 1 70 ? 26.266 -6.828 -7.293 1 43.34 70 SER B N 1
ATOM 6673 C CA . SER B 1 70 ? 27.562 -7.453 -7.004 1 43.34 70 SER B CA 1
ATOM 6674 C C . SER B 1 70 ? 28.266 -6.758 -5.848 1 43.34 70 SER B C 1
ATOM 6676 O O . SER B 1 70 ? 29 -7.395 -5.086 1 43.34 70 SER B O 1
ATOM 6678 N N . SER B 1 71 ? 28.453 -5.512 -6.09 1 45.91 71 SER B N 1
ATOM 6679 C CA . SER B 1 71 ? 29.344 -4.836 -5.16 1 45.91 71 SER B CA 1
ATOM 6680 C C . SER B 1 71 ? 28.875 -4.992 -3.719 1 45.91 71 SER B C 1
ATOM 6682 O O . SER B 1 71 ? 29.656 -4.855 -2.781 1 45.91 71 SER B O 1
ATOM 6684 N N . ASP B 1 72 ? 27.562 -4.641 -3.422 1 52.41 72 ASP B N 1
ATOM 6685 C CA . ASP B 1 72 ? 27.188 -4.504 -2.018 1 52.41 72 ASP B CA 1
ATOM 6686 C C . ASP B 1 72 ? 26.422 -5.734 -1.528 1 52.41 72 ASP B C 1
ATOM 6688 O O . ASP B 1 72 ? 25.531 -6.234 -2.219 1 52.41 72 ASP B O 1
ATOM 6692 N N . VAL B 1 73 ? 27.219 -6.707 -0.909 1 56.59 73 VAL B N 1
ATOM 6693 C CA . VAL B 1 73 ? 26.578 -7.742 -0.103 1 56.59 73 VAL B CA 1
ATOM 6694 C C . VAL B 1 73 ? 25.156 -7.309 0.255 1 56.59 73 VAL B C 1
ATOM 6696 O O . VAL B 1 73 ? 24.906 -6.867 1.377 1 56.59 73 VAL B O 1
ATOM 6699 N N . SER B 1 74 ? 24.406 -6.855 -0.908 1 64.75 74 SER B N 1
ATOM 6700 C CA . SER B 1 74 ? 23.094 -6.34 -0.545 1 64.75 74 SER B CA 1
ATOM 6701 C C . SER B 1 74 ? 22.031 -7.426 -0.658 1 64.75 74 SER B C 1
ATOM 6703 O O . SER B 1 74 ? 22.141 -8.32 -1.498 1 64.75 74 SER B O 1
ATOM 6705 N N . ALA B 1 75 ? 21.188 -7.578 0.315 1 71.12 75 ALA B N 1
ATOM 6706 C CA . ALA B 1 75 ? 20.078 -8.516 0.464 1 71.12 75 ALA B CA 1
ATOM 6707 C C . ALA B 1 75 ? 18.875 -8.062 -0.356 1 71.12 75 ALA B C 1
ATOM 6709 O O . ALA B 1 75 ? 17.766 -8.594 -0.187 1 71.12 75 ALA B O 1
ATOM 6710 N N . ILE B 1 76 ? 19.141 -7.09 -1.385 1 73.31 76 ILE B N 1
ATOM 6711 C CA . ILE B 1 76 ? 18 -6.574 -2.123 1 73.31 76 ILE B CA 1
ATOM 6712 C C . ILE B 1 76 ? 18.094 -7.012 -3.582 1 73.31 76 ILE B C 1
ATOM 6714 O O . ILE B 1 76 ? 19.156 -6.941 -4.195 1 73.31 76 ILE B O 1
ATOM 6718 N N . LEU B 1 77 ? 17.047 -7.543 -4.059 1 74.94 77 LEU B N 1
ATOM 6719 C CA . LEU B 1 77 ? 16.969 -7.918 -5.469 1 74.94 77 LEU B CA 1
ATOM 6720 C C . LEU B 1 77 ? 16.266 -6.824 -6.277 1 74.94 77 LEU B C 1
ATOM 6722 O O . LEU B 1 77 ? 15.32 -6.203 -5.801 1 74.94 77 LEU B O 1
ATOM 6726 N N . ASN B 1 78 ? 16.812 -6.57 -7.441 1 77.06 78 ASN B N 1
ATOM 6727 C CA . ASN B 1 78 ? 16.188 -5.598 -8.328 1 77.06 78 ASN B CA 1
ATOM 6728 C C . ASN B 1 78 ? 14.711 -5.902 -8.555 1 77.06 78 ASN B C 1
ATOM 6730 O O . ASN B 1 78 ? 14.344 -7.047 -8.836 1 77.06 78 ASN B O 1
ATOM 6734 N N . PRO B 1 79 ? 13.883 -4.945 -8.398 1 78.19 79 PRO B N 1
ATOM 6735 C CA . PRO B 1 79 ? 12.438 -5.176 -8.508 1 78.19 79 PRO B CA 1
ATOM 6736 C C . PRO B 1 79 ? 12.023 -5.656 -9.891 1 78.19 79 PRO B C 1
ATOM 6738 O O . PRO B 1 79 ? 11.078 -6.445 -10.023 1 78.19 79 PRO B O 1
ATOM 6741 N N . THR B 1 80 ? 12.68 -5.262 -10.992 1 76.06 80 THR B N 1
ATOM 6742 C CA . THR B 1 80 ? 12.328 -5.691 -12.344 1 76.06 80 THR B CA 1
ATOM 6743 C C . THR B 1 80 ? 12.633 -7.172 -12.539 1 76.06 80 THR B C 1
ATOM 6745 O O . THR B 1 80 ? 11.844 -7.898 -13.148 1 76.06 80 THR B O 1
ATOM 6748 N N . VAL B 1 81 ? 13.672 -7.57 -11.969 1 78.44 81 VAL B N 1
ATOM 6749 C CA . VAL B 1 81 ? 14.047 -8.977 -12.062 1 78.44 81 VAL B CA 1
ATOM 6750 C C . VAL B 1 81 ? 13.094 -9.828 -11.227 1 78.44 81 VAL B C 1
ATOM 6752 O O . VAL B 1 81 ? 12.68 -10.906 -11.648 1 78.44 81 VAL B O 1
ATOM 6755 N N . ARG B 1 82 ? 12.695 -9.336 -10.227 1 80.31 82 ARG B N 1
ATOM 6756 C CA . ARG B 1 82 ? 11.758 -10.039 -9.359 1 80.31 82 ARG B CA 1
ATOM 6757 C C . ARG B 1 82 ? 10.398 -10.211 -10.047 1 80.31 82 ARG B C 1
ATOM 6759 O O . ARG B 1 82 ? 9.797 -11.281 -9.977 1 80.31 82 ARG B O 1
ATOM 6766 N N . LEU B 1 83 ? 9.992 -9.18 -10.688 1 76.25 83 LEU B N 1
ATOM 6767 C CA . LEU B 1 83 ? 8.719 -9.25 -11.391 1 76.25 83 LEU B CA 1
ATOM 6768 C C . LEU B 1 83 ? 8.781 -10.258 -12.531 1 76.25 83 LEU B C 1
ATOM 6770 O O . LEU B 1 83 ? 7.848 -11.039 -12.727 1 76.25 83 LEU B O 1
ATOM 6774 N N . PHE B 1 84 ? 9.852 -10.305 -13.234 1 78.19 84 PHE B N 1
ATOM 6775 C CA . PHE B 1 84 ? 10.023 -11.234 -14.344 1 78.19 84 PHE B CA 1
ATOM 6776 C C . PHE B 1 84 ? 10.031 -12.672 -13.852 1 78.19 84 PHE B C 1
ATOM 6778 O O . PHE B 1 84 ? 9.352 -13.531 -14.422 1 78.19 84 PHE B O 1
ATOM 6785 N N . LEU B 1 85 ? 10.68 -12.867 -12.805 1 79 85 LEU B N 1
ATOM 6786 C CA . LEU B 1 85 ? 10.789 -14.227 -12.281 1 79 85 LEU B CA 1
ATOM 6787 C C . LEU B 1 85 ? 9.477 -14.672 -11.648 1 79 85 LEU B C 1
ATOM 6789 O O . LEU B 1 85 ? 9.062 -15.828 -11.812 1 79 85 LEU B O 1
ATOM 6793 N N . SER B 1 86 ? 8.805 -13.773 -11.008 1 77.44 86 SER B N 1
ATOM 6794 C CA . SER B 1 86 ? 7.535 -14.125 -10.375 1 77.44 86 SER B CA 1
ATOM 6795 C C . SER B 1 86 ? 6.484 -14.5 -11.422 1 77.44 86 SER B C 1
ATOM 6797 O O . SER B 1 86 ? 5.73 -15.453 -11.234 1 77.44 86 SER B O 1
ATOM 6799 N N . THR B 1 87 ? 6.562 -13.922 -12.516 1 71.88 87 THR B N 1
ATOM 6800 C CA . THR B 1 87 ? 5.617 -14.211 -13.594 1 71.88 87 THR B CA 1
ATOM 6801 C C . THR B 1 87 ? 5.949 -15.539 -14.266 1 71.88 87 THR B C 1
ATOM 6803 O O . THR B 1 87 ? 5.055 -16.328 -14.578 1 71.88 87 THR B O 1
ATOM 6806 N N . SER B 1 88 ? 7.152 -15.742 -14.414 1 73.88 88 SER B N 1
ATOM 6807 C CA . SER B 1 88 ? 7.574 -17 -15.031 1 73.88 88 SER B CA 1
ATOM 6808 C C . SER B 1 88 ? 7.242 -18.188 -14.133 1 73.88 88 SER B C 1
ATOM 6810 O O . SER B 1 88 ? 6.836 -19.25 -14.625 1 73.88 88 SER B O 1
ATOM 6812 N N . LEU B 1 89 ? 7.266 -17.984 -12.875 1 83.25 89 LEU B N 1
ATOM 6813 C CA . LEU B 1 89 ? 7.055 -19.078 -11.922 1 83.25 89 LEU B CA 1
ATOM 6814 C C . LEU B 1 89 ? 5.566 -19.344 -11.727 1 83.25 89 LEU B C 1
ATOM 6816 O O . LEU B 1 89 ? 5.176 -20.422 -11.281 1 83.25 89 LEU B O 1
ATOM 6820 N N . SER B 1 90 ? 4.805 -18.422 -12.133 1 77.69 90 SER B N 1
ATOM 6821 C CA . SER B 1 90 ? 3.365 -18.625 -12 1 77.69 90 SER B CA 1
ATOM 6822 C C . SER B 1 90 ? 2.867 -19.688 -12.977 1 77.69 90 SER B C 1
ATOM 6824 O O . SER B 1 90 ? 1.896 -20.391 -12.695 1 77.69 90 SER B O 1
ATOM 6826 N N . LEU B 1 91 ? 3.51 -19.875 -14.086 1 83 91 LEU B N 1
ATOM 6827 C CA . LEU B 1 91 ? 3.107 -20.859 -15.086 1 83 91 LEU B CA 1
ATOM 6828 C C . LEU B 1 91 ? 3.869 -22.156 -14.906 1 83 91 LEU B C 1
ATOM 6830 O O . LEU B 1 91 ? 3.545 -23.172 -15.539 1 83 91 LEU B O 1
ATOM 6834 N N . PHE B 1 92 ? 4.793 -22.109 -14.039 1 87.19 92 PHE B N 1
ATOM 6835 C CA . PHE B 1 92 ? 5.68 -23.266 -13.891 1 87.19 92 PHE B CA 1
ATOM 6836 C C . PHE B 1 92 ? 4.918 -24.469 -13.359 1 87.19 92 PHE B C 1
ATOM 6838 O O . PHE B 1 92 ? 4.977 -25.547 -13.945 1 87.19 92 PHE B O 1
ATOM 6845 N N . LEU B 1 93 ? 4.062 -24.234 -12.367 1 88.44 93 LEU B N 1
ATOM 6846 C CA . LEU B 1 93 ? 3.455 -25.375 -11.68 1 88.44 93 LEU B CA 1
ATOM 6847 C C . LEU B 1 93 ? 2.354 -26 -12.531 1 88.44 93 LEU B C 1
ATOM 6849 O O . LEU B 1 93 ? 2.287 -27.219 -12.664 1 88.44 93 LEU B O 1
ATOM 6853 N N . PRO B 1 94 ? 1.53 -25.203 -13.195 1 87.5 94 PRO B N 1
ATOM 6854 C CA . PRO B 1 94 ? 0.519 -25.812 -14.062 1 87.5 94 PRO B CA 1
ATOM 6855 C C . PRO B 1 94 ? 1.129 -26.547 -15.25 1 87.5 94 PRO B C 1
ATOM 6857 O O . PRO B 1 94 ? 0.701 -27.656 -15.578 1 87.5 94 PRO B O 1
ATOM 6860 N N . ALA B 1 95 ? 2.123 -26.031 -15.82 1 87 95 ALA B N 1
ATOM 6861 C CA . ALA B 1 95 ? 2.752 -26.641 -16.984 1 87 95 ALA B CA 1
ATOM 6862 C C . ALA B 1 95 ? 3.484 -27.922 -16.594 1 87 95 ALA B C 1
ATOM 6864 O O . ALA B 1 95 ? 3.379 -28.953 -17.266 1 87 95 ALA B O 1
ATOM 6865 N N . MET B 1 96 ? 4.148 -27.828 -15.477 1 90.5 96 MET B N 1
ATOM 6866 C CA . MET B 1 96 ? 4.926 -29 -15.055 1 90.5 96 MET B CA 1
ATOM 6867 C C . MET B 1 96 ? 4.016 -30.109 -14.539 1 90.5 96 MET B C 1
ATOM 6869 O O . MET B 1 96 ? 4.336 -31.281 -14.664 1 90.5 96 MET B O 1
ATOM 6873 N N . SER B 1 97 ? 2.877 -29.75 -13.953 1 89.38 97 SER B N 1
ATOM 6874 C CA . SER B 1 97 ? 1.919 -30.75 -13.523 1 89.38 97 SER B CA 1
ATOM 6875 C C . SER B 1 97 ? 1.349 -31.516 -14.719 1 89.38 97 SER B C 1
ATOM 6877 O O . SER B 1 97 ? 1.157 -32.719 -14.656 1 89.38 97 SER B O 1
ATOM 6879 N N . TYR B 1 98 ? 1.106 -30.828 -15.773 1 87.88 98 TYR B N 1
ATOM 6880 C CA . TYR B 1 98 ? 0.656 -31.453 -17.016 1 87.88 98 TYR B CA 1
ATOM 6881 C C . TYR B 1 98 ? 1.718 -32.406 -17.578 1 87.88 98 TYR B C 1
ATOM 6883 O O . TYR B 1 98 ? 1.423 -33.531 -17.922 1 87.88 98 TYR B O 1
ATOM 6891 N N . LEU B 1 99 ? 2.938 -31.891 -17.594 1 86.25 99 LEU B N 1
ATOM 6892 C CA . LEU B 1 99 ? 4.023 -32.688 -18.172 1 86.25 99 LEU B CA 1
ATOM 6893 C C . LEU B 1 99 ? 4.344 -33.906 -17.312 1 86.25 99 LEU B C 1
ATOM 6895 O O . LEU B 1 99 ? 4.723 -34.938 -17.828 1 86.25 99 LEU B O 1
ATOM 6899 N N . PHE B 1 100 ? 4.266 -33.812 -16.016 1 88.88 100 PHE B N 1
ATOM 6900 C CA . PHE B 1 100 ? 4.449 -34.938 -15.094 1 88.88 100 PHE B CA 1
ATOM 6901 C C . PHE B 1 100 ? 3.453 -36.031 -15.391 1 88.88 100 PHE B C 1
ATOM 6903 O O . PHE B 1 100 ? 3.832 -37.219 -15.477 1 88.88 100 PHE B O 1
ATOM 6910 N N . SER B 1 101 ? 2.215 -35.625 -15.586 1 86.5 101 SER B N 1
ATOM 6911 C CA . SER B 1 101 ? 1.19 -36.625 -15.875 1 86.5 101 SER B CA 1
ATOM 6912 C C . SER B 1 101 ? 1.428 -37.281 -17.234 1 86.5 101 SER B C 1
ATOM 6914 O O . SER B 1 101 ? 1.24 -38.469 -17.391 1 86.5 101 SER B O 1
ATOM 6916 N N . GLU B 1 102 ? 1.904 -36.531 -18.234 1 83.56 102 GLU B N 1
ATOM 6917 C CA . GLU B 1 102 ? 2.217 -37.062 -19.547 1 83.56 102 GLU B CA 1
ATOM 6918 C C . GLU B 1 102 ? 3.35 -38.094 -19.469 1 83.56 102 GLU B C 1
ATOM 6920 O O . GLU B 1 102 ? 3.283 -39.156 -20.109 1 83.56 102 GLU B O 1
ATOM 6925 N N . ALA B 1 103 ? 4.312 -37.75 -18.734 1 83.25 103 ALA B N 1
ATOM 6926 C CA . ALA B 1 103 ? 5.461 -38.656 -18.594 1 83.25 103 ALA B CA 1
ATOM 6927 C C . ALA B 1 103 ? 5.098 -39.906 -17.797 1 83.25 103 ALA B C 1
ATOM 6929 O O . ALA B 1 103 ? 5.621 -40.969 -18.062 1 83.25 103 ALA B O 1
ATOM 6930 N N . LYS B 1 104 ? 4.297 -39.781 -16.828 1 83.94 104 LYS B N 1
ATOM 6931 C CA . LYS B 1 104 ? 3.83 -40.906 -16.016 1 83.94 104 LYS B CA 1
ATOM 6932 C C . LYS B 1 104 ? 3.078 -41.906 -16.875 1 83.94 104 LYS B C 1
ATOM 6934 O O . LYS B 1 104 ? 3.281 -43.125 -16.719 1 83.94 104 LYS B O 1
ATOM 6939 N N . ASN B 1 105 ? 2.287 -41.469 -17.812 1 79.25 105 ASN B N 1
ATOM 6940 C CA . ASN B 1 105 ? 1.423 -42.344 -18.594 1 79.25 105 ASN B CA 1
ATOM 6941 C C . ASN B 1 105 ? 2.121 -42.844 -19.859 1 79.25 105 ASN B C 1
ATOM 6943 O O . ASN B 1 105 ? 1.653 -43.781 -20.516 1 79.25 105 ASN B O 1
ATOM 6947 N N . ALA B 1 106 ? 3.172 -42.219 -20.297 1 72.5 106 ALA B N 1
ATOM 6948 C CA . ALA B 1 106 ? 3.889 -42.656 -21.5 1 72.5 106 ALA B CA 1
ATOM 6949 C C . ALA B 1 106 ? 4.5 -44.031 -21.312 1 72.5 106 ALA B C 1
ATOM 6951 O O . ALA B 1 106 ? 4.691 -44.781 -22.266 1 72.5 106 ALA B O 1
ATOM 6952 N N . SER B 1 107 ? 5.09 -44.438 -20.141 1 61.09 107 SER B N 1
ATOM 6953 C CA . SER B 1 107 ? 5.801 -45.688 -19.969 1 61.09 107 SER B CA 1
ATOM 6954 C C . SER B 1 107 ? 4.832 -46.844 -19.672 1 61.09 107 SER B C 1
ATOM 6956 O O . SER B 1 107 ? 5.254 -47.969 -19.453 1 61.09 107 SER B O 1
ATOM 6958 N N . GLY B 1 108 ? 3.631 -46.844 -20.203 1 55.53 108 GLY B N 1
ATOM 6959 C CA . GLY B 1 108 ? 2.691 -47.938 -20.031 1 55.53 108 GLY B CA 1
ATOM 6960 C C . GLY B 1 108 ? 2.408 -48.25 -18.578 1 55.53 108 GLY B C 1
ATOM 6961 O O . GLY B 1 108 ? 2.893 -47.562 -17.688 1 55.53 108 GLY B O 1
ATOM 6962 N N . GLN B 1 109 ? 1.515 -49.219 -18.25 1 53.19 109 GLN B N 1
ATOM 6963 C CA . GLN B 1 109 ? 1.007 -49.688 -16.969 1 53.19 109 GLN B CA 1
ATOM 6964 C C . GLN B 1 109 ? 2.135 -50.219 -16.078 1 53.19 109 GLN B C 1
ATOM 6966 O O . GLN B 1 109 ? 2.289 -51.406 -15.922 1 53.19 109 GLN B O 1
ATOM 6971 N N . MET B 1 110 ? 3.27 -49.469 -16.141 1 56.91 110 MET B N 1
ATOM 6972 C CA . MET B 1 110 ? 4.348 -50 -15.312 1 56.91 110 MET B CA 1
ATOM 6973 C C . MET B 1 110 ? 4.07 -49.75 -13.836 1 56.91 110 MET B C 1
ATOM 6975 O O . MET B 1 110 ? 3.299 -48.844 -13.484 1 56.91 110 MET B O 1
ATOM 6979 N N . ALA B 1 111 ? 4.465 -50.656 -12.953 1 60.88 111 ALA B N 1
ATOM 6980 C CA . ALA B 1 111 ? 4.316 -50.719 -11.5 1 60.88 111 ALA B CA 1
ATOM 6981 C C . ALA B 1 111 ? 4.898 -49.469 -10.836 1 60.88 111 ALA B C 1
ATOM 6983 O O . ALA B 1 111 ? 4.438 -49.062 -9.766 1 60.88 111 ALA B O 1
ATOM 6984 N N . GLU B 1 112 ? 5.984 -48.781 -11.539 1 77.31 112 GLU B N 1
ATOM 6985 C CA . GLU B 1 112 ? 6.625 -47.625 -10.938 1 77.31 112 GLU B CA 1
ATOM 6986 C C . GLU B 1 112 ? 6.645 -46.438 -11.914 1 77.31 112 GLU B C 1
ATOM 6988 O O . GLU B 1 112 ? 6.5 -46.625 -13.125 1 77.31 112 GLU B O 1
ATOM 6993 N N . LEU B 1 113 ? 6.684 -45.219 -11.398 1 82.75 113 LEU B N 1
ATOM 6994 C CA . LEU B 1 113 ? 6.746 -44 -12.195 1 82.75 113 LEU B CA 1
ATOM 6995 C C . LEU B 1 113 ? 7.938 -44.031 -13.148 1 82.75 113 LEU B C 1
ATOM 6997 O O . LEU B 1 113 ? 9.016 -44.5 -12.773 1 82.75 113 LEU B O 1
ATOM 7001 N N . SER B 1 114 ? 7.758 -43.625 -14.328 1 80.75 114 SER B N 1
ATOM 7002 C CA . SER B 1 114 ? 8.844 -43.531 -15.305 1 80.75 114 SER B CA 1
ATOM 7003 C C . SER B 1 114 ? 9.961 -42.625 -14.805 1 80.75 114 SER B C 1
ATOM 7005 O O . SER B 1 114 ? 9.742 -41.781 -13.938 1 80.75 114 SER B O 1
ATOM 7007 N N . VAL B 1 115 ? 11.18 -42.781 -15.164 1 79.69 115 VAL B N 1
ATOM 7008 C CA . VAL B 1 115 ? 12.344 -42.031 -14.742 1 79.69 115 VAL B CA 1
ATOM 7009 C C . VAL B 1 115 ? 12.148 -40.562 -15.109 1 79.69 115 VAL B C 1
ATOM 7011 O O . VAL B 1 115 ? 12.539 -39.656 -14.352 1 79.69 115 VAL B O 1
ATOM 7014 N N . ARG B 1 116 ? 11.508 -40.25 -16.25 1 84.25 116 ARG B N 1
ATOM 7015 C CA . ARG B 1 116 ? 11.273 -38.844 -16.641 1 84.25 116 ARG B CA 1
ATOM 7016 C C . ARG B 1 116 ? 10.273 -38.188 -15.719 1 84.25 116 ARG B C 1
ATOM 7018 O O . ARG B 1 116 ? 10.445 -37.031 -15.344 1 84.25 116 ARG B O 1
ATOM 7025 N N . ALA B 1 117 ? 9.227 -38.875 -15.406 1 88.06 117 ALA B N 1
ATOM 7026 C CA . ALA B 1 117 ? 8.25 -38.344 -14.461 1 88.06 117 ALA B CA 1
ATOM 7027 C C . ALA B 1 117 ? 8.898 -38.031 -13.117 1 88.06 117 ALA B C 1
ATOM 7029 O O . ALA B 1 117 ? 8.609 -37 -12.508 1 88.06 117 ALA B O 1
ATOM 7030 N N . ARG B 1 118 ? 9.812 -38.875 -12.688 1 88.69 118 ARG B N 1
ATOM 7031 C CA . ARG B 1 118 ? 10.516 -38.625 -11.43 1 88.69 118 ARG B CA 1
ATOM 7032 C C . ARG B 1 118 ? 11.438 -37.438 -11.539 1 88.69 118 ARG B C 1
ATOM 7034 O O . ARG B 1 118 ? 11.586 -36.656 -10.578 1 88.69 118 ARG B O 1
ATOM 7041 N N . THR B 1 119 ? 12.039 -37.25 -12.688 1 87.81 119 THR B N 1
ATOM 7042 C CA . THR B 1 119 ? 12.914 -36.094 -12.898 1 87.81 119 THR B CA 1
ATOM 7043 C C . THR B 1 119 ? 12.117 -34.781 -12.867 1 87.81 119 THR B C 1
ATOM 7045 O O . THR B 1 119 ? 12.539 -33.812 -12.242 1 87.81 119 THR B O 1
ATOM 7048 N N . ILE B 1 120 ? 10.977 -34.75 -13.492 1 90.25 120 ILE B N 1
ATOM 7049 C CA . ILE B 1 120 ? 10.125 -33.562 -13.508 1 90.25 120 ILE B CA 1
ATOM 7050 C C . ILE B 1 120 ? 9.664 -33.25 -12.094 1 90.25 120 ILE B C 1
ATOM 7052 O O . ILE B 1 120 ? 9.633 -32.062 -11.695 1 90.25 120 ILE B O 1
ATOM 7056 N N . LEU B 1 121 ? 9.312 -34.25 -11.375 1 93 121 LEU B N 1
ATOM 7057 C CA . LEU B 1 121 ? 8.891 -34.062 -9.992 1 93 121 LEU B CA 1
ATOM 7058 C C . LEU B 1 121 ? 10.031 -33.5 -9.156 1 93 121 LEU B C 1
ATOM 7060 O O . LEU B 1 121 ? 9.805 -32.594 -8.328 1 93 121 LEU B O 1
ATOM 7064 N N . MET B 1 122 ? 11.242 -33.969 -9.383 1 91.56 122 MET B N 1
ATOM 7065 C CA . MET B 1 122 ? 12.414 -33.406 -8.703 1 91.56 122 MET B CA 1
ATOM 7066 C C . MET B 1 122 ? 12.609 -31.938 -9.039 1 91.56 122 MET B C 1
ATOM 7068 O O . MET B 1 122 ? 12.883 -31.141 -8.148 1 91.56 122 MET B O 1
ATOM 7072 N N . TRP B 1 123 ? 12.453 -31.641 -10.312 1 92.56 123 TRP B N 1
ATOM 7073 C CA . TRP B 1 123 ? 12.562 -30.25 -10.742 1 92.56 123 TRP B CA 1
ATOM 7074 C C . TRP B 1 123 ? 11.531 -29.375 -10.039 1 92.56 123 TRP B C 1
ATOM 7076 O O . TRP B 1 123 ? 11.844 -28.266 -9.586 1 92.56 123 TRP B O 1
ATOM 7086 N N . MET B 1 124 ? 10.297 -29.828 -9.945 1 94.19 124 MET B N 1
ATOM 7087 C CA . MET B 1 124 ? 9.227 -29.062 -9.305 1 94.19 124 MET B CA 1
ATOM 7088 C C . MET B 1 124 ? 9.555 -28.781 -7.84 1 94.19 124 MET B C 1
ATOM 7090 O O . MET B 1 124 ? 9.367 -27.672 -7.355 1 94.19 124 MET B O 1
ATOM 7094 N N . LEU B 1 125 ? 10.094 -29.75 -7.16 1 94.94 125 LEU B N 1
ATOM 7095 C CA . LEU B 1 125 ? 10.43 -29.594 -5.75 1 94.94 125 LEU B CA 1
ATOM 7096 C C . LEU B 1 125 ? 11.609 -28.656 -5.574 1 94.94 125 LEU B C 1
ATOM 7098 O O . LEU B 1 125 ? 11.594 -27.797 -4.699 1 94.94 125 LEU B O 1
ATOM 7102 N N . LEU B 1 126 ? 12.594 -28.812 -6.422 1 93.44 126 LEU B N 1
ATOM 7103 C CA . LEU B 1 126 ? 13.781 -27.969 -6.32 1 93.44 126 LEU B CA 1
ATOM 7104 C C . LEU B 1 126 ? 13.445 -26.531 -6.652 1 93.44 126 LEU B C 1
ATOM 7106 O O . LEU B 1 126 ? 13.945 -25.609 -5.996 1 93.44 126 LEU B O 1
ATOM 7110 N N . VAL B 1 127 ? 12.617 -26.281 -7.625 1 92.06 127 VAL B N 1
ATOM 7111 C CA . VAL B 1 127 ? 12.227 -24.938 -7.992 1 92.06 127 VAL B CA 1
ATOM 7112 C C . VAL B 1 127 ? 11.422 -24.297 -6.855 1 92.06 127 VAL B C 1
ATOM 7114 O O . VAL B 1 127 ? 11.57 -23.109 -6.574 1 92.06 127 VAL B O 1
ATOM 7117 N N . GLU B 1 128 ? 10.594 -25.109 -6.207 1 92.94 128 GLU B N 1
ATOM 7118 C CA . GLU B 1 128 ? 9.859 -24.578 -5.062 1 92.94 128 GLU B CA 1
ATOM 7119 C C . GLU B 1 128 ? 10.805 -24.156 -3.943 1 92.94 128 GLU B C 1
ATOM 7121 O O . GLU B 1 128 ? 10.57 -23.141 -3.281 1 92.94 128 GLU B O 1
ATOM 7126 N N . LEU B 1 129 ? 11.852 -24.875 -3.76 1 92.75 129 LEU B N 1
ATOM 7127 C CA . LEU B 1 129 ? 12.844 -24.531 -2.75 1 92.75 129 LEU B CA 1
ATOM 7128 C C . LEU B 1 129 ? 13.602 -23.266 -3.135 1 92.75 129 LEU B C 1
ATOM 7130 O O . LEU B 1 129 ? 13.969 -22.469 -2.268 1 92.75 129 LEU B O 1
ATOM 7134 N N . LEU B 1 130 ? 13.75 -23.094 -4.406 1 90.56 130 LEU B N 1
ATOM 7135 C CA . LEU B 1 130 ? 14.523 -21.953 -4.887 1 90.56 130 LEU B CA 1
ATOM 7136 C C . LEU B 1 130 ? 13.648 -20.703 -5.016 1 90.56 130 LEU B C 1
ATOM 7138 O O . LEU B 1 130 ? 14.156 -19.594 -5.18 1 90.56 130 LEU B O 1
ATOM 7142 N N . ARG B 1 131 ? 12.391 -20.828 -4.934 1 88.25 131 ARG B N 1
ATOM 7143 C CA . ARG B 1 131 ? 11.453 -19.719 -5.098 1 88.25 131 ARG B CA 1
ATOM 7144 C C . ARG B 1 131 ? 11.633 -18.688 -3.99 1 88.25 131 ARG B C 1
ATOM 7146 O O . ARG B 1 131 ? 11.242 -17.516 -4.145 1 88.25 131 ARG B O 1
ATOM 7153 N N . LYS B 1 132 ? 12.172 -18.984 -2.889 1 81.5 132 LYS B N 1
ATOM 7154 C CA . LYS B 1 132 ? 12.391 -18.062 -1.782 1 81.5 132 LYS B CA 1
ATOM 7155 C C . LYS B 1 132 ? 13.281 -16.891 -2.211 1 81.5 132 LYS B C 1
ATOM 7157 O O . LYS B 1 132 ? 13.25 -15.828 -1.593 1 81.5 132 LYS B O 1
ATOM 7162 N N . LYS B 1 133 ? 13.992 -17.109 -3.281 1 80.69 133 LYS B N 1
ATOM 7163 C CA . LYS B 1 133 ? 14.891 -16.078 -3.777 1 80.69 133 LYS B CA 1
ATOM 7164 C C . LYS B 1 133 ? 14.109 -14.898 -4.355 1 80.69 133 LYS B C 1
ATOM 7166 O O . LYS B 1 133 ? 14.641 -13.789 -4.48 1 80.69 133 LYS B O 1
ATOM 7171 N N . VAL B 1 134 ? 12.891 -15.156 -4.664 1 77.62 134 VAL B N 1
ATOM 7172 C CA . VAL B 1 134 ? 12.125 -14.133 -5.367 1 77.62 134 VAL B CA 1
ATOM 7173 C C . VAL B 1 134 ? 11.117 -13.492 -4.414 1 77.62 134 VAL B C 1
ATOM 7175 O O . VAL B 1 134 ? 10.625 -12.391 -4.668 1 77.62 134 VAL B O 1
ATOM 7178 N N . GLU B 1 135 ? 10.906 -14.039 -3.33 1 77.25 135 GLU B N 1
ATOM 7179 C CA . GLU B 1 135 ? 9.891 -13.531 -2.41 1 77.25 135 GLU B CA 1
ATOM 7180 C C . GLU B 1 135 ? 10.523 -12.766 -1.253 1 77.25 135 GLU B C 1
ATOM 7182 O O . GLU B 1 135 ? 11.43 -13.273 -0.587 1 77.25 135 GLU B O 1
ATOM 7187 N N . SER B 1 136 ? 10.102 -11.516 -1.136 1 73.69 136 SER B N 1
ATOM 7188 C CA . SER B 1 136 ? 10.641 -10.68 -0.068 1 73.69 136 SER B CA 1
ATOM 7189 C C . SER B 1 136 ? 10.062 -11.07 1.287 1 73.69 136 SER B C 1
ATOM 7191 O O . SER B 1 136 ? 8.953 -11.602 1.365 1 73.69 136 SER B O 1
ATOM 7193 N N . ILE B 1 137 ? 10.914 -10.875 2.262 1 72.31 137 ILE B N 1
ATOM 7194 C CA . ILE B 1 137 ? 10.469 -11.062 3.639 1 72.31 137 ILE B CA 1
ATOM 7195 C C . ILE B 1 137 ? 9.922 -9.734 4.184 1 72.31 137 ILE B C 1
ATOM 7197 O O . ILE B 1 137 ? 10.688 -8.805 4.426 1 72.31 137 ILE B O 1
ATOM 7201 N N . LEU B 1 138 ? 8.641 -9.578 4.094 1 70.88 138 LEU B N 1
ATOM 7202 C CA . LEU B 1 138 ? 8.07 -8.297 4.508 1 70.88 138 LEU B CA 1
ATOM 7203 C C . LEU B 1 138 ? 7.52 -8.383 5.926 1 70.88 138 LEU B C 1
ATOM 7205 O O . LEU B 1 138 ? 6.648 -9.211 6.211 1 70.88 138 LEU B O 1
ATOM 7209 N N . VAL B 1 139 ? 8.117 -7.535 6.797 1 70.81 139 VAL B N 1
ATOM 7210 C CA . VAL B 1 139 ? 7.629 -7.453 8.172 1 70.81 139 VAL B CA 1
ATOM 7211 C C . VAL B 1 139 ? 6.363 -6.602 8.219 1 70.81 139 VAL B C 1
ATOM 7213 O O . VAL B 1 139 ? 5.508 -6.801 9.086 1 70.81 139 VAL B O 1
ATOM 7216 N N . THR B 1 140 ? 6.223 -5.688 7.27 1 65.62 140 THR B N 1
ATOM 7217 C CA . THR B 1 140 ? 5.109 -4.75 7.328 1 65.62 140 THR B CA 1
ATOM 7218 C C . THR B 1 140 ? 4.012 -5.148 6.352 1 65.62 140 THR B C 1
ATOM 7220 O O . THR B 1 140 ? 3.035 -4.418 6.168 1 65.62 140 THR B O 1
ATOM 7223 N N . GLY B 1 141 ? 4.066 -6.359 5.867 1 62 141 GLY B N 1
ATOM 7224 C CA . GLY B 1 141 ? 3.064 -6.68 4.863 1 62 141 GLY B CA 1
ATOM 7225 C C . GLY B 1 141 ? 1.696 -6.965 5.453 1 62 141 GLY B C 1
ATOM 7226 O O . GLY B 1 141 ? 1.585 -7.641 6.477 1 62 141 GLY B O 1
ATOM 7227 N N . GLY B 1 142 ? 0.683 -6.148 5.297 1 58.12 142 GLY B N 1
ATOM 7228 C CA . GLY B 1 142 ? -0.695 -6.371 5.707 1 58.12 142 GLY B CA 1
ATOM 7229 C C . GLY B 1 142 ? -1.286 -7.652 5.148 1 58.12 142 GLY B C 1
ATOM 7230 O O . GLY B 1 142 ? -0.657 -8.711 5.207 1 58.12 142 GLY B O 1
ATOM 7231 N N . ILE B 1 143 ? -2.348 -7.723 4.75 1 53.28 143 ILE B N 1
ATOM 7232 C CA . ILE B 1 143 ? -3.143 -8.836 4.234 1 53.28 143 ILE B CA 1
ATOM 7233 C C . ILE B 1 143 ? -2.428 -9.469 3.043 1 53.28 143 ILE B C 1
ATOM 7235 O O . ILE B 1 143 ? -2.51 -10.68 2.838 1 53.28 143 ILE B O 1
ATOM 7239 N N . GLN B 1 144 ? -1.619 -8.703 2.412 1 62.59 144 GLN B N 1
ATOM 7240 C CA . GLN B 1 144 ? -0.928 -9.227 1.238 1 62.59 144 GLN B CA 1
ATOM 7241 C C . GLN B 1 144 ? 0.135 -10.242 1.635 1 62.59 144 GLN B C 1
ATOM 7243 O O . GLN B 1 144 ? 0.379 -11.211 0.907 1 62.59 144 GLN B O 1
ATOM 7248 N N . GLY B 1 145 ? 0.548 -10.109 2.863 1 66.38 145 GLY B N 1
ATOM 7249 C CA . GLY B 1 145 ? 1.522 -11.078 3.346 1 66.38 145 GLY B CA 1
ATOM 7250 C C . GLY B 1 145 ? 0.921 -12.438 3.627 1 66.38 145 GLY B C 1
ATOM 7251 O O . GLY B 1 145 ? 1.526 -13.469 3.314 1 66.38 145 GLY B O 1
ATOM 7252 N N . TYR B 1 146 ? -0.266 -12.484 3.965 1 72.25 146 TYR B N 1
ATOM 7253 C CA . TYR B 1 146 ? -0.906 -13.758 4.289 1 72.25 146 TYR B CA 1
ATOM 7254 C C . TYR B 1 146 ? -1.331 -14.492 3.025 1 72.25 146 TYR B C 1
ATOM 7256 O O . TYR B 1 146 ? -1.259 -15.719 2.963 1 72.25 146 TYR B O 1
ATOM 7264 N N . SER B 1 147 ? -1.676 -13.711 2.049 1 75.44 147 SER B N 1
ATOM 7265 C CA . SER B 1 147 ? -2.074 -14.336 0.792 1 75.44 147 SER B CA 1
ATOM 7266 C C . SER B 1 147 ? -0.9 -15.055 0.138 1 75.44 147 SER B C 1
ATOM 7268 O O . SER B 1 147 ? -1.061 -16.156 -0.393 1 75.44 147 SER B O 1
ATOM 7270 N N . ASP B 1 148 ? 0.224 -14.531 0.283 1 77.94 148 ASP B N 1
ATOM 7271 C CA . ASP B 1 148 ? 1.409 -15.164 -0.296 1 77.94 148 ASP B CA 1
ATOM 7272 C C . ASP B 1 148 ? 1.771 -16.438 0.448 1 77.94 148 ASP B C 1
ATOM 7274 O O . ASP B 1 148 ? 2.189 -17.422 -0.167 1 77.94 148 ASP B O 1
ATOM 7278 N N . THR B 1 149 ? 1.514 -16.438 1.741 1 83.06 149 THR B N 1
ATOM 7279 C CA . THR B 1 149 ? 1.825 -17.609 2.549 1 83.06 149 THR B CA 1
ATOM 7280 C C . THR B 1 149 ? 0.85 -18.75 2.252 1 83.06 149 THR B C 1
ATOM 7282 O O . THR B 1 149 ? 1.254 -19.906 2.145 1 83.06 149 THR B O 1
ATOM 7285 N N . VAL B 1 150 ? -0.323 -18.438 2.053 1 82.69 150 VAL B N 1
ATOM 7286 C CA . VAL B 1 150 ? -1.33 -19.453 1.758 1 82.69 150 VAL B CA 1
ATOM 7287 C C . VAL B 1 150 ? -1.084 -20.031 0.37 1 82.69 150 VAL B C 1
ATOM 7289 O O . VAL B 1 150 ? -1.227 -21.25 0.164 1 82.69 150 VAL B O 1
ATOM 7292 N N . ASN B 1 151 ? -0.716 -19.156 -0.519 1 82.44 151 ASN B N 1
ATOM 7293 C CA . ASN B 1 151 ? -0.39 -19.641 -1.856 1 82.44 151 ASN B CA 1
ATOM 7294 C C . ASN B 1 151 ? 0.798 -20.609 -1.831 1 82.44 151 ASN B C 1
ATOM 7296 O O . ASN B 1 151 ? 0.789 -21.625 -2.514 1 82.44 151 ASN B O 1
ATOM 7300 N N . ARG B 1 152 ? 1.72 -20.312 -1.043 1 87.38 152 ARG B N 1
ATOM 7301 C CA . ARG B 1 152 ? 2.883 -21.188 -0.929 1 87.38 152 ARG B CA 1
ATOM 7302 C C . ARG B 1 152 ? 2.512 -22.5 -0.257 1 87.38 152 ARG B C 1
ATOM 7304 O O . ARG B 1 152 ? 2.967 -23.562 -0.677 1 87.38 152 ARG B O 1
ATOM 7311 N N . ALA B 1 153 ? 1.715 -22.406 0.726 1 89 153 ALA B N 1
ATOM 7312 C CA . ALA B 1 153 ? 1.276 -23.609 1.424 1 89 153 ALA B CA 1
ATOM 7313 C C . ALA B 1 153 ? 0.489 -24.516 0.494 1 89 153 ALA B C 1
ATOM 7315 O O . ALA B 1 153 ? 0.634 -25.75 0.548 1 89 153 ALA B O 1
ATOM 7316 N N . SER B 1 154 ? -0.253 -23.875 -0.347 1 86.56 154 SER B N 1
ATOM 7317 C CA . SER B 1 154 ? -1.036 -24.656 -1.301 1 86.56 154 SER B CA 1
ATOM 7318 C C . SER B 1 154 ? -0.136 -25.359 -2.312 1 86.56 154 SER B C 1
ATOM 7320 O O . SER B 1 154 ? -0.372 -26.516 -2.662 1 86.56 154 SER B O 1
ATOM 7322 N N . ARG B 1 155 ? 0.825 -24.703 -2.725 1 89.19 155 ARG B N 1
ATOM 7323 C CA . ARG B 1 155 ? 1.749 -25.312 -3.678 1 89.19 155 ARG B CA 1
ATOM 7324 C C . ARG B 1 155 ? 2.512 -26.469 -3.043 1 89.19 155 ARG B C 1
ATOM 7326 O O . ARG B 1 155 ? 2.668 -27.531 -3.656 1 89.19 155 ARG B O 1
ATOM 7333 N N . VAL B 1 156 ? 2.953 -26.266 -1.839 1 92.56 156 VAL B N 1
ATOM 7334 C CA . VAL B 1 156 ? 3.678 -27.312 -1.126 1 92.56 156 VAL B CA 1
ATOM 7335 C C . VAL B 1 156 ? 2.754 -28.5 -0.874 1 92.56 156 VAL B C 1
ATOM 7337 O O . VAL B 1 156 ? 3.166 -29.656 -1.006 1 92.56 156 VAL B O 1
ATOM 7340 N N . GLY B 1 157 ? 1.486 -28.172 -0.532 1 90.44 157 GLY B N 1
ATOM 7341 C CA . GLY B 1 157 ? 0.505 -29.234 -0.378 1 90.44 157 GLY B CA 1
ATOM 7342 C C . GLY B 1 157 ? 0.28 -30.031 -1.651 1 90.44 157 GLY B C 1
ATOM 7343 O O . GLY B 1 157 ? 0.191 -31.25 -1.615 1 90.44 157 GLY B O 1
ATOM 7344 N N . TRP B 1 158 ? 0.262 -29.328 -2.781 1 90.69 158 TRP B N 1
ATOM 7345 C CA . TRP B 1 158 ? 0.078 -29.984 -4.074 1 90.69 158 TRP B CA 1
ATOM 7346 C C . TRP B 1 158 ? 1.262 -30.891 -4.402 1 90.69 158 TRP B C 1
ATOM 7348 O O . TRP B 1 158 ? 1.078 -32.031 -4.812 1 90.69 158 TRP B O 1
ATOM 7358 N N . LEU B 1 159 ? 2.412 -30.422 -4.168 1 94.06 159 LEU B N 1
ATOM 7359 C CA . LEU B 1 159 ? 3.605 -31.219 -4.434 1 94.06 159 LEU B CA 1
ATOM 7360 C C . LEU B 1 159 ? 3.656 -32.438 -3.523 1 94.06 159 LEU B C 1
ATOM 7362 O O . LEU B 1 159 ? 4.059 -33.531 -3.955 1 94.06 159 LEU B O 1
ATOM 7366 N N . GLY B 1 160 ? 3.219 -32.25 -2.279 1 92.94 160 GLY B N 1
ATOM 7367 C CA . GLY B 1 160 ? 3.131 -33.406 -1.376 1 92.94 160 GLY B CA 1
ATOM 7368 C C . GLY B 1 160 ? 2.17 -34.469 -1.857 1 92.94 160 GLY B C 1
ATOM 7369 O O . GLY B 1 160 ? 2.471 -35.656 -1.773 1 92.94 160 GLY B O 1
ATOM 7370 N N . SER B 1 161 ? 1.11 -34.031 -2.443 1 89.31 161 SER B N 1
ATOM 7371 C CA . SER B 1 161 ? 0.134 -35 -2.965 1 89.31 161 SER B CA 1
ATOM 7372 C C . SER B 1 161 ? 0.704 -35.781 -4.137 1 89.31 161 SER B C 1
ATOM 7374 O O . SER B 1 161 ? 0.431 -36.969 -4.281 1 89.31 161 SER B O 1
ATOM 7376 N N . LEU B 1 162 ? 1.5 -35.156 -4.938 1 91.25 162 LEU B N 1
ATOM 7377 C CA . LEU B 1 162 ? 2.102 -35.844 -6.074 1 91.25 162 LEU B CA 1
ATOM 7378 C C . LEU B 1 162 ? 3.139 -36.875 -5.609 1 91.25 162 LEU B C 1
ATOM 7380 O O . LEU B 1 162 ? 3.25 -37.938 -6.18 1 91.25 162 LEU B O 1
ATOM 7384 N N . VAL B 1 163 ? 3.838 -36.562 -4.562 1 91.56 163 VAL B N 1
ATOM 7385 C CA . VAL B 1 163 ? 4.895 -37.438 -4.062 1 91.56 163 VAL B CA 1
ATOM 7386 C C . VAL B 1 163 ? 4.277 -38.656 -3.395 1 91.56 163 VAL B C 1
ATOM 7388 O O . VAL B 1 163 ? 4.633 -39.781 -3.719 1 91.56 163 VAL B O 1
ATOM 7391 N N . PHE B 1 164 ? 3.346 -38.531 -2.604 1 88.19 164 PHE B N 1
ATOM 7392 C CA . PHE B 1 164 ? 2.902 -39.594 -1.721 1 88.19 164 PHE B CA 1
ATOM 7393 C C . PHE B 1 164 ? 1.828 -40.438 -2.395 1 88.19 164 PHE B C 1
ATOM 7395 O O . PHE B 1 164 ? 1.655 -41.625 -2.059 1 88.19 164 PHE B O 1
ATOM 7402 N N . PHE B 1 165 ? 1.167 -39.906 -3.449 1 85 165 PHE B N 1
ATOM 7403 C CA . PHE B 1 165 ? 0.125 -40.688 -4.098 1 85 165 PHE B CA 1
ATOM 7404 C C . PHE B 1 165 ? 0.661 -41.375 -5.355 1 85 165 PHE B C 1
ATOM 7406 O O . PHE B 1 165 ? 0.066 -42.312 -5.855 1 85 165 PHE B O 1
ATOM 7413 N N . ASN B 1 166 ? 1.802 -40.938 -5.852 1 87.31 166 ASN B N 1
ATOM 7414 C CA . ASN B 1 166 ? 2.238 -41.5 -7.137 1 87.31 166 ASN B CA 1
ATOM 7415 C C . ASN B 1 166 ? 3.482 -42.344 -6.988 1 87.31 166 ASN B C 1
ATOM 7417 O O . ASN B 1 166 ? 3.742 -43.219 -7.824 1 87.31 166 ASN B O 1
ATOM 7421 N N . LEU B 1 167 ? 4.266 -42.125 -5.977 1 87 167 LEU B N 1
ATOM 7422 C CA . LEU B 1 167 ? 5.465 -42.938 -5.793 1 87 167 LEU B CA 1
ATOM 7423 C C . LEU B 1 167 ? 5.172 -44.156 -4.918 1 87 167 LEU B C 1
ATOM 7425 O O . LEU B 1 167 ? 4.566 -44 -3.854 1 87 167 LEU B O 1
ATOM 7429 N N . ARG B 1 168 ? 5.543 -45.344 -5.352 1 83.19 168 ARG B N 1
ATOM 7430 C CA . ARG B 1 168 ? 5.246 -46.594 -4.633 1 83.19 168 ARG B CA 1
ATOM 7431 C C . ARG B 1 168 ? 6.5 -47.156 -3.979 1 83.19 168 ARG B C 1
ATOM 7433 O O . ARG B 1 168 ? 6.449 -47.656 -2.85 1 83.19 168 ARG B O 1
ATOM 7440 N N . GLY B 1 169 ? 7.668 -47.031 -4.676 1 83.25 169 GLY B N 1
ATOM 7441 C CA . GLY B 1 169 ? 8.898 -47.562 -4.098 1 83.25 169 GLY B CA 1
ATOM 7442 C C . GLY B 1 169 ? 9.305 -46.844 -2.822 1 83.25 169 GLY B C 1
ATOM 7443 O O . GLY B 1 169 ? 9.25 -45.594 -2.754 1 83.25 169 GLY B O 1
ATOM 7444 N N . THR B 1 170 ? 9.641 -47.594 -1.81 1 82.38 170 THR B N 1
ATOM 7445 C CA . THR B 1 170 ? 9.961 -47.031 -0.5 1 82.38 170 THR B CA 1
ATOM 7446 C C . THR B 1 170 ? 11.172 -46.094 -0.585 1 82.38 170 THR B C 1
ATOM 7448 O O . THR B 1 170 ? 11.172 -45 -0.027 1 82.38 170 THR B O 1
ATOM 7451 N N . GLY B 1 171 ? 12.234 -46.562 -1.189 1 82.56 171 GLY B N 1
ATOM 7452 C CA . GLY B 1 171 ? 13.445 -45.75 -1.304 1 82.56 171 GLY B CA 1
ATOM 7453 C C . GLY B 1 171 ? 13.234 -44.469 -2.104 1 82.56 171 GLY B C 1
ATOM 7454 O O . GLY B 1 171 ? 13.734 -43.406 -1.729 1 82.56 171 GLY B O 1
ATOM 7455 N N . LYS B 1 172 ? 12.508 -44.531 -3.168 1 85.94 172 LYS B N 1
ATOM 7456 C CA . LYS B 1 172 ? 12.219 -43.375 -4.004 1 85.94 172 LYS B CA 1
ATOM 7457 C C . LYS B 1 172 ? 11.289 -42.375 -3.291 1 85.94 172 LYS B C 1
ATOM 7459 O O . LYS B 1 172 ? 11.508 -41.188 -3.318 1 85.94 172 LYS B O 1
ATOM 7464 N N . LYS B 1 173 ? 10.328 -42.938 -2.652 1 87.88 173 LYS B N 1
ATOM 7465 C CA . LYS B 1 173 ? 9.398 -42.125 -1.884 1 87.88 173 LYS B CA 1
ATOM 7466 C C . LYS B 1 173 ? 10.117 -41.344 -0.772 1 87.88 173 LYS B C 1
ATOM 7468 O O . LYS B 1 173 ? 9.781 -40.219 -0.476 1 87.88 173 LYS B O 1
ATOM 7473 N N . ALA B 1 174 ? 11.102 -41.969 -0.21 1 87.75 174 ALA B N 1
ATOM 7474 C CA . ALA B 1 174 ? 11.852 -41.344 0.874 1 87.75 174 ALA B CA 1
ATOM 7475 C C . ALA B 1 174 ? 12.664 -40.156 0.36 1 87.75 174 ALA B C 1
ATOM 7477 O O . ALA B 1 174 ? 12.711 -39.094 0.998 1 87.75 174 ALA B O 1
ATOM 7478 N N . LEU B 1 175 ? 13.312 -40.25 -0.762 1 88.06 175 LEU B N 1
ATOM 7479 C CA . LEU B 1 175 ? 14.117 -39.188 -1.314 1 88.06 175 LEU B CA 1
ATOM 7480 C C . LEU B 1 175 ? 13.25 -37.969 -1.619 1 88.06 175 LEU B C 1
ATOM 7482 O O . LEU B 1 175 ? 13.57 -36.844 -1.202 1 88.06 175 LEU B O 1
ATOM 7486 N N . TYR B 1 176 ? 12.156 -38.156 -2.354 1 92.62 176 TYR B N 1
ATOM 7487 C CA . TYR B 1 176 ? 11.258 -37.062 -2.707 1 92.62 176 TYR B CA 1
ATOM 7488 C C . TYR B 1 176 ? 10.531 -36.531 -1.477 1 92.62 176 TYR B C 1
ATOM 7490 O O . TYR B 1 176 ? 10.234 -35.344 -1.391 1 92.62 176 TYR B O 1
ATOM 7498 N N . GLY B 1 177 ? 10.273 -37.438 -0.557 1 91.56 177 GLY B N 1
ATOM 7499 C CA . GLY B 1 177 ? 9.703 -37.031 0.709 1 91.56 177 GLY B CA 1
ATOM 7500 C C . GLY B 1 177 ? 10.617 -36.094 1.501 1 91.56 177 GLY B C 1
ATOM 7501 O O . GLY B 1 177 ? 10.156 -35.125 2.117 1 91.56 177 GLY B O 1
ATOM 7502 N N . ILE B 1 178 ? 11.852 -36.344 1.488 1 91.44 178 ILE B N 1
ATOM 7503 C CA . ILE B 1 178 ? 12.828 -35.531 2.184 1 91.44 178 ILE B CA 1
ATOM 7504 C C . ILE B 1 178 ? 12.867 -34.125 1.551 1 91.44 178 ILE B C 1
ATOM 7506 O O . ILE B 1 178 ? 12.883 -33.125 2.258 1 91.44 178 ILE B O 1
ATOM 7510 N N . LEU B 1 179 ? 12.852 -34.062 0.214 1 93.06 179 LEU B N 1
ATOM 7511 C CA . LEU B 1 179 ? 12.828 -32.781 -0.467 1 93.06 179 LEU B CA 1
ATOM 7512 C C . LEU B 1 179 ? 11.547 -32 -0.132 1 93.06 179 LEU B C 1
ATOM 7514 O O . LEU B 1 179 ? 11.578 -30.797 0.055 1 93.06 179 LEU B O 1
ATOM 7518 N N . TRP B 1 180 ? 10.492 -32.719 -0.067 1 95 180 TRP B N 1
ATOM 7519 C CA . TRP B 1 180 ? 9.219 -32.094 0.285 1 95 180 TRP B CA 1
ATOM 7520 C C . TRP B 1 180 ? 9.242 -31.578 1.718 1 95 180 TRP B C 1
ATOM 7522 O O . TRP B 1 180 ? 8.758 -30.469 1.992 1 95 180 TRP B O 1
ATOM 7532 N N . VAL B 1 181 ? 9.789 -32.344 2.652 1 94.31 181 VAL B N 1
ATOM 7533 C CA . VAL B 1 181 ? 9.891 -31.922 4.047 1 94.31 181 VAL B CA 1
ATOM 7534 C C . VAL B 1 181 ? 10.75 -30.656 4.148 1 94.31 181 VAL B C 1
ATOM 7536 O O . VAL B 1 181 ? 10.445 -29.75 4.93 1 94.31 181 VAL B O 1
ATOM 7539 N N . LEU B 1 182 ? 11.773 -30.641 3.363 1 93.69 182 LEU B N 1
ATOM 7540 C CA . LEU B 1 182 ? 12.625 -29.453 3.354 1 93.69 182 LEU B CA 1
ATOM 7541 C C . LEU B 1 182 ? 11.844 -28.234 2.875 1 93.69 182 LEU B C 1
ATOM 7543 O O . LEU B 1 182 ? 11.961 -27.156 3.451 1 93.69 182 LEU B O 1
ATOM 7547 N N . ALA B 1 183 ? 11.055 -28.406 1.877 1 94.06 183 ALA B N 1
ATOM 7548 C CA . ALA B 1 183 ? 10.234 -27.297 1.372 1 94.06 183 ALA B CA 1
ATOM 7549 C C . ALA B 1 183 ? 9.203 -26.859 2.408 1 94.06 183 ALA B C 1
ATOM 7551 O O . ALA B 1 183 ? 8.992 -25.672 2.619 1 94.06 183 ALA B O 1
ATOM 7552 N N . ALA B 1 184 ? 8.633 -27.812 3.027 1 94.38 184 ALA B N 1
ATOM 7553 C CA . ALA B 1 184 ? 7.641 -27.531 4.059 1 94.38 184 ALA B CA 1
ATOM 7554 C C . ALA B 1 184 ? 8.281 -26.844 5.266 1 94.38 184 ALA B C 1
ATOM 7556 O O . ALA B 1 184 ? 7.715 -25.922 5.836 1 94.38 184 ALA B O 1
ATOM 7557 N N . ALA B 1 185 ? 9.406 -27.328 5.594 1 92.69 185 ALA B N 1
ATOM 7558 C CA . ALA B 1 185 ? 10.117 -26.75 6.727 1 92.69 185 ALA B CA 1
ATOM 7559 C C . ALA B 1 185 ? 10.5 -25.297 6.445 1 92.69 185 ALA B C 1
ATOM 7561 O O . ALA B 1 185 ? 10.375 -24.438 7.316 1 92.69 185 ALA B O 1
ATOM 7562 N N . LYS B 1 186 ? 10.969 -25.062 5.324 1 91.38 186 LYS B N 1
ATOM 7563 C CA . LYS B 1 186 ? 11.344 -23.703 4.961 1 91.38 186 LYS B CA 1
ATOM 7564 C C . LYS B 1 186 ? 10.117 -22.781 4.941 1 91.38 186 LYS B C 1
ATOM 7566 O O . LYS B 1 186 ? 10.219 -21.609 5.277 1 91.38 186 LYS B O 1
ATOM 7571 N N . LEU B 1 187 ? 9.016 -23.297 4.512 1 91.94 187 LEU B N 1
ATOM 7572 C CA . LEU B 1 187 ? 7.766 -22.531 4.547 1 91.94 187 LEU B CA 1
ATOM 7573 C C . LEU B 1 187 ? 7.391 -22.172 5.98 1 91.94 187 LEU B C 1
ATOM 7575 O O . LEU B 1 187 ? 7.062 -21.016 6.266 1 91.94 187 LEU B O 1
ATOM 7579 N N . VAL B 1 188 ? 7.508 -23.109 6.875 1 90.69 188 VAL B N 1
ATOM 7580 C CA . VAL B 1 188 ? 7.156 -22.875 8.273 1 90.69 188 VAL B CA 1
ATOM 7581 C C . VAL B 1 188 ? 8.148 -21.891 8.898 1 90.69 188 VAL B C 1
ATOM 7583 O O . VAL B 1 188 ? 7.758 -21 9.656 1 90.69 188 VAL B O 1
ATOM 7586 N N . GLN B 1 189 ? 9.336 -22.031 8.539 1 89.62 189 GLN B N 1
ATOM 7587 C CA . GLN B 1 189 ? 10.367 -21.141 9.055 1 89.62 189 GLN B CA 1
ATOM 7588 C C . GLN B 1 189 ? 10.086 -19.703 8.648 1 89.62 189 GLN B C 1
ATOM 7590 O O . GLN B 1 189 ? 10.148 -18.797 9.484 1 89.62 189 GLN B O 1
ATOM 7595 N N . ARG B 1 190 ? 9.844 -19.5 7.461 1 88 190 ARG B N 1
ATOM 7596 C CA . ARG B 1 190 ? 9.578 -18.156 6.957 1 88 190 ARG B CA 1
ATOM 7597 C C . ARG B 1 190 ? 8.32 -17.562 7.59 1 88 190 ARG B C 1
ATOM 7599 O O . ARG B 1 190 ? 8.281 -16.391 7.953 1 88 190 ARG B O 1
ATOM 7606 N N . PHE B 1 191 ? 7.312 -18.375 7.734 1 87.5 191 PHE B N 1
ATOM 7607 C CA . PHE B 1 191 ? 6.062 -17.922 8.336 1 87.5 191 PHE B CA 1
ATOM 7608 C C . PHE B 1 191 ? 6.27 -17.516 9.789 1 87.5 191 PHE B C 1
ATOM 7610 O O . PHE B 1 191 ? 5.793 -16.469 10.211 1 87.5 191 PHE B O 1
ATOM 7617 N N . VAL B 1 192 ? 7 -18.344 10.5 1 87 192 VAL B N 1
ATOM 7618 C CA . VAL B 1 192 ? 7.242 -18.078 11.914 1 87 192 VAL B CA 1
ATOM 7619 C C . VAL B 1 192 ? 8.109 -16.828 12.062 1 87 192 VAL B C 1
ATOM 7621 O O . VAL B 1 192 ? 7.844 -15.984 12.914 1 87 192 VAL B O 1
ATOM 7624 N N . THR B 1 193 ? 9.078 -16.703 11.242 1 86.19 193 THR B N 1
ATOM 7625 C CA . THR B 1 193 ? 9.969 -15.539 11.305 1 86.19 193 THR B CA 1
ATOM 7626 C C . THR B 1 193 ? 9.203 -14.258 11.008 1 86.19 193 THR B C 1
ATOM 7628 O O . THR B 1 193 ? 9.359 -13.25 11.711 1 86.19 193 THR B O 1
ATOM 7631 N N . VAL B 1 194 ? 8.32 -14.273 10.031 1 86.5 194 VAL B N 1
ATOM 7632 C CA . VAL B 1 194 ? 7.559 -13.086 9.656 1 86.5 194 VAL B CA 1
ATOM 7633 C C . VAL B 1 194 ? 6.539 -12.758 10.742 1 86.5 194 VAL B C 1
ATOM 7635 O O . VAL B 1 194 ? 6.367 -11.586 11.102 1 86.5 194 VAL B O 1
ATOM 7638 N N . GLU B 1 195 ? 5.945 -13.789 11.312 1 88 195 GLU B N 1
ATOM 7639 C CA . GLU B 1 195 ? 4.938 -13.555 12.336 1 88 195 GLU B CA 1
ATOM 7640 C C . GLU B 1 195 ? 5.57 -13.039 13.625 1 88 195 GLU B C 1
ATOM 7642 O O . GLU B 1 195 ? 5.039 -12.125 14.258 1 88 195 GLU B O 1
ATOM 7647 N N . LEU B 1 196 ? 6.711 -13.562 13.898 1 85.44 196 LEU B N 1
ATOM 7648 C CA . LEU B 1 196 ? 7.418 -13.086 15.086 1 85.44 196 LEU B CA 1
ATOM 7649 C C . LEU B 1 196 ? 7.949 -11.672 14.875 1 85.44 196 LEU B C 1
ATOM 7651 O O . LEU B 1 196 ? 7.918 -10.852 15.789 1 85.44 196 LEU B O 1
ATOM 7655 N N . GLY B 1 197 ? 8.398 -11.406 13.688 1 88.19 197 GLY B N 1
ATOM 7656 C CA . GLY B 1 197 ? 8.867 -10.062 13.375 1 88.19 197 GLY B CA 1
ATOM 7657 C C . GLY B 1 197 ? 7.766 -9.023 13.43 1 88.19 197 GLY B C 1
ATOM 7658 O O . GLY B 1 197 ? 7.977 -7.914 13.93 1 88.19 197 GLY B O 1
ATOM 7659 N N . LYS B 1 198 ? 6.605 -9.391 13.039 1 87.94 198 LYS B N 1
ATOM 7660 C CA . LYS B 1 198 ? 5.473 -8.477 13.016 1 87.94 198 LYS B CA 1
ATOM 7661 C C . LYS B 1 198 ? 5.004 -8.148 14.43 1 87.94 198 LYS B C 1
ATOM 7663 O O . LYS B 1 198 ? 4.641 -7.004 14.719 1 87.94 198 LYS B O 1
ATOM 7668 N N . ARG B 1 199 ? 5.113 -9.094 15.328 1 88.5 199 ARG B N 1
ATOM 7669 C CA . ARG B 1 199 ? 4.57 -8.922 16.672 1 88.5 199 ARG B CA 1
ATOM 7670 C C . ARG B 1 199 ? 5.652 -8.453 17.641 1 88.5 199 ARG B C 1
ATOM 7672 O O . ARG B 1 199 ? 5.348 -8.008 18.75 1 88.5 199 ARG B O 1
ATOM 7679 N N . SER B 1 200 ? 6.805 -8.445 17.141 1 90.06 200 SER B N 1
ATOM 7680 C CA . SER B 1 200 ? 7.91 -8.078 18.031 1 90.06 200 SER B CA 1
ATOM 7681 C C . SER B 1 200 ? 8.039 -6.566 18.156 1 90.06 200 SER B C 1
ATOM 7683 O O . SER B 1 200 ? 7.844 -5.836 17.188 1 90.06 200 SER B O 1
ATOM 7685 N N . PHE B 1 201 ? 8.375 -6.051 19.312 1 92.06 201 PHE B N 1
ATOM 7686 C CA . PHE B 1 201 ? 8.586 -4.633 19.578 1 92.06 201 PHE B CA 1
ATOM 7687 C C . PHE B 1 201 ? 9.961 -4.191 19.094 1 92.06 201 PHE B C 1
ATOM 7689 O O . PHE B 1 201 ? 10.266 -2.996 19.094 1 92.06 201 PHE B O 1
ATOM 7696 N N . ALA B 1 202 ? 10.695 -5.188 18.641 1 89.38 202 ALA B N 1
ATOM 7697 C CA . ALA B 1 202 ? 12.008 -4.848 18.094 1 89.38 202 ALA B CA 1
ATOM 7698 C C . ALA B 1 202 ? 11.906 -4.465 16.625 1 89.38 202 ALA B C 1
ATOM 7700 O O . ALA B 1 202 ? 12.758 -3.742 16.109 1 89.38 202 ALA B O 1
ATOM 7701 N N . TYR B 1 203 ? 10.781 -4.961 16 1 91.25 203 TYR B N 1
ATOM 7702 C CA . TYR B 1 203 ? 10.711 -4.746 14.562 1 91.25 203 TYR B CA 1
ATOM 7703 C C . TYR B 1 203 ? 9.367 -4.152 14.164 1 91.25 203 TYR B C 1
ATOM 7705 O O . TYR B 1 203 ? 9.18 -2.934 14.211 1 91.25 203 TYR B O 1
ATOM 7713 N N . GLY B 1 204 ? 8.336 -4.941 14.062 1 89 204 GLY B N 1
ATOM 7714 C CA . GLY B 1 204 ? 7.047 -4.504 13.555 1 89 204 GLY B CA 1
ATOM 7715 C C . GLY B 1 204 ? 6.387 -3.459 14.438 1 89 204 GLY B C 1
ATOM 7716 O O . GLY B 1 204 ? 5.863 -2.461 13.938 1 89 204 GLY B O 1
ATOM 7717 N N . ARG B 1 205 ? 6.414 -3.561 15.758 1 90.88 205 ARG B N 1
ATOM 7718 C CA . ARG B 1 205 ? 5.754 -2.65 16.688 1 90.88 205 ARG B CA 1
ATOM 7719 C C . ARG B 1 205 ? 6.746 -1.641 17.266 1 90.88 205 ARG B C 1
ATOM 7721 O O . ARG B 1 205 ? 6.41 -0.887 18.172 1 90.88 205 ARG B O 1
ATOM 7728 N N . ASN B 1 206 ? 7.859 -1.663 16.672 1 92.56 206 ASN B N 1
ATOM 7729 C CA . ASN B 1 206 ? 8.938 -0.841 17.203 1 92.56 206 ASN B CA 1
ATOM 7730 C C . ASN B 1 206 ? 8.672 0.646 16.984 1 92.56 206 ASN B C 1
ATOM 7732 O O . ASN B 1 206 ? 8.961 1.464 17.859 1 92.56 206 ASN B O 1
ATOM 7736 N N . PRO B 1 207 ? 8.086 1.03 15.82 1 92.81 207 PRO B N 1
ATOM 7737 C CA . PRO B 1 207 ? 7.883 2.463 15.594 1 92.81 207 PRO B CA 1
ATOM 7738 C C . PRO B 1 207 ? 6.98 3.104 16.641 1 92.81 207 PRO B C 1
ATOM 7740 O O . PRO B 1 207 ? 7.246 4.219 17.094 1 92.81 207 PRO B O 1
ATOM 7743 N N . GLN B 1 208 ? 6.043 2.428 17.078 1 92.19 208 GLN B N 1
ATOM 7744 C CA . GLN B 1 208 ? 5.152 2.945 18.109 1 92.19 208 GLN B CA 1
ATOM 7745 C C . GLN B 1 208 ? 5.871 3.053 19.453 1 92.19 208 GLN B C 1
ATOM 7747 O O . GLN B 1 208 ? 5.727 4.051 20.172 1 92.19 208 GLN B O 1
ATOM 7752 N N . LEU B 1 209 ? 6.586 2.049 19.766 1 95.06 209 LEU B N 1
ATOM 7753 C CA . LEU B 1 209 ? 7.348 2.049 21 1 95.06 209 LEU B CA 1
ATOM 7754 C C . LEU B 1 209 ? 8.391 3.162 21 1 95.06 209 LEU B C 1
ATOM 7756 O O . LEU B 1 209 ? 8.547 3.879 22 1 95.06 209 LEU B O 1
ATOM 7760 N N . LEU B 1 210 ? 9.047 3.305 19.891 1 95.62 210 LEU B N 1
ATOM 7761 C CA . LEU B 1 210 ? 10.102 4.301 19.781 1 95.62 210 LEU B CA 1
ATOM 7762 C C . LEU B 1 210 ? 9.531 5.715 19.875 1 95.62 210 LEU B C 1
ATOM 7764 O O . LEU B 1 210 ? 10.18 6.617 20.391 1 95.62 210 LEU B O 1
ATOM 7768 N N . ALA B 1 211 ? 8.367 5.926 19.328 1 93.5 211 ALA B N 1
ATOM 7769 C CA . ALA B 1 211 ? 7.715 7.23 19.438 1 93.5 211 ALA B CA 1
ATOM 7770 C C . ALA B 1 211 ? 7.484 7.598 20.906 1 93.5 211 ALA B C 1
ATOM 7772 O O . ALA B 1 211 ? 7.77 8.727 21.312 1 93.5 211 ALA B O 1
ATOM 7773 N N . SER B 1 212 ? 7.039 6.676 21.688 1 93.88 212 SER B N 1
ATOM 7774 C CA . SER B 1 212 ? 6.816 6.906 23.109 1 93.88 212 SER B CA 1
ATOM 7775 C C . SER B 1 212 ? 8.133 7.09 23.859 1 93.88 212 SER B C 1
ATOM 7777 O O . SER B 1 212 ? 8.25 7.957 24.719 1 93.88 212 SER B O 1
ATOM 7779 N N . TYR B 1 213 ? 9.117 6.285 23.469 1 94.88 213 TYR B N 1
ATOM 7780 C CA . TYR B 1 213 ? 10.438 6.375 24.078 1 94.88 213 TYR B CA 1
ATOM 7781 C C . TYR B 1 213 ? 11.039 7.762 23.875 1 94.88 213 TYR B C 1
ATOM 7783 O O . TYR B 1 213 ? 11.508 8.391 24.828 1 94.88 213 TYR B O 1
ATOM 7791 N N . MET B 1 214 ? 11 8.242 22.625 1 94.25 214 MET B N 1
ATOM 7792 C CA . MET B 1 214 ? 11.617 9.523 22.297 1 94.25 214 MET B CA 1
ATOM 7793 C C . MET B 1 214 ? 10.906 10.664 23.016 1 94.25 214 MET B C 1
ATOM 7795 O O . MET B 1 214 ? 11.555 11.586 23.516 1 94.25 214 MET B O 1
ATOM 7799 N N . THR B 1 215 ? 9.602 10.641 23.062 1 91 215 THR B N 1
ATOM 7800 C CA . THR B 1 215 ? 8.836 11.695 23.719 1 91 215 THR B CA 1
ATOM 7801 C C . THR B 1 215 ? 9.172 11.758 25.219 1 91 215 THR B C 1
ATOM 7803 O O . THR B 1 215 ? 9.422 12.836 25.75 1 91 215 THR B O 1
ATOM 7806 N N . GLN B 1 216 ? 9.234 10.648 25.875 1 91.88 216 GLN B N 1
ATOM 7807 C CA . GLN B 1 216 ? 9.5 10.602 27.312 1 91.88 216 GLN B CA 1
ATOM 7808 C C . GLN B 1 216 ? 10.969 10.906 27.609 1 91.88 216 GLN B C 1
ATOM 7810 O O . GLN B 1 216 ? 11.281 11.578 28.594 1 91.88 216 GLN B O 1
ATOM 7815 N N . MET B 1 217 ? 11.836 10.391 26.797 1 92.56 217 MET B N 1
ATOM 7816 C CA . MET B 1 217 ? 13.266 10.625 26.953 1 92.56 217 MET B CA 1
ATOM 7817 C C . MET B 1 217 ? 13.578 12.117 26.859 1 92.56 217 MET B C 1
ATOM 7819 O O . MET B 1 217 ? 14.352 12.641 27.672 1 92.56 217 MET B O 1
ATOM 7823 N N . LEU B 1 218 ? 13.016 12.805 25.891 1 91.75 218 LEU B N 1
ATOM 7824 C CA . LEU B 1 218 ? 13.281 14.227 25.719 1 91.75 218 LEU B CA 1
ATOM 7825 C C . LEU B 1 218 ? 12.703 15.039 26.875 1 91.75 218 LEU B C 1
ATOM 7827 O O . LEU B 1 218 ? 13.266 16.062 27.25 1 91.75 218 LEU B O 1
ATOM 7831 N N . LYS B 1 219 ? 11.602 14.578 27.438 1 87.12 219 LYS B N 1
ATOM 7832 C CA . LYS B 1 219 ? 11.023 15.242 28.609 1 87.12 219 LYS B CA 1
ATOM 7833 C C . LYS B 1 219 ? 11.953 15.117 29.812 1 87.12 219 LYS B C 1
ATOM 7835 O O . LYS B 1 219 ? 12.078 16.062 30.609 1 87.12 219 LYS B O 1
ATOM 7840 N N . LEU B 1 220 ? 12.594 14.008 29.938 1 86.19 220 LEU B N 1
ATOM 7841 C CA . LEU B 1 220 ? 13.508 13.758 31.062 1 86.19 220 LEU B CA 1
ATOM 7842 C C . LEU B 1 220 ? 14.805 14.547 30.891 1 86.19 220 LEU B C 1
ATOM 7844 O O . LEU B 1 220 ? 15.367 15.039 31.875 1 86.19 220 LEU B O 1
ATOM 7848 N N . GLN B 1 221 ? 15.391 14.555 29.656 1 81.75 221 GLN B N 1
ATOM 7849 C CA . GLN B 1 221 ? 16.672 15.219 29.391 1 81.75 221 GLN B CA 1
ATOM 7850 C C . GLN B 1 221 ? 16.547 16.734 29.547 1 81.75 221 GLN B C 1
ATOM 7852 O O . GLN B 1 221 ? 17.531 17.406 29.844 1 81.75 221 GLN B O 1
ATOM 7857 N N . GLY B 1 222 ? 15.484 17.266 29.844 1 66.5 222 GLY B N 1
ATOM 7858 C CA . GLY B 1 222 ? 15.312 18.703 29.969 1 66.5 222 GLY B CA 1
ATOM 7859 C C . GLY B 1 222 ? 15.883 19.484 28.797 1 66.5 222 GLY B C 1
ATOM 7860 O O . GLY B 1 222 ? 16.531 18.906 27.922 1 66.5 222 GLY B O 1
ATOM 7861 N N . GLN B 1 223 ? 15.648 20.766 28.547 1 56.09 223 GLN B N 1
ATOM 7862 C CA . GLN B 1 223 ? 16.109 21.656 27.484 1 56.09 223 GLN B CA 1
ATOM 7863 C C . GLN B 1 223 ? 17.578 22.047 27.703 1 56.09 223 GLN B C 1
ATOM 7865 O O . GLN B 1 223 ? 18.156 22.766 26.891 1 56.09 223 GLN B O 1
ATOM 7870 N N . ASP B 1 224 ? 18.281 21.547 28.672 1 52.44 224 ASP B N 1
ATOM 7871 C CA . ASP B 1 224 ? 19.547 22.156 29.078 1 52.44 224 ASP B CA 1
ATOM 7872 C C . ASP B 1 224 ? 20.688 21.703 28.172 1 52.44 224 ASP B C 1
ATOM 7874 O O . ASP B 1 224 ? 21.5 20.859 28.547 1 52.44 224 ASP B O 1
ATOM 7878 N N . ASN B 1 225 ? 20.547 21.578 27.047 1 53.41 225 ASN B N 1
ATOM 7879 C CA . ASN B 1 225 ? 21.594 21.078 26.156 1 53.41 225 ASN B CA 1
ATOM 7880 C C . ASN B 1 225 ? 22.734 22.078 26.016 1 53.41 225 ASN B C 1
ATOM 7882 O O . ASN B 1 225 ? 23.344 22.188 24.938 1 53.41 225 ASN B O 1
ATOM 7886 N N . HIS B 1 226 ? 22.891 23.047 26.953 1 51.75 226 HIS B N 1
ATOM 7887 C CA . HIS B 1 226 ? 23.953 24 26.672 1 51.75 226 HIS B CA 1
ATOM 7888 C C . HIS B 1 226 ? 25.328 23.375 26.906 1 51.75 226 HIS B C 1
ATOM 7890 O O . HIS B 1 226 ? 26.297 24.078 27.219 1 51.75 226 HIS B O 1
ATOM 7896 N N . GLY B 1 227 ? 25.531 22.125 26.828 1 54.75 227 GLY B N 1
ATOM 7897 C CA . GLY B 1 227 ? 26.875 21.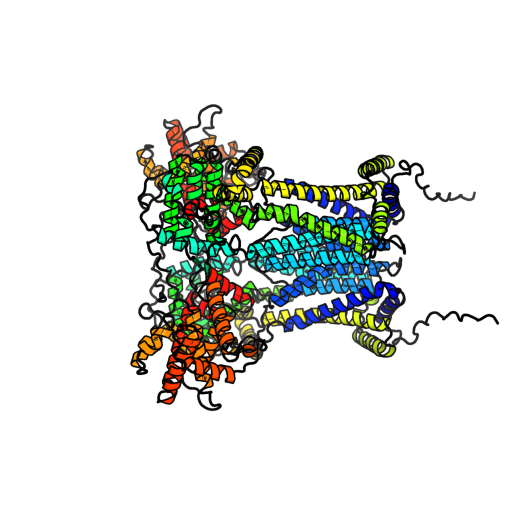688 27.141 1 54.75 227 GLY B CA 1
ATOM 7898 C C . GLY B 1 227 ? 27.844 21.844 25.969 1 54.75 227 GLY B C 1
ATOM 7899 O O . GLY B 1 227 ? 27.453 22.297 24.891 1 54.75 227 GLY B O 1
ATOM 7900 N N . PRO B 1 228 ? 29.188 21.516 26.141 1 65.62 228 PRO B N 1
ATOM 7901 C CA . PRO B 1 228 ? 30.297 21.656 25.188 1 65.62 228 PRO B CA 1
ATOM 7902 C C . PRO B 1 228 ? 30.047 20.859 23.891 1 65.62 228 PRO B C 1
ATOM 7904 O O . PRO B 1 228 ? 29.312 19.875 23.906 1 65.62 228 PRO B O 1
ATOM 7907 N N . ALA B 1 229 ? 30.422 21.375 22.719 1 70.38 229 ALA B N 1
ATOM 7908 C CA . ALA B 1 229 ? 30.312 20.844 21.359 1 70.38 229 ALA B CA 1
ATOM 7909 C C . ALA B 1 229 ? 31.266 19.688 21.141 1 70.38 229 ALA B C 1
ATOM 7911 O O . ALA B 1 229 ? 32.125 19.406 21.984 1 70.38 229 ALA B O 1
ATOM 7912 N N . GLY B 1 230 ? 30.938 18.766 20.281 1 76.69 230 GLY B N 1
ATOM 7913 C CA . GLY B 1 230 ? 31.828 17.703 19.797 1 76.69 230 GLY B CA 1
ATOM 7914 C C . GLY B 1 230 ? 31.484 16.344 20.375 1 76.69 230 GLY B C 1
ATOM 7915 O O . GLY B 1 230 ? 30.344 15.898 20.312 1 76.69 230 GLY B O 1
ATOM 7916 N N . LEU B 1 231 ? 32.5 15.742 21.031 1 83.25 231 LEU B N 1
ATOM 7917 C CA . LEU B 1 231 ? 32.438 14.375 21.531 1 83.25 231 LEU B CA 1
ATOM 7918 C C . LEU B 1 231 ? 31.484 14.25 22.719 1 83.25 231 LEU B C 1
ATOM 7920 O O . LEU B 1 231 ? 30.812 13.234 22.875 1 83.25 231 LEU B O 1
ATOM 7924 N N . ASP B 1 232 ? 31.25 15.234 23.406 1 87.38 232 ASP B N 1
ATOM 7925 C CA . ASP B 1 232 ? 30.422 15.203 24.609 1 87.38 232 ASP B CA 1
ATOM 7926 C C . ASP B 1 232 ? 28.938 15.117 24.25 1 87.38 232 ASP B C 1
ATOM 7928 O O . ASP B 1 232 ? 28.156 14.5 24.969 1 87.38 232 ASP B O 1
ATOM 7932 N N . VAL B 1 233 ? 28.594 15.695 23.109 1 91 233 VAL B N 1
ATOM 7933 C CA . VAL B 1 233 ? 27.219 15.641 22.656 1 91 233 VAL B CA 1
ATOM 7934 C C . VAL B 1 233 ? 26.844 14.211 22.281 1 91 233 VAL B C 1
ATOM 7936 O O . VAL B 1 233 ? 25.75 13.742 22.578 1 91 233 VAL B O 1
ATOM 7939 N N . LEU B 1 234 ? 27.766 13.57 21.703 1 92.19 234 LEU B N 1
ATOM 7940 C CA . LEU B 1 234 ? 27.531 12.195 21.281 1 92.19 234 LEU B CA 1
ATOM 7941 C C . LEU B 1 234 ? 27.5 11.25 22.484 1 92.19 234 LEU B C 1
ATOM 7943 O O . LEU B 1 234 ? 26.75 10.281 22.5 1 92.19 234 LEU B O 1
ATOM 7947 N N . LYS B 1 235 ? 28.25 11.57 23.516 1 91 235 LYS B N 1
ATOM 7948 C CA . LYS B 1 235 ? 28.297 10.758 24.719 1 91 235 LYS B CA 1
ATOM 7949 C C . LYS B 1 235 ? 27.016 10.914 25.531 1 91 235 LYS B C 1
ATOM 7951 O O . LYS B 1 235 ? 26.641 10.016 26.297 1 91 235 LYS B O 1
ATOM 7956 N N . ARG B 1 236 ? 26.344 11.938 25.344 1 90.12 236 ARG B N 1
ATOM 7957 C CA . ARG B 1 236 ? 25.141 12.203 26.109 1 90.12 236 ARG B CA 1
ATOM 7958 C C . ARG B 1 236 ? 23.891 11.797 25.312 1 90.12 236 ARG B C 1
ATOM 7960 O O . ARG B 1 236 ? 22.766 11.93 25.812 1 90.12 236 ARG B O 1
ATOM 7967 N N . CYS B 1 237 ? 24.109 11.32 24.062 1 93.31 237 CYS B N 1
ATOM 7968 C CA . CYS B 1 237 ? 22.984 10.961 23.203 1 93.31 237 CYS B CA 1
ATOM 7969 C C . CYS B 1 237 ? 22.281 9.711 23.719 1 93.31 237 CYS B C 1
ATOM 7971 O O . CYS B 1 237 ? 22.891 8.633 23.781 1 93.31 237 CYS B O 1
ATOM 7973 N N . ASN B 1 238 ? 21 9.781 24.016 1 93.44 238 ASN B N 1
ATOM 7974 C CA . ASN B 1 238 ? 20.266 8.68 24.625 1 93.44 238 ASN B CA 1
ATOM 7975 C C . ASN B 1 238 ? 19.375 7.973 23.594 1 93.44 238 ASN B C 1
ATOM 7977 O O . ASN B 1 238 ? 18.391 7.328 23.953 1 93.44 238 ASN B O 1
ATOM 7981 N N . TYR B 1 239 ? 19.703 8.148 22.328 1 95.69 239 TYR B N 1
ATOM 7982 C CA . TYR B 1 239 ? 18.969 7.383 21.328 1 95.69 239 TYR B CA 1
ATOM 7983 C C . TYR B 1 239 ? 19.188 5.887 21.516 1 95.69 239 TYR B C 1
ATOM 7985 O O . TYR B 1 239 ? 20.312 5.438 21.75 1 95.69 239 TYR B O 1
ATOM 7993 N N . ALA B 1 240 ? 18.125 5.137 21.438 1 95 240 ALA B N 1
ATOM 7994 C CA . ALA B 1 240 ? 18.188 3.697 21.672 1 95 240 ALA B CA 1
ATOM 7995 C C . ALA B 1 240 ? 18.719 2.965 20.438 1 95 240 ALA B C 1
ATOM 7997 O O . ALA B 1 240 ? 18.203 3.141 19.328 1 95 240 ALA B O 1
ATOM 7998 N N . VAL B 1 241 ? 19.719 2.203 20.594 1 95.94 241 VAL B N 1
ATOM 7999 C CA . VAL B 1 241 ? 20.203 1.319 19.531 1 95.94 241 VAL B CA 1
ATOM 8000 C C . VAL B 1 241 ? 19.484 -0.031 19.641 1 95.94 241 VAL B C 1
ATOM 8002 O O . VAL B 1 241 ? 18.75 -0.422 18.719 1 95.94 241 VAL B O 1
ATOM 8005 N N . ILE B 1 242 ? 19.688 -0.744 20.703 1 93.06 242 ILE B N 1
ATOM 8006 C CA . ILE B 1 242 ? 19 -1.998 20.969 1 93.06 242 ILE B CA 1
ATOM 8007 C C . ILE B 1 242 ? 18.578 -2.061 22.438 1 93.06 242 ILE B C 1
ATOM 8009 O O . ILE B 1 242 ? 19.188 -1.422 23.281 1 93.06 242 ILE B O 1
ATOM 8013 N N . GLY B 1 243 ? 17.422 -2.738 22.734 1 91.81 243 GLY B N 1
ATOM 8014 C CA . GLY B 1 243 ? 17.047 -3.027 24.109 1 91.81 243 GLY B CA 1
ATOM 8015 C C . GLY B 1 243 ? 15.773 -2.32 24.547 1 91.81 243 GLY B C 1
ATOM 8016 O O . GLY B 1 243 ? 15.234 -2.609 25.609 1 91.81 243 GLY B O 1
ATOM 8017 N N . GLU B 1 244 ? 15.312 -1.36 23.781 1 91.88 244 GLU B N 1
ATOM 8018 C CA . GLU B 1 244 ? 14.094 -0.65 24.156 1 91.88 244 GLU B CA 1
ATOM 8019 C C . GLU B 1 244 ? 12.898 -1.598 24.219 1 91.88 244 GLU B C 1
ATOM 8021 O O . GLU B 1 244 ? 11.906 -1.317 24.891 1 91.88 244 GLU B O 1
ATOM 8026 N N . GLU B 1 245 ? 12.977 -2.729 23.5 1 91.56 245 GLU B N 1
ATOM 8027 C CA . GLU B 1 245 ? 11.883 -3.699 23.469 1 91.56 245 GLU B CA 1
ATOM 8028 C C . GLU B 1 245 ? 11.742 -4.418 24.797 1 91.56 245 GLU B C 1
ATOM 8030 O O . GLU B 1 245 ? 10.688 -4.973 25.109 1 91.56 245 GLU B O 1
ATOM 8035 N N . GLU B 1 246 ? 12.781 -4.398 25.594 1 88.88 246 GLU B N 1
ATOM 8036 C CA . GLU B 1 246 ? 12.773 -5.129 26.859 1 88.88 246 GLU B CA 1
ATOM 8037 C C . GLU B 1 246 ? 12.273 -4.25 28 1 88.88 246 GLU B C 1
ATOM 8039 O O . GLU B 1 246 ? 12.047 -4.734 29.125 1 88.88 246 GLU B O 1
ATOM 8044 N N . LEU B 1 247 ? 12.07 -2.992 27.719 1 92.19 247 LEU B N 1
ATOM 8045 C CA . LEU B 1 247 ? 11.578 -2.08 28.734 1 92.19 247 LEU B CA 1
ATOM 8046 C C . LEU B 1 247 ? 10.148 -2.43 29.141 1 92.19 247 LEU B C 1
ATOM 8048 O O . LEU B 1 247 ? 9.352 -2.859 28.297 1 92.19 247 LEU B O 1
ATOM 8052 N N . LYS B 1 248 ? 9.891 -2.252 30.422 1 91.81 248 LYS B N 1
ATOM 8053 C CA . LYS B 1 248 ? 8.516 -2.447 30.875 1 91.81 248 LYS B CA 1
ATOM 8054 C C . LYS B 1 248 ? 7.594 -1.36 30.312 1 91.81 248 LYS B C 1
ATOM 8056 O O . LYS B 1 248 ? 7.867 -0.169 30.469 1 91.81 248 LYS B O 1
ATOM 8061 N N . LYS B 1 249 ? 6.633 -1.845 29.594 1 92.88 249 LYS B N 1
ATOM 8062 C CA . LYS B 1 249 ? 5.742 -0.901 28.922 1 92.88 249 LYS B CA 1
ATOM 8063 C C . LYS B 1 249 ? 4.281 -1.2 29.25 1 92.88 249 LYS B C 1
ATOM 8065 O O . LYS B 1 249 ? 3.898 -2.363 29.391 1 92.88 249 LYS B O 1
ATOM 8070 N N . LYS B 1 250 ? 3.564 -0.11 29.469 1 92.56 250 LYS B N 1
ATOM 8071 C CA . LYS B 1 250 ? 2.117 -0.173 29.641 1 92.56 250 LYS B CA 1
ATOM 8072 C C . LYS B 1 250 ? 1.397 0.648 28.578 1 92.56 250 LYS B C 1
ATOM 8074 O O . LYS B 1 250 ? 1.743 1.809 28.344 1 92.56 250 LYS B O 1
ATOM 8079 N N . ALA B 1 251 ? 0.495 0.014 27.922 1 93.19 251 ALA B N 1
ATOM 8080 C CA . ALA B 1 251 ? -0.243 0.697 26.859 1 93.19 251 ALA B CA 1
ATOM 8081 C C . ALA B 1 251 ? -1.138 1.792 27.438 1 93.19 251 ALA B C 1
ATOM 8083 O O . ALA B 1 251 ? -1.78 1.599 28.469 1 93.19 251 ALA B O 1
ATOM 8084 N N . GLY B 1 252 ? -1.09 2.979 26.906 1 91.69 252 GLY B N 1
ATOM 8085 C CA . GLY B 1 252 ? -1.923 4.109 27.281 1 91.69 252 GLY B CA 1
ATOM 8086 C C . GLY B 1 252 ? -2.641 4.742 26.109 1 91.69 252 GLY B C 1
ATOM 8087 O O . GLY B 1 252 ? -2.529 4.266 24.969 1 91.69 252 GLY B O 1
ATOM 8088 N N . PRO B 1 253 ? -3.41 5.719 26.328 1 89.56 253 PRO B N 1
ATOM 8089 C CA . PRO B 1 253 ? -4.184 6.375 25.281 1 89.56 253 PRO B CA 1
ATOM 8090 C C . PRO B 1 253 ? -3.299 7.102 24.266 1 89.56 253 PRO B C 1
ATOM 8092 O O . PRO B 1 253 ? -3.691 7.266 23.109 1 89.56 253 PRO B O 1
ATOM 8095 N N . LYS B 1 254 ? -2.172 7.645 24.703 1 88.31 254 LYS B N 1
ATOM 8096 C CA . LYS B 1 254 ? -1.284 8.391 23.812 1 88.31 254 LYS B CA 1
ATOM 8097 C C . LYS B 1 254 ? -0.012 7.598 23.516 1 88.31 254 LYS B C 1
ATOM 8099 O O . LYS B 1 254 ? 1.059 8.18 23.328 1 88.31 254 LYS B O 1
ATOM 8104 N N . GLY B 1 255 ? -0.079 6.309 23.688 1 90.94 255 GLY B N 1
ATOM 8105 C CA . GLY B 1 255 ? 1.078 5.457 23.438 1 90.94 255 GLY B CA 1
ATOM 8106 C C . GLY B 1 255 ? 1.507 4.676 24.672 1 90.94 255 GLY B C 1
ATOM 8107 O O . GLY B 1 255 ? 0.707 4.453 25.578 1 90.94 255 GLY B O 1
ATOM 8108 N N . TYR B 1 256 ? 2.729 4.258 24.641 1 94.19 256 TYR B N 1
ATOM 8109 C CA . TYR B 1 256 ? 3.207 3.418 25.734 1 94.19 256 TYR B CA 1
ATOM 8110 C C . TYR B 1 256 ? 3.842 4.262 26.828 1 94.19 256 TYR B C 1
ATOM 8112 O O . TYR B 1 256 ? 4.551 5.23 26.547 1 94.19 256 TYR B O 1
ATOM 8120 N N . LYS B 1 257 ? 3.492 3.992 28.031 1 93.25 257 LYS B N 1
ATOM 8121 C CA . LYS B 1 257 ? 4.195 4.555 29.188 1 93.25 257 LYS B CA 1
ATOM 8122 C C . LYS B 1 257 ? 5.324 3.635 29.641 1 93.25 257 LYS B C 1
ATOM 8124 O O . LYS B 1 257 ? 5.094 2.469 29.969 1 93.25 257 LYS B O 1
ATOM 8129 N N . LEU B 1 258 ? 6.512 4.141 29.547 1 93.31 258 LEU B N 1
ATOM 8130 C CA . LEU B 1 258 ? 7.691 3.359 29.906 1 93.31 258 LEU B CA 1
ATOM 8131 C C . LEU B 1 258 ? 8.102 3.629 31.344 1 93.31 258 LEU B C 1
ATOM 8133 O O . LEU B 1 258 ? 8.531 4.734 31.672 1 93.31 258 LEU B O 1
ATOM 8137 N N . ASP B 1 259 ? 7.957 2.527 32.094 1 85.31 259 ASP B N 1
ATOM 8138 C CA . ASP B 1 259 ? 8.312 2.656 33.531 1 85.31 259 ASP B CA 1
ATOM 8139 C C . ASP B 1 259 ? 9.82 2.555 33.719 1 85.31 259 ASP B C 1
ATOM 8141 O O . ASP B 1 259 ? 10.492 1.764 33.031 1 85.31 259 ASP B O 1
ATOM 8145 N N . GLU B 1 260 ? 10.445 3.289 34.438 1 85.19 260 GLU B N 1
ATOM 8146 C CA . GLU B 1 260 ? 11.844 3.227 34.844 1 85.19 260 GLU B CA 1
ATOM 8147 C C . GLU B 1 260 ? 12.766 3.623 33.688 1 85.19 260 GLU B C 1
ATOM 8149 O O . GLU B 1 260 ? 13.867 3.09 33.562 1 85.19 260 GLU B O 1
ATOM 8154 N N . LEU B 1 261 ? 12.281 4.359 32.75 1 88.69 261 LEU B N 1
ATOM 8155 C CA . LEU B 1 261 ? 13.102 4.809 31.641 1 88.69 261 LEU B CA 1
ATOM 8156 C C . LEU B 1 261 ? 14.312 5.586 32.125 1 88.69 261 LEU B C 1
ATOM 8158 O O . LEU B 1 261 ? 15.414 5.426 31.609 1 88.69 261 LEU B O 1
ATOM 8162 N N . GLU B 1 262 ? 14.117 6.367 33.188 1 86.25 262 GLU B N 1
ATOM 8163 C CA . GLU B 1 262 ? 15.203 7.164 33.75 1 86.25 262 GLU B CA 1
ATOM 8164 C C . GLU B 1 262 ? 16.344 6.277 34.25 1 86.25 262 GLU B C 1
ATOM 8166 O O . GLU B 1 262 ? 17.516 6.539 34 1 86.25 262 GLU B O 1
ATOM 8171 N N . LYS B 1 263 ? 15.977 5.215 34.875 1 85.38 263 LYS B N 1
ATOM 8172 C CA . LYS B 1 263 ? 16.969 4.277 35.375 1 85.38 263 LYS B CA 1
ATOM 8173 C C . LYS B 1 263 ? 17.672 3.535 34.25 1 85.38 263 LYS B C 1
ATOM 8175 O O . LYS B 1 263 ? 18.875 3.295 34.312 1 85.38 263 LYS B O 1
ATOM 8180 N N . ALA B 1 264 ? 16.922 3.234 33.25 1 85.19 264 ALA B N 1
ATOM 8181 C CA . ALA B 1 264 ? 17.453 2.463 32.125 1 85.19 264 ALA B CA 1
ATOM 8182 C C . ALA B 1 264 ? 18.469 3.277 31.328 1 85.19 264 ALA B C 1
ATOM 8184 O O . ALA B 1 264 ? 19.438 2.725 30.797 1 85.19 264 ALA B O 1
ATOM 8185 N N . ILE B 1 265 ? 18.234 4.57 31.297 1 82.5 265 ILE B N 1
ATOM 8186 C CA . ILE B 1 265 ? 19.109 5.43 30.5 1 82.5 265 ILE B CA 1
ATOM 8187 C C . ILE B 1 265 ? 20.297 5.883 31.328 1 82.5 265 ILE B C 1
ATOM 8189 O O . ILE B 1 265 ? 21.406 6 30.812 1 82.5 265 ILE B O 1
ATOM 8193 N N . SER B 1 266 ? 20.156 6.176 32.656 1 76.62 266 SER B N 1
ATOM 8194 C CA . SER B 1 266 ? 21.188 6.793 33.469 1 76.62 266 SER B CA 1
ATOM 8195 C C . SER B 1 266 ? 22.188 5.754 34 1 76.62 266 SER B C 1
ATOM 8197 O O . SER B 1 266 ? 23.375 6.043 34.156 1 76.62 266 SER B O 1
ATOM 8199 N N . GLU B 1 267 ? 21.641 4.621 34.312 1 69.62 267 GLU B N 1
ATOM 8200 C CA . GLU B 1 267 ? 22.562 3.672 34.938 1 69.62 267 GLU B CA 1
ATOM 8201 C C . GLU B 1 267 ? 23.547 3.119 33.906 1 69.62 267 GLU B C 1
ATOM 8203 O O . GLU B 1 267 ? 23.156 2.525 32.906 1 69.62 267 GLU B O 1
ATOM 8208 N N . ALA B 1 268 ? 24.797 3.627 34 1 59.75 268 ALA B N 1
ATOM 8209 C CA . ALA B 1 268 ? 25.906 3.248 33.125 1 59.75 268 ALA B CA 1
ATOM 8210 C C . ALA B 1 268 ? 25.953 1.735 32.938 1 59.75 268 ALA B C 1
ATOM 8212 O O . ALA B 1 268 ? 26.266 1.252 31.844 1 59.75 268 ALA B O 1
ATOM 8213 N N . ASN B 1 269 ? 25.609 1.032 34.062 1 57.12 269 ASN B N 1
ATOM 8214 C CA . ASN B 1 269 ? 25.766 -0.418 34.031 1 57.12 269 ASN B CA 1
ATOM 8215 C C . ASN B 1 269 ? 24.438 -1.116 33.75 1 57.12 269 ASN B C 1
ATOM 8217 O O . ASN B 1 269 ? 24.328 -2.338 33.875 1 57.12 269 ASN B O 1
ATOM 8221 N N . SER B 1 270 ? 23.375 -0.172 33.469 1 59.25 270 SER B N 1
ATOM 8222 C CA . SER B 1 270 ? 22.094 -0.844 33.281 1 59.25 270 SER B CA 1
ATOM 8223 C C . SER B 1 270 ? 22.016 -1.451 31.875 1 59.25 270 SER B C 1
ATOM 8225 O O . SER B 1 270 ? 22.219 -0.759 30.875 1 59.25 270 SER B O 1
ATOM 8227 N N . SER B 1 271 ? 22.125 -2.859 31.766 1 62.31 271 SER B N 1
ATOM 8228 C CA . SER B 1 271 ? 22.234 -3.768 30.625 1 62.31 271 SER B CA 1
ATOM 8229 C C . SER B 1 271 ? 20.953 -3.77 29.797 1 62.31 271 SER B C 1
ATOM 8231 O O . SER B 1 271 ? 20.906 -4.395 28.734 1 62.31 271 SER B O 1
ATOM 8233 N N . THR B 1 272 ? 20.016 -2.805 30.094 1 78.62 272 THR B N 1
ATOM 8234 C CA . THR B 1 272 ? 18.766 -3.133 29.422 1 78.62 272 THR B CA 1
ATOM 8235 C C . THR B 1 272 ? 18.672 -2.402 28.078 1 78.62 272 THR B C 1
ATOM 8237 O O . THR B 1 272 ? 18.328 -3.008 27.062 1 78.62 272 THR B O 1
ATOM 8240 N N . VAL B 1 273 ? 19.062 -1.027 28.125 1 90.5 273 VAL B N 1
ATOM 8241 C CA . VAL B 1 273 ? 18.984 -0.301 26.859 1 90.5 273 VAL B CA 1
ATOM 8242 C C . VAL B 1 273 ? 20.375 0.217 26.484 1 90.5 273 VAL B C 1
ATOM 8244 O O . VAL B 1 273 ? 21.016 0.911 27.266 1 90.5 273 VAL B O 1
ATOM 8247 N N . VAL B 1 274 ? 20.859 -0.22 25.391 1 93.81 274 VAL B N 1
ATOM 8248 C CA . VAL B 1 274 ? 22.125 0.278 24.875 1 93.81 274 VAL B CA 1
ATOM 8249 C C . VAL B 1 274 ? 21.891 1.538 24.047 1 93.81 274 VAL B C 1
ATOM 8251 O O . VAL B 1 274 ? 21.234 1.485 23 1 93.81 274 VAL B O 1
ATOM 8254 N N . THR B 1 275 ? 22.312 2.666 24.5 1 94.88 275 THR B N 1
ATOM 8255 C CA . THR B 1 275 ? 22.125 3.936 23.812 1 94.88 275 THR B CA 1
ATOM 8256 C C . THR B 1 275 ? 23.375 4.305 23.016 1 94.88 275 THR B C 1
ATOM 8258 O O . THR B 1 275 ? 24.438 3.684 23.188 1 94.88 275 THR B O 1
ATOM 8261 N N . VAL B 1 276 ? 23.266 5.23 22.125 1 95.06 276 VAL B N 1
ATOM 8262 C CA . VAL B 1 276 ? 24.391 5.719 21.328 1 95.06 276 VAL B CA 1
ATOM 8263 C C . VAL B 1 276 ? 25.469 6.281 22.266 1 95.06 276 VAL B C 1
ATOM 8265 O O . VAL B 1 276 ? 26.656 6.023 22.062 1 95.06 276 VAL B O 1
ATOM 8268 N N . GLY B 1 277 ? 25.047 7.023 23.297 1 92.94 277 GLY B N 1
ATOM 8269 C CA . GLY B 1 277 ? 25.984 7.594 24.25 1 92.94 277 GLY B CA 1
ATOM 8270 C C . GLY B 1 277 ? 26.797 6.543 24.984 1 92.94 277 GLY B C 1
ATOM 8271 O O . GLY B 1 277 ? 28 6.715 25.172 1 92.94 277 GLY B O 1
ATOM 8272 N N . LYS B 1 278 ? 26.234 5.473 25.328 1 91.44 278 LYS B N 1
ATOM 8273 C CA . LYS B 1 278 ? 26.938 4.387 26 1 91.44 278 LYS B CA 1
ATOM 8274 C C . LYS B 1 278 ? 28 3.768 25.094 1 91.44 278 LYS B C 1
ATOM 8276 O O . LYS B 1 278 ? 29.078 3.402 25.562 1 91.44 278 LYS B O 1
ATOM 8281 N N . ILE B 1 279 ? 27.641 3.625 23.828 1 92.69 279 ILE B N 1
ATOM 8282 C CA . ILE B 1 279 ? 28.594 3.062 22.875 1 92.69 279 ILE B CA 1
ATOM 8283 C C . ILE B 1 279 ? 29.781 3.998 22.719 1 92.69 279 ILE B C 1
ATOM 8285 O O . ILE B 1 279 ? 30.938 3.547 22.703 1 92.69 279 ILE B O 1
ATOM 8289 N N . TRP B 1 280 ? 29.578 5.285 22.609 1 92 280 TRP B N 1
ATOM 8290 C CA . TRP B 1 280 ? 30.656 6.262 22.469 1 92 280 TRP B CA 1
ATOM 8291 C C . TRP B 1 280 ? 31.516 6.301 23.719 1 92 280 TRP B C 1
ATOM 8293 O O . TRP B 1 280 ? 32.75 6.434 23.625 1 92 280 TRP B O 1
ATOM 8303 N N . THR B 1 281 ? 30.875 6.164 24.875 1 90.56 281 THR B N 1
ATOM 8304 C CA . THR B 1 281 ? 31.625 6.137 26.125 1 90.56 281 THR B CA 1
ATOM 8305 C C . THR B 1 281 ? 32.469 4.859 26.234 1 90.56 281 THR B C 1
ATOM 8307 O O . THR B 1 281 ? 33.594 4.891 26.672 1 90.56 281 THR B O 1
ATOM 8310 N N . TYR B 1 282 ? 31.859 3.824 25.828 1 89.94 282 TYR B N 1
ATOM 8311 C CA . TYR B 1 282 ? 32.531 2.539 25.859 1 89.94 282 TYR B CA 1
ATOM 8312 C C . TYR B 1 282 ? 33.688 2.508 24.859 1 89.94 282 TYR B C 1
ATOM 8314 O O . TYR B 1 282 ? 34.719 1.882 25.094 1 89.94 282 TYR B O 1
ATOM 8322 N N . ALA B 1 283 ? 33.5 3.121 23.766 1 89.94 283 ALA B N 1
ATOM 8323 C CA . ALA B 1 283 ? 34.5 3.137 22.703 1 89.94 283 ALA B CA 1
ATOM 8324 C C . ALA B 1 283 ? 35.781 3.811 23.156 1 89.94 283 ALA B C 1
ATOM 8326 O O . ALA B 1 283 ? 36.875 3.529 22.641 1 89.94 283 ALA B O 1
ATOM 8327 N N . GLU B 1 284 ? 35.75 4.688 24.125 1 87.81 284 GLU B N 1
ATOM 8328 C CA . GLU B 1 284 ? 36.938 5.344 24.641 1 87.81 284 GLU B CA 1
ATOM 8329 C C . GLU B 1 284 ? 37.812 4.371 25.453 1 87.81 284 GLU B C 1
ATOM 8331 O O . GLU B 1 284 ? 39.031 4.512 25.516 1 87.81 284 GLU B O 1
ATOM 8336 N N . LYS B 1 285 ? 37.094 3.447 26 1 86.56 285 LYS B N 1
ATOM 8337 C CA . LYS B 1 285 ? 37.812 2.508 26.875 1 86.56 285 LYS B CA 1
ATOM 8338 C C . LYS B 1 285 ? 38.25 1.263 26.109 1 86.56 285 LYS B C 1
ATOM 8340 O O . LYS B 1 285 ? 39.219 0.599 26.484 1 86.56 285 LYS B O 1
ATOM 8345 N N . ASP B 1 286 ? 37.5 0.944 25.094 1 88.69 286 ASP B N 1
ATOM 8346 C CA . ASP B 1 286 ? 37.781 -0.271 24.328 1 88.69 286 ASP B CA 1
ATOM 8347 C C . ASP B 1 286 ? 38.688 0.014 23.125 1 88.69 286 ASP B C 1
ATOM 8349 O O . ASP B 1 286 ? 38.344 0.807 22.25 1 88.69 286 ASP B O 1
ATOM 8353 N N . PRO B 1 287 ? 39.75 -0.607 23 1 86.56 287 PRO B N 1
ATOM 8354 C CA . PRO B 1 287 ? 40.719 -0.35 21.922 1 86.56 287 PRO B CA 1
ATOM 8355 C C . PRO B 1 287 ? 40.188 -0.747 20.547 1 86.56 287 PRO B C 1
ATOM 8357 O O . PRO B 1 287 ? 40.5 -0.103 19.547 1 86.56 287 PRO B O 1
ATOM 8360 N N . MET B 1 288 ? 39.406 -1.749 20.484 1 86.25 288 MET B N 1
ATOM 8361 C CA . MET B 1 288 ? 38.875 -2.191 19.203 1 86.25 288 MET B CA 1
ATOM 8362 C C . MET B 1 288 ? 37.969 -1.111 18.594 1 86.25 288 MET B C 1
ATOM 8364 O O . MET B 1 288 ? 38.125 -0.791 17.406 1 86.25 288 MET B O 1
ATOM 8368 N N . LEU B 1 289 ? 37.156 -0.538 19.391 1 87.31 289 LEU B N 1
ATOM 8369 C CA . LEU B 1 289 ? 36.219 0.482 18.922 1 87.31 289 LEU B CA 1
ATOM 8370 C C . LEU B 1 289 ? 36.938 1.804 18.672 1 87.31 289 LEU B C 1
ATOM 8372 O O . LEU B 1 289 ? 36.5 2.607 17.844 1 87.31 289 LEU B O 1
ATOM 8376 N N . HIS B 1 290 ? 38 1.97 19.359 1 84.94 290 HIS B N 1
ATOM 8377 C CA . HIS B 1 290 ? 38.781 3.184 19.188 1 84.94 290 HIS B CA 1
ATOM 8378 C C . HIS B 1 290 ? 39.531 3.176 17.859 1 84.94 290 HIS B C 1
ATOM 8380 O O . HIS B 1 290 ? 39.656 4.215 17.203 1 84.94 290 HIS B O 1
ATOM 8386 N N . ARG B 1 291 ? 39.906 1.99 17.453 1 83.31 291 ARG B N 1
ATOM 8387 C CA . ARG B 1 291 ? 40.688 1.849 16.234 1 83.31 291 ARG B CA 1
ATOM 8388 C C . ARG B 1 291 ? 39.812 1.906 15 1 83.31 291 ARG B C 1
ATOM 8390 O O . ARG B 1 291 ? 40.25 2.307 13.922 1 83.31 291 ARG B O 1
ATOM 8397 N N . ASN B 1 292 ? 38.594 1.54 15.18 1 87.31 292 ASN B N 1
ATOM 8398 C CA . ASN B 1 292 ? 37.656 1.505 14.055 1 87.31 292 ASN B CA 1
ATOM 8399 C C . ASN B 1 292 ? 36.438 2.395 14.297 1 87.31 292 ASN B C 1
ATOM 8401 O O . ASN B 1 292 ? 35.375 1.909 14.711 1 87.31 292 ASN B O 1
ATOM 8405 N N . PRO B 1 293 ? 36.531 3.637 13.922 1 86.62 293 PRO B N 1
ATOM 8406 C CA . PRO B 1 293 ? 35.438 4.559 14.203 1 86.62 293 PRO B CA 1
ATOM 8407 C C . PRO B 1 293 ? 34.188 4.223 13.414 1 86.62 293 PRO B C 1
ATOM 8409 O O . PRO B 1 293 ? 33.094 4.637 13.789 1 86.62 293 PRO B O 1
ATOM 8412 N N . LYS B 1 294 ? 34.312 3.449 12.414 1 88.31 294 LYS B N 1
ATOM 8413 C CA . LYS B 1 294 ? 33.156 3.084 11.586 1 88.31 294 LYS B CA 1
ATOM 8414 C C . LYS B 1 294 ? 32.156 2.242 12.375 1 88.31 294 LYS B C 1
ATOM 8416 O O . LYS B 1 294 ? 30.953 2.27 12.094 1 88.31 294 LYS B O 1
ATOM 8421 N N . LEU B 1 295 ? 32.625 1.584 13.344 1 92.75 295 LEU B N 1
ATOM 8422 C CA . LEU B 1 295 ? 31.781 0.684 14.109 1 92.75 295 LEU B CA 1
ATOM 8423 C C . LEU B 1 295 ? 30.828 1.469 15.008 1 92.75 295 LEU B C 1
ATOM 8425 O O . LEU B 1 295 ? 29.641 1.151 15.086 1 92.75 295 LEU B O 1
ATOM 8429 N N . LYS B 1 296 ? 31.375 2.434 15.719 1 92.5 296 LYS B N 1
ATOM 8430 C CA . LYS B 1 296 ? 30.5 3.252 16.547 1 92.5 296 LYS B CA 1
ATOM 8431 C C . LYS B 1 296 ? 29.531 4.059 15.695 1 92.5 296 LYS B C 1
ATOM 8433 O O . LYS B 1 296 ? 28.375 4.246 16.078 1 92.5 296 LYS B O 1
ATOM 8438 N N . GLN B 1 297 ? 29.953 4.469 14.484 1 93.56 297 GLN B N 1
ATOM 8439 C CA . GLN B 1 297 ? 29.094 5.219 13.57 1 93.56 297 GLN B CA 1
ATOM 8440 C C . GLN B 1 297 ? 27.953 4.348 13.047 1 93.56 297 GLN B C 1
ATOM 8442 O O . GLN B 1 297 ? 26.859 4.844 12.789 1 93.56 297 GLN B O 1
ATOM 8447 N N . LEU B 1 298 ? 28.234 3.113 12.898 1 95 298 LEU B N 1
ATOM 8448 C CA . LEU B 1 298 ? 27.219 2.184 12.438 1 95 298 LEU B CA 1
ATOM 8449 C C . LEU B 1 298 ? 26.062 2.096 13.438 1 95 298 LEU B C 1
ATOM 8451 O O . LEU B 1 298 ? 24.906 2.008 13.047 1 95 298 LEU B O 1
ATOM 8455 N N . CYS B 1 299 ? 26.375 2.133 14.688 1 96.5 299 CYS B N 1
ATOM 8456 C CA . CYS B 1 299 ? 25.359 2.1 15.727 1 96.5 299 CYS B CA 1
ATOM 8457 C C . CYS B 1 299 ? 24.516 3.367 15.703 1 96.5 299 CYS B C 1
ATOM 8459 O O . CYS B 1 299 ? 23.297 3.312 15.906 1 96.5 299 CYS B O 1
ATOM 8461 N N . LEU B 1 300 ? 25.172 4.465 15.469 1 96.5 300 LEU B N 1
ATOM 8462 C CA . LEU B 1 300 ? 24.438 5.711 15.32 1 96.5 300 LEU B CA 1
ATOM 8463 C C . LEU B 1 300 ? 23.516 5.656 14.109 1 96.5 300 LEU B C 1
ATOM 8465 O O . LEU B 1 300 ? 22.359 6.066 14.18 1 96.5 300 LEU B O 1
ATOM 8469 N N . SER B 1 301 ? 24.016 5.129 12.977 1 97.12 301 SER B N 1
ATOM 8470 C CA . SER B 1 301 ? 23.219 4.984 11.766 1 97.12 301 SER B CA 1
ATOM 8471 C C . SER B 1 301 ? 21.969 4.145 12.031 1 97.12 301 SER B C 1
ATOM 8473 O O . SER B 1 301 ? 20.891 4.457 11.531 1 97.12 301 SER B O 1
ATOM 8475 N N . PHE B 1 302 ? 22.172 3.172 12.766 1 97.69 302 PHE B N 1
ATOM 8476 C CA . PHE B 1 302 ? 21.062 2.277 13.07 1 97.69 302 PHE B CA 1
ATOM 8477 C C . PHE B 1 302 ? 20.016 2.984 13.922 1 97.69 302 PHE B C 1
ATOM 8479 O O . PHE B 1 302 ? 18.812 2.807 13.711 1 97.69 302 PHE B O 1
ATOM 8486 N N . ALA B 1 303 ? 20.469 3.648 14.93 1 97.88 303 ALA B N 1
ATOM 8487 C CA . ALA B 1 303 ? 19.531 4.41 15.766 1 97.88 303 ALA B CA 1
ATOM 8488 C C . ALA B 1 303 ? 18.75 5.422 14.93 1 97.88 303 ALA B C 1
ATOM 8490 O O . ALA B 1 303 ? 17.547 5.57 15.094 1 97.88 303 ALA B O 1
ATOM 8491 N N . LEU B 1 304 ? 19.422 6.109 14.039 1 97.94 304 LEU B N 1
ATOM 8492 C CA . LEU B 1 304 ? 18.781 7.078 13.164 1 97.94 304 LEU B CA 1
ATOM 8493 C C . LEU B 1 304 ? 17.828 6.387 12.203 1 97.94 304 LEU B C 1
ATOM 8495 O O . LEU B 1 304 ? 16.766 6.934 11.875 1 97.94 304 LEU B O 1
ATOM 8499 N N . CYS B 1 305 ? 18.172 5.219 11.742 1 97.19 305 CYS B N 1
ATOM 8500 C CA . CYS B 1 305 ? 17.312 4.426 10.875 1 97.19 305 CYS B CA 1
ATOM 8501 C C . CYS B 1 305 ? 15.969 4.156 11.539 1 97.19 305 CYS B C 1
ATOM 8503 O O . CYS B 1 305 ? 14.922 4.262 10.891 1 97.19 305 CYS B O 1
ATOM 8505 N N . LYS B 1 306 ? 16.016 3.873 12.773 1 96.81 306 LYS B N 1
ATOM 8506 C CA . LYS B 1 306 ? 14.789 3.602 13.508 1 96.81 306 LYS B CA 1
ATOM 8507 C C . LYS B 1 306 ? 13.898 4.84 13.57 1 96.81 306 LYS B C 1
ATOM 8509 O O . LYS B 1 306 ? 12.672 4.738 13.453 1 96.81 306 LYS B O 1
ATOM 8514 N N . LEU B 1 307 ? 14.531 5.961 13.719 1 97.25 307 LEU B N 1
ATOM 8515 C CA . LEU B 1 307 ? 13.773 7.207 13.781 1 97.25 307 LEU B CA 1
ATOM 8516 C C . LEU B 1 307 ? 13.164 7.551 12.43 1 97.25 307 LEU B C 1
ATOM 8518 O O . LEU B 1 307 ? 12.008 7.965 12.352 1 97.25 307 LEU B O 1
ATOM 8522 N N . LEU B 1 308 ? 13.93 7.375 11.406 1 96.62 308 LEU B N 1
ATOM 8523 C CA . LEU B 1 308 ? 13.422 7.668 10.07 1 96.62 308 LEU B CA 1
ATOM 8524 C C . LEU B 1 308 ? 12.328 6.676 9.672 1 96.62 308 LEU B C 1
ATOM 8526 O O . LEU B 1 308 ? 11.359 7.051 9.008 1 96.62 308 LEU B O 1
ATOM 8530 N N . ARG B 1 309 ? 12.578 5.441 10.016 1 95.5 309 ARG B N 1
ATOM 8531 C CA . ARG B 1 309 ? 11.562 4.426 9.773 1 95.5 309 ARG B CA 1
ATOM 8532 C C . ARG B 1 309 ? 10.242 4.805 10.438 1 95.5 309 ARG B C 1
ATOM 8534 O O . ARG B 1 309 ? 9.172 4.641 9.844 1 95.5 309 ARG B O 1
ATOM 8541 N N . ARG B 1 310 ? 10.328 5.27 11.617 1 94.62 310 ARG B N 1
ATOM 8542 C CA . ARG B 1 310 ? 9.141 5.73 12.328 1 94.62 310 ARG B CA 1
ATOM 8543 C C . ARG B 1 310 ? 8.406 6.805 11.531 1 94.62 310 ARG B C 1
ATOM 8545 O O . ARG B 1 310 ? 7.184 6.77 11.406 1 94.62 310 ARG B O 1
ATOM 8552 N N . ARG B 1 311 ? 9.094 7.699 10.938 1 93.19 311 ARG B N 1
ATOM 8553 C CA . ARG B 1 311 ? 8.5 8.75 10.117 1 93.19 311 ARG B CA 1
ATOM 8554 C C . ARG B 1 311 ? 7.809 8.164 8.891 1 93.19 311 ARG B C 1
ATOM 8556 O O . ARG B 1 311 ? 6.711 8.594 8.523 1 93.19 311 ARG B O 1
ATOM 8563 N N . LEU B 1 312 ? 8.414 7.148 8.312 1 92.62 312 LEU B N 1
ATOM 8564 C CA . LEU B 1 312 ? 7.875 6.52 7.113 1 92.62 312 LEU B CA 1
ATOM 8565 C C . LEU B 1 312 ? 6.641 5.688 7.449 1 92.62 312 LEU B C 1
ATOM 8567 O O . LEU B 1 312 ? 5.816 5.414 6.57 1 92.62 312 LEU B O 1
ATOM 8571 N N . GLU B 1 313 ? 6.578 5.301 8.68 1 90.81 313 GLU B N 1
ATOM 8572 C CA . GLU B 1 313 ? 5.41 4.547 9.117 1 90.81 313 GLU B CA 1
ATOM 8573 C C . GLU B 1 313 ? 4.352 5.469 9.719 1 90.81 313 GLU B C 1
ATOM 8575 O O . GLU B 1 313 ? 3.521 5.035 10.516 1 90.81 313 GLU B O 1
ATOM 8580 N N . GLU B 1 314 ? 4.426 6.754 9.492 1 86.19 314 GLU B N 1
ATOM 8581 C CA . GLU B 1 314 ? 3.367 7.742 9.688 1 86.19 314 GLU B CA 1
ATOM 8582 C C . GLU B 1 314 ? 3.361 8.266 11.117 1 86.19 314 GLU B C 1
ATOM 8584 O O . GLU B 1 314 ? 2.318 8.695 11.625 1 86.19 314 GLU B O 1
ATOM 8589 N N . PHE B 1 315 ? 4.492 8.172 11.805 1 88.06 315 PHE B N 1
ATOM 8590 C CA . PHE B 1 315 ? 4.695 8.867 13.07 1 88.06 315 PHE B CA 1
ATOM 8591 C C . PHE B 1 315 ? 5.531 10.125 12.867 1 88.06 315 PHE B C 1
ATOM 8593 O O . PHE B 1 315 ? 6.656 10.055 12.367 1 88.06 315 PHE B O 1
ATOM 8600 N N . PRO B 1 316 ? 5.02 11.18 13.195 1 86.06 316 PRO B N 1
ATOM 8601 C CA . PRO B 1 316 ? 5.727 12.422 12.898 1 86.06 316 PRO B CA 1
ATOM 8602 C C . PRO B 1 316 ? 6.949 12.641 13.789 1 86.06 316 PRO B C 1
ATOM 8604 O O . PRO B 1 316 ? 7.008 12.109 14.898 1 86.06 316 PRO B O 1
ATOM 8607 N N . ILE B 1 317 ? 7.898 13.328 13.258 1 89.56 317 ILE B N 1
ATOM 8608 C CA . ILE B 1 317 ? 9.039 13.805 14.039 1 89.56 317 ILE B CA 1
ATOM 8609 C C . ILE B 1 317 ? 8.695 15.148 14.688 1 89.56 317 ILE B C 1
ATOM 8611 O O . ILE B 1 317 ? 8.328 16.094 14 1 89.56 317 ILE B O 1
ATOM 8615 N N . THR B 1 318 ? 8.773 15.25 15.961 1 88.12 318 THR B N 1
ATOM 8616 C CA . THR B 1 318 ? 8.422 16.469 16.688 1 88.12 318 THR B CA 1
ATOM 8617 C C . THR B 1 318 ? 9.531 17.5 16.562 1 88.12 318 THR B C 1
ATOM 8619 O O . THR B 1 318 ? 10.656 17.172 16.188 1 88.12 318 THR B O 1
ATOM 8622 N N . ASP B 1 319 ? 9.297 18.719 16.906 1 86.81 319 ASP B N 1
ATOM 8623 C CA . ASP B 1 319 ? 10.266 19.812 16.859 1 86.81 319 ASP B CA 1
ATOM 8624 C C . ASP B 1 319 ? 11.398 19.594 17.859 1 86.81 319 ASP B C 1
ATOM 8626 O O . ASP B 1 319 ? 12.555 19.906 17.578 1 86.81 319 ASP B O 1
ATOM 8630 N N . ALA B 1 320 ? 10.977 19.016 18.969 1 88.75 320 ALA B N 1
ATOM 8631 C CA . ALA B 1 320 ? 11.984 18.75 20 1 88.75 320 ALA B CA 1
ATOM 8632 C C . ALA B 1 320 ? 12.984 17.703 19.516 1 88.75 320 ALA B C 1
ATOM 8634 O O . ALA B 1 320 ? 14.188 17.828 19.766 1 88.75 320 ALA B O 1
ATOM 8635 N N . GLU B 1 321 ? 12.453 16.781 18.844 1 92.38 321 GLU B N 1
ATOM 8636 C CA . GLU B 1 321 ? 13.32 15.734 18.328 1 92.38 321 GLU B CA 1
ATOM 8637 C C . GLU B 1 321 ? 14.234 16.266 17.219 1 92.38 321 GLU B C 1
ATOM 8639 O O . GLU B 1 321 ? 15.422 15.93 17.172 1 92.38 321 GLU B O 1
ATOM 8644 N N . ALA B 1 322 ? 13.695 17.094 16.359 1 92.69 322 ALA B N 1
ATOM 8645 C CA . ALA B 1 322 ? 14.469 17.672 15.273 1 92.69 322 ALA B CA 1
ATOM 8646 C C . ALA B 1 322 ? 15.586 18.562 15.797 1 92.69 322 ALA B C 1
ATOM 8648 O O . ALA B 1 322 ? 16.703 18.547 15.281 1 92.69 322 ALA B O 1
ATOM 8649 N N . SER B 1 323 ? 15.281 19.328 16.812 1 90.88 323 SER B N 1
ATOM 8650 C CA . SER B 1 323 ? 16.281 20.203 17.422 1 90.88 323 SER B CA 1
ATOM 8651 C C . SER B 1 323 ? 17.391 19.391 18.078 1 90.88 323 SER B C 1
ATOM 8653 O O . SER B 1 323 ? 18.578 19.719 17.953 1 90.88 323 SER B O 1
ATOM 8655 N N . ASN B 1 324 ? 16.953 18.344 18.75 1 92.31 324 ASN B N 1
ATOM 8656 C CA . ASN B 1 324 ? 17.938 17.469 19.391 1 92.31 324 ASN B CA 1
ATOM 8657 C C . ASN B 1 324 ? 18.859 16.812 18.359 1 92.31 324 ASN B C 1
ATOM 8659 O O . ASN B 1 324 ? 20.062 16.703 18.578 1 92.31 324 ASN B O 1
ATOM 8663 N N . CYS B 1 325 ? 18.266 16.391 17.297 1 94.56 325 CYS B N 1
ATOM 8664 C CA . CYS B 1 325 ? 19.047 15.734 16.266 1 94.56 325 CYS B CA 1
ATOM 8665 C C . CYS B 1 325 ? 19.922 16.734 15.523 1 94.56 325 CYS B C 1
ATOM 8667 O O . CYS B 1 325 ? 21.016 16.406 15.07 1 94.56 325 CYS B O 1
ATOM 8669 N N . HIS B 1 326 ? 19.453 17.938 15.367 1 93.44 326 HIS B N 1
ATOM 8670 C CA . HIS B 1 326 ? 20.25 19.016 14.766 1 93.44 326 HIS B CA 1
ATOM 8671 C C . HIS B 1 326 ? 21.547 19.234 15.539 1 93.44 326 HIS B C 1
ATOM 8673 O O . HIS B 1 326 ? 22.609 19.344 14.938 1 93.44 326 HIS B O 1
ATOM 8679 N N . GLU B 1 327 ? 21.438 19.219 16.812 1 91.81 327 GLU B N 1
ATOM 8680 C CA . GLU B 1 327 ? 22.609 19.391 17.656 1 91.81 327 GLU B CA 1
ATOM 8681 C C . GLU B 1 327 ? 23.547 18.172 17.562 1 91.81 327 GLU B C 1
ATOM 8683 O O . GLU B 1 327 ? 24.766 18.328 17.484 1 91.81 327 GLU B O 1
ATOM 8688 N N . LEU B 1 328 ? 22.938 17.047 17.531 1 93.19 328 LEU B N 1
ATOM 8689 C CA . LEU B 1 328 ? 23.719 15.828 17.453 1 93.19 328 LEU B CA 1
ATOM 8690 C C . LEU B 1 328 ? 24.531 15.781 16.172 1 93.19 328 LEU B C 1
ATOM 8692 O O . LEU B 1 328 ? 25.719 15.422 16.188 1 93.19 328 LEU B O 1
ATOM 8696 N N . VAL B 1 329 ? 23.984 16.203 15.07 1 93.31 329 VAL B N 1
ATOM 8697 C CA . VAL B 1 329 ? 24.594 16.062 13.758 1 93.31 329 VAL B CA 1
ATOM 8698 C C . VAL B 1 329 ? 25.641 17.172 13.562 1 93.31 329 VAL B C 1
ATOM 8700 O O . VAL B 1 329 ? 26.781 16.891 13.188 1 93.31 329 VAL B O 1
ATOM 8703 N N . PHE B 1 330 ? 25.344 18.422 13.898 1 92.31 330 PHE B N 1
ATOM 8704 C CA . PHE B 1 330 ? 26.203 19.531 13.5 1 92.31 330 PHE B CA 1
ATOM 8705 C C . PHE B 1 330 ? 27.156 19.891 14.625 1 92.31 330 PHE B C 1
ATOM 8707 O O . PHE B 1 330 ? 28.281 20.312 14.375 1 92.31 330 PHE B O 1
ATOM 8714 N N . LYS B 1 331 ? 26.719 19.719 15.852 1 90.38 331 LYS B N 1
ATOM 8715 C CA . LYS B 1 331 ? 27.625 20.016 16.969 1 90.38 331 LYS B CA 1
ATOM 8716 C C . LYS B 1 331 ? 28.344 18.75 17.438 1 90.38 331 LYS B C 1
ATOM 8718 O O . LYS B 1 331 ? 29.359 18.844 18.141 1 90.38 331 LYS B O 1
ATOM 8723 N N . GLY B 1 332 ? 27.797 17.641 17.078 1 91.06 332 GLY B N 1
ATOM 8724 C CA . GLY B 1 332 ? 28.406 16.375 17.5 1 91.06 332 GLY B CA 1
ATOM 8725 C C . GLY B 1 332 ? 29.188 15.695 16.391 1 91.06 332 GLY B C 1
ATOM 8726 O O . GLY B 1 332 ? 30.406 15.852 16.297 1 91.06 332 GLY B O 1
ATOM 8727 N N . LEU B 1 333 ? 28.516 15.164 15.43 1 89.19 333 LEU B N 1
ATOM 8728 C CA . LEU B 1 333 ? 29.094 14.32 14.391 1 89.19 333 LEU B CA 1
ATOM 8729 C C . LEU B 1 333 ? 30 15.133 13.477 1 89.19 333 LEU B C 1
ATOM 8731 O O . LEU B 1 333 ? 31.141 14.75 13.227 1 89.19 333 LEU B O 1
ATOM 8735 N N . TRP B 1 334 ? 29.547 16.234 13.016 1 87.44 334 TRP B N 1
ATOM 8736 C CA . TRP B 1 334 ? 30.281 17.047 12.039 1 87.44 334 TRP B CA 1
ATOM 8737 C C . TRP B 1 334 ? 31.484 17.703 12.68 1 87.44 334 TRP B C 1
ATOM 8739 O O . TRP B 1 334 ? 32.562 17.75 12.086 1 87.44 334 TRP B O 1
ATOM 8749 N N . GLN B 1 335 ? 31.375 18.219 13.867 1 82.88 335 GLN B N 1
ATOM 8750 C CA . GLN B 1 335 ? 32.438 18.953 14.516 1 82.88 335 GLN B CA 1
ATOM 8751 C C . GLN B 1 335 ? 33.562 18.031 14.969 1 82.88 335 GLN B C 1
ATOM 8753 O O . GLN B 1 335 ? 34.688 18.469 15.203 1 82.88 335 GLN B O 1
ATOM 8758 N N . GLN B 1 336 ? 33.25 16.75 15.117 1 77.44 336 GLN B N 1
ATOM 8759 C CA . GLN B 1 336 ? 34.281 15.812 15.562 1 77.44 336 GLN B CA 1
ATOM 8760 C C . GLN B 1 336 ? 35.438 15.758 14.57 1 77.44 336 GLN B C 1
ATOM 8762 O O . GLN B 1 336 ? 36.594 15.828 14.969 1 77.44 336 GLN B O 1
ATOM 8767 N N . ARG B 1 337 ? 35.219 15.703 13.266 1 70.69 337 ARG B N 1
ATOM 8768 C CA . ARG B 1 337 ? 36.312 15.562 12.305 1 70.69 337 ARG B CA 1
ATOM 8769 C C . ARG B 1 337 ? 36.219 16.609 11.203 1 70.69 337 ARG B C 1
ATOM 8771 O O . ARG B 1 337 ? 37.125 16.766 10.398 1 70.69 337 ARG B O 1
ATOM 8778 N N . MET B 1 338 ? 35.25 17.391 11.234 1 63.72 338 MET B N 1
ATOM 8779 C CA . MET B 1 338 ? 35 18.406 10.211 1 63.72 338 MET B CA 1
ATOM 8780 C C . MET B 1 338 ? 35.156 17.828 8.812 1 63.72 338 MET B C 1
ATOM 8782 O O . MET B 1 338 ? 35.719 18.469 7.93 1 63.72 338 MET B O 1
ATOM 8786 N N . ASP B 1 339 ? 34.969 16.5 8.773 1 76.94 339 ASP B N 1
ATOM 8787 C CA . ASP B 1 339 ? 35.031 15.82 7.48 1 76.94 339 ASP B CA 1
ATOM 8788 C C . ASP B 1 339 ? 33.625 15.391 7.023 1 76.94 339 ASP B C 1
ATOM 8790 O O . ASP B 1 339 ? 32.938 14.656 7.727 1 76.94 339 ASP B O 1
ATOM 8794 N N . GLY B 1 340 ? 33.219 15.922 5.898 1 82.06 340 GLY B N 1
ATOM 8795 C CA . GLY B 1 340 ? 31.891 15.648 5.348 1 82.06 340 GLY B CA 1
ATOM 8796 C C . GLY B 1 340 ? 31.703 14.203 4.934 1 82.06 340 GLY B C 1
ATOM 8797 O O . GLY B 1 340 ? 30.562 13.711 4.887 1 82.06 340 GLY B O 1
ATOM 8798 N N . GLU B 1 341 ? 32.75 13.531 4.789 1 86.56 341 GLU B N 1
ATOM 8799 C CA . GLU B 1 341 ? 32.688 12.164 4.285 1 86.56 341 GLU B CA 1
ATOM 8800 C C . GLU B 1 341 ? 32.094 11.219 5.336 1 86.56 341 GLU B C 1
ATOM 8802 O O . GLU B 1 341 ? 31.203 10.422 5.035 1 86.56 341 GLU B O 1
ATOM 8807 N N . ASP B 1 342 ? 32.531 11.375 6.512 1 85.75 342 ASP B N 1
ATOM 8808 C CA . ASP B 1 342 ? 32.062 10.492 7.578 1 85.75 342 ASP B CA 1
ATOM 8809 C C . ASP B 1 342 ? 30.578 10.766 7.91 1 85.75 342 ASP B C 1
ATOM 8811 O O . ASP B 1 342 ? 29.812 9.836 8.148 1 85.75 342 ASP B O 1
ATOM 8815 N N . ALA B 1 343 ? 30.281 11.992 7.902 1 90.31 343 ALA B N 1
ATOM 8816 C CA . ALA B 1 343 ? 28.906 12.352 8.234 1 90.31 343 ALA B CA 1
ATOM 8817 C C . ALA B 1 343 ? 27.922 11.82 7.184 1 90.31 343 ALA B C 1
ATOM 8819 O O . ALA B 1 343 ? 26.906 11.219 7.527 1 90.31 343 ALA B O 1
ATOM 8820 N N . ILE B 1 344 ? 28.266 11.953 5.926 1 93 344 ILE B N 1
ATOM 8821 C CA . ILE B 1 344 ? 27.391 11.5 4.848 1 93 344 ILE B CA 1
ATOM 8822 C C . ILE B 1 344 ? 27.328 9.977 4.836 1 93 344 ILE B C 1
ATOM 8824 O O . ILE B 1 344 ? 26.297 9.391 4.535 1 93 344 ILE B O 1
ATOM 8828 N N . GLN B 1 345 ? 28.391 9.367 5.223 1 91.94 345 GLN B N 1
ATOM 8829 C CA . GLN B 1 345 ? 28.422 7.91 5.262 1 91.94 345 GLN B CA 1
ATOM 8830 C C . GLN B 1 345 ? 27.469 7.367 6.316 1 91.94 345 GLN B C 1
ATOM 8832 O O . GLN B 1 345 ? 26.844 6.32 6.121 1 91.94 345 GLN B O 1
ATOM 8837 N N . VAL B 1 346 ? 27.375 8.055 7.402 1 93.94 346 VAL B N 1
ATOM 8838 C CA . VAL B 1 346 ? 26.469 7.637 8.461 1 93.94 346 VAL B CA 1
ATOM 8839 C C . VAL B 1 346 ? 25.031 7.574 7.922 1 93.94 346 VAL B C 1
ATOM 8841 O O . VAL B 1 346 ? 24.312 6.602 8.164 1 93.94 346 VAL B O 1
ATOM 8844 N N . PHE B 1 347 ? 24.703 8.547 7.156 1 95.62 347 PHE B N 1
ATOM 8845 C CA . PHE B 1 347 ? 23.328 8.609 6.645 1 95.62 347 PHE B CA 1
ATOM 8846 C C . PHE B 1 347 ? 23.156 7.664 5.465 1 95.62 347 PHE B C 1
ATOM 8848 O O . PHE B 1 347 ? 22.047 7.16 5.23 1 95.62 347 PHE B O 1
ATOM 8855 N N . SER B 1 348 ? 24.219 7.406 4.75 1 94.12 348 SER B N 1
ATOM 8856 C CA . SER B 1 348 ? 24.156 6.398 3.699 1 94.12 348 SER B CA 1
ATOM 8857 C C . SER B 1 348 ? 23.906 5.008 4.277 1 94.12 348 SER B C 1
ATOM 8859 O O . SER B 1 348 ? 23.141 4.227 3.725 1 94.12 348 SER B O 1
ATOM 8861 N N . ASP B 1 349 ? 24.562 4.746 5.352 1 93.38 349 ASP B N 1
ATOM 8862 C CA . ASP B 1 349 ? 24.359 3.471 6.031 1 93.38 349 ASP B CA 1
ATOM 8863 C C . ASP B 1 349 ? 22.938 3.381 6.598 1 93.38 349 ASP B C 1
ATOM 8865 O O . ASP B 1 349 ? 22.344 2.307 6.609 1 93.38 349 ASP B O 1
ATOM 8869 N N . GLU B 1 350 ? 22.484 4.508 7.105 1 96.12 350 GLU B N 1
ATOM 8870 C CA . GLU B 1 350 ? 21.094 4.566 7.574 1 96.12 350 GLU B CA 1
ATOM 8871 C C . GLU B 1 350 ? 20.125 4.121 6.488 1 96.12 350 GLU B C 1
ATOM 8873 O O . GLU B 1 350 ? 19.234 3.314 6.742 1 96.12 350 GLU B O 1
ATOM 8878 N N . LEU B 1 351 ? 20.328 4.574 5.301 1 94.69 351 LEU B N 1
ATOM 8879 C CA . LEU B 1 351 ? 19.453 4.238 4.18 1 94.69 351 LEU B CA 1
ATOM 8880 C C . LEU B 1 351 ? 19.594 2.768 3.805 1 94.69 351 LEU B C 1
ATOM 8882 O O . LEU B 1 351 ? 18.609 2.135 3.393 1 94.69 351 LEU B O 1
ATOM 8886 N N . GLN B 1 352 ? 20.734 2.291 3.965 1 92.31 352 GLN B N 1
ATOM 8887 C CA . GLN B 1 352 ? 20.938 0.877 3.662 1 92.31 352 GLN B CA 1
ATOM 8888 C C . GLN B 1 352 ? 20.141 -0.01 4.613 1 92.31 352 GLN B C 1
ATOM 8890 O O . GLN B 1 352 ? 19.562 -1.013 4.195 1 92.31 352 GLN B O 1
ATOM 8895 N N . PHE B 1 353 ? 20.156 0.326 5.848 1 93.94 353 PHE B N 1
ATOM 8896 C CA . PHE B 1 353 ? 19.328 -0.399 6.809 1 93.94 353 PHE B CA 1
ATOM 8897 C C . PHE B 1 353 ? 17.859 -0.349 6.41 1 93.94 353 PHE B C 1
ATOM 8899 O O . PHE B 1 353 ? 17.156 -1.358 6.484 1 93.94 353 PHE B O 1
ATOM 8906 N N . LEU B 1 354 ? 17.5 0.833 6.012 1 94.12 354 LEU B N 1
ATOM 8907 C CA . LEU B 1 354 ? 16.094 1.027 5.652 1 94.12 354 LEU B CA 1
ATOM 8908 C C . LEU B 1 354 ? 15.734 0.231 4.398 1 94.12 354 LEU B C 1
ATOM 8910 O O . LEU B 1 354 ? 14.656 -0.359 4.32 1 94.12 354 LEU B O 1
ATOM 8914 N N . CYS B 1 355 ? 16.625 0.197 3.432 1 91.25 355 CYS B N 1
ATOM 8915 C CA . CYS B 1 355 ? 16.406 -0.573 2.213 1 91.25 355 CYS B CA 1
ATOM 8916 C C . CYS B 1 355 ? 16.234 -2.055 2.527 1 91.25 355 CYS B C 1
ATOM 8918 O O . CYS B 1 355 ? 15.32 -2.703 2.01 1 91.25 355 CYS B O 1
ATOM 8920 N N . GLU B 1 356 ? 17.016 -2.494 3.354 1 90.88 356 GLU B N 1
ATOM 8921 C CA . GLU B 1 356 ? 16.969 -3.908 3.707 1 90.88 356 GLU B CA 1
ATOM 8922 C C . GLU B 1 356 ? 15.734 -4.23 4.547 1 90.88 356 GLU B C 1
ATOM 8924 O O . GLU B 1 356 ? 15.188 -5.332 4.461 1 90.88 356 GLU B O 1
ATOM 8929 N N . TYR B 1 357 ? 15.32 -3.312 5.312 1 92.12 357 TYR B N 1
ATOM 8930 C CA . TYR B 1 357 ? 14.133 -3.537 6.129 1 92.12 357 TYR B CA 1
ATOM 8931 C C . TYR B 1 357 ? 12.898 -3.748 5.254 1 92.12 357 TYR B C 1
ATOM 8933 O O . TYR B 1 357 ? 12.078 -4.625 5.531 1 92.12 357 TYR B O 1
ATOM 8941 N N . TYR B 1 358 ? 12.797 -3.01 4.203 1 89 358 TYR B N 1
ATOM 8942 C CA . TYR B 1 358 ? 11.578 -3.043 3.408 1 89 358 TYR B CA 1
ATOM 8943 C C . TYR B 1 358 ? 11.695 -4.039 2.262 1 89 358 TYR B C 1
ATOM 8945 O O . TYR B 1 358 ? 10.688 -4.562 1.777 1 89 358 TYR B O 1
ATOM 8953 N N . HIS B 1 359 ? 12.945 -4.359 1.827 1 85.56 359 HIS B N 1
ATOM 8954 C CA . HIS B 1 359 ? 13 -5.047 0.54 1 85.56 359 HIS B CA 1
ATOM 8955 C C . HIS B 1 359 ? 14.008 -6.191 0.57 1 85.56 359 HIS B C 1
ATOM 8957 O O . HIS B 1 359 ? 14.383 -6.719 -0.479 1 85.56 359 HIS B O 1
ATOM 8963 N N . SER B 1 360 ? 14.367 -6.602 1.656 1 86.5 360 SER B N 1
ATOM 8964 C CA . SER B 1 360 ? 15.344 -7.684 1.714 1 86.5 360 SER B CA 1
ATOM 8965 C C . SER B 1 360 ? 14.695 -9.031 1.394 1 86.5 360 SER B C 1
ATOM 8967 O O . SER B 1 360 ? 13.555 -9.281 1.777 1 86.5 360 SER B O 1
ATOM 8969 N N . VAL B 1 361 ? 15.422 -9.867 0.737 1 82.31 361 VAL B N 1
ATOM 8970 C CA . VAL B 1 361 ? 14.977 -11.219 0.395 1 82.31 361 VAL B CA 1
ATOM 8971 C C . VAL B 1 361 ? 15.461 -12.203 1.451 1 82.31 361 VAL B C 1
ATOM 8973 O O . VAL B 1 361 ? 14.867 -13.273 1.635 1 82.31 361 VAL B O 1
ATOM 8976 N N . HIS B 1 362 ? 16.547 -11.797 2.162 1 83.88 362 HIS B N 1
ATOM 8977 C CA . HIS B 1 362 ? 17.109 -12.609 3.238 1 83.88 362 HIS B CA 1
ATOM 8978 C C . HIS B 1 362 ? 16.75 -12.047 4.605 1 83.88 362 HIS B C 1
ATOM 8980 O O . HIS B 1 362 ? 16.5 -10.844 4.738 1 83.88 362 HIS B O 1
ATOM 8986 N N . PRO B 1 363 ? 16.656 -12.836 5.539 1 87 363 PRO B N 1
ATOM 8987 C CA . PRO B 1 363 ? 16.234 -12.367 6.863 1 87 363 PRO B CA 1
ATOM 8988 C C . PRO B 1 363 ? 17.359 -11.648 7.613 1 87 363 PRO B C 1
ATOM 8990 O O . PRO B 1 363 ? 17.609 -11.938 8.789 1 87 363 PRO B O 1
ATOM 8993 N N . VAL B 1 364 ? 17.922 -10.688 6.988 1 89.38 364 VAL B N 1
ATOM 8994 C CA . VAL B 1 364 ? 19.047 -9.969 7.582 1 89.38 364 VAL B CA 1
ATOM 8995 C C . VAL B 1 364 ? 18.531 -9.047 8.688 1 89.38 364 VAL B C 1
ATOM 8997 O O . VAL B 1 364 ? 19.266 -8.727 9.625 1 89.38 364 VAL B O 1
ATOM 9000 N N . VAL B 1 365 ? 17.312 -8.672 8.586 1 88.81 365 VAL B N 1
ATOM 9001 C CA . VAL B 1 365 ? 16.719 -7.734 9.531 1 88.81 365 VAL B CA 1
ATOM 9002 C C . VAL B 1 365 ? 16.688 -8.352 10.93 1 88.81 365 VAL B C 1
ATOM 9004 O O . VAL B 1 365 ? 16.797 -7.645 11.93 1 88.81 365 VAL B O 1
ATOM 9007 N N . PHE B 1 366 ? 16.719 -9.656 11.008 1 89.31 366 PHE B N 1
ATOM 9008 C CA . PHE B 1 366 ? 16.641 -10.359 12.281 1 89.31 366 PHE B CA 1
ATOM 9009 C C . PHE B 1 366 ? 18.016 -10.82 12.727 1 89.31 366 PHE B C 1
ATOM 9011 O O . PHE B 1 366 ? 18.141 -11.609 13.664 1 89.31 366 PHE B O 1
ATOM 9018 N N . ALA B 1 367 ? 18.969 -10.352 12.109 1 88.81 367 ALA B N 1
ATOM 9019 C CA . ALA B 1 367 ? 20.312 -10.844 12.352 1 88.81 367 ALA B CA 1
ATOM 9020 C C . ALA B 1 367 ? 20.766 -10.547 13.781 1 88.81 367 ALA B C 1
ATOM 9022 O O . ALA B 1 367 ? 20.922 -9.383 14.148 1 88.81 367 ALA B O 1
ATOM 9023 N N . SER B 1 368 ? 20.875 -11.516 14.625 1 89.81 368 SER B N 1
ATOM 9024 C CA . SER B 1 368 ? 21.359 -11.516 16 1 89.81 368 SER B CA 1
ATOM 9025 C C . SER B 1 368 ? 21.969 -12.859 16.375 1 89.81 368 SER B C 1
ATOM 9027 O O . SER B 1 368 ? 21.781 -13.852 15.672 1 89.81 368 SER B O 1
ATOM 9029 N N . PRO B 1 369 ? 22.781 -12.844 17.359 1 86.94 369 PRO B N 1
ATOM 9030 C CA . PRO B 1 369 ? 23.344 -14.133 17.766 1 86.94 369 PRO B CA 1
ATOM 9031 C C . PRO B 1 369 ? 22.266 -15.156 18.125 1 86.94 369 PRO B C 1
ATOM 9033 O O . PRO B 1 369 ? 22.422 -16.344 17.828 1 86.94 369 PRO B O 1
ATOM 9036 N N . PHE B 1 370 ? 21.25 -14.695 18.672 1 85.38 370 PHE B N 1
ATOM 9037 C CA . PHE B 1 370 ? 20.141 -15.594 19 1 85.38 370 PHE B CA 1
ATOM 9038 C C . PHE B 1 370 ? 19.516 -16.156 17.734 1 85.38 370 PHE B C 1
ATOM 9040 O O . PHE B 1 370 ? 19.297 -17.359 17.641 1 85.38 370 PHE B O 1
ATOM 9047 N N . PHE B 1 371 ? 19.234 -15.289 16.828 1 88.56 371 PHE B N 1
ATOM 9048 C CA . PHE B 1 371 ? 18.625 -15.719 15.578 1 88.56 371 PHE B CA 1
ATOM 9049 C C . PHE B 1 371 ? 19.578 -16.594 14.781 1 88.56 371 PHE B C 1
ATOM 9051 O O . PHE B 1 371 ? 19.156 -17.5 14.07 1 88.56 371 PHE B O 1
ATOM 9058 N N . PHE B 1 372 ? 20.859 -16.312 14.969 1 89.88 372 PHE B N 1
ATOM 9059 C CA . PHE B 1 372 ? 21.875 -17.141 14.32 1 89.88 372 PHE B CA 1
ATOM 9060 C C . PHE B 1 372 ? 21.781 -18.578 14.773 1 89.88 372 PHE B C 1
ATOM 9062 O O . PHE B 1 372 ? 21.703 -19.5 13.953 1 89.88 372 PHE B O 1
ATOM 9069 N N . VAL B 1 373 ? 21.703 -18.797 16.031 1 88.56 373 VAL B N 1
ATOM 9070 C CA . VAL B 1 373 ? 21.641 -20.141 16.594 1 88.56 373 VAL B CA 1
ATOM 9071 C C . VAL B 1 373 ? 20.328 -20.812 16.188 1 88.56 373 VAL B C 1
ATOM 9073 O O . VAL B 1 373 ? 20.312 -21.969 15.766 1 88.56 373 VAL B O 1
ATOM 9076 N N . HIS B 1 374 ? 19.312 -20.125 16.188 1 88.31 374 HIS B N 1
ATOM 9077 C CA . HIS B 1 374 ? 18 -20.688 15.906 1 88.31 374 HIS B CA 1
ATOM 9078 C C . HIS B 1 374 ? 17.844 -21.016 14.43 1 88.31 374 HIS B C 1
ATOM 9080 O O . HIS B 1 374 ? 17.375 -22.094 14.07 1 88.31 374 HIS B O 1
ATOM 9086 N N . ASN B 1 375 ? 18.281 -20.078 13.602 1 87.25 375 ASN B N 1
ATOM 9087 C CA . ASN B 1 375 ? 18 -20.203 12.172 1 87.25 375 ASN B CA 1
ATOM 9088 C C . ASN B 1 375 ? 19.016 -21.094 11.469 1 87.25 375 ASN B C 1
ATOM 9090 O O . ASN B 1 375 ? 18.688 -21.812 10.531 1 87.25 375 ASN B O 1
ATOM 9094 N N . TYR B 1 376 ? 20.328 -21.047 11.938 1 89.06 376 TYR B N 1
ATOM 9095 C CA . TYR B 1 376 ? 21.344 -21.703 11.141 1 89.06 376 TYR B CA 1
ATOM 9096 C C . TYR B 1 376 ? 21.922 -22.906 11.875 1 89.06 376 TYR B C 1
ATOM 9098 O O . TYR B 1 376 ? 22.672 -23.688 11.305 1 89.06 376 TYR B O 1
ATOM 9106 N N . ILE B 1 377 ? 21.516 -23.125 13.148 1 89.81 377 ILE B N 1
ATOM 9107 C CA . ILE B 1 377 ? 21.984 -24.297 13.875 1 89.81 377 ILE B CA 1
ATOM 9108 C C . ILE B 1 377 ? 20.812 -25.188 14.258 1 89.81 377 ILE B C 1
ATOM 9110 O O . ILE B 1 377 ? 20.703 -26.328 13.805 1 89.81 377 ILE B O 1
ATOM 9114 N N . LEU B 1 378 ? 19.844 -24.672 14.93 1 90.88 378 LEU B N 1
ATOM 9115 C CA . LEU B 1 378 ? 18.75 -25.469 15.453 1 90.88 378 LEU B CA 1
ATOM 9116 C C . LEU B 1 378 ? 17.797 -25.891 14.336 1 90.88 378 LEU B C 1
ATOM 9118 O O . LEU B 1 378 ? 17.297 -27.016 14.32 1 90.88 378 LEU B O 1
ATOM 9122 N N . PHE B 1 379 ? 17.562 -25 13.453 1 90.88 379 PHE B N 1
ATOM 9123 C CA . PHE B 1 379 ? 16.594 -25.297 12.398 1 90.88 379 PHE B CA 1
ATOM 9124 C C . PHE B 1 379 ? 17.094 -26.438 11.516 1 90.88 379 PHE B C 1
ATOM 9126 O O . PHE B 1 379 ? 16.344 -27.375 11.234 1 90.88 379 PHE B O 1
ATOM 9133 N N . PRO B 1 380 ? 18.328 -26.406 11.047 1 90.12 380 PRO B N 1
ATOM 9134 C CA . PRO B 1 380 ? 18.797 -27.547 10.258 1 90.12 380 PRO B CA 1
ATOM 9135 C C . PRO B 1 380 ? 18.75 -28.859 11.031 1 90.12 380 PRO B C 1
ATOM 9137 O O . PRO B 1 380 ? 18.469 -29.906 10.453 1 90.12 380 PRO B O 1
ATOM 9140 N N . ILE B 1 381 ? 18.938 -28.766 12.32 1 91.38 381 ILE B N 1
ATOM 9141 C CA . ILE B 1 381 ? 18.859 -29.969 13.141 1 91.38 381 ILE B CA 1
ATOM 9142 C C . ILE B 1 381 ? 17.422 -30.484 13.156 1 91.38 381 ILE B C 1
ATOM 9144 O O . ILE B 1 381 ? 17.172 -31.688 12.969 1 91.38 381 ILE B O 1
ATOM 9148 N N . ILE B 1 382 ? 16.531 -29.656 13.297 1 89.81 382 ILE B N 1
ATOM 9149 C CA . ILE B 1 382 ? 15.117 -30.031 13.305 1 89.81 382 ILE B CA 1
ATOM 9150 C C . ILE B 1 382 ? 14.711 -30.547 11.93 1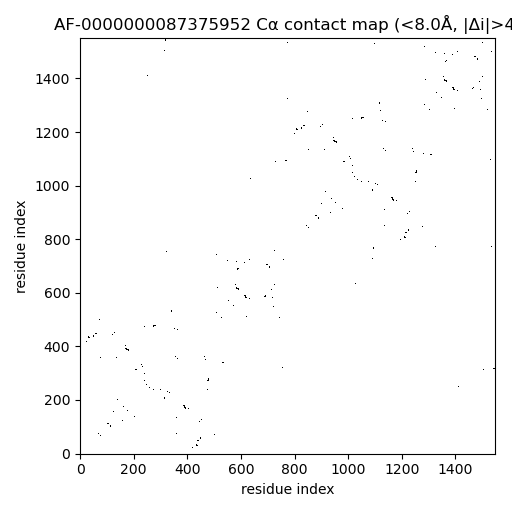 89.81 382 ILE B C 1
ATOM 9152 O O . ILE B 1 382 ? 13.992 -31.547 11.82 1 89.81 382 ILE B O 1
ATOM 9156 N N . ALA B 1 383 ? 15.109 -29.844 10.914 1 89.56 383 ALA B N 1
ATOM 9157 C CA . ALA B 1 383 ? 14.812 -30.281 9.547 1 89.56 383 ALA B CA 1
ATOM 9158 C C . ALA B 1 383 ? 15.359 -31.688 9.289 1 89.56 383 ALA B C 1
ATOM 9160 O O . ALA B 1 383 ? 14.68 -32.531 8.688 1 89.56 383 ALA B O 1
ATOM 9161 N N . TRP B 1 384 ? 16.531 -31.984 9.828 1 89.88 384 TRP B N 1
ATOM 9162 C CA . TRP B 1 384 ? 17.141 -33.312 9.664 1 89.88 384 TRP B CA 1
ATOM 9163 C C . TRP B 1 384 ? 16.359 -34.375 10.438 1 89.88 384 TRP B C 1
ATOM 9165 O O . TRP B 1 384 ? 16.219 -35.5 9.969 1 89.88 384 TRP B O 1
ATOM 9175 N N . ALA B 1 385 ? 15.945 -33.969 11.539 1 90.81 385 ALA B N 1
ATOM 9176 C CA . ALA B 1 385 ? 15.125 -34.906 12.312 1 90.81 385 ALA B CA 1
ATOM 9177 C C . ALA B 1 385 ? 13.859 -35.25 11.555 1 90.81 385 ALA B C 1
ATOM 9179 O O . ALA B 1 385 ? 13.461 -36.438 11.531 1 90.81 385 ALA B O 1
ATOM 9180 N N . PHE B 1 386 ? 13.258 -34.375 10.852 1 90.38 386 PHE B N 1
ATOM 9181 C CA . PHE B 1 386 ? 12.055 -34.625 10.07 1 90.38 386 PHE B CA 1
ATOM 9182 C C . PHE B 1 386 ? 12.375 -35.469 8.844 1 90.38 386 PHE B C 1
ATOM 9184 O O . PHE B 1 386 ? 11.562 -36.312 8.414 1 90.38 386 PHE B O 1
ATOM 9191 N N . CYS B 1 387 ? 13.492 -35.219 8.273 1 87.94 387 CYS B N 1
ATOM 9192 C CA . CYS B 1 387 ? 13.914 -36.031 7.141 1 87.94 387 CYS B CA 1
ATOM 9193 C C . CYS B 1 387 ? 14.086 -37.5 7.543 1 87.94 387 CYS B C 1
ATOM 9195 O O . CYS B 1 387 ? 13.656 -38.406 6.824 1 87.94 387 CYS B O 1
ATOM 9197 N N . ILE B 1 388 ? 14.641 -37.75 8.805 1 87.25 388 ILE B N 1
ATOM 9198 C CA . ILE B 1 388 ? 14.812 -39.125 9.32 1 87.25 388 ILE B CA 1
ATOM 9199 C C . ILE B 1 388 ? 13.453 -39.75 9.617 1 87.25 388 ILE B C 1
ATOM 9201 O O . ILE B 1 388 ? 13.203 -40.906 9.305 1 87.25 388 ILE B O 1
ATOM 9205 N N . LEU B 1 389 ? 12.641 -38.938 10.164 1 88.19 389 LEU B N 1
ATOM 9206 C CA . LEU B 1 389 ? 11.289 -39.406 10.422 1 88.19 389 LEU B CA 1
ATOM 9207 C C . LEU B 1 389 ? 10.586 -39.781 9.125 1 88.19 389 LEU B C 1
ATOM 9209 O O . LEU B 1 389 ? 9.859 -40.781 9.078 1 88.19 389 LEU B O 1
ATOM 9213 N N . MET B 1 390 ? 10.789 -38.969 8.109 1 89.19 390 MET B N 1
ATOM 9214 C CA . MET B 1 390 ? 10.203 -39.25 6.797 1 89.19 390 MET B CA 1
ATOM 9215 C C . MET B 1 390 ? 10.734 -40.594 6.246 1 89.19 390 MET B C 1
ATOM 9217 O O . MET B 1 390 ? 9.977 -41.375 5.672 1 89.19 390 MET B O 1
ATOM 9221 N N . LEU B 1 391 ? 11.93 -40.875 6.449 1 85.5 391 LEU B N 1
ATOM 9222 C CA . LEU B 1 391 ? 12.531 -42.125 6.012 1 85.5 391 LEU B CA 1
ATOM 9223 C C . LEU B 1 391 ? 11.914 -43.312 6.746 1 85.5 391 LEU B C 1
ATOM 9225 O O . LEU B 1 391 ? 11.617 -44.344 6.137 1 85.5 391 LEU B O 1
ATOM 9229 N N . ILE B 1 392 ? 11.648 -43.125 8.008 1 85.44 392 ILE B N 1
ATOM 9230 C CA . ILE B 1 392 ? 11.078 -44.188 8.836 1 85.44 392 ILE B CA 1
ATOM 9231 C C . ILE B 1 392 ? 9.617 -44.438 8.445 1 85.44 392 ILE B C 1
ATOM 9233 O O . ILE B 1 392 ? 9.18 -45.562 8.312 1 85.44 392 ILE B O 1
ATOM 9237 N N . LEU B 1 393 ? 8.906 -43.375 8.172 1 85.38 393 LEU B N 1
ATOM 9238 C CA . LEU B 1 393 ? 7.484 -43.469 7.848 1 85.38 393 LEU B CA 1
ATOM 9239 C C . LEU B 1 393 ? 7.281 -44.125 6.488 1 85.38 393 LEU B C 1
ATOM 9241 O O . LEU B 1 393 ? 6.328 -44.875 6.305 1 85.38 393 LEU B O 1
ATOM 9245 N N . CYS B 1 394 ? 8.133 -43.812 5.492 1 82.88 394 CYS B N 1
ATOM 9246 C CA . CYS B 1 394 ? 7.992 -44.375 4.152 1 82.88 394 CYS B CA 1
ATOM 9247 C C . CYS B 1 394 ? 8.297 -45.844 4.152 1 82.88 394 CYS B C 1
ATOM 9249 O O . CYS B 1 394 ? 7.863 -46.594 3.256 1 82.88 394 CYS B O 1
ATOM 9251 N N . SER B 1 395 ? 9.047 -46.406 5.18 1 81.62 395 SER B N 1
ATOM 9252 C CA . SER B 1 395 ? 9.391 -47.812 5.254 1 81.62 395 SER B CA 1
ATOM 9253 C C . SER B 1 395 ? 8.547 -48.562 6.297 1 81.62 395 SER B C 1
ATOM 9255 O O . SER B 1 395 ? 8.859 -49.688 6.691 1 81.62 395 SER B O 1
ATOM 9257 N N . ASN B 1 396 ? 7.422 -48 6.754 1 80.94 396 ASN B N 1
ATOM 9258 C CA . ASN B 1 396 ? 6.539 -48.562 7.766 1 80.94 396 ASN B CA 1
ATOM 9259 C C . ASN B 1 396 ? 7.32 -49.062 8.984 1 80.94 396 ASN B C 1
ATOM 9261 O O . ASN B 1 396 ? 7.062 -50.125 9.508 1 80.94 396 ASN B O 1
ATOM 9265 N N . GLY B 1 397 ? 8.352 -48.312 9.328 1 76.19 397 GLY B N 1
ATOM 9266 C CA . GLY B 1 397 ? 9.07 -48.594 10.57 1 76.19 397 GLY B CA 1
ATOM 9267 C C . GLY B 1 397 ? 10.336 -49.406 10.359 1 76.19 397 GLY B C 1
ATOM 9268 O O . GLY B 1 397 ? 11.156 -49.531 11.281 1 76.19 397 GLY B O 1
ATOM 9269 N N . ASP B 1 398 ? 10.555 -50.062 9.133 1 82.5 398 ASP B N 1
ATOM 9270 C CA . ASP B 1 398 ? 11.75 -50.875 8.891 1 82.5 398 ASP B CA 1
ATOM 9271 C C . ASP B 1 398 ? 12.922 -50 8.43 1 82.5 398 ASP B C 1
ATOM 9273 O O . ASP B 1 398 ? 13.094 -49.781 7.227 1 82.5 398 ASP B O 1
ATOM 9277 N N . VAL B 1 399 ? 13.68 -49.531 9.305 1 78.56 399 VAL B N 1
ATOM 9278 C CA . VAL B 1 399 ? 14.727 -48.562 9.07 1 78.56 399 VAL B CA 1
ATOM 9279 C C . VAL B 1 399 ? 15.82 -49.156 8.195 1 78.56 399 VAL B C 1
ATOM 9281 O O . VAL B 1 399 ? 16.266 -48.531 7.223 1 78.56 399 VAL B O 1
ATOM 9284 N N . PRO B 1 400 ? 16.25 -50.375 8.547 1 78.06 400 PRO B N 1
ATOM 9285 C CA . PRO B 1 400 ? 17.297 -50.938 7.684 1 78.06 400 PRO B CA 1
ATOM 9286 C C . PRO B 1 400 ? 16.844 -51.125 6.234 1 78.06 400 PRO B C 1
ATOM 9288 O O . PRO B 1 400 ? 17.609 -50.844 5.305 1 78.06 400 PRO B O 1
ATOM 9291 N N . TYR B 1 401 ? 15.648 -51.438 6.094 1 79.75 401 TYR B N 1
ATOM 9292 C CA . TYR B 1 401 ? 15.109 -51.594 4.75 1 79.75 401 TYR B CA 1
ATOM 9293 C C . TYR B 1 401 ? 15.023 -50.25 4.039 1 79.75 401 TYR B C 1
ATOM 9295 O O . TYR B 1 401 ? 15.305 -50.156 2.84 1 79.75 401 TYR B O 1
ATOM 9303 N N . ALA B 1 402 ? 14.695 -49.375 4.805 1 77.44 402 ALA B N 1
ATOM 9304 C CA . ALA B 1 402 ? 14.578 -48.031 4.234 1 77.44 402 ALA B CA 1
ATOM 9305 C C . ALA B 1 402 ? 15.922 -47.531 3.719 1 77.44 402 ALA B C 1
ATOM 9307 O O . ALA B 1 402 ? 16 -46.969 2.621 1 77.44 402 ALA B O 1
ATOM 9308 N N . LEU B 1 403 ? 16.922 -47.719 4.535 1 79.38 403 LEU B N 1
ATOM 9309 C CA . LEU B 1 403 ? 18.25 -47.25 4.172 1 79.38 403 LEU B CA 1
ATOM 9310 C C . LEU B 1 403 ? 18.797 -48.062 2.982 1 79.38 403 LEU B C 1
ATOM 9312 O O . LEU B 1 403 ? 19.453 -47.469 2.104 1 79.38 403 LEU B O 1
ATOM 9316 N N . HIS B 1 404 ? 18.484 -49.344 2.98 1 78.94 404 HIS B N 1
ATOM 9317 C CA . HIS B 1 404 ? 18.922 -50.156 1.859 1 78.94 404 HIS B CA 1
ATOM 9318 C C . HIS B 1 404 ? 18.203 -49.75 0.573 1 78.94 404 HIS B C 1
ATOM 9320 O O . HIS B 1 404 ? 18.844 -49.625 -0.477 1 78.94 404 HIS B O 1
ATOM 9326 N N . SER B 1 405 ? 17.016 -49.5 0.743 1 78.88 405 SER B N 1
ATOM 9327 C CA . SER B 1 405 ? 16.219 -49.125 -0.416 1 78.88 405 SER B CA 1
ATOM 9328 C C . SER B 1 405 ? 16.594 -47.719 -0.907 1 78.88 405 SER B C 1
ATOM 9330 O O . SER B 1 405 ? 16.594 -47.469 -2.111 1 78.88 405 SER B O 1
ATOM 9332 N N . PHE B 1 406 ? 16.875 -46.938 0.016 1 79.62 406 PHE B N 1
ATOM 9333 C CA . PHE B 1 406 ? 17.281 -45.562 -0.32 1 79.62 406 PHE B CA 1
ATOM 9334 C C . PHE B 1 406 ? 18.578 -45.562 -1.108 1 79.62 406 PHE B C 1
ATOM 9336 O O . PHE B 1 406 ? 18.734 -44.844 -2.082 1 79.62 406 PHE B O 1
ATOM 9343 N N . ARG B 1 407 ? 19.469 -46.406 -0.744 1 75.69 407 ARG B N 1
ATOM 9344 C CA . ARG B 1 407 ? 20.766 -46.469 -1.391 1 75.69 407 ARG B CA 1
ATOM 9345 C C . ARG B 1 407 ? 20.672 -47.188 -2.742 1 75.69 407 ARG B C 1
ATOM 9347 O O . ARG B 1 407 ? 21.328 -46.781 -3.703 1 75.69 407 ARG B O 1
ATOM 9354 N N . THR B 1 408 ? 19.703 -48.125 -2.891 1 70.25 408 THR B N 1
ATOM 9355 C CA . THR B 1 408 ? 19.625 -48.938 -4.105 1 70.25 408 THR B CA 1
ATOM 9356 C C . THR B 1 408 ? 18.734 -48.25 -5.148 1 70.25 408 THR B C 1
ATOM 9358 O O . THR B 1 408 ? 19 -48.344 -6.348 1 70.25 408 THR B O 1
ATOM 9361 N N . ASP B 1 409 ? 17.781 -47.5 -4.582 1 67.19 409 ASP B N 1
ATOM 9362 C CA . ASP B 1 409 ? 16.781 -46.969 -5.492 1 67.19 409 ASP B CA 1
ATOM 9363 C C . ASP B 1 409 ? 17.203 -45.625 -6.059 1 67.19 409 ASP B C 1
ATOM 9365 O O . ASP B 1 409 ? 16.656 -45.156 -7.074 1 67.19 409 ASP B O 1
ATOM 9369 N N . ASN B 1 410 ? 18.141 -44.906 -5.355 1 65.31 410 ASN B N 1
ATOM 9370 C CA . ASN B 1 410 ? 18.469 -43.531 -5.758 1 65.31 410 ASN B CA 1
ATOM 9371 C C . ASN B 1 410 ? 19.906 -43.406 -6.23 1 65.31 410 ASN B C 1
ATOM 9373 O O . ASN B 1 410 ? 20.844 -43.75 -5.488 1 65.31 410 ASN B O 1
ATOM 9377 N N . TYR B 1 411 ? 19.984 -43 -7.355 1 58.81 411 TYR B N 1
ATOM 9378 C CA . TYR B 1 411 ? 21.281 -42.969 -8.023 1 58.81 411 TYR B CA 1
ATOM 9379 C C . TYR B 1 411 ? 22.188 -41.875 -7.418 1 58.81 411 TYR B C 1
ATOM 9381 O O . TYR B 1 411 ? 23.406 -41.969 -7.492 1 58.81 411 TYR B O 1
ATOM 9389 N N . VAL B 1 412 ? 21.531 -40.844 -6.934 1 58 412 VAL B N 1
ATOM 9390 C CA . VAL B 1 412 ? 22.266 -39.688 -6.445 1 58 412 VAL B CA 1
ATOM 9391 C C . VAL B 1 412 ? 23.188 -40.125 -5.293 1 58 412 VAL B C 1
ATOM 9393 O O . VAL B 1 412 ? 24.219 -39.5 -5.062 1 58 412 VAL B O 1
ATOM 9396 N N . MET B 1 413 ? 22.766 -41.188 -4.613 1 52.19 413 MET B N 1
ATOM 9397 C CA . MET B 1 413 ? 23.531 -41.594 -3.445 1 52.19 413 MET B CA 1
ATOM 9398 C C . MET B 1 413 ? 24.734 -42.438 -3.861 1 52.19 413 MET B C 1
ATOM 9400 O O . MET B 1 413 ? 25.578 -42.75 -3.035 1 52.19 413 MET B O 1
ATOM 9404 N N . SER B 1 414 ? 24.75 -42.781 -5.113 1 53.06 414 SER B N 1
ATOM 9405 C CA . SER B 1 414 ? 25.906 -43.531 -5.543 1 53.06 414 SER B CA 1
ATOM 9406 C C . SER B 1 414 ? 27.109 -42.625 -5.84 1 53.06 414 SER B C 1
ATOM 9408 O O . SER B 1 414 ? 26.938 -41.531 -6.336 1 53.06 414 SER B O 1
ATOM 9410 N N . GLY B 1 415 ? 28.016 -42.312 -4.879 1 51.75 415 GLY B N 1
ATOM 9411 C CA . GLY B 1 415 ? 29.219 -41.5 -4.891 1 51.75 415 GLY B CA 1
ATOM 9412 C C . GLY B 1 415 ? 29.734 -41.219 -6.293 1 51.75 415 GLY B C 1
ATOM 9413 O O . GLY B 1 415 ? 30.609 -40.375 -6.48 1 51.75 415 GLY B O 1
ATOM 9414 N N . ASN B 1 416 ? 29.312 -41.938 -7.301 1 54.91 416 ASN B N 1
ATOM 9415 C CA . ASN B 1 416 ? 29.922 -41.812 -8.617 1 54.91 416 ASN B CA 1
ATOM 9416 C C . ASN B 1 416 ? 29.062 -40.969 -9.555 1 54.91 416 ASN B C 1
ATOM 9418 O O . ASN B 1 416 ? 29 -41.219 -10.75 1 54.91 416 ASN B O 1
ATOM 9422 N N . VAL B 1 417 ? 28.234 -40.094 -9.078 1 58.81 417 VAL B N 1
ATOM 9423 C CA . VAL B 1 417 ? 27.312 -39.281 -9.859 1 58.81 417 VAL B CA 1
ATOM 9424 C C . VAL B 1 417 ? 28.094 -38.406 -10.828 1 58.81 417 VAL B C 1
ATOM 9426 O O . VAL B 1 417 ? 27.703 -38.219 -11.984 1 58.81 417 VAL B O 1
ATOM 9429 N N . LEU B 1 418 ? 29.156 -37.906 -10.398 1 62.06 418 LEU B N 1
ATOM 9430 C CA . LEU B 1 418 ? 29.938 -37 -11.242 1 62.06 418 LEU B CA 1
ATOM 9431 C C . LEU B 1 418 ? 30.578 -37.781 -12.406 1 62.06 418 LEU B C 1
ATOM 9433 O O . LEU B 1 418 ? 30.625 -37.25 -13.523 1 62.06 418 LEU B O 1
ATOM 9437 N N . THR B 1 419 ? 31.016 -38.938 -12.094 1 62.34 419 THR B N 1
ATOM 9438 C CA . THR B 1 419 ? 31.641 -39.719 -13.141 1 62.34 419 THR B CA 1
ATOM 9439 C C . THR B 1 419 ? 30.625 -40.156 -14.188 1 62.34 419 THR B C 1
ATOM 9441 O O . THR B 1 419 ? 30.906 -40.188 -15.383 1 62.34 419 THR B O 1
ATOM 9444 N N . THR B 1 420 ? 29.5 -40.438 -13.711 1 61.91 420 THR B N 1
ATOM 9445 C CA . THR B 1 420 ? 28.438 -40.844 -14.625 1 61.91 420 THR B CA 1
ATOM 9446 C C . THR B 1 420 ? 27.984 -39.656 -15.492 1 61.91 420 THR B C 1
ATOM 9448 O O . THR B 1 420 ? 27.734 -39.812 -16.688 1 61.91 420 THR B O 1
ATOM 9451 N N . ALA B 1 421 ? 27.906 -38.562 -14.852 1 64 421 ALA B N 1
ATOM 9452 C CA . ALA B 1 421 ? 27.531 -37.375 -15.617 1 64 421 ALA B CA 1
ATOM 9453 C C . ALA B 1 421 ? 28.547 -37.094 -16.719 1 64 421 ALA B C 1
ATOM 9455 O O . ALA B 1 421 ? 28.172 -36.75 -17.844 1 64 421 ALA B O 1
ATOM 9456 N N . LYS B 1 422 ? 29.766 -37.344 -16.438 1 65.88 422 LYS B N 1
ATOM 9457 C CA . LYS B 1 422 ? 30.828 -37.125 -17.422 1 65.88 422 LYS B CA 1
ATOM 9458 C C . LYS B 1 422 ? 30.734 -38.156 -18.562 1 65.88 422 LYS B C 1
ATOM 9460 O O . LYS B 1 422 ? 30.938 -37.781 -19.719 1 65.88 422 LYS B O 1
ATOM 9465 N N . CYS B 1 423 ? 30.359 -39.344 -18.203 1 64.44 423 CYS B N 1
ATOM 9466 C CA . CYS B 1 423 ? 30.234 -40.406 -19.203 1 64.44 423 CYS B CA 1
ATOM 9467 C C . CYS B 1 423 ? 29.078 -40.094 -20.156 1 64.44 423 CYS B C 1
ATOM 9469 O O . CYS B 1 423 ? 29.203 -40.25 -21.359 1 64.44 423 CYS B O 1
ATOM 9471 N N . VAL B 1 424 ? 28.031 -39.719 -19.531 1 65.19 424 VAL B N 1
ATOM 9472 C CA . VAL B 1 424 ? 26.859 -39.438 -20.359 1 65.19 424 VAL B CA 1
ATOM 9473 C C . VAL B 1 424 ? 27.109 -38.25 -21.266 1 65.19 424 VAL B C 1
ATOM 9475 O O . VAL B 1 424 ? 26.734 -38.281 -22.438 1 65.19 424 VAL B O 1
ATOM 9478 N N . LEU B 1 425 ? 27.719 -37.281 -20.766 1 67.62 425 LEU B N 1
ATOM 9479 C CA . LEU B 1 425 ? 28.062 -36.094 -21.562 1 67.62 425 LEU B CA 1
ATOM 9480 C C . LEU B 1 425 ? 29.031 -36.469 -22.688 1 67.62 425 LEU B C 1
ATOM 9482 O O . LEU B 1 425 ? 28.922 -35.938 -23.797 1 67.62 425 LEU B O 1
ATOM 9486 N N . GLY B 1 426 ? 29.922 -37.312 -22.312 1 64.12 426 GLY B N 1
ATOM 9487 C CA . GLY B 1 426 ? 30.859 -37.781 -23.328 1 64.12 426 GLY B CA 1
ATOM 9488 C C . GLY B 1 426 ? 30.188 -38.562 -24.453 1 64.12 426 GLY B C 1
ATOM 9489 O O . GLY B 1 426 ? 30.484 -38.312 -25.625 1 64.12 426 GLY B O 1
ATOM 9490 N N . LYS B 1 427 ? 29.266 -39.344 -24.094 1 65.31 427 LYS B N 1
ATOM 9491 C CA . LYS B 1 427 ? 28.578 -40.156 -25.094 1 65.31 427 LYS B CA 1
ATOM 9492 C C . LYS B 1 427 ? 27.625 -39.281 -25.938 1 65.31 427 LYS B C 1
ATOM 9494 O O . LYS B 1 427 ? 27.422 -39.562 -27.109 1 65.31 427 LYS B O 1
ATOM 9499 N N . ALA B 1 428 ? 26.969 -38.438 -25.219 1 65.94 428 ALA B N 1
ATOM 9500 C CA . ALA B 1 428 ? 26.141 -37.5 -25.953 1 65.94 428 ALA B CA 1
ATOM 9501 C C . ALA B 1 428 ? 26.953 -36.781 -27.031 1 65.94 428 ALA B C 1
ATOM 9503 O O . ALA B 1 428 ? 26.453 -36.562 -28.125 1 65.94 428 ALA B O 1
ATOM 9504 N N . TRP B 1 429 ? 28.172 -36.5 -26.688 1 62.12 429 TRP B N 1
ATOM 9505 C CA . TRP B 1 429 ? 29.047 -35.812 -27.625 1 62.12 429 TRP B CA 1
ATOM 9506 C C . TRP B 1 429 ? 29.5 -36.781 -28.734 1 62.12 429 TRP B C 1
ATOM 9508 O O . TRP B 1 429 ? 29.594 -36.375 -29.906 1 62.12 429 TRP B O 1
ATOM 9518 N N . ASP B 1 430 ? 29.703 -38.031 -28.359 1 60.44 430 ASP B N 1
ATOM 9519 C CA . ASP B 1 430 ? 30.234 -39 -29.312 1 60.44 430 ASP B CA 1
ATOM 9520 C C . ASP B 1 430 ? 29.156 -39.5 -30.281 1 60.44 430 ASP B C 1
ATOM 9522 O O . ASP B 1 430 ? 29.391 -39.625 -31.484 1 60.44 430 ASP B O 1
ATOM 9526 N N . TYR B 1 431 ? 27.953 -39.75 -29.625 1 58.19 431 TYR B N 1
ATOM 9527 C CA . TYR B 1 431 ? 26.969 -40.375 -30.484 1 58.19 431 TYR B CA 1
ATOM 9528 C C . TYR B 1 431 ? 25.938 -39.375 -30.969 1 58.19 431 TYR B C 1
ATOM 9530 O O . TYR B 1 431 ? 25.188 -39.656 -31.922 1 58.19 431 TYR B O 1
ATOM 9538 N N . LEU B 1 432 ? 26.109 -38.156 -30.719 1 56.59 432 LEU B N 1
ATOM 9539 C CA . LEU B 1 432 ? 25.188 -37.094 -31.109 1 56.59 432 LEU B CA 1
ATOM 9540 C C . LEU B 1 432 ? 23.781 -37.656 -31.328 1 56.59 432 LEU B C 1
ATOM 9542 O O . LEU B 1 432 ? 23.062 -37.188 -32.188 1 56.59 432 LEU B O 1
ATOM 9546 N N . SER B 1 433 ? 23.453 -38.812 -30.672 1 63.09 433 SER B N 1
ATOM 9547 C CA . SER B 1 433 ? 22.094 -39.344 -30.844 1 63.09 433 SER B CA 1
ATOM 9548 C C . SER B 1 433 ? 21.094 -38.562 -29.969 1 63.09 433 SER B C 1
ATOM 9550 O O . SER B 1 433 ? 21.453 -38.094 -28.891 1 63.09 433 SER B O 1
ATOM 9552 N N . THR B 1 434 ? 19.906 -38.344 -30.438 1 68.75 434 THR B N 1
ATOM 9553 C CA . THR B 1 434 ? 18.859 -37.469 -29.891 1 68.75 434 THR B CA 1
ATOM 9554 C C . THR B 1 434 ? 18.516 -37.906 -28.469 1 68.75 434 THR B C 1
ATOM 9556 O O . THR B 1 434 ? 18.422 -37.062 -27.562 1 68.75 434 THR B O 1
ATOM 9559 N N . PRO B 1 435 ? 18.469 -39.25 -28.188 1 70.12 435 PRO B N 1
ATOM 9560 C CA . PRO B 1 435 ? 18.094 -39.594 -26.828 1 70.12 435 PRO B CA 1
ATOM 9561 C C . PRO B 1 435 ? 19.203 -39.344 -25.812 1 70.12 435 PRO B C 1
ATOM 9563 O O . PRO B 1 435 ? 18.922 -38.938 -24.672 1 70.12 435 PRO B O 1
ATOM 9566 N N . TYR B 1 436 ? 20.406 -39.438 -26.266 1 69.5 436 TYR B N 1
ATOM 9567 C CA . TYR B 1 436 ? 21.516 -39.219 -25.359 1 69.5 436 TYR B CA 1
ATOM 9568 C C . TYR B 1 436 ? 21.672 -37.719 -25.047 1 69.5 436 TYR B C 1
ATOM 9570 O O . TYR B 1 436 ? 22.016 -37.344 -23.922 1 69.5 436 TYR B O 1
ATOM 9578 N N . VAL B 1 437 ? 21.375 -36.906 -25.969 1 72.62 437 VAL B N 1
ATOM 9579 C CA . VAL B 1 437 ? 21.469 -35.469 -25.766 1 72.62 437 VAL B CA 1
ATOM 9580 C C . VAL B 1 437 ? 20.406 -35 -24.766 1 72.62 437 VAL B C 1
ATOM 9582 O O . VAL B 1 437 ? 20.703 -34.25 -23.844 1 72.62 437 VAL B O 1
ATOM 9585 N N . PHE B 1 438 ? 19.203 -35.5 -24.906 1 74.81 438 PHE B N 1
ATOM 9586 C CA . PHE B 1 438 ? 18.125 -35.094 -24 1 74.81 438 PHE B CA 1
ATOM 9587 C C . PHE B 1 438 ? 18.391 -35.625 -22.594 1 74.81 438 PHE B C 1
ATOM 9589 O O . PHE B 1 438 ? 18.078 -34.938 -21.609 1 74.81 438 PHE B O 1
ATOM 9596 N N . CYS B 1 439 ? 18.984 -36.719 -22.578 1 73.94 439 CYS B N 1
ATOM 9597 C CA . CYS B 1 439 ? 19.328 -37.281 -21.266 1 73.94 439 CYS B CA 1
ATOM 9598 C C . CYS B 1 439 ? 20.406 -36.438 -20.609 1 73.94 439 CYS B C 1
ATOM 9600 O O . CYS B 1 439 ? 20.312 -36.125 -19.422 1 73.94 439 CYS B O 1
ATOM 9602 N N . SER B 1 440 ? 21.312 -36.031 -21.391 1 74.56 440 SER B N 1
ATOM 9603 C CA . SER B 1 440 ? 22.375 -35.219 -20.844 1 74.56 440 SER B CA 1
ATOM 9604 C C . SER B 1 440 ? 21.859 -33.844 -20.391 1 74.56 440 SER B C 1
ATOM 9606 O O . SER B 1 440 ? 22.297 -33.312 -19.375 1 74.56 440 SER B O 1
ATOM 9608 N N . VAL B 1 441 ? 20.938 -33.344 -21.078 1 79 441 VAL B N 1
ATOM 9609 C CA . VAL B 1 441 ? 20.344 -32.031 -20.734 1 79 441 VAL B CA 1
ATOM 9610 C C . VAL B 1 441 ? 19.578 -32.156 -19.422 1 79 441 VAL B C 1
ATOM 9612 O O . VAL B 1 441 ? 19.703 -31.297 -18.547 1 79 441 VAL B O 1
ATOM 9615 N N . ASP B 1 442 ? 18.812 -33.188 -19.234 1 83 442 ASP B N 1
ATOM 9616 C CA . ASP B 1 442 ? 18.031 -33.406 -18.016 1 83 442 ASP B CA 1
ATOM 9617 C C . ASP B 1 442 ? 18.922 -33.562 -16.797 1 83 442 ASP B C 1
ATOM 9619 O O . ASP B 1 442 ? 18.656 -33 -15.734 1 83 442 ASP B O 1
ATOM 9623 N N . ILE B 1 443 ? 20 -34.219 -16.969 1 79.62 443 ILE B N 1
ATOM 9624 C CA . ILE B 1 443 ? 20.938 -34.406 -15.867 1 79.62 443 ILE B CA 1
ATOM 9625 C C . ILE B 1 443 ? 21.625 -33.094 -15.531 1 79.62 443 ILE B C 1
ATOM 9627 O O . ILE B 1 443 ? 21.781 -32.75 -14.359 1 79.62 443 ILE B O 1
ATOM 9631 N N . SER B 1 444 ? 21.984 -32.375 -16.594 1 81.62 444 SER B N 1
ATOM 9632 C CA . SER B 1 444 ? 22.625 -31.078 -16.375 1 81.62 444 SER B CA 1
ATOM 9633 C C . SER B 1 444 ? 21.719 -30.125 -15.633 1 81.62 444 SER B C 1
ATOM 9635 O O . SER B 1 444 ? 22.156 -29.406 -14.727 1 81.62 444 SER B O 1
ATOM 9637 N N . ILE B 1 445 ? 20.469 -30.094 -16 1 86.25 445 ILE B N 1
ATOM 9638 C CA . ILE B 1 445 ? 19.5 -29.234 -15.344 1 86.25 445 ILE B CA 1
ATOM 9639 C C . ILE B 1 445 ? 19.391 -29.609 -13.867 1 86.25 445 ILE B C 1
ATOM 9641 O O . ILE B 1 445 ? 19.375 -28.734 -12.992 1 86.25 445 ILE B O 1
ATOM 9645 N N . THR B 1 446 ? 19.312 -30.828 -13.609 1 86.19 446 THR B N 1
ATOM 9646 C CA . THR B 1 446 ? 19.156 -31.297 -12.234 1 86.19 446 THR B CA 1
ATOM 9647 C C . THR B 1 446 ? 20.375 -30.938 -11.391 1 86.19 446 THR B C 1
ATOM 9649 O O . THR B 1 446 ? 20.234 -30.438 -10.273 1 86.19 446 THR B O 1
ATOM 9652 N N . ILE B 1 447 ? 21.516 -31.109 -11.93 1 83.81 447 ILE B N 1
ATOM 9653 C CA . ILE B 1 447 ? 22.75 -30.781 -11.211 1 83.81 447 ILE B CA 1
ATOM 9654 C C . ILE B 1 447 ? 22.812 -29.281 -10.969 1 83.81 447 ILE B C 1
ATOM 9656 O O . ILE B 1 447 ? 23.172 -28.828 -9.875 1 83.81 447 ILE B O 1
ATOM 9660 N N . LEU B 1 448 ? 22.453 -28.562 -11.969 1 86.56 448 LEU B N 1
ATOM 9661 C CA . LEU B 1 448 ? 22.484 -27.109 -11.844 1 86.56 448 LEU B CA 1
ATOM 9662 C C . LEU B 1 448 ? 21.516 -26.641 -10.766 1 86.56 448 LEU B C 1
ATOM 9664 O O . LEU B 1 448 ? 21.844 -25.75 -9.977 1 86.56 448 LEU B O 1
ATOM 9668 N N . LEU B 1 449 ? 20.375 -27.219 -10.742 1 90.69 449 LEU B N 1
ATOM 9669 C CA . LEU B 1 449 ? 19.391 -26.828 -9.734 1 90.69 449 LEU B CA 1
ATOM 9670 C C . LEU B 1 449 ? 19.875 -27.203 -8.336 1 90.69 449 LEU B C 1
ATOM 9672 O O . LEU B 1 449 ? 19.703 -26.422 -7.395 1 90.69 449 LEU B O 1
ATOM 9676 N N . ILE B 1 450 ? 20.469 -28.312 -8.172 1 88.88 450 ILE B N 1
ATOM 9677 C CA . ILE B 1 450 ? 20.984 -28.734 -6.871 1 88.88 450 ILE B CA 1
ATOM 9678 C C . ILE B 1 450 ? 22.141 -27.828 -6.441 1 88.88 450 ILE B C 1
ATOM 9680 O O . ILE B 1 450 ? 22.188 -27.406 -5.289 1 88.88 450 ILE B O 1
ATOM 9684 N N . LEU B 1 451 ? 22.938 -27.531 -7.383 1 87.19 451 LEU B N 1
ATOM 9685 C CA . LEU B 1 451 ? 24.062 -26.656 -7.09 1 87.19 451 LEU B CA 1
ATOM 9686 C C . LEU B 1 451 ? 23.562 -25.25 -6.723 1 87.19 451 LEU B C 1
ATOM 9688 O O . LEU B 1 451 ? 24.109 -24.609 -5.82 1 87.19 451 LEU B O 1
ATOM 9692 N N . THR B 1 452 ? 22.609 -24.828 -7.445 1 89.62 452 THR B N 1
ATOM 9693 C CA . THR B 1 452 ? 22.047 -23.516 -7.156 1 89.62 452 THR B CA 1
ATOM 9694 C C . THR B 1 452 ? 21.438 -23.484 -5.758 1 89.62 452 THR B C 1
ATOM 9696 O O . THR B 1 452 ? 21.594 -22.5 -5.031 1 89.62 452 THR B O 1
ATOM 9699 N N . PHE B 1 453 ? 20.812 -24.469 -5.395 1 90 453 PHE B N 1
ATOM 9700 C CA . PHE B 1 453 ? 20.219 -24.531 -4.066 1 90 453 PHE B CA 1
ATOM 9701 C C . PHE B 1 453 ? 21.297 -24.5 -2.99 1 90 453 PHE B C 1
ATOM 9703 O O . PHE B 1 453 ? 21.188 -23.75 -2.018 1 90 453 PHE B O 1
ATOM 9710 N N . ALA B 1 454 ? 22.281 -25.281 -3.143 1 88.62 454 ALA B N 1
ATOM 9711 C CA . ALA B 1 454 ? 23.391 -25.312 -2.189 1 88.62 454 ALA B CA 1
ATOM 9712 C C . ALA B 1 454 ? 24.094 -23.953 -2.117 1 88.62 454 ALA B C 1
ATOM 9714 O O . ALA B 1 454 ? 24.391 -23.453 -1.028 1 88.62 454 ALA B O 1
ATOM 9715 N N . TYR B 1 455 ? 24.281 -23.422 -3.236 1 88 455 TYR B N 1
ATOM 9716 C CA . TYR B 1 455 ? 24.922 -22.125 -3.318 1 88 455 TYR B CA 1
ATOM 9717 C C . TYR B 1 455 ? 24.109 -21.062 -2.59 1 88 455 TYR B C 1
ATOM 9719 O O . TYR B 1 455 ? 24.656 -20.234 -1.856 1 88 455 TYR B O 1
ATOM 9727 N N . GLU B 1 456 ? 22.891 -21.109 -2.766 1 87.56 456 GLU B N 1
ATOM 9728 C CA . GLU B 1 456 ? 22.016 -20.125 -2.141 1 87.56 456 GLU B CA 1
ATOM 9729 C C . GLU B 1 456 ? 22.031 -20.266 -0.62 1 87.56 456 GLU B C 1
ATOM 9731 O O . GLU B 1 456 ? 22.016 -19.25 0.097 1 87.56 456 GLU B O 1
ATOM 9736 N N . GLU B 1 457 ? 22.094 -21.406 -0.144 1 87.69 457 GLU B N 1
ATOM 9737 C CA . GLU B 1 457 ? 22.109 -21.625 1.301 1 87.69 457 GLU B CA 1
ATOM 9738 C C . GLU B 1 457 ? 23.406 -21.094 1.916 1 87.69 457 GLU B C 1
ATOM 9740 O O . GLU B 1 457 ? 23.375 -20.453 2.971 1 87.69 457 GLU B O 1
ATOM 9745 N N . VAL B 1 458 ? 24.438 -21.281 1.254 1 88.19 458 VAL B N 1
ATOM 9746 C CA . VAL B 1 458 ? 25.734 -20.812 1.748 1 88.19 458 VAL B CA 1
ATOM 9747 C C . VAL B 1 458 ? 25.812 -19.297 1.63 1 88.19 458 VAL B C 1
ATOM 9749 O O . VAL B 1 458 ? 26.297 -18.609 2.541 1 88.19 458 VAL B O 1
ATOM 9752 N N . TRP B 1 459 ? 25.266 -18.812 0.539 1 86.06 459 TRP B N 1
ATOM 9753 C CA . TRP B 1 459 ? 25.297 -17.375 0.316 1 86.06 459 TRP B CA 1
ATOM 9754 C C . TRP B 1 459 ? 24.438 -16.641 1.349 1 86.06 459 TRP B C 1
ATOM 9756 O O . TRP B 1 459 ? 24.844 -15.594 1.854 1 86.06 459 TRP B O 1
ATOM 9766 N N . GLU B 1 460 ? 23.328 -17.156 1.574 1 87.12 460 GLU B N 1
ATOM 9767 C CA . GLU B 1 460 ? 22.469 -16.578 2.609 1 87.12 460 GLU B CA 1
ATOM 9768 C C . GLU B 1 460 ? 23.203 -16.516 3.951 1 87.12 460 GLU B C 1
ATOM 9770 O O . GLU B 1 460 ? 23.094 -15.531 4.676 1 87.12 460 GLU B O 1
ATOM 9775 N N . PHE B 1 461 ? 23.953 -17.516 4.219 1 88.75 461 PHE B N 1
ATOM 9776 C CA . PHE B 1 461 ? 24.719 -17.609 5.453 1 88.75 461 PHE B CA 1
ATOM 9777 C C . PHE B 1 461 ? 25.812 -16.547 5.48 1 88.75 461 PHE B C 1
ATOM 9779 O O . PHE B 1 461 ? 26 -15.867 6.488 1 88.75 461 PHE B O 1
ATOM 9786 N N . ILE B 1 462 ? 26.453 -16.328 4.445 1 87.62 462 ILE B N 1
ATOM 9787 C CA . ILE B 1 462 ? 27.531 -15.352 4.352 1 87.62 462 ILE B CA 1
ATOM 9788 C C . ILE B 1 462 ? 26.984 -13.938 4.461 1 87.62 462 ILE B C 1
ATOM 9790 O O . ILE B 1 462 ? 27.516 -13.109 5.203 1 87.62 462 ILE B O 1
ATOM 9794 N N . VAL B 1 463 ? 25.906 -13.688 3.779 1 87.62 463 VAL B N 1
ATOM 9795 C CA . VAL B 1 463 ? 25.281 -12.359 3.805 1 87.62 463 VAL B CA 1
ATOM 9796 C C . VAL B 1 463 ? 24.797 -12.047 5.219 1 87.62 463 VAL B C 1
ATOM 9798 O O . VAL B 1 463 ? 24.922 -10.914 5.684 1 87.62 463 VAL B O 1
ATOM 9801 N N . PHE B 1 464 ? 24.328 -13.023 5.918 1 90 464 PHE B N 1
ATOM 9802 C CA . PHE B 1 464 ? 23.875 -12.867 7.293 1 90 464 PHE B CA 1
ATOM 9803 C C . PHE B 1 464 ? 25.031 -12.469 8.203 1 90 464 PHE B C 1
ATOM 9805 O O . PHE B 1 464 ? 24.922 -11.531 8.992 1 90 464 PHE B O 1
ATOM 9812 N N . LEU B 1 465 ? 26.156 -13.102 8.008 1 89.44 465 LEU B N 1
ATOM 9813 C CA . LEU B 1 465 ? 27.312 -12.875 8.875 1 89.44 465 LEU B CA 1
ATOM 9814 C C . LEU B 1 465 ? 27.953 -11.523 8.586 1 89.44 465 LEU B C 1
ATOM 9816 O O . LEU B 1 465 ? 28.453 -10.859 9.5 1 89.44 465 LEU B O 1
ATOM 9820 N N . LEU B 1 466 ? 27.859 -11.109 7.398 1 89.94 466 LEU B N 1
ATOM 9821 C CA . LEU B 1 466 ? 28.547 -9.883 7 1 89.94 466 LEU B CA 1
ATOM 9822 C C . LEU B 1 466 ? 27.594 -8.703 6.992 1 89.94 466 LEU B C 1
ATOM 9824 O O . LEU B 1 466 ? 27.969 -7.59 6.605 1 89.94 466 LEU B O 1
ATOM 9828 N N . SER B 1 467 ? 26.406 -8.914 7.41 1 90.5 467 SER B N 1
ATOM 9829 C CA . SER B 1 467 ? 25.422 -7.848 7.383 1 90.5 467 SER B CA 1
ATOM 9830 C C . SER B 1 467 ? 25.688 -6.812 8.469 1 90.5 467 SER B C 1
ATOM 9832 O O . SER B 1 467 ? 26.25 -7.141 9.523 1 90.5 467 SER B O 1
ATOM 9834 N N . ASN B 1 468 ? 25.297 -5.562 8.188 1 92.12 468 ASN B N 1
ATOM 9835 C CA . ASN B 1 468 ? 25.406 -4.496 9.18 1 92.12 468 ASN B CA 1
ATOM 9836 C C . ASN B 1 468 ? 24.484 -4.727 10.367 1 92.12 468 ASN B C 1
ATOM 9838 O O . ASN B 1 468 ? 24.781 -4.301 11.484 1 92.12 468 ASN B O 1
ATOM 9842 N N . TRP B 1 469 ? 23.422 -5.453 10.102 1 93.94 469 TRP B N 1
ATOM 9843 C CA . TRP B 1 469 ? 22.484 -5.766 11.18 1 93.94 469 TRP B CA 1
ATOM 9844 C C . TRP B 1 469 ? 23.141 -6.66 12.227 1 93.94 469 TRP B C 1
ATOM 9846 O O . TRP B 1 469 ? 22.984 -6.426 13.43 1 93.94 469 TRP B O 1
ATOM 9856 N N . PHE B 1 470 ? 23.844 -7.629 11.727 1 94.06 470 PHE B N 1
ATOM 9857 C CA . PHE B 1 470 ? 24.531 -8.547 12.625 1 94.06 470 PHE B CA 1
ATOM 9858 C C . PHE B 1 470 ? 25.656 -7.836 13.375 1 94.06 470 PHE B C 1
ATOM 9860 O O . PHE B 1 470 ? 25.844 -8.062 14.578 1 94.06 470 PHE B O 1
ATOM 9867 N N . MET B 1 471 ? 26.312 -7 12.734 1 93.56 471 MET B N 1
ATOM 9868 C CA . MET B 1 471 ? 27.406 -6.25 13.344 1 93.56 471 MET B CA 1
ATOM 9869 C C . MET B 1 471 ? 26.906 -5.379 14.492 1 93.56 471 MET B C 1
ATOM 9871 O O . MET B 1 471 ? 27.5 -5.348 15.57 1 93.56 471 MET B O 1
ATOM 9875 N N . VAL B 1 472 ? 25.781 -4.695 14.25 1 95.56 472 VAL B N 1
ATOM 9876 C CA . VAL B 1 472 ? 25.219 -3.838 15.281 1 95.56 472 VAL B CA 1
ATOM 9877 C C . VAL B 1 472 ? 24.797 -4.684 16.484 1 95.56 472 VAL B C 1
ATOM 9879 O O . VAL B 1 472 ? 25.047 -4.301 17.641 1 95.56 472 VAL B O 1
ATOM 9882 N N . SER B 1 473 ? 24.234 -5.82 16.266 1 94.06 473 SER B N 1
ATOM 9883 C CA . SER B 1 473 ? 23.828 -6.707 17.344 1 94.06 473 SER B CA 1
ATOM 9884 C C . SER B 1 473 ? 25.031 -7.199 18.141 1 94.06 473 SER B C 1
ATOM 9886 O O . SER B 1 473 ? 24.969 -7.273 19.375 1 94.06 473 SER B O 1
ATOM 9888 N N . LEU B 1 474 ? 26.125 -7.508 17.469 1 93.5 474 LEU B N 1
ATOM 9889 C CA . LEU B 1 474 ? 27.344 -7.961 18.125 1 93.5 474 LEU B CA 1
ATOM 9890 C C . LEU B 1 474 ? 27.953 -6.848 18.969 1 93.5 474 LEU B C 1
ATOM 9892 O O . LEU B 1 474 ? 28.406 -7.082 20.094 1 93.5 474 LEU B O 1
ATOM 9896 N N . LEU B 1 475 ? 27.953 -5.672 18.422 1 93.25 475 LEU B N 1
ATOM 9897 C CA . LEU B 1 475 ? 28.531 -4.531 19.125 1 93.25 475 LEU B CA 1
ATOM 9898 C C . LEU B 1 475 ? 27.734 -4.211 20.391 1 93.25 475 LEU B C 1
ATOM 9900 O O . LEU B 1 475 ? 28.328 -3.895 21.422 1 93.25 475 LEU B O 1
ATOM 9904 N N . CYS B 1 476 ? 26.438 -4.277 20.234 1 91.75 476 CYS B N 1
ATOM 9905 C CA . CYS B 1 476 ? 25.609 -4.016 21.406 1 91.75 476 CYS B CA 1
ATOM 9906 C C . CYS B 1 476 ? 25.797 -5.086 22.469 1 91.75 476 CYS B C 1
ATOM 9908 O O . CYS B 1 476 ? 25.828 -4.781 23.656 1 91.75 476 CYS B O 1
ATOM 9910 N N . SER B 1 477 ? 25.969 -6.309 22.078 1 89.75 477 SER B N 1
ATOM 9911 C CA . SER B 1 477 ? 26.25 -7.379 23.016 1 89.75 477 SER B CA 1
ATOM 9912 C C . SER B 1 477 ? 27.625 -7.207 23.672 1 89.75 477 SER B C 1
ATOM 9914 O O . SER B 1 477 ? 27.797 -7.5 24.844 1 89.75 477 SER B O 1
ATOM 9916 N N . HIS B 1 478 ? 28.531 -6.734 22.875 1 89.5 478 HIS B N 1
ATOM 9917 C CA . HIS B 1 478 ? 29.891 -6.473 23.359 1 89.5 478 HIS B CA 1
ATOM 9918 C C . HIS B 1 478 ? 29.875 -5.363 24.406 1 89.5 478 HIS B C 1
ATOM 9920 O O . HIS B 1 478 ? 30.609 -5.434 25.406 1 89.5 478 HIS B O 1
ATOM 9926 N N . ALA B 1 479 ? 29.062 -4.395 24.219 1 86.62 479 ALA B N 1
ATOM 9927 C CA . ALA B 1 479 ? 29 -3.25 25.125 1 86.62 479 ALA B CA 1
ATOM 9928 C C . ALA B 1 479 ? 28.188 -3.586 26.375 1 86.62 479 ALA B C 1
ATOM 9930 O O . ALA B 1 479 ? 28.438 -3.031 27.438 1 86.62 479 ALA B O 1
ATOM 9931 N N . SER B 1 480 ? 27.266 -4.496 26.312 1 84.19 480 SER B N 1
ATOM 9932 C CA . SER B 1 480 ? 26.328 -4.711 27.406 1 84.19 480 SER B CA 1
ATOM 9933 C C . SER B 1 480 ? 26.688 -5.945 28.234 1 84.19 480 SER B C 1
ATOM 9935 O O . SER B 1 480 ? 26.438 -5.996 29.438 1 84.19 480 SER B O 1
ATOM 9937 N N . THR B 1 481 ? 27.234 -6.977 27.547 1 81.81 481 THR B N 1
ATOM 9938 C CA . THR B 1 481 ? 27.453 -8.242 28.234 1 81.81 481 THR B CA 1
ATOM 9939 C C . THR B 1 481 ? 28.938 -8.539 28.375 1 81.81 481 THR B C 1
ATOM 9941 O O . THR B 1 481 ? 29.578 -8.961 27.406 1 81.81 481 THR B O 1
ATOM 9944 N N . PRO B 1 482 ? 29.422 -8.508 29.547 1 80 482 PRO B N 1
ATOM 9945 C CA . PRO B 1 482 ? 30.859 -8.734 29.75 1 80 482 PRO B CA 1
ATOM 9946 C C . PRO B 1 482 ? 31.266 -10.18 29.484 1 80 482 PRO B C 1
ATOM 9948 O O . PRO B 1 482 ? 32.406 -10.445 29.094 1 80 482 PRO B O 1
ATOM 9951 N N . LYS B 1 483 ? 30.312 -11.094 29.641 1 80.88 483 LYS B N 1
ATOM 9952 C CA . LYS B 1 483 ? 30.641 -12.516 29.547 1 80.88 483 LYS B CA 1
ATOM 9953 C C . LYS B 1 483 ? 31.109 -12.867 28.141 1 80.88 483 LYS B C 1
ATOM 9955 O O . LYS B 1 483 ? 31.938 -13.758 27.953 1 80.88 483 LYS B O 1
ATOM 9960 N N . TRP B 1 484 ? 30.641 -12.195 27.172 1 81.56 484 TRP B N 1
ATOM 9961 C CA . TRP B 1 484 ? 30.922 -12.555 25.797 1 81.56 484 TRP B CA 1
ATOM 9962 C C . TRP B 1 484 ? 32 -11.656 25.203 1 81.56 484 TRP B C 1
ATOM 9964 O O . TRP B 1 484 ? 32.375 -11.797 24.047 1 81.56 484 TRP B O 1
ATOM 9974 N N . ARG B 1 485 ? 32.562 -10.836 25.938 1 85.12 485 ARG B N 1
ATOM 9975 C CA . ARG B 1 485 ? 33.438 -9.781 25.453 1 85.12 485 ARG B CA 1
ATOM 9976 C C . ARG B 1 485 ? 34.719 -10.375 24.859 1 85.12 485 ARG B C 1
ATOM 9978 O O . ARG B 1 485 ? 35.188 -9.945 23.797 1 85.12 485 ARG B O 1
ATOM 9985 N N . THR B 1 486 ? 35.219 -11.352 25.484 1 86 486 THR B N 1
ATOM 9986 C CA . THR B 1 486 ? 36.469 -11.93 25.016 1 86 486 THR B CA 1
ATOM 9987 C C . THR B 1 486 ? 36.281 -12.633 23.672 1 86 486 THR B C 1
ATOM 9989 O O . THR B 1 486 ? 37.094 -12.516 22.781 1 86 486 THR B O 1
ATOM 9992 N N . LEU B 1 487 ? 35.188 -13.328 23.562 1 88.5 487 LEU B N 1
ATOM 9993 C CA . LEU B 1 487 ? 34.906 -14.031 22.328 1 88.5 487 LEU B CA 1
ATOM 9994 C C . LEU B 1 487 ? 34.625 -13.039 21.203 1 88.5 487 LEU B C 1
ATOM 9996 O O . LEU B 1 487 ? 35.094 -13.211 20.078 1 88.5 487 LEU B O 1
ATOM 10000 N N . LEU B 1 488 ? 33.938 -12.055 21.547 1 90.69 488 LEU B N 1
ATOM 10001 C CA . LEU B 1 488 ? 33.531 -11.086 20.547 1 90.69 488 LEU B CA 1
ATOM 10002 C C . LEU B 1 488 ? 34.688 -10.234 20.094 1 90.69 488 LEU B C 1
ATOM 10004 O O . LEU B 1 488 ? 34.719 -9.789 18.938 1 90.69 488 LEU B O 1
ATOM 10008 N N . ARG B 1 489 ? 35.656 -10.023 20.906 1 88.94 489 ARG B N 1
ATOM 10009 C CA . ARG B 1 489 ? 36.844 -9.25 20.562 1 88.94 489 ARG B CA 1
ATOM 10010 C C . ARG B 1 489 ? 37.625 -9.945 19.453 1 88.94 489 ARG B C 1
ATOM 10012 O O . ARG B 1 489 ? 38.375 -9.297 18.734 1 88.94 489 ARG B O 1
ATOM 10019 N N . ARG B 1 490 ? 37.406 -11.172 19.344 1 88.44 490 ARG B N 1
ATOM 10020 C CA . ARG B 1 490 ? 38.094 -11.93 18.312 1 88.44 490 ARG B CA 1
ATOM 10021 C C . ARG B 1 490 ? 37.25 -12.016 17.031 1 88.44 490 ARG B C 1
ATOM 10023 O O . ARG B 1 490 ? 37.781 -11.922 15.93 1 88.44 490 ARG B O 1
ATOM 10030 N N . ILE B 1 491 ? 36.031 -12.133 17.188 1 90.56 491 ILE B N 1
ATOM 10031 C CA . ILE B 1 491 ? 35.125 -12.406 16.062 1 90.56 491 ILE B CA 1
ATOM 10032 C C . ILE B 1 491 ? 34.875 -11.117 15.273 1 90.56 491 ILE B C 1
ATOM 10034 O O . ILE B 1 491 ? 34.875 -11.133 14.039 1 90.56 491 ILE B O 1
ATOM 10038 N N . ILE B 1 492 ? 34.688 -9.969 15.906 1 92.5 492 ILE B N 1
ATOM 10039 C CA . ILE B 1 492 ? 34.281 -8.719 15.273 1 92.5 492 ILE B CA 1
ATOM 10040 C C . ILE B 1 492 ? 35.375 -8.242 14.312 1 92.5 492 ILE B C 1
ATOM 10042 O O . ILE B 1 492 ? 35.094 -7.941 13.148 1 92.5 492 ILE B O 1
ATOM 10046 N N . PRO B 1 493 ? 36.625 -8.242 14.773 1 90.5 493 PRO B N 1
ATOM 10047 C CA . PRO B 1 493 ? 37.656 -7.797 13.828 1 90.5 493 PRO B CA 1
ATOM 10048 C C . PRO B 1 493 ? 37.781 -8.703 12.609 1 90.5 493 PRO B C 1
ATOM 10050 O O . PRO B 1 493 ? 38.062 -8.234 11.508 1 90.5 493 PRO B O 1
ATOM 10053 N N . PHE B 1 494 ? 37.5 -9.891 12.82 1 90.5 494 PHE B N 1
ATOM 10054 C CA . PHE B 1 494 ? 37.531 -10.82 11.703 1 90.5 494 PHE B CA 1
ATOM 10055 C C . PHE B 1 494 ? 36.438 -10.492 10.688 1 90.5 494 PHE B C 1
ATOM 10057 O O . PHE B 1 494 ? 36.688 -10.453 9.484 1 90.5 494 PHE B O 1
ATOM 10064 N N . ILE B 1 495 ? 35.281 -10.258 11.156 1 89.62 495 ILE B N 1
ATOM 10065 C CA . ILE B 1 495 ? 34.156 -9.914 10.289 1 89.62 495 ILE B CA 1
ATOM 10066 C C . ILE B 1 495 ? 34.438 -8.594 9.578 1 89.62 495 ILE B C 1
ATOM 10068 O O . ILE B 1 495 ? 34.156 -8.453 8.383 1 89.62 495 ILE B O 1
ATOM 10072 N N . VAL B 1 496 ? 34.969 -7.676 10.312 1 89.44 496 VAL B N 1
ATOM 10073 C CA . VAL B 1 496 ? 35.25 -6.363 9.758 1 89.44 496 VAL B CA 1
ATOM 10074 C C . VAL B 1 496 ? 36.312 -6.492 8.648 1 89.44 496 VAL B C 1
ATOM 10076 O O . VAL B 1 496 ? 36.188 -5.836 7.605 1 89.44 496 VAL B O 1
ATOM 10079 N N . SER B 1 497 ? 37.25 -7.312 8.836 1 87.06 497 SER B N 1
ATOM 10080 C CA . SER B 1 497 ? 38.281 -7.523 7.832 1 87.06 497 SER B CA 1
ATOM 10081 C C . SER B 1 497 ? 37.719 -8.109 6.551 1 87.06 497 SER B C 1
ATOM 10083 O O . SER B 1 497 ? 38.062 -7.684 5.449 1 87.06 497 SER B O 1
ATOM 10085 N N . VAL B 1 498 ? 36.781 -8.969 6.723 1 86.19 498 VAL B N 1
ATOM 10086 C CA . VAL B 1 498 ? 36.156 -9.594 5.562 1 86.19 498 VAL B CA 1
ATOM 10087 C C . VAL B 1 498 ? 35.25 -8.578 4.871 1 86.19 498 VAL B C 1
ATOM 10089 O O . VAL B 1 498 ? 35.219 -8.508 3.641 1 86.19 498 VAL B O 1
ATOM 10092 N N . GLN B 1 499 ? 34.594 -7.781 5.621 1 83.94 499 GLN B N 1
ATOM 10093 C CA . GLN B 1 499 ? 33.688 -6.766 5.078 1 83.94 499 GLN B CA 1
ATOM 10094 C C . GLN B 1 499 ? 34.469 -5.723 4.281 1 83.94 499 GLN B C 1
ATOM 10096 O O . GLN B 1 499 ? 34.031 -5.273 3.225 1 83.94 499 GLN B O 1
ATOM 10101 N N . ASN B 1 500 ? 35.531 -5.316 4.84 1 78.5 500 ASN B N 1
ATOM 10102 C CA . ASN B 1 500 ? 36.344 -4.293 4.191 1 78.5 500 ASN B CA 1
ATOM 10103 C C . ASN B 1 500 ? 36.938 -4.785 2.867 1 78.5 500 ASN B C 1
ATOM 10105 O O . ASN B 1 500 ? 37.156 -3.994 1.952 1 78.5 500 ASN B O 1
ATOM 10109 N N . THR B 1 501 ? 37.062 -5.961 2.816 1 75.69 501 THR B N 1
ATOM 10110 C CA . THR B 1 501 ? 37.594 -6.535 1.584 1 75.69 501 THR B CA 1
ATOM 10111 C C . THR B 1 501 ? 36.5 -6.633 0.521 1 75.69 501 THR B C 1
ATOM 10113 O O . THR B 1 501 ? 36.75 -6.457 -0.67 1 75.69 501 THR B O 1
ATOM 10116 N N . MET B 1 502 ? 35.312 -6.734 0.945 1 68.62 502 MET B N 1
ATOM 10117 C CA . MET B 1 502 ? 34.25 -6.988 0.004 1 68.62 502 MET B CA 1
ATOM 10118 C C . MET B 1 502 ? 33.5 -5.695 -0.353 1 68.62 502 MET B C 1
ATOM 10120 O O . MET B 1 502 ? 32.969 -5.566 -1.453 1 68.62 502 MET B O 1
ATOM 10124 N N . ASN B 1 503 ? 33.344 -4.871 0.645 1 61.09 503 ASN B N 1
ATOM 10125 C CA . ASN B 1 503 ? 32.438 -3.732 0.462 1 61.09 503 ASN B CA 1
ATOM 10126 C C . ASN B 1 503 ? 33.219 -2.42 0.374 1 61.09 503 ASN B C 1
ATOM 10128 O O . ASN B 1 503 ? 34.031 -2.117 1.244 1 61.09 503 ASN B O 1
ATOM 10132 N N . HIS B 1 504 ? 33.312 -1.841 -0.818 1 58.22 504 HIS B N 1
ATOM 10133 C CA . HIS B 1 504 ? 33.844 -0.485 -0.843 1 58.22 504 HIS B CA 1
ATOM 10134 C C . HIS B 1 504 ? 32.75 0.551 -0.759 1 58.22 504 HIS B C 1
ATOM 10136 O O . HIS B 1 504 ? 31.953 0.702 -1.698 1 58.22 504 HIS B O 1
ATOM 10142 N N . PRO B 1 505 ? 32.562 1.128 0.523 1 59.12 505 PRO B N 1
ATOM 10143 C CA . PRO B 1 505 ? 31.391 1.909 0.938 1 59.12 505 PRO B CA 1
ATOM 10144 C C . PRO B 1 505 ? 31.297 3.262 0.235 1 59.12 505 PRO B C 1
ATOM 10146 O O . PRO B 1 505 ? 30.953 4.266 0.859 1 59.12 505 PRO B O 1
ATOM 10149 N N . SER B 1 506 ? 31.516 3.357 -1.122 1 66.75 506 SER B N 1
ATOM 10150 C CA . SER B 1 506 ? 31.344 4.738 -1.569 1 66.75 506 SER B CA 1
ATOM 10151 C C . SER B 1 506 ? 29.938 4.984 -2.076 1 66.75 506 SER B C 1
ATOM 10153 O O . SER B 1 506 ? 29.266 4.059 -2.529 1 66.75 506 SER B O 1
ATOM 10155 N N . VAL B 1 507 ? 29.359 6.137 -1.606 1 82.5 507 VAL B N 1
ATOM 10156 C CA . VAL B 1 507 ? 28.094 6.621 -2.113 1 82.5 507 VAL B CA 1
ATOM 10157 C C . VAL B 1 507 ? 28.219 6.992 -3.588 1 82.5 507 VAL B C 1
ATOM 10159 O O . VAL B 1 507 ? 29.109 7.766 -3.963 1 82.5 507 VAL B O 1
ATOM 10162 N N . PHE B 1 508 ? 27.469 6.355 -4.457 1 86.75 508 PHE B N 1
ATOM 10163 C CA . PHE B 1 508 ? 27.516 6.609 -5.891 1 86.75 508 PHE B CA 1
ATOM 10164 C C . PHE B 1 508 ? 26.219 7.273 -6.367 1 86.75 508 PHE B C 1
ATOM 10166 O O . PHE B 1 508 ? 25.188 7.16 -5.719 1 86.75 508 PHE B O 1
ATOM 10173 N N . PHE B 1 509 ? 26.344 8.062 -7.332 1 91.81 509 PHE B N 1
ATOM 10174 C CA . PHE B 1 509 ? 25.141 8.609 -7.953 1 91.81 509 PHE B CA 1
ATOM 10175 C C . PHE B 1 509 ? 25.297 8.656 -9.469 1 91.81 509 PHE B C 1
ATOM 10177 O O . PHE B 1 509 ? 26.406 8.625 -9.992 1 91.81 509 PHE B O 1
ATOM 10184 N N . LYS B 1 510 ? 24.266 8.633 -10.188 1 91.25 510 LYS B N 1
ATOM 10185 C CA . LYS B 1 510 ? 24.234 8.625 -11.648 1 91.25 510 LYS B CA 1
ATOM 10186 C C . LYS B 1 510 ? 24.406 10.031 -12.211 1 91.25 510 LYS B C 1
ATOM 10188 O O . LYS B 1 510 ? 24.109 11.016 -11.539 1 91.25 510 LYS B O 1
ATOM 10193 N N . GLN B 1 511 ? 24.984 10.07 -13.391 1 92.94 511 GLN B N 1
ATOM 10194 C CA . GLN B 1 511 ? 25.281 11.344 -14.039 1 92.94 511 GLN B CA 1
ATOM 10195 C C . GLN B 1 511 ? 24.562 11.461 -15.375 1 92.94 511 GLN B C 1
ATOM 10197 O O . GLN B 1 511 ? 24.422 10.477 -16.109 1 92.94 511 GLN B O 1
ATOM 10202 N N . PHE B 1 512 ? 24.016 12.719 -15.641 1 92.69 512 PHE B N 1
ATOM 10203 C CA . PHE B 1 512 ? 23.406 13.055 -16.922 1 92.69 512 PHE B CA 1
ATOM 10204 C C . PHE B 1 512 ? 23.938 14.375 -17.453 1 92.69 512 PHE B C 1
ATOM 10206 O O . PHE B 1 512 ? 24.141 15.32 -16.688 1 92.69 512 PHE B O 1
ATOM 10213 N N . SER B 1 513 ? 24.328 14.328 -18.719 1 92.31 513 SER B N 1
ATOM 10214 C CA . SER B 1 513 ? 24.766 15.555 -19.375 1 92.31 513 SER B CA 1
ATOM 10215 C C . SER B 1 513 ? 23.969 15.812 -20.656 1 92.31 513 SER B C 1
ATOM 10217 O O . SER B 1 513 ? 23.844 14.93 -21.5 1 92.31 513 SER B O 1
ATOM 10219 N N . VAL B 1 514 ? 23.531 17 -20.781 1 90.12 514 VAL B N 1
ATOM 10220 C CA . VAL B 1 514 ? 22.734 17.391 -21.953 1 90.12 514 VAL B CA 1
ATOM 10221 C C . VAL B 1 514 ? 23.609 17.406 -23.203 1 90.12 514 VAL B C 1
ATOM 10223 O O . VAL B 1 514 ? 23.125 17.125 -24.297 1 90.12 514 VAL B O 1
ATOM 10226 N N . LEU B 1 515 ? 24.906 17.672 -22.969 1 88.38 515 LEU B N 1
ATOM 10227 C CA . LEU B 1 515 ? 25.812 17.734 -24.109 1 88.38 515 LEU B CA 1
ATOM 10228 C C . LEU B 1 515 ? 26.234 16.344 -24.547 1 88.38 515 LEU B C 1
ATOM 10230 O O . LEU B 1 515 ? 26.516 16.125 -25.734 1 88.38 515 LEU B O 1
ATOM 10234 N N . ARG B 1 516 ? 26.25 15.359 -23.625 1 79.69 516 ARG B N 1
ATOM 10235 C CA . ARG B 1 516 ? 26.828 14.055 -23.922 1 79.69 516 ARG B CA 1
ATOM 10236 C C . ARG B 1 516 ? 25.734 13.016 -24.172 1 79.69 516 ARG B C 1
ATOM 10238 O O . ARG B 1 516 ? 26.016 11.93 -24.688 1 79.69 516 ARG B O 1
ATOM 10245 N N . PHE B 1 517 ? 24.516 13.32 -23.781 1 70.75 517 PHE B N 1
ATOM 10246 C CA . PHE B 1 517 ? 23.5 12.281 -23.766 1 70.75 517 PHE B CA 1
ATOM 10247 C C . PHE B 1 517 ? 23.047 11.93 -25.172 1 70.75 517 PHE B C 1
ATOM 10249 O O . PHE B 1 517 ? 22.672 12.812 -25.938 1 70.75 517 PHE B O 1
ATOM 10256 N N . SER B 1 518 ? 23.453 10.758 -25.75 1 60.03 518 SER B N 1
ATOM 10257 C CA . SER B 1 518 ? 22.828 10.148 -26.906 1 60.03 518 SER B CA 1
ATOM 10258 C C . SER B 1 518 ? 22.094 8.867 -26.547 1 60.03 518 SER B C 1
ATOM 10260 O O . SER B 1 518 ? 22.5 8.156 -25.625 1 60.03 518 SER B O 1
ATOM 10262 N N . ARG B 1 519 ? 20.766 8.781 -26.594 1 56.22 519 ARG B N 1
ATOM 10263 C CA . ARG B 1 519 ? 19.875 7.676 -26.234 1 56.22 519 ARG B CA 1
ATOM 10264 C C . ARG B 1 519 ? 20.594 6.34 -26.359 1 56.22 519 ARG B C 1
ATOM 10266 O O . ARG B 1 519 ? 20.312 5.402 -25.609 1 56.22 519 ARG B O 1
ATOM 10273 N N . LEU B 1 520 ? 21.562 6.277 -27.422 1 53.34 520 LEU B N 1
ATOM 10274 C CA . LEU B 1 520 ? 22.281 5.02 -27.594 1 53.34 520 LEU B CA 1
ATOM 10275 C C . LEU B 1 520 ? 23.234 4.766 -26.422 1 53.34 520 LEU B C 1
ATOM 10277 O O . LEU B 1 520 ? 23.766 3.67 -26.281 1 53.34 520 LEU B O 1
ATOM 10281 N N . SER B 1 521 ? 23.297 5.668 -25.672 1 53.38 521 SER B N 1
ATOM 10282 C CA . SER B 1 521 ? 24.266 5.617 -24.578 1 53.38 521 SER B CA 1
ATOM 10283 C C . SER B 1 521 ? 23.672 4.977 -23.328 1 53.38 521 SER B C 1
ATOM 10285 O O . SER B 1 521 ? 24.094 5.285 -22.219 1 53.38 521 SER B O 1
ATOM 10287 N N . LEU B 1 522 ? 22.828 4.137 -23.453 1 58.88 522 LEU B N 1
ATOM 10288 C CA . LEU B 1 522 ? 22.406 3.369 -22.281 1 58.88 522 LEU B CA 1
ATOM 10289 C C . LEU B 1 522 ? 23.406 2.271 -21.953 1 58.88 522 LEU B C 1
ATOM 10291 O O . LEU B 1 522 ? 23.938 1.622 -22.859 1 58.88 522 LEU B O 1
ATOM 10295 N N . PRO B 1 523 ? 24 2.123 -20.531 1 71.25 523 PRO B N 1
ATOM 10296 C CA . PRO B 1 523 ? 23.578 2.555 -19.203 1 71.25 523 PRO B CA 1
ATOM 10297 C C . PRO B 1 523 ? 24.188 3.885 -18.781 1 71.25 523 PRO B C 1
ATOM 10299 O O . PRO B 1 523 ? 25.297 4.211 -19.203 1 71.25 523 PRO B O 1
ATOM 10302 N N . LEU B 1 524 ? 23.594 4.77 -18.016 1 81.31 524 LEU B N 1
ATOM 10303 C CA . LEU B 1 524 ? 24.047 6.039 -17.469 1 81.31 524 LEU B CA 1
ATOM 10304 C C . LEU B 1 524 ? 25.312 5.844 -16.625 1 81.31 524 LEU B C 1
ATOM 10306 O O . LEU B 1 524 ? 25.453 4.824 -15.961 1 81.31 524 LEU B O 1
ATOM 10310 N N . SER B 1 525 ? 26.25 6.73 -16.766 1 83.94 525 SER B N 1
ATOM 10311 C CA . SER B 1 525 ? 27.5 6.656 -16 1 83.94 525 SER B CA 1
ATOM 10312 C C . SER B 1 525 ? 27.266 6.879 -14.516 1 83.94 525 SER B C 1
ATOM 10314 O O . SER B 1 525 ? 26.422 7.699 -14.133 1 83.94 525 SER B O 1
ATOM 10316 N N . THR B 1 526 ? 27.938 6.078 -13.719 1 87.5 526 THR B N 1
ATOM 10317 C CA . THR B 1 526 ? 27.875 6.211 -12.273 1 87.5 526 THR B CA 1
ATOM 10318 C C . THR B 1 526 ? 29.219 6.711 -11.727 1 87.5 526 THR B C 1
ATOM 10320 O O . THR B 1 526 ? 30.281 6.289 -12.188 1 87.5 526 THR B O 1
ATOM 10323 N N . ARG B 1 527 ? 29.172 7.715 -10.93 1 89.19 527 ARG B N 1
ATOM 10324 C CA . ARG B 1 527 ? 30.359 8.281 -10.328 1 89.19 527 ARG B CA 1
ATOM 10325 C C . ARG B 1 527 ? 30.234 8.336 -8.805 1 89.19 527 ARG B C 1
ATOM 10327 O O . ARG B 1 527 ? 29.125 8.461 -8.273 1 89.19 527 ARG B O 1
ATOM 10334 N N . ALA B 1 528 ? 31.344 8.172 -8.125 1 91 528 ALA B N 1
ATOM 10335 C CA . ALA B 1 528 ? 31.359 8.359 -6.676 1 91 528 ALA B CA 1
ATOM 10336 C C . ALA B 1 528 ? 31.172 9.828 -6.309 1 91 528 ALA B C 1
ATOM 10338 O O . ALA B 1 528 ? 31.734 10.711 -6.965 1 91 528 ALA B O 1
ATOM 10339 N N . VAL B 1 529 ? 30.438 10.102 -5.328 1 94.31 529 VAL B N 1
ATOM 10340 C CA . VAL B 1 529 ? 30.281 11.477 -4.863 1 94.31 529 VAL B CA 1
ATOM 10341 C C . VAL B 1 529 ? 31.625 12.008 -4.379 1 94.31 529 VAL B C 1
ATOM 10343 O O . VAL B 1 529 ? 32.25 11.445 -3.471 1 94.31 529 VAL B O 1
ATOM 10346 N N . PRO B 1 530 ? 32.062 13.109 -4.938 1 93.88 530 PRO B N 1
ATOM 10347 C CA . PRO B 1 530 ? 33.375 13.648 -4.559 1 93.88 530 PRO B CA 1
ATOM 10348 C C . PRO B 1 530 ? 33.438 14.117 -3.105 1 93.88 530 PRO B C 1
ATOM 10350 O O . PRO B 1 530 ? 32.406 14.594 -2.572 1 93.88 530 PRO B O 1
ATOM 10353 N N . LYS B 1 531 ? 34.594 14.023 -2.512 1 91.94 531 LYS B N 1
ATOM 10354 C CA . LYS B 1 531 ? 34.781 14.469 -1.137 1 91.94 531 LYS B CA 1
ATOM 10355 C C . LYS B 1 531 ? 34.5 15.953 -0.989 1 91.94 531 LYS B C 1
ATOM 10357 O O . LYS B 1 531 ? 33.938 16.391 0.018 1 91.94 531 LYS B O 1
ATOM 10362 N N . GLU B 1 532 ? 34.844 16.656 -2.021 1 93.56 532 GLU B N 1
ATOM 10363 C CA . GLU B 1 532 ? 34.625 18.094 -2.004 1 93.56 532 GLU B CA 1
ATOM 10364 C C . GLU B 1 532 ? 33.156 18.422 -1.899 1 93.56 532 GLU B C 1
ATOM 10366 O O . GLU B 1 532 ? 32.75 19.297 -1.132 1 93.56 532 GLU B O 1
ATOM 10371 N N . ALA B 1 533 ? 32.406 17.703 -2.666 1 95.56 533 ALA B N 1
ATOM 10372 C CA . ALA B 1 533 ? 30.953 17.906 -2.652 1 95.56 533 ALA B CA 1
ATOM 10373 C C . ALA B 1 533 ? 30.359 17.578 -1.283 1 95.56 533 ALA B C 1
ATOM 10375 O O . ALA B 1 533 ? 29.531 18.328 -0.764 1 95.56 533 ALA B O 1
ATOM 10376 N N . LYS B 1 534 ? 30.797 16.531 -0.664 1 94.69 534 LYS B N 1
ATOM 10377 C CA . LYS B 1 534 ? 30.312 16.125 0.653 1 94.69 534 LYS B CA 1
ATOM 10378 C C . LYS B 1 534 ? 30.625 17.172 1.705 1 94.69 534 LYS B C 1
ATOM 10380 O O . LYS B 1 534 ? 29.781 17.484 2.551 1 94.69 534 LYS B O 1
ATOM 10385 N N . THR B 1 535 ? 31.781 17.688 1.62 1 93.56 535 THR B N 1
ATOM 10386 C CA . THR B 1 535 ? 32.219 18.703 2.582 1 93.56 535 THR B CA 1
ATOM 10387 C C . THR B 1 535 ? 31.406 19.984 2.416 1 93.56 535 THR B C 1
ATOM 10389 O O . THR B 1 535 ? 30.953 20.578 3.4 1 93.56 535 THR B O 1
ATOM 10392 N N . LEU B 1 536 ? 31.25 20.375 1.166 1 95.06 536 LEU B N 1
ATOM 10393 C CA . LEU B 1 536 ? 30.484 21.594 0.901 1 95.06 536 LEU B CA 1
ATOM 10394 C C . LEU B 1 536 ? 29.047 21.453 1.386 1 95.06 536 LEU B C 1
ATOM 10396 O O . LEU B 1 536 ? 28.484 22.406 1.938 1 95.06 536 LEU B O 1
ATOM 10400 N N . ILE B 1 537 ? 28.5 20.328 1.21 1 96.25 537 ILE B N 1
ATOM 10401 C CA . ILE B 1 537 ? 27.109 20.062 1.591 1 96.25 537 ILE B CA 1
ATOM 10402 C C . ILE B 1 537 ? 26.969 20.172 3.107 1 96.25 537 ILE B C 1
ATOM 10404 O O . ILE B 1 537 ? 26.078 20.859 3.6 1 96.25 537 ILE B O 1
ATOM 10408 N N . MET B 1 538 ? 27.875 19.547 3.834 1 95.19 538 MET B N 1
ATOM 10409 C CA . MET B 1 538 ? 27.781 19.547 5.289 1 95.19 538 MET B CA 1
ATOM 10410 C C . MET B 1 538 ? 28.047 20.938 5.848 1 95.19 538 MET B C 1
ATOM 10412 O O . MET B 1 538 ? 27.422 21.359 6.82 1 95.19 538 MET B O 1
ATOM 10416 N N . GLU B 1 539 ? 28.938 21.625 5.195 1 93.44 539 GLU B N 1
ATOM 10417 C CA . GLU B 1 539 ? 29.234 22.984 5.625 1 93.44 539 GLU B CA 1
ATOM 10418 C C . GLU B 1 539 ? 28.031 23.891 5.43 1 93.44 539 GLU B C 1
ATOM 10420 O O . GLU B 1 539 ? 27.688 24.688 6.32 1 93.44 539 GLU B O 1
ATOM 10425 N N . ARG B 1 540 ? 27.391 23.719 4.336 1 94.5 540 ARG B N 1
ATOM 10426 C CA . ARG B 1 540 ? 26.234 24.562 4.051 1 94.5 540 ARG B CA 1
ATOM 10427 C C . ARG B 1 540 ? 25.062 24.203 4.949 1 94.5 540 ARG B C 1
ATOM 10429 O O . ARG B 1 540 ? 24.328 25.078 5.391 1 94.5 540 ARG B O 1
ATOM 10436 N N . LEU B 1 541 ? 24.891 22.984 5.234 1 94.81 541 LEU B N 1
ATOM 10437 C CA . LEU B 1 541 ? 23.812 22.531 6.113 1 94.81 541 LEU B CA 1
ATOM 10438 C C . LEU B 1 541 ? 24 23.062 7.527 1 94.81 541 LEU B C 1
ATOM 10440 O O . LEU B 1 541 ? 23.031 23.438 8.188 1 94.81 541 LEU B O 1
ATOM 10444 N N . ALA B 1 542 ? 25.234 23.062 7.961 1 91.56 542 ALA B N 1
ATOM 10445 C CA . ALA B 1 542 ? 25.547 23.562 9.305 1 91.56 542 ALA B CA 1
ATOM 10446 C C . ALA B 1 542 ? 25.234 25.047 9.438 1 91.56 542 ALA B C 1
ATOM 10448 O O . ALA B 1 542 ? 24.938 25.531 10.531 1 91.56 542 ALA B O 1
ATOM 10449 N N . ARG B 1 543 ? 25.188 25.75 8.32 1 90.62 543 ARG B N 1
ATOM 10450 C CA . ARG B 1 543 ? 25.016 27.188 8.344 1 90.62 543 ARG B CA 1
ATOM 10451 C C . ARG B 1 543 ? 23.547 27.562 8.094 1 90.62 543 ARG B C 1
ATOM 10453 O O . ARG B 1 543 ? 23.188 28.75 8.172 1 90.62 543 ARG B O 1
ATOM 10460 N N . VAL B 1 544 ? 22.734 26.625 7.816 1 91.38 544 VAL B N 1
ATOM 10461 C CA . VAL B 1 544 ? 21.344 26.922 7.539 1 91.38 544 VAL B CA 1
ATOM 10462 C C . VAL B 1 544 ? 20.656 27.469 8.797 1 91.38 544 VAL B C 1
ATOM 10464 O O . VAL B 1 544 ? 20.766 26.859 9.867 1 91.38 544 VAL B O 1
ATOM 10467 N N . SER B 1 545 ? 20.109 28.609 8.797 1 85.69 545 SER B N 1
ATOM 10468 C CA . SER B 1 545 ? 19.391 29.25 9.891 1 85.69 545 SER B CA 1
ATOM 10469 C C . SER B 1 545 ? 18.25 30.141 9.359 1 85.69 545 SER B C 1
ATOM 10471 O O . SER B 1 545 ? 18.062 30.25 8.148 1 85.69 545 SER B O 1
ATOM 10473 N N . HIS B 1 546 ? 17.531 30.672 10.234 1 79.69 546 HIS B N 1
ATOM 10474 C CA . HIS B 1 546 ? 16.469 31.578 9.852 1 79.69 546 HIS B CA 1
ATOM 10475 C C . HIS B 1 546 ? 17.016 32.812 9.117 1 79.69 546 HIS B C 1
ATOM 10477 O O . HIS B 1 546 ? 16.344 33.375 8.258 1 79.69 546 HIS B O 1
ATOM 10483 N N . ASP B 1 547 ? 18.281 33.125 9.438 1 78.88 547 ASP B N 1
ATOM 10484 C CA . ASP B 1 547 ? 18.922 34.281 8.844 1 78.88 547 ASP B CA 1
ATOM 10485 C C . ASP B 1 547 ? 19.562 33.938 7.492 1 78.88 547 ASP B C 1
ATOM 10487 O O . ASP B 1 547 ? 19.797 34.812 6.668 1 78.88 547 ASP B O 1
ATOM 10491 N N . ALA B 1 548 ? 19.734 32.656 7.352 1 87.75 548 ALA B N 1
ATOM 10492 C CA . ALA B 1 548 ? 20.359 32.188 6.109 1 87.75 548 ALA B CA 1
ATOM 10493 C C . ALA B 1 548 ? 19.625 30.984 5.543 1 87.75 548 ALA B C 1
ATOM 10495 O O . ALA B 1 548 ? 20.203 29.891 5.469 1 87.75 548 ALA B O 1
ATOM 10496 N N . PRO B 1 549 ? 18.469 31.25 5.031 1 89 549 PRO B N 1
ATOM 10497 C CA . PRO B 1 549 ? 17.688 30.125 4.508 1 89 549 PRO B CA 1
ATOM 10498 C C . PRO B 1 549 ? 18.234 29.609 3.176 1 89 549 PRO B C 1
ATOM 10500 O O . PRO B 1 549 ? 19 30.297 2.506 1 89 549 PRO B O 1
ATOM 10503 N N . LEU B 1 550 ? 17.844 28.438 2.873 1 91.38 550 LEU B N 1
ATOM 10504 C CA . LEU B 1 550 ? 18.203 27.844 1.587 1 91.38 550 LEU B CA 1
ATOM 10505 C C . LEU B 1 550 ? 17.359 28.453 0.462 1 91.38 550 LEU B C 1
ATOM 10507 O O . LEU B 1 550 ? 16.203 28.828 0.671 1 91.38 550 LEU B O 1
ATOM 10511 N N . SER B 1 551 ? 18 28.672 -0.633 1 91.75 551 SER B N 1
ATOM 10512 C CA . SER B 1 551 ? 17.328 29.172 -1.829 1 91.75 551 SER B CA 1
ATOM 10513 C C . SER B 1 551 ? 17.672 28.328 -3.051 1 91.75 551 SER B C 1
ATOM 10515 O O . SER B 1 551 ? 18.406 27.344 -2.943 1 91.75 551 SER B O 1
ATOM 10517 N N . ASN B 1 552 ? 17.062 28.656 -4.164 1 92.06 552 ASN B N 1
ATOM 10518 C CA . ASN B 1 552 ? 17.344 27.938 -5.398 1 92.06 552 ASN B CA 1
ATOM 10519 C C . ASN B 1 552 ? 18.641 28.391 -6.047 1 92.06 552 ASN B C 1
ATOM 10521 O O . ASN B 1 552 ? 18.844 28.203 -7.246 1 92.06 552 ASN B O 1
ATOM 10525 N N . GLY B 1 553 ? 19.547 29.062 -5.281 1 91.25 553 GLY B N 1
ATOM 10526 C CA . GLY B 1 553 ? 20.812 29.578 -5.77 1 91.25 553 GLY B CA 1
ATOM 10527 C C . GLY B 1 553 ? 20.953 31.078 -5.59 1 91.25 553 GLY B C 1
ATOM 10528 O O . GLY B 1 553 ? 22.062 31.609 -5.613 1 91.25 553 GLY B O 1
ATOM 10529 N N . MET B 1 554 ? 19.906 31.75 -5.305 1 89.81 554 MET B N 1
ATOM 10530 C CA . MET B 1 554 ? 19.875 33.219 -5.207 1 89.81 554 MET B CA 1
ATOM 10531 C C . MET B 1 554 ? 20.719 33.688 -4.035 1 89.81 554 MET B C 1
ATOM 10533 O O . MET B 1 554 ? 21.438 34.688 -4.152 1 89.81 554 MET B O 1
ATOM 10537 N N . ALA B 1 555 ? 20.672 33 -2.973 1 88.62 555 ALA B N 1
ATOM 10538 C CA . ALA B 1 555 ? 21.422 33.375 -1.785 1 88.62 555 ALA B CA 1
ATOM 10539 C C . ALA B 1 555 ? 22.938 33.375 -2.053 1 88.62 555 ALA B C 1
ATOM 10541 O O . ALA B 1 555 ? 23.672 34.219 -1.56 1 88.62 555 ALA B O 1
ATOM 10542 N N . VAL B 1 556 ? 23.406 32.375 -2.83 1 91.56 556 VAL B N 1
ATOM 10543 C CA . VAL B 1 556 ? 24.828 32.25 -3.15 1 91.56 556 VAL B CA 1
ATOM 10544 C C . VAL B 1 556 ? 25.25 33.375 -4.082 1 91.56 556 VAL B C 1
ATOM 10546 O O . VAL B 1 556 ? 26.328 33.938 -3.918 1 91.56 556 VAL B O 1
ATOM 10549 N N . LEU B 1 557 ? 24.391 33.781 -5.008 1 90.12 557 LEU B N 1
ATOM 10550 C CA . LEU B 1 557 ? 24.688 34.844 -5.957 1 90.12 557 LEU B CA 1
ATOM 10551 C C . LEU B 1 557 ? 24.75 36.188 -5.25 1 90.12 557 LEU B C 1
ATOM 10553 O O . LEU B 1 557 ? 25.594 37.031 -5.566 1 90.12 557 LEU B O 1
ATOM 10557 N N . LEU B 1 558 ? 23.875 36.344 -4.336 1 84.88 558 LEU B N 1
ATOM 10558 C CA . LEU B 1 558 ? 23.844 37.594 -3.594 1 84.88 558 LEU B CA 1
ATOM 10559 C C . LEU B 1 558 ? 25.078 37.75 -2.715 1 84.88 558 LEU B C 1
ATOM 10561 O O . LEU B 1 558 ? 25.625 38.844 -2.574 1 84.88 558 LEU B O 1
ATOM 10565 N N . SER B 1 559 ? 25.5 36.625 -2.18 1 82.31 559 SER B N 1
ATOM 10566 C CA . SER B 1 559 ? 26.688 36.656 -1.336 1 82.31 559 SER B CA 1
ATOM 10567 C C . SER B 1 559 ? 27.953 36.844 -2.17 1 82.31 559 SER B C 1
ATOM 10569 O O . SER B 1 559 ? 28.953 37.375 -1.692 1 82.31 559 SER B O 1
ATOM 10571 N N . ALA B 1 560 ? 27.938 36.312 -3.352 1 76.56 560 ALA B N 1
ATOM 10572 C CA . ALA B 1 560 ? 29.109 36.344 -4.223 1 76.56 560 ALA B CA 1
ATOM 10573 C C . ALA B 1 560 ? 29.266 37.719 -4.863 1 76.56 560 ALA B C 1
ATOM 10575 O O . ALA B 1 560 ? 30.344 38.062 -5.371 1 76.56 560 ALA B O 1
ATOM 10576 N N . LYS B 1 561 ? 28.266 38.5 -4.965 1 69 561 LYS B N 1
ATOM 10577 C CA . LYS B 1 561 ? 28.344 39.844 -5.523 1 69 561 LYS B CA 1
ATOM 10578 C C . LYS B 1 561 ? 29.578 40.594 -5.008 1 69 561 LYS B C 1
ATOM 10580 O O . LYS B 1 561 ? 30.297 41.25 -5.777 1 69 561 LYS B O 1
ATOM 10585 N N . HIS B 1 562 ? 29.859 40.344 -3.844 1 60.5 562 HIS B N 1
ATOM 10586 C CA . HIS B 1 562 ? 30.969 41.062 -3.246 1 60.5 562 HIS B CA 1
ATOM 10587 C C . HIS B 1 562 ? 32.312 40.438 -3.604 1 60.5 562 HIS B C 1
ATOM 10589 O O . HIS B 1 562 ? 33.344 41.125 -3.654 1 60.5 562 HIS B O 1
ATOM 10595 N N . ARG B 1 563 ? 32.219 39.156 -4.039 1 61.31 563 ARG B N 1
ATOM 10596 C CA . ARG B 1 563 ? 33.469 38.438 -4.215 1 61.31 563 ARG B CA 1
ATOM 10597 C C . ARG B 1 563 ? 33.938 38.5 -5.664 1 61.31 563 ARG B C 1
ATOM 10599 O O . ARG B 1 563 ? 35.156 38.562 -5.938 1 61.31 563 ARG B O 1
ATOM 10606 N N . LEU B 1 564 ? 33 38.281 -6.609 1 61.69 564 LEU B N 1
ATOM 10607 C CA . LEU B 1 564 ? 33.438 38.094 -7.992 1 61.69 564 LEU B CA 1
ATOM 10608 C C . LEU B 1 564 ? 33.219 39.344 -8.82 1 61.69 564 LEU B C 1
ATOM 10610 O O . LEU B 1 564 ? 33.5 39.375 -10.016 1 61.69 564 LEU B O 1
ATOM 10614 N N . SER B 1 565 ? 33.125 40.5 -8.188 1 59.34 565 SER B N 1
ATOM 10615 C CA . SER B 1 565 ? 32.875 41.719 -8.953 1 59.34 565 SER B CA 1
ATOM 10616 C C . SER B 1 565 ? 31.797 41.5 -10 1 59.34 565 SER B C 1
ATOM 10618 O O . SER B 1 565 ? 31.812 42.125 -11.062 1 59.34 565 SER B O 1
ATOM 10620 N N . ILE B 1 566 ? 31.203 40.344 -10.047 1 59.22 566 ILE B N 1
ATOM 10621 C CA . ILE B 1 566 ? 30.109 40.094 -10.977 1 59.22 566 ILE B CA 1
ATOM 10622 C C . ILE B 1 566 ? 28.828 40.75 -10.453 1 59.22 566 ILE B C 1
ATOM 10624 O O . ILE B 1 566 ? 28.391 40.469 -9.336 1 59.22 566 ILE B O 1
ATOM 10628 N N . GLN B 1 567 ? 28.359 41.75 -11.117 1 59.75 567 GLN B N 1
ATOM 10629 C CA . GLN B 1 567 ? 27.125 42.406 -10.711 1 59.75 567 GLN B CA 1
ATOM 10630 C C . GLN B 1 567 ? 25.969 41.406 -10.656 1 59.75 567 GLN B C 1
ATOM 10632 O O . GLN B 1 567 ? 25.766 40.625 -11.602 1 59.75 567 GLN B O 1
ATOM 10637 N N . SER B 1 568 ? 25.406 41.156 -9.555 1 62.81 568 SER B N 1
ATOM 10638 C CA . SER B 1 568 ? 24.328 40.219 -9.242 1 62.81 568 SER B CA 1
ATOM 10639 C C . SER B 1 568 ? 23.25 40.25 -10.32 1 62.81 568 SER B C 1
ATOM 10641 O O . SER B 1 568 ? 22.688 39.188 -10.656 1 62.81 568 SER B O 1
ATOM 10643 N N . HIS B 1 569 ? 23.141 41.344 -10.914 1 66.88 569 HIS B N 1
ATOM 10644 C CA . HIS B 1 569 ? 22.062 41.469 -11.891 1 66.88 569 HIS B CA 1
ATOM 10645 C C . HIS B 1 569 ? 22.375 40.719 -13.172 1 66.88 569 HIS B C 1
ATOM 10647 O O . HIS B 1 569 ? 21.469 40.344 -13.922 1 66.88 569 HIS B O 1
ATOM 10653 N N . GLU B 1 570 ? 23.625 40.344 -13.258 1 75.56 570 GLU B N 1
ATOM 10654 C CA . GLU B 1 570 ? 24.047 39.656 -14.484 1 75.56 570 GLU B CA 1
ATOM 10655 C C . GLU B 1 570 ? 23.703 38.156 -14.414 1 75.56 570 GLU B C 1
ATOM 10657 O O . GLU B 1 570 ? 23.562 37.531 -15.453 1 75.56 570 GLU B O 1
ATOM 10662 N N . LEU B 1 571 ? 23.5 37.719 -13.211 1 86.81 571 LEU B N 1
ATOM 10663 C CA . LEU B 1 571 ? 23.328 36.281 -13.109 1 86.81 571 LEU B CA 1
ATOM 10664 C C . LEU B 1 571 ? 21.984 35.938 -12.461 1 86.81 571 LEU B C 1
ATOM 10666 O O . LEU B 1 571 ? 21.484 34.844 -12.609 1 86.81 571 LEU B O 1
ATOM 10670 N N . SER B 1 572 ? 21.328 36.906 -11.797 1 86.88 572 SER B N 1
ATOM 10671 C CA . SER B 1 572 ? 20.156 36.656 -10.969 1 86.88 572 SER B CA 1
ATOM 10672 C C . SER B 1 572 ? 18.969 36.219 -11.812 1 86.88 572 SER B C 1
ATOM 10674 O O . SER B 1 572 ? 18.109 35.469 -11.344 1 86.88 572 SER B O 1
ATOM 10676 N N . TRP B 1 573 ? 18.969 36.594 -13.039 1 88.38 573 TRP B N 1
ATOM 10677 C CA . TRP B 1 573 ? 17.859 36.25 -13.922 1 88.38 573 TRP B CA 1
ATOM 10678 C C . TRP B 1 573 ? 17.797 34.75 -14.125 1 88.38 573 TRP B C 1
ATOM 10680 O O . TRP B 1 573 ? 16.719 34.188 -14.391 1 88.38 573 TRP B O 1
ATOM 10690 N N . ALA B 1 574 ? 18.906 34.031 -13.945 1 91.25 574 ALA B N 1
ATOM 10691 C CA . ALA B 1 574 ? 18.969 32.594 -14.188 1 91.25 574 ALA B CA 1
ATOM 10692 C C . ALA B 1 574 ? 18.328 31.797 -13.039 1 91.25 574 ALA B C 1
ATOM 10694 O O . ALA B 1 574 ? 18.016 30.625 -13.188 1 91.25 574 ALA B O 1
ATOM 10695 N N . CYS B 1 575 ? 18.109 32.531 -11.93 1 92.56 575 CYS B N 1
ATOM 10696 C CA . CYS B 1 575 ? 17.5 31.875 -10.781 1 92.56 575 CYS B CA 1
ATOM 10697 C C . CYS B 1 575 ? 16.047 32.312 -10.609 1 92.56 575 CYS B C 1
ATOM 10699 O O . CYS B 1 575 ? 15.344 31.812 -9.727 1 92.56 575 CYS B O 1
ATOM 10701 N N . GLU B 1 576 ? 15.641 33.312 -11.453 1 89.94 576 GLU B N 1
ATOM 10702 C CA . GLU B 1 576 ? 14.305 33.875 -11.32 1 89.94 576 GLU B CA 1
ATOM 10703 C C . GLU B 1 576 ? 13.281 33.031 -12.086 1 89.94 576 GLU B C 1
ATOM 10705 O O . GLU B 1 576 ? 12.828 33.438 -13.164 1 89.94 576 GLU B O 1
ATOM 10710 N N . SER B 1 577 ? 13.023 31.859 -11.672 1 90 577 SER B N 1
ATOM 10711 C CA . SER B 1 577 ? 12.008 30.969 -12.211 1 90 577 SER B CA 1
ATOM 10712 C C . SER B 1 577 ? 11.273 30.234 -11.094 1 90 577 SER B C 1
ATOM 10714 O O . SER B 1 577 ? 11.867 29.891 -10.07 1 90 577 SER B O 1
ATOM 10716 N N . ASP B 1 578 ? 10.016 30.016 -11.305 1 87.56 578 ASP B N 1
ATOM 10717 C CA . ASP B 1 578 ? 9.211 29.297 -10.32 1 87.56 578 ASP B CA 1
ATOM 10718 C C . ASP B 1 578 ? 9.469 27.797 -10.391 1 87.56 578 ASP B C 1
ATOM 10720 O O . ASP B 1 578 ? 9.141 27.062 -9.453 1 87.56 578 ASP B O 1
ATOM 10724 N N . SER B 1 579 ? 10.023 27.391 -11.508 1 93.25 579 SER B N 1
ATOM 10725 C CA . SER B 1 579 ? 10.312 25.969 -11.703 1 93.25 579 SER B CA 1
ATOM 10726 C C . SER B 1 579 ? 11.766 25.641 -11.375 1 93.25 579 SER B C 1
ATOM 10728 O O . SER B 1 579 ? 12.68 26.141 -12.039 1 93.25 579 SER B O 1
ATOM 10730 N N . ILE B 1 580 ? 11.969 24.812 -10.438 1 95.44 580 ILE B N 1
ATOM 10731 C CA . ILE B 1 580 ? 13.328 24.422 -10.062 1 95.44 580 ILE B CA 1
ATOM 10732 C C . ILE B 1 580 ? 13.961 23.609 -11.188 1 95.44 580 ILE B C 1
ATOM 10734 O O . ILE B 1 580 ? 15.18 23.656 -11.383 1 95.44 580 ILE B O 1
ATOM 10738 N N . ALA B 1 581 ? 13.125 22.906 -11.898 1 96.88 581 ALA B N 1
ATOM 10739 C CA . ALA B 1 581 ? 13.641 22.141 -13.031 1 96.88 581 ALA B CA 1
ATOM 10740 C C . ALA B 1 581 ? 14.266 23.047 -14.086 1 96.88 581 ALA B C 1
ATOM 10742 O O . ALA B 1 581 ? 15.32 22.75 -14.633 1 96.88 581 ALA B O 1
ATOM 10743 N N . GLU B 1 582 ? 13.664 24.219 -14.336 1 96.69 582 GLU B N 1
ATOM 10744 C CA . GLU B 1 582 ? 14.203 25.172 -15.289 1 96.69 582 GLU B CA 1
ATOM 10745 C C . GLU B 1 582 ? 15.523 25.766 -14.805 1 96.69 582 GLU B C 1
ATOM 10747 O O . GLU B 1 582 ? 16.453 25.938 -15.586 1 96.69 582 GLU B O 1
ATOM 10752 N N . VAL B 1 583 ? 15.531 26.047 -13.547 1 97 583 VAL B N 1
ATOM 10753 C CA . VAL B 1 583 ? 16.75 26.594 -12.953 1 97 583 VAL B CA 1
ATOM 10754 C C . VAL B 1 583 ? 17.891 25.578 -13.078 1 97 583 VAL B C 1
ATOM 10756 O O . VAL B 1 583 ? 18.984 25.938 -13.508 1 97 583 VAL B O 1
ATOM 10759 N N . ILE B 1 584 ? 17.641 24.312 -12.758 1 98 584 ILE B N 1
ATOM 10760 C CA . ILE B 1 584 ? 18.641 23.25 -12.789 1 98 584 ILE B CA 1
ATOM 10761 C C . ILE B 1 584 ? 19.172 23.078 -14.211 1 98 584 ILE B C 1
ATOM 10763 O O . ILE B 1 584 ? 20.375 23.062 -14.438 1 98 584 ILE B O 1
ATOM 10767 N N . LEU B 1 585 ? 18.281 23.031 -15.156 1 97.62 585 LEU B N 1
ATOM 10768 C CA . LEU B 1 585 ? 18.703 22.781 -16.531 1 97.62 585 LEU B CA 1
ATOM 10769 C C . LEU B 1 585 ? 19.469 23.969 -17.094 1 97.62 585 LEU B C 1
ATOM 10771 O O . LEU B 1 585 ? 20.453 23.797 -17.828 1 97.62 585 LEU B O 1
ATOM 10775 N N . THR B 1 586 ? 19.031 25.188 -16.781 1 97 586 THR B N 1
ATOM 10776 C CA . THR B 1 586 ? 19.719 26.391 -17.234 1 97 586 THR B CA 1
ATOM 10777 C C . THR B 1 586 ? 21.156 26.406 -16.719 1 97 586 THR B C 1
ATOM 10779 O O . THR B 1 586 ? 22.094 26.578 -17.484 1 97 586 THR B O 1
ATOM 10782 N N . TRP B 1 587 ? 21.297 26.188 -15.492 1 97.81 587 TRP B N 1
ATOM 10783 C CA . TRP B 1 587 ? 22.625 26.219 -14.875 1 97.81 587 TRP B CA 1
ATOM 10784 C C . TRP B 1 587 ? 23.453 25.016 -15.312 1 97.81 587 TRP B C 1
ATOM 10786 O O . TRP B 1 587 ? 24.672 25.094 -15.43 1 97.81 587 TRP B O 1
ATOM 10796 N N . HIS B 1 588 ? 22.828 23.828 -15.523 1 98.06 588 HIS B N 1
ATOM 10797 C CA . HIS B 1 588 ? 23.531 22.641 -15.992 1 98.06 588 HIS B CA 1
ATOM 10798 C C . HIS B 1 588 ? 24.141 22.875 -17.375 1 98.06 588 HIS B C 1
ATOM 10800 O O . HIS B 1 588 ? 25.312 22.531 -17.594 1 98.06 588 HIS B O 1
ATOM 10806 N N . ILE B 1 589 ? 23.359 23.438 -18.234 1 96.69 589 ILE B N 1
ATOM 10807 C CA . ILE B 1 589 ? 23.859 23.719 -19.578 1 96.69 589 ILE B CA 1
ATOM 10808 C C . ILE B 1 589 ? 25.047 24.672 -19.5 1 96.69 589 ILE B C 1
ATOM 10810 O O . ILE B 1 589 ? 26.062 24.453 -20.156 1 96.69 589 ILE B O 1
ATOM 10814 N N . ALA B 1 590 ? 24.969 25.703 -18.703 1 96.88 590 ALA B N 1
ATOM 10815 C CA . ALA B 1 590 ? 26.047 26.672 -18.531 1 96.88 590 ALA B CA 1
ATOM 10816 C C . ALA B 1 590 ? 27.312 25.984 -18 1 96.88 590 ALA B C 1
ATOM 10818 O O . ALA B 1 590 ? 28.422 26.25 -18.484 1 96.88 590 ALA B O 1
ATOM 10819 N N . THR B 1 591 ? 27.141 25.094 -17 1 97.25 591 THR B N 1
ATOM 10820 C CA . THR B 1 591 ? 28.266 24.406 -16.359 1 97.25 591 THR B CA 1
ATOM 10821 C C . THR B 1 591 ? 28.938 23.469 -17.344 1 97.25 591 THR B C 1
ATOM 10823 O O . THR B 1 591 ? 30.172 23.391 -17.406 1 97.25 591 THR B O 1
ATOM 10826 N N . VAL B 1 592 ? 28.172 22.75 -18.109 1 96.06 592 VAL B N 1
ATOM 10827 C CA . VAL B 1 592 ? 28.734 21.781 -19.031 1 96.06 592 VAL B CA 1
ATOM 10828 C C . VAL B 1 592 ? 29.453 22.5 -20.172 1 96.06 592 VAL B C 1
ATOM 10830 O O . VAL B 1 592 ? 30.469 22.016 -20.688 1 96.06 592 VAL B O 1
ATOM 10833 N N . LEU B 1 593 ? 28.953 23.641 -20.625 1 96.19 593 LEU B N 1
ATOM 10834 C CA . LEU B 1 593 ? 29.625 24.422 -21.641 1 96.19 593 LEU B CA 1
ATOM 10835 C C . LEU B 1 593 ? 30.969 24.938 -21.141 1 96.19 593 LEU B C 1
ATOM 10837 O O . LEU B 1 593 ? 31.953 24.906 -21.875 1 96.19 593 LEU B O 1
ATOM 10841 N N . LEU B 1 594 ? 30.969 25.375 -19.938 1 95.19 594 LEU B N 1
ATOM 10842 C CA . LEU B 1 594 ? 32.219 25.828 -19.328 1 95.19 594 LEU B CA 1
ATOM 10843 C C . LEU B 1 594 ? 33.219 24.688 -19.219 1 95.19 594 LEU B C 1
ATOM 10845 O O . LEU B 1 594 ? 34.406 24.859 -19.516 1 95.19 594 LEU B O 1
ATOM 10849 N N . GLU B 1 595 ? 32.75 23.531 -18.766 1 93.62 595 GLU B N 1
ATOM 10850 C CA . GLU B 1 595 ? 33.594 22.359 -18.625 1 93.62 595 GLU B CA 1
ATOM 10851 C C . GLU B 1 595 ? 34.156 21.906 -19.969 1 93.62 595 GLU B C 1
ATOM 10853 O O . GLU B 1 595 ? 35.312 21.484 -20.062 1 93.62 595 GLU B O 1
ATOM 10858 N N . ALA B 1 596 ? 33.344 22 -20.969 1 92.69 596 ALA B N 1
ATOM 10859 C CA . ALA B 1 596 ? 33.75 21.594 -22.312 1 92.69 596 ALA B CA 1
ATOM 10860 C C . ALA B 1 596 ? 34.781 22.547 -22.891 1 92.69 596 ALA B C 1
ATOM 10862 O O . ALA B 1 596 ? 35.688 22.141 -23.641 1 92.69 596 ALA B O 1
ATOM 10863 N N . THR B 1 597 ? 34.688 23.781 -22.578 1 92.56 597 THR B N 1
ATOM 10864 C CA . THR B 1 597 ? 35.625 24.781 -23.062 1 92.56 597 THR B CA 1
ATOM 10865 C C . THR B 1 597 ? 36.969 24.656 -22.328 1 92.56 597 THR B C 1
ATOM 10867 O O . THR B 1 597 ? 38.031 24.719 -22.953 1 92.56 597 THR B O 1
ATOM 10870 N N . TYR B 1 598 ? 36.844 24.516 -21.047 1 90.62 598 TYR B N 1
ATOM 10871 C CA . TYR B 1 598 ? 38.031 24.391 -20.219 1 90.62 598 TYR B CA 1
ATOM 10872 C C . TYR B 1 598 ? 38.062 23.016 -19.547 1 90.62 598 TYR B C 1
ATOM 10874 O O . TYR B 1 598 ? 37.688 22.875 -18.375 1 90.62 598 TYR B O 1
ATOM 10882 N N . ARG B 1 599 ? 38.531 22.047 -20.203 1 84.56 599 ARG B N 1
ATOM 10883 C CA . ARG B 1 599 ? 38.594 20.672 -19.703 1 84.56 599 ARG B CA 1
ATOM 10884 C C . ARG B 1 599 ? 39.688 20.547 -18.625 1 84.56 599 ARG B C 1
ATOM 10886 O O . ARG B 1 599 ? 40.688 21.266 -18.672 1 84.56 599 ARG B O 1
ATOM 10893 N N . ARG B 1 600 ? 39.312 19.703 -17.781 1 79.5 600 ARG B N 1
ATOM 10894 C CA . ARG B 1 600 ? 40.281 19.453 -16.719 1 79.5 600 ARG B CA 1
ATOM 10895 C C . ARG B 1 600 ? 41.562 18.875 -17.281 1 79.5 600 ARG B C 1
ATOM 10897 O O . ARG B 1 600 ? 41.531 17.938 -18.078 1 79.5 600 ARG B O 1
ATOM 10904 N N . GLN B 1 601 ? 42.625 19.562 -16.984 1 72.88 601 GLN B N 1
ATOM 10905 C CA . GLN B 1 601 ? 43.906 19 -17.391 1 72.88 601 GLN B CA 1
ATOM 10906 C C . GLN B 1 601 ? 44.344 17.875 -16.438 1 72.88 601 GLN B C 1
ATOM 10908 O O . GLN B 1 601 ? 44.312 18.047 -15.227 1 72.88 601 GLN B O 1
ATOM 10913 N N . ARG B 1 602 ? 44.562 16.734 -17.031 1 67.31 602 ARG B N 1
ATOM 10914 C CA . ARG B 1 602 ? 44.969 15.555 -16.266 1 67.31 602 ARG B CA 1
ATOM 10915 C C . ARG B 1 602 ? 46.281 15.828 -15.539 1 67.31 602 ARG B C 1
ATOM 10917 O O . ARG B 1 602 ? 47.219 16.375 -16.125 1 67.31 602 ARG B O 1
ATOM 10924 N N . GLY B 1 603 ? 46.406 15.695 -14.18 1 67.56 603 GLY B N 1
ATOM 10925 C CA . GLY B 1 603 ? 47.625 15.844 -13.391 1 67.56 603 GLY B CA 1
ATOM 10926 C C . GLY B 1 603 ? 47.656 17.109 -12.555 1 67.56 603 GLY B C 1
ATOM 10927 O O . GLY B 1 603 ? 48.5 17.266 -11.68 1 67.56 603 GLY B O 1
ATOM 10928 N N . THR B 1 604 ? 46.781 18.047 -12.891 1 72.38 604 THR B N 1
ATOM 10929 C CA . THR B 1 604 ? 46.75 19.266 -12.109 1 72.38 604 THR B CA 1
ATOM 10930 C C . THR B 1 604 ? 45.688 19.219 -11.047 1 72.38 604 THR B C 1
ATOM 10932 O O . THR B 1 604 ? 44.688 18.484 -11.18 1 72.38 604 THR B O 1
ATOM 10935 N N . ARG B 1 605 ? 46.094 19.812 -10 1 80.88 605 ARG B N 1
ATOM 10936 C CA . ARG B 1 605 ? 45.094 19.906 -8.93 1 80.88 605 ARG B CA 1
ATOM 10937 C C . ARG B 1 605 ? 43.844 20.625 -9.406 1 80.88 605 ARG B C 1
ATOM 10939 O O . ARG B 1 605 ? 43.906 21.703 -9.977 1 80.88 605 ARG B O 1
ATOM 10946 N N . PRO B 1 606 ? 42.781 19.969 -9.273 1 84.75 606 PRO B N 1
ATOM 10947 C CA . PRO B 1 606 ? 41.531 20.594 -9.719 1 84.75 606 PRO B CA 1
ATOM 10948 C C . PRO B 1 606 ? 41.219 21.891 -8.984 1 84.75 606 PRO B C 1
ATOM 10950 O O . PRO B 1 606 ? 41.594 22.047 -7.812 1 84.75 606 PRO B O 1
ATOM 10953 N N . GLU B 1 607 ? 40.656 22.891 -9.688 1 88.25 607 GLU B N 1
ATOM 10954 C CA . GLU B 1 607 ? 40.219 24.141 -9.086 1 88.25 607 GLU B CA 1
ATOM 10955 C C . GLU B 1 607 ? 39.188 23.891 -7.984 1 88.25 607 GLU B C 1
ATOM 10957 O O . GLU B 1 607 ? 38.406 22.953 -8.07 1 88.25 607 GLU B O 1
ATOM 10962 N N . ASP B 1 608 ? 39.281 24.719 -6.996 1 90.06 608 ASP B N 1
ATOM 10963 C CA . ASP B 1 608 ? 38.344 24.578 -5.887 1 90.06 608 ASP B CA 1
ATOM 10964 C C . ASP B 1 608 ? 36.906 24.719 -6.363 1 90.06 608 ASP B C 1
ATOM 10966 O O . ASP B 1 608 ? 36.562 25.688 -7.039 1 90.06 608 ASP B O 1
ATOM 10970 N N . GLY B 1 609 ? 36.125 23.719 -6.102 1 93.62 609 GLY B N 1
ATOM 10971 C CA . GLY B 1 609 ? 34.719 23.766 -6.438 1 93.62 609 GLY B CA 1
ATOM 10972 C C . GLY B 1 609 ? 34.375 23.062 -7.738 1 93.62 609 GLY B C 1
ATOM 10973 O O . GLY B 1 609 ? 33.219 22.781 -8.023 1 93.62 609 GLY B O 1
ATOM 10974 N N . ARG B 1 610 ? 35.344 22.781 -8.531 1 94.44 610 ARG B N 1
ATOM 10975 C CA . ARG B 1 610 ? 35.125 22.234 -9.859 1 94.44 610 ARG B CA 1
ATOM 10976 C C . ARG B 1 610 ? 34.531 20.828 -9.773 1 94.44 610 ARG B C 1
ATOM 10978 O O . ARG B 1 610 ? 33.531 20.531 -10.43 1 94.44 610 ARG B O 1
ATOM 10985 N N . GLU B 1 611 ? 35.094 20 -8.969 1 94.38 611 GLU B N 1
ATOM 10986 C CA . GLU B 1 611 ? 34.594 18.625 -8.844 1 94.38 611 GLU B CA 1
ATOM 10987 C C . GLU B 1 611 ? 33.188 18.578 -8.289 1 94.38 611 GLU B C 1
ATOM 10989 O O . GLU B 1 611 ? 32.344 17.797 -8.75 1 94.38 611 GLU B O 1
ATOM 10994 N N . ALA B 1 612 ? 33 19.406 -7.352 1 96.25 612 ALA B N 1
ATOM 10995 C CA . ALA B 1 612 ? 31.656 19.469 -6.758 1 96.25 612 ALA B CA 1
ATOM 10996 C C . ALA B 1 612 ? 30.625 19.984 -7.762 1 96.25 612 ALA B C 1
ATOM 10998 O O . ALA B 1 612 ? 29.547 19.406 -7.906 1 96.25 612 ALA B O 1
ATOM 10999 N N . ALA B 1 613 ? 31.016 21 -8.461 1 97.31 613 ALA B N 1
ATOM 11000 C CA . ALA B 1 613 ? 30.109 21.641 -9.398 1 97.31 613 ALA B CA 1
ATOM 11001 C C . ALA B 1 613 ? 29.734 20.688 -10.531 1 97.31 613 ALA B C 1
ATOM 11003 O O . ALA B 1 613 ? 28.547 20.531 -10.859 1 97.31 613 ALA B O 1
ATOM 11004 N N . THR B 1 614 ? 30.656 20.047 -11.109 1 96 614 THR B N 1
ATOM 11005 C CA . THR B 1 614 ? 30.422 19.172 -12.25 1 96 614 THR B CA 1
ATOM 11006 C C . THR B 1 614 ? 29.625 17.938 -11.82 1 96 614 THR B C 1
ATOM 11008 O O . THR B 1 614 ? 28.703 17.516 -12.516 1 96 614 THR B O 1
ATOM 11011 N N . ALA B 1 615 ? 29.969 17.375 -10.688 1 96.62 615 ALA B N 1
ATOM 11012 C CA . ALA B 1 615 ? 29.297 16.172 -10.203 1 96.62 615 ALA B CA 1
ATOM 11013 C C . ALA B 1 615 ? 27.844 16.484 -9.812 1 96.62 615 ALA B C 1
ATOM 11015 O O . ALA B 1 615 ? 26.922 15.75 -10.195 1 96.62 615 ALA B O 1
ATOM 11016 N N . LEU B 1 616 ? 27.656 17.547 -9.117 1 98.19 616 LEU B N 1
ATOM 11017 C CA . LEU B 1 616 ? 26.312 17.891 -8.648 1 98.19 616 LEU B CA 1
ATOM 11018 C C . LEU B 1 616 ? 25.453 18.359 -9.812 1 98.19 616 LEU B C 1
ATOM 11020 O O . LEU B 1 616 ? 24.25 18.094 -9.836 1 98.19 616 LEU B O 1
ATOM 11024 N N . SER B 1 617 ? 26.062 19.078 -10.711 1 97.88 617 SER B N 1
ATOM 11025 C CA . SER B 1 617 ? 25.328 19.5 -11.898 1 97.88 617 SER B CA 1
ATOM 11026 C C . SER B 1 617 ? 24.797 18.312 -12.688 1 97.88 617 SER B C 1
ATOM 11028 O O . SER B 1 617 ? 23.609 18.25 -13.023 1 97.88 617 SER B O 1
ATOM 11030 N N . GLY B 1 618 ? 25.625 17.344 -12.898 1 96.81 618 GLY B N 1
ATOM 11031 C CA . GLY B 1 618 ? 25.219 16.156 -13.633 1 96.81 618 GLY B CA 1
ATOM 11032 C C . GLY B 1 618 ? 24.156 15.344 -12.914 1 96.81 618 GLY B C 1
ATOM 11033 O O . GLY B 1 618 ? 23.266 14.781 -13.555 1 96.81 618 GLY B O 1
ATOM 11034 N N . TYR B 1 619 ? 24.281 15.328 -11.602 1 97.25 619 TYR B N 1
ATOM 11035 C CA . TYR B 1 619 ? 23.297 14.57 -10.812 1 97.25 619 TYR B CA 1
ATOM 11036 C C . TYR B 1 619 ? 21.953 15.266 -10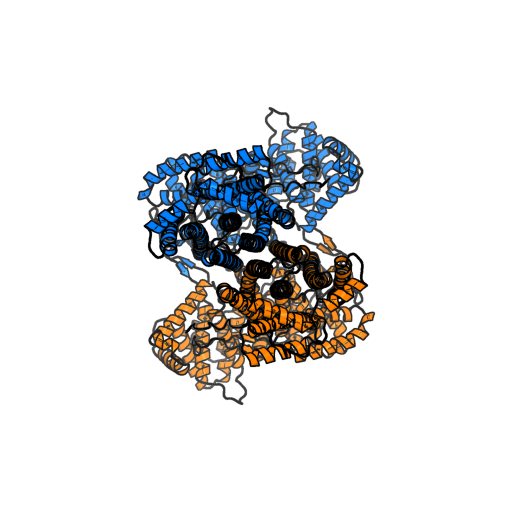.812 1 97.25 619 TYR B C 1
ATOM 11038 O O . TYR B 1 619 ? 20.906 14.609 -10.945 1 97.25 619 TYR B O 1
ATOM 11046 N N . CYS B 1 620 ? 21.969 16.547 -10.648 1 98 620 CYS B N 1
ATOM 11047 C CA . CYS B 1 620 ? 20.719 17.297 -10.664 1 98 620 CYS B CA 1
ATOM 11048 C C . CYS B 1 620 ? 20.016 17.156 -12.008 1 98 620 CYS B C 1
ATOM 11050 O O . CYS B 1 620 ? 18.797 17 -12.055 1 98 620 CYS B O 1
ATOM 11052 N N . ALA B 1 621 ? 20.734 17.203 -13.047 1 97.25 621 ALA B N 1
ATOM 11053 C CA . ALA B 1 621 ? 20.156 17.016 -14.367 1 97.25 621 ALA B CA 1
ATOM 11054 C C . ALA B 1 621 ? 19.578 15.602 -14.516 1 97.25 621 ALA B C 1
ATOM 11056 O O . ALA B 1 621 ? 18.531 15.414 -15.156 1 97.25 621 ALA B O 1
ATOM 11057 N N . TYR B 1 622 ? 20.297 14.648 -13.938 1 96.12 622 TYR B N 1
ATOM 11058 C CA . TYR B 1 622 ? 19.812 13.273 -13.922 1 96.12 622 TYR B CA 1
ATOM 11059 C C . TYR B 1 622 ? 18.469 13.188 -13.219 1 96.12 622 TYR B C 1
ATOM 11061 O O . TYR B 1 622 ? 17.562 12.492 -13.695 1 96.12 622 TYR B O 1
ATOM 11069 N N . LEU B 1 623 ? 18.281 13.883 -12.117 1 97.12 623 LEU B N 1
ATOM 11070 C CA . LEU B 1 623 ? 17.031 13.852 -11.367 1 97.12 623 LEU B CA 1
ATOM 11071 C C . LEU B 1 623 ? 15.898 14.438 -12.195 1 97.12 623 LEU B C 1
ATOM 11073 O O . LEU B 1 623 ? 14.789 13.891 -12.195 1 97.12 623 LEU B O 1
ATOM 11077 N N . VAL B 1 624 ? 16.156 15.477 -12.914 1 97.38 624 VAL B N 1
ATOM 11078 C CA . VAL B 1 624 ? 15.125 16.125 -13.727 1 97.38 624 VAL B CA 1
ATOM 11079 C C . VAL B 1 624 ? 14.703 15.188 -14.859 1 97.38 624 VAL B C 1
ATOM 11081 O O . VAL B 1 624 ? 13.508 15.047 -15.141 1 97.38 624 VAL B O 1
ATOM 11084 N N . ALA B 1 625 ? 15.617 14.477 -15.398 1 95 625 ALA B N 1
ATOM 11085 C CA . ALA B 1 625 ? 15.367 13.68 -16.594 1 95 625 ALA B CA 1
ATOM 11086 C C . ALA B 1 625 ? 14.742 12.336 -16.234 1 95 625 ALA B C 1
ATOM 11088 O O . ALA B 1 625 ? 13.844 11.852 -16.922 1 95 625 ALA B O 1
ATOM 11089 N N . PHE B 1 626 ? 15.188 11.719 -15.062 1 93.25 626 PHE B N 1
ATOM 11090 C CA . PHE B 1 626 ? 14.844 10.312 -14.867 1 93.25 626 PHE B CA 1
ATOM 11091 C C . PHE B 1 626 ? 14.047 10.133 -13.578 1 93.25 626 PHE B C 1
ATOM 11093 O O . PHE B 1 626 ? 13.359 9.125 -13.414 1 93.25 626 PHE B O 1
ATOM 11100 N N . HIS B 1 627 ? 14.172 11.094 -12.633 1 96 627 HIS B N 1
ATOM 11101 C CA . HIS B 1 627 ? 13.445 10.961 -11.367 1 96 627 HIS B CA 1
ATOM 11102 C C . HIS B 1 627 ? 12.75 12.258 -10.992 1 96 627 HIS B C 1
ATOM 11104 O O . HIS B 1 627 ? 12.992 12.812 -9.914 1 96 627 HIS B O 1
ATOM 11110 N N . PRO B 1 628 ? 11.82 12.609 -11.812 1 96.12 628 PRO B N 1
ATOM 11111 C CA . PRO B 1 628 ? 11.141 13.883 -11.547 1 96.12 628 PRO B CA 1
ATOM 11112 C C . PRO B 1 628 ? 10.336 13.859 -10.25 1 96.12 628 PRO B C 1
ATOM 11114 O O . PRO B 1 628 ? 10.109 14.914 -9.641 1 96.12 628 PRO B O 1
ATOM 11117 N N . LYS B 1 629 ? 9.969 12.703 -9.695 1 93.94 629 LYS B N 1
ATOM 11118 C CA . LYS B 1 629 ? 9.164 12.57 -8.484 1 93.94 629 LYS B CA 1
ATOM 11119 C C . LYS B 1 629 ? 9.961 12.969 -7.25 1 93.94 629 LYS B C 1
ATOM 11121 O O . LYS B 1 629 ? 9.391 13.227 -6.188 1 93.94 629 LYS B O 1
ATOM 11126 N N . LEU B 1 630 ? 11.297 12.977 -7.352 1 96.12 630 LEU B N 1
ATOM 11127 C CA . LEU B 1 630 ? 12.148 13.258 -6.199 1 96.12 630 LEU B CA 1
ATOM 11128 C C . LEU B 1 630 ? 12.438 14.75 -6.086 1 96.12 630 LEU B C 1
ATOM 11130 O O . LEU B 1 630 ? 13.094 15.188 -5.141 1 96.12 630 LEU B O 1
ATOM 11134 N N . LEU B 1 631 ? 11.961 15.492 -7.027 1 95.88 631 LEU B N 1
ATOM 11135 C CA . LEU B 1 631 ? 12.078 16.953 -6.969 1 95.88 631 LEU B CA 1
ATOM 11136 C C . LEU B 1 631 ? 10.836 17.578 -6.355 1 95.88 631 LEU B C 1
ATOM 11138 O O . LEU B 1 631 ? 9.758 16.969 -6.383 1 95.88 631 LEU B O 1
ATOM 11142 N N . PRO B 1 632 ? 11.008 18.688 -5.742 1 91.88 632 PRO B N 1
ATOM 11143 C CA . PRO B 1 632 ? 9.883 19.297 -5.039 1 91.88 632 PRO B CA 1
ATOM 11144 C C . PRO B 1 632 ? 8.781 19.766 -5.988 1 91.88 632 PRO B C 1
ATOM 11146 O O . PRO B 1 632 ? 7.617 19.875 -5.582 1 91.88 632 PRO B O 1
ATOM 11149 N N . ASP B 1 633 ? 9.086 19.969 -7.266 1 91.31 633 ASP B N 1
ATOM 11150 C CA . ASP B 1 633 ? 8.086 20.375 -8.258 1 91.31 633 ASP B CA 1
ATOM 11151 C C . ASP B 1 633 ? 7.176 19.219 -8.625 1 91.31 633 ASP B C 1
ATOM 11153 O O . ASP B 1 633 ? 7.516 18.047 -8.398 1 91.31 633 ASP B O 1
ATOM 11157 N N . ASP B 1 634 ? 6.016 19.656 -9.141 1 91.62 634 ASP B N 1
ATOM 11158 C CA . ASP B 1 634 ? 5.102 18.641 -9.648 1 91.62 634 ASP B CA 1
ATOM 11159 C C . ASP B 1 634 ? 5.766 17.797 -10.734 1 91.62 634 ASP B C 1
ATOM 11161 O O . ASP B 1 634 ? 6.484 18.312 -11.586 1 91.62 634 ASP B O 1
ATOM 11165 N N . LYS B 1 635 ? 5.492 16.562 -10.688 1 92.75 635 LYS B N 1
ATOM 11166 C CA . LYS B 1 635 ? 6.113 15.617 -11.609 1 92.75 635 LYS B CA 1
ATOM 11167 C C . LYS B 1 635 ? 5.824 15.984 -13.055 1 92.75 635 LYS B C 1
ATOM 11169 O O . LYS B 1 635 ? 6.73 16.016 -13.891 1 92.75 635 LYS B O 1
ATOM 11174 N N . ASP B 1 636 ? 4.562 16.219 -13.406 1 92.94 636 ASP B N 1
ATOM 11175 C CA . ASP B 1 636 ? 4.172 16.516 -14.781 1 92.94 636 ASP B CA 1
ATOM 11176 C C . ASP B 1 636 ? 4.789 17.828 -15.258 1 92.94 636 ASP B C 1
ATOM 11178 O O . ASP B 1 636 ? 5.16 17.953 -16.422 1 92.94 636 ASP B O 1
ATOM 11182 N N . GLY B 1 637 ? 4.891 18.766 -14.32 1 94.88 637 GLY B N 1
ATOM 11183 C CA . GLY B 1 637 ? 5.551 20.016 -14.664 1 94.88 637 GLY B CA 1
ATOM 11184 C C . GLY B 1 637 ? 7.023 19.844 -14.984 1 94.88 637 GLY B C 1
ATOM 11185 O O . GLY B 1 637 ? 7.527 20.422 -15.945 1 94.88 637 GLY B O 1
ATOM 11186 N N . THR B 1 638 ? 7.676 19.047 -14.203 1 96.44 638 THR B N 1
ATOM 11187 C CA . THR B 1 638 ? 9.094 18.766 -14.414 1 96.44 638 THR B CA 1
ATOM 11188 C C . THR B 1 638 ? 9.305 18.031 -15.734 1 96.44 638 THR B C 1
ATOM 11190 O O . THR B 1 638 ? 10.219 18.359 -16.5 1 96.44 638 THR B O 1
ATOM 11193 N N . GLU B 1 639 ? 8.43 17.109 -16.031 1 95.88 639 GLU B N 1
ATOM 11194 C CA . GLU B 1 639 ? 8.539 16.359 -17.266 1 95.88 639 GLU B CA 1
ATOM 11195 C C . GLU B 1 639 ? 8.305 17.25 -18.484 1 95.88 639 GLU B C 1
ATOM 11197 O O . GLU B 1 639 ? 8.93 17.062 -19.531 1 95.88 639 GLU B O 1
ATOM 11202 N N . LEU B 1 640 ? 7.449 18.188 -18.312 1 95.81 640 LEU B N 1
ATOM 11203 C CA . LEU B 1 640 ? 7.176 19.109 -19.406 1 95.81 640 LEU B CA 1
ATOM 11204 C C . LEU B 1 640 ? 8.391 19.984 -19.688 1 95.81 640 LEU B C 1
ATOM 11206 O O . LEU B 1 640 ? 8.734 20.219 -20.844 1 95.81 640 LEU B O 1
ATOM 11210 N N . VAL B 1 641 ? 8.992 20.5 -18.656 1 96.38 641 VAL B N 1
ATOM 11211 C CA . VAL B 1 641 ? 10.172 21.344 -18.812 1 96.38 641 VAL B CA 1
ATOM 11212 C C . VAL B 1 641 ? 11.273 20.578 -19.547 1 96.38 641 VAL B C 1
ATOM 11214 O O . VAL B 1 641 ? 11.891 21.094 -20.469 1 96.38 641 VAL B O 1
ATOM 11217 N N . TYR B 1 642 ? 11.484 19.328 -19.156 1 96.25 642 TYR B N 1
ATOM 11218 C CA . TYR B 1 642 ? 12.5 18.484 -19.781 1 96.25 642 TYR B CA 1
ATOM 11219 C C . TYR B 1 642 ? 12.141 18.188 -21.234 1 96.25 642 TYR B C 1
ATOM 11221 O O . TYR B 1 642 ? 13 18.234 -22.109 1 96.25 642 TYR B O 1
ATOM 11229 N N . ALA B 1 643 ? 10.93 17.906 -21.453 1 95.06 643 ALA B N 1
ATOM 11230 C CA . ALA B 1 643 ? 10.461 17.625 -22.812 1 95.06 643 ALA B CA 1
ATOM 11231 C C . ALA B 1 643 ? 10.625 18.844 -23.719 1 95.06 643 ALA B C 1
ATOM 11233 O O . ALA B 1 643 ? 11.016 18.719 -24.875 1 95.06 643 ALA B O 1
ATOM 11234 N N . ASP B 1 644 ? 10.32 20.016 -23.203 1 94.5 644 ASP B N 1
ATOM 11235 C CA . ASP B 1 644 ? 10.477 21.25 -23.969 1 94.5 644 ASP B CA 1
ATOM 11236 C C . ASP B 1 644 ? 11.945 21.516 -24.297 1 94.5 644 ASP B C 1
ATOM 11238 O O . ASP B 1 644 ? 12.273 21.938 -25.406 1 94.5 644 ASP B O 1
ATOM 11242 N N . MET B 1 645 ? 12.773 21.297 -23.344 1 94.56 645 MET B N 1
ATOM 11243 C CA . MET B 1 645 ? 14.203 21.469 -23.578 1 94.56 645 MET B CA 1
ATOM 11244 C C . MET B 1 645 ? 14.68 20.516 -24.672 1 94.56 645 MET B C 1
ATOM 11246 O O . MET B 1 645 ? 15.422 20.922 -25.562 1 94.56 645 MET B O 1
ATOM 11250 N N . LYS B 1 646 ? 14.289 19.25 -24.562 1 91.81 646 LYS B N 1
ATOM 11251 C CA . LYS B 1 646 ? 14.672 18.266 -25.562 1 91.81 646 LYS B CA 1
ATOM 11252 C C . LYS B 1 646 ? 14.164 18.641 -26.953 1 91.81 646 LYS B C 1
ATOM 11254 O O . LYS B 1 646 ? 14.875 18.484 -27.938 1 91.81 646 LYS B O 1
ATOM 11259 N N . LYS B 1 647 ? 12.969 19.156 -26.984 1 93 647 LYS B N 1
ATOM 11260 C CA . LYS B 1 647 ? 12.383 19.578 -28.25 1 93 647 LYS B CA 1
ATOM 11261 C C . LYS B 1 647 ? 13.18 20.734 -28.859 1 93 647 LYS B C 1
ATOM 11263 O O . LYS B 1 647 ? 13.469 20.75 -30.047 1 93 647 LYS B O 1
ATOM 11268 N N . GLN B 1 648 ? 13.531 21.703 -28.031 1 92.12 648 GLN B N 1
ATOM 11269 C CA . GLN B 1 648 ? 14.305 22.844 -28.484 1 92.12 648 GLN B CA 1
ATOM 11270 C C . GLN B 1 648 ? 15.688 22.422 -28.984 1 92.12 648 GLN B C 1
ATOM 11272 O O . GLN B 1 648 ? 16.172 22.922 -30 1 92.12 648 GLN B O 1
ATOM 11277 N N . LEU B 1 649 ? 16.297 21.547 -28.234 1 91.62 649 LEU B N 1
ATOM 11278 C CA . LEU B 1 649 ? 17.594 21.047 -28.641 1 91.62 649 LEU B CA 1
ATOM 11279 C C . LEU B 1 649 ? 17.516 20.297 -29.953 1 91.62 649 LEU B C 1
ATOM 11281 O O . LEU B 1 649 ? 18.406 20.422 -30.812 1 91.62 649 LEU B O 1
ATOM 11285 N N . ARG B 1 650 ? 16.484 19.562 -30.109 1 89.88 650 ARG B N 1
ATOM 11286 C CA . ARG B 1 650 ? 16.266 18.828 -31.359 1 89.88 650 ARG B CA 1
ATOM 11287 C C . ARG B 1 650 ? 16.094 19.781 -32.531 1 89.88 650 ARG B C 1
ATOM 11289 O O . ARG B 1 650 ? 16.625 19.531 -33.625 1 89.88 650 ARG B O 1
ATOM 11296 N N . GLU B 1 651 ? 15.391 20.812 -32.281 1 90.69 651 GLU B N 1
ATOM 11297 C CA . GLU B 1 651 ? 15.172 21.812 -33.344 1 90.69 651 GLU B CA 1
ATOM 11298 C C . GLU B 1 651 ? 16.469 22.516 -33.688 1 90.69 651 GLU B C 1
ATOM 11300 O O . GLU B 1 651 ? 16.75 22.719 -34.875 1 90.69 651 GLU B O 1
ATOM 11305 N N . GLU B 1 652 ? 17.25 22.844 -32.719 1 89.75 652 GLU B N 1
ATOM 11306 C CA . GLU B 1 652 ? 18.516 23.516 -32.969 1 89.75 652 GLU B CA 1
ATOM 11307 C C . GLU B 1 652 ? 19.5 22.625 -33.719 1 89.75 652 GLU B C 1
ATOM 11309 O O . GLU B 1 652 ? 20.344 23.094 -34.469 1 89.75 652 GLU B O 1
ATOM 11314 N N . MET B 1 653 ? 19.391 21.312 -33.469 1 90.81 653 MET B N 1
ATOM 11315 C CA . MET B 1 653 ? 20.312 20.375 -34.094 1 90.81 653 MET B CA 1
ATOM 11316 C C . MET B 1 653 ? 19.859 19.969 -35.469 1 90.81 653 MET B C 1
ATOM 11318 O O . MET B 1 653 ? 20.531 19.219 -36.188 1 90.81 653 MET B O 1
ATOM 11322 N N . GLY B 1 654 ? 18.766 20.406 -36 1 87.31 654 GLY B N 1
ATOM 11323 C CA . GLY B 1 654 ? 18.297 20.141 -37.344 1 87.31 654 GLY B CA 1
ATOM 11324 C C . GLY B 1 654 ? 17.312 19 -37.406 1 87.31 654 GLY B C 1
ATOM 11325 O O . GLY B 1 654 ? 17.219 18.312 -38.406 1 87.31 654 GLY B O 1
ATOM 11326 N N . GLY B 1 655 ? 16.719 18.656 -36.344 1 85.88 655 GLY B N 1
ATOM 11327 C CA . GLY B 1 655 ? 15.68 17.641 -36.375 1 85.88 655 GLY B CA 1
ATOM 11328 C C . GLY B 1 655 ? 16.062 16.391 -35.625 1 85.88 655 GLY B C 1
ATOM 11329 O O . GLY B 1 655 ? 17.031 16.375 -34.844 1 85.88 655 GLY B O 1
ATOM 11330 N N . TRP B 1 656 ? 15.305 15.391 -35.781 1 85.06 656 TRP B N 1
ATOM 11331 C CA . TRP B 1 656 ? 15.43 14.133 -35.031 1 85.06 656 TRP B CA 1
ATOM 11332 C C . TRP B 1 656 ? 16.766 13.453 -35.344 1 85.06 656 TRP B C 1
ATOM 11334 O O . TRP B 1 656 ? 17.484 13.055 -34.438 1 85.06 656 TRP B O 1
ATOM 11344 N N . TRP B 1 657 ? 17.156 13.492 -36.562 1 82.44 657 TRP B N 1
ATOM 11345 C CA . TRP B 1 657 ? 18.375 12.812 -36.969 1 82.44 657 TRP B CA 1
ATOM 11346 C C . TRP B 1 657 ? 19.609 13.57 -36.5 1 82.44 657 TRP B C 1
ATOM 11348 O O . TRP B 1 657 ? 20.594 12.953 -36.031 1 82.44 657 TRP B O 1
ATOM 11358 N N . GLY B 1 658 ? 19.5 14.797 -36.531 1 82.06 658 GLY B N 1
ATOM 11359 C CA . GLY B 1 658 ? 20.609 15.602 -36.062 1 82.06 658 GLY B CA 1
ATOM 11360 C C . GLY B 1 658 ? 20.844 15.477 -34.562 1 82.06 658 GLY B C 1
ATOM 11361 O O . GLY B 1 658 ? 21.984 15.43 -34.094 1 82.06 658 GLY B O 1
ATOM 11362 N N . TYR B 1 659 ? 19.797 15.328 -33.875 1 84.81 659 TYR B N 1
ATOM 11363 C CA . TYR B 1 659 ? 19.859 15.234 -32.406 1 84.81 659 TYR B CA 1
ATOM 11364 C C . TYR B 1 659 ? 20.516 13.93 -31.984 1 84.81 659 TYR B C 1
ATOM 11366 O O . TYR B 1 659 ? 21.391 13.938 -31.109 1 84.81 659 TYR B O 1
ATOM 11374 N N . TYR B 1 660 ? 20.188 12.828 -32.562 1 82.12 660 TYR B N 1
ATOM 11375 C CA . TYR B 1 660 ? 20.688 11.531 -32.125 1 82.12 660 TYR B CA 1
ATOM 11376 C C . TYR B 1 660 ? 22.047 11.234 -32.719 1 82.12 660 TYR B C 1
ATOM 11378 O O . TYR B 1 660 ? 22.828 10.438 -32.156 1 82.12 660 TYR B O 1
ATOM 11386 N N . ARG B 1 661 ? 22.484 11.914 -33.781 1 79.44 661 ARG B N 1
ATOM 11387 C CA . ARG B 1 661 ? 23.766 11.68 -34.438 1 79.44 661 ARG B CA 1
ATOM 11388 C C . ARG B 1 661 ? 24.812 12.688 -33.969 1 79.44 661 ARG B C 1
ATOM 11390 O O . ARG B 1 661 ? 26.016 12.484 -34.156 1 79.44 661 ARG B O 1
ATOM 11397 N N . SER B 1 662 ? 24.359 13.648 -33.312 1 83.56 662 SER B N 1
ATOM 11398 C CA . SER B 1 662 ? 25.281 14.711 -32.938 1 83.56 662 SER B CA 1
ATOM 11399 C C . SER B 1 662 ? 26.125 14.281 -31.734 1 83.56 662 SER B C 1
ATOM 11401 O O . SER B 1 662 ? 25.625 13.609 -30.828 1 83.56 662 SER B O 1
ATOM 11403 N N . GLY B 1 663 ? 27.391 14.609 -31.75 1 81.75 663 GLY B N 1
ATOM 11404 C CA . GLY B 1 663 ? 28.297 14.391 -30.641 1 81.75 663 GLY B CA 1
ATOM 11405 C C . GLY B 1 663 ? 28.422 15.594 -29.719 1 81.75 663 GLY B C 1
ATOM 11406 O O . GLY B 1 663 ? 27.703 16.578 -29.891 1 81.75 663 GLY B O 1
ATOM 11407 N N . GLU B 1 664 ? 29.203 15.547 -28.781 1 88.06 664 GLU B N 1
ATOM 11408 C CA . GLU B 1 664 ? 29.406 16.594 -27.781 1 88.06 664 GLU B CA 1
ATOM 11409 C C . GLU B 1 664 ? 29.906 17.891 -28.438 1 88.06 664 GLU B C 1
ATOM 11411 O O . GLU B 1 664 ? 29.438 18.969 -28.109 1 88.06 664 GLU B O 1
ATOM 11416 N N . SER B 1 665 ? 30.781 17.781 -29.406 1 89.19 665 SER B N 1
ATOM 11417 C CA . SER B 1 665 ? 31.375 18.938 -30.062 1 89.19 665 SER B CA 1
ATOM 11418 C C . SER B 1 665 ? 30.375 19.672 -30.938 1 89.19 665 SER B C 1
ATOM 11420 O O . SER B 1 665 ? 30.375 20.906 -30.984 1 89.19 665 SER B O 1
ATOM 11422 N N . ASP B 1 666 ? 29.547 18.922 -31.578 1 89.62 666 ASP B N 1
ATOM 11423 C CA . ASP B 1 666 ? 28.516 19.531 -32.406 1 89.62 666 ASP B CA 1
ATOM 11424 C C . ASP B 1 666 ? 27.5 20.297 -31.578 1 89.62 666 ASP B C 1
ATOM 11426 O O . ASP B 1 666 ? 27.109 21.406 -31.938 1 89.62 666 ASP B O 1
ATOM 11430 N N . ARG B 1 667 ? 27.141 19.734 -30.547 1 92.25 667 ARG B N 1
ATOM 11431 C CA . ARG B 1 667 ? 26.172 20.375 -29.672 1 92.25 667 ARG B CA 1
ATOM 11432 C C . ARG B 1 667 ? 26.766 21.641 -29.031 1 92.25 667 ARG B C 1
ATOM 11434 O O . ARG B 1 667 ? 26.078 22.641 -28.891 1 92.25 667 ARG B O 1
ATOM 11441 N N . TYR B 1 668 ? 28.016 21.469 -28.641 1 93.75 668 TYR B N 1
ATOM 11442 C CA . TYR B 1 668 ? 28.719 22.609 -28.094 1 93.75 668 TYR B CA 1
ATOM 11443 C C . TYR B 1 668 ? 28.719 23.781 -29.078 1 93.75 668 TYR B C 1
ATOM 11445 O O . TYR B 1 668 ? 28.391 24.906 -28.703 1 93.75 668 TYR B O 1
ATOM 11453 N N . THR B 1 669 ? 29.047 23.5 -30.281 1 93.31 669 THR B N 1
ATOM 11454 C CA . THR B 1 669 ? 29.156 24.531 -31.297 1 93.31 669 THR B CA 1
ATOM 11455 C C . THR B 1 669 ? 27.797 25.188 -31.547 1 93.31 669 THR B C 1
ATOM 11457 O O . THR B 1 669 ? 27.703 26.406 -31.672 1 93.31 669 THR B O 1
ATOM 11460 N N . LYS B 1 670 ? 26.844 24.391 -31.594 1 92.12 670 LYS B N 1
ATOM 11461 C CA . LYS B 1 670 ? 25.5 24.906 -31.859 1 92.12 670 LYS B CA 1
ATOM 11462 C C . LYS B 1 670 ? 25 25.766 -30.703 1 92.12 670 LYS B C 1
ATOM 11464 O O . LYS B 1 670 ? 24.375 26.797 -30.906 1 92.12 670 LYS B O 1
ATOM 11469 N N . LEU B 1 671 ? 25.25 25.344 -29.484 1 94.06 671 LEU B N 1
ATOM 11470 C CA . LEU B 1 671 ? 24.797 26.062 -28.312 1 94.06 671 LEU B CA 1
ATOM 11471 C C . LEU B 1 671 ? 25.531 27.391 -28.172 1 94.06 671 LEU B C 1
ATOM 11473 O O . LEU B 1 671 ? 24.953 28.391 -27.734 1 94.06 671 LEU B O 1
ATOM 11477 N N . MET B 1 672 ? 26.75 27.391 -28.547 1 93.94 672 MET B N 1
ATOM 11478 C CA . MET B 1 672 ? 27.516 28.625 -28.5 1 93.94 672 MET B CA 1
ATOM 11479 C C . MET B 1 672 ? 27.016 29.609 -29.547 1 93.94 672 MET B C 1
ATOM 11481 O O . MET B 1 672 ? 27.031 30.828 -29.328 1 93.94 672 MET B O 1
ATOM 11485 N N . LYS B 1 673 ? 26.531 29.062 -30.641 1 92.75 673 LYS B N 1
ATOM 11486 C CA . LYS B 1 673 ? 25.906 29.906 -31.656 1 92.75 673 LYS B CA 1
ATOM 11487 C C . LYS B 1 673 ? 24.609 30.531 -31.125 1 92.75 673 LYS B C 1
ATOM 11489 O O . LYS B 1 673 ? 24.328 31.703 -31.391 1 92.75 673 LYS B O 1
ATOM 11494 N N . VAL B 1 674 ? 23.859 29.75 -30.422 1 91.88 674 VAL B N 1
ATOM 11495 C CA . VAL B 1 674 ? 22.625 30.219 -29.828 1 91.88 674 VAL B CA 1
ATOM 11496 C C . VAL B 1 674 ? 22.906 31.344 -28.828 1 91.88 674 VAL B C 1
ATOM 11498 O O . VAL B 1 674 ? 22.172 32.312 -28.75 1 91.88 674 VAL B O 1
ATOM 11501 N N . ALA B 1 675 ? 23.922 31.188 -28.062 1 90.88 675 ALA B N 1
ATOM 11502 C CA . ALA B 1 675 ? 24.312 32.156 -27.062 1 90.88 675 ALA B CA 1
ATOM 11503 C C . ALA B 1 675 ? 24.641 33.5 -27.703 1 90.88 675 ALA B C 1
ATOM 11505 O O . ALA B 1 675 ? 24.391 34.562 -27.125 1 90.88 675 ALA B O 1
ATOM 11506 N N . ARG B 1 676 ? 25.188 33.469 -28.891 1 87.25 676 ARG B N 1
ATOM 11507 C CA . ARG B 1 676 ? 25.609 34.688 -29.578 1 87.25 676 ARG B CA 1
ATOM 11508 C C . ARG B 1 676 ? 24.438 35.344 -30.297 1 87.25 676 ARG B C 1
ATOM 11510 O O . ARG B 1 676 ? 24.438 36.562 -30.484 1 87.25 676 ARG B O 1
ATOM 11517 N N . ALA B 1 677 ? 23.5 34.438 -30.75 1 78.81 677 ALA B N 1
ATOM 11518 C CA . ALA B 1 677 ? 22.359 34.969 -31.516 1 78.81 677 ALA B CA 1
ATOM 11519 C C . ALA B 1 677 ? 21.344 35.625 -30.594 1 78.81 677 ALA B C 1
ATOM 11521 O O . ALA B 1 677 ? 20.938 35.062 -29.594 1 78.81 677 ALA B O 1
ATOM 11522 N N . ARG B 1 678 ? 21.516 36.875 -30 1 60 678 ARG B N 1
ATOM 11523 C CA . ARG B 1 678 ? 20.656 37.656 -29.125 1 60 678 ARG B CA 1
ATOM 11524 C C . ARG B 1 678 ? 19.188 37.281 -29.297 1 60 678 ARG B C 1
ATOM 11526 O O . ARG B 1 678 ? 18.422 38.031 -29.906 1 60 678 ARG B O 1
ATOM 11533 N N . GLN B 1 679 ? 18.781 36.031 -29.328 1 57.69 679 GLN B N 1
ATOM 11534 C CA . GLN B 1 679 ? 17.359 35.719 -29.516 1 57.69 679 GLN B CA 1
ATOM 11535 C C . GLN B 1 679 ? 16.562 36.031 -28.25 1 57.69 679 GLN B C 1
ATOM 11537 O O . GLN B 1 679 ? 17.047 35.812 -27.141 1 57.69 679 GLN B O 1
ATOM 11542 N N . GLU B 1 680 ? 15.508 36.844 -28.406 1 54.59 680 GLU B N 1
ATOM 11543 C CA . GLU B 1 680 ? 14.5 37.312 -27.469 1 54.59 680 GLU B CA 1
ATOM 11544 C C . GLU B 1 680 ? 13.844 36.156 -26.719 1 54.59 680 GLU B C 1
ATOM 11546 O O . GLU B 1 680 ? 13.258 36.375 -25.641 1 54.59 680 GLU B O 1
ATOM 11551 N N . GLU B 1 681 ? 13.914 34.906 -27.359 1 60.06 681 GLU B N 1
ATOM 11552 C CA . GLU B 1 681 ? 13.047 33.875 -26.75 1 60.06 681 GLU B CA 1
ATOM 11553 C C . GLU B 1 681 ? 13.672 33.312 -25.484 1 60.06 681 GLU B C 1
ATOM 11555 O O . GLU B 1 681 ? 14.867 33 -25.453 1 60.06 681 GLU B O 1
ATOM 11560 N N . THR B 1 682 ? 12.992 33.375 -24.375 1 77.94 682 THR B N 1
ATOM 11561 C CA . THR B 1 682 ? 13.422 33.062 -23.031 1 77.94 682 THR B CA 1
ATOM 11562 C C . THR B 1 682 ? 13.211 31.594 -22.719 1 77.94 682 THR B C 1
ATOM 11564 O O . THR B 1 682 ? 12.383 31.234 -21.875 1 77.94 682 THR B O 1
ATOM 11567 N N . THR B 1 683 ? 13.875 30.656 -23.703 1 88.06 683 THR B N 1
ATOM 11568 C CA . THR B 1 683 ? 13.805 29.219 -23.422 1 88.06 683 THR B CA 1
ATOM 11569 C C . THR B 1 683 ? 14.953 28.797 -22.516 1 88.06 683 THR B C 1
ATOM 11571 O O . THR B 1 683 ? 15.891 29.562 -22.281 1 88.06 683 THR B O 1
ATOM 11574 N N . VAL B 1 684 ? 14.875 27.562 -22.062 1 94 684 VAL B N 1
ATOM 11575 C CA . VAL B 1 684 ? 15.867 27.016 -21.141 1 94 684 VAL B CA 1
ATOM 11576 C C . VAL B 1 684 ? 17.219 26.906 -21.844 1 94 684 VAL B C 1
ATOM 11578 O O . VAL B 1 684 ? 18.25 27.234 -21.266 1 94 684 VAL B O 1
ATOM 11581 N N . ILE B 1 685 ? 17.25 26.547 -23.125 1 94 685 ILE B N 1
ATOM 11582 C CA . ILE B 1 685 ? 18.469 26.359 -23.891 1 94 685 ILE B CA 1
ATOM 11583 C C . ILE B 1 685 ? 19.141 27.719 -24.141 1 94 685 ILE B C 1
ATOM 11585 O O . ILE B 1 685 ? 20.344 27.859 -23.969 1 94 685 ILE B O 1
ATOM 11589 N N . SER B 1 686 ? 18.344 28.688 -24.516 1 93.56 686 SER B N 1
ATOM 11590 C CA . SER B 1 686 ? 18.891 30.031 -24.766 1 93.56 686 SER B CA 1
ATOM 11591 C C . SER B 1 686 ? 19.438 30.641 -23.5 1 93.56 686 SER B C 1
ATOM 11593 O O . SER B 1 686 ? 20.516 31.234 -23.5 1 93.56 686 SER B O 1
ATOM 11595 N N . LYS B 1 687 ? 18.703 30.469 -22.406 1 93.12 687 LYS B N 1
ATOM 11596 C CA . LYS B 1 687 ? 19.156 30.984 -21.125 1 93.12 687 LYS B CA 1
ATOM 11597 C C . LYS B 1 687 ? 20.453 30.312 -20.688 1 93.12 687 LYS B C 1
ATOM 11599 O O . LYS B 1 687 ? 21.375 30.969 -20.219 1 93.12 687 LYS B O 1
ATOM 11604 N N . GLY B 1 688 ? 20.484 29.016 -20.844 1 95.44 688 GLY B N 1
ATOM 11605 C CA . GLY B 1 688 ? 21.672 28.25 -20.453 1 95.44 688 GLY B CA 1
ATOM 11606 C C . GLY B 1 688 ? 22.891 28.578 -21.281 1 95.44 688 GLY B C 1
ATOM 11607 O O . GLY B 1 688 ? 24 28.719 -20.734 1 95.44 688 GLY B O 1
ATOM 11608 N N . ALA B 1 689 ? 22.703 28.719 -22.547 1 94.88 689 ALA B N 1
ATOM 11609 C CA . ALA B 1 689 ? 23.797 29.062 -23.438 1 94.88 689 ALA B CA 1
ATOM 11610 C C . ALA B 1 689 ? 24.344 30.453 -23.141 1 94.88 689 ALA B C 1
ATOM 11612 O O . ALA B 1 689 ? 25.562 30.656 -23.109 1 94.88 689 ALA B O 1
ATOM 11613 N N . ARG B 1 690 ? 23.469 31.375 -22.938 1 93.44 690 ARG B N 1
ATOM 11614 C CA . ARG B 1 690 ? 23.891 32.719 -22.594 1 93.44 690 ARG B CA 1
ATOM 11615 C C . ARG B 1 690 ? 24.656 32.781 -21.281 1 93.44 690 ARG B C 1
ATOM 11617 O O . ARG B 1 690 ? 25.672 33.438 -21.172 1 93.44 690 ARG B O 1
ATOM 11624 N N . LEU B 1 691 ? 24.109 32.062 -20.312 1 94 691 LEU B N 1
ATOM 11625 C CA . LEU B 1 691 ? 24.781 31.969 -19.031 1 94 691 LEU B CA 1
ATOM 11626 C C . LEU B 1 691 ? 26.156 31.312 -19.172 1 94 691 LEU B C 1
ATOM 11628 O O . LEU B 1 691 ? 27.125 31.75 -18.531 1 94 691 LEU B O 1
ATOM 11632 N N . GLY B 1 692 ? 26.25 30.297 -19.953 1 94.5 692 GLY B N 1
ATOM 11633 C CA . GLY B 1 692 ? 27.531 29.641 -20.203 1 94.5 692 GLY B CA 1
ATOM 11634 C C . GLY B 1 692 ? 28.562 30.562 -20.812 1 94.5 692 GLY B C 1
ATOM 11635 O O . GLY B 1 692 ? 29.719 30.547 -20.422 1 94.5 692 GLY B O 1
ATOM 11636 N N . LYS B 1 693 ? 28.141 31.344 -21.75 1 92.69 693 LYS B N 1
ATOM 11637 C CA . LYS B 1 693 ? 29.047 32.281 -22.375 1 92.69 693 LYS B CA 1
ATOM 11638 C C . LYS B 1 693 ? 29.578 33.312 -21.359 1 92.69 693 LYS B C 1
ATOM 11640 O O . LYS B 1 693 ? 30.766 33.656 -21.391 1 92.69 693 LYS B O 1
ATOM 11645 N N . VAL B 1 694 ? 28.719 33.781 -20.5 1 89.62 694 VAL B N 1
ATOM 11646 C CA . VAL B 1 694 ? 29.125 34.719 -19.469 1 89.62 694 VAL B CA 1
ATOM 11647 C C . VAL B 1 694 ? 30.234 34.094 -18.625 1 89.62 694 VAL B C 1
ATOM 11649 O O . VAL B 1 694 ? 31.234 34.75 -18.312 1 89.62 694 VAL B O 1
ATOM 11652 N N . PHE B 1 695 ? 30.125 32.844 -18.25 1 92 695 PHE B N 1
ATOM 11653 C CA . PHE B 1 695 ? 31.109 32.156 -17.406 1 92 695 PHE B CA 1
ATOM 11654 C C . PHE B 1 695 ? 32.406 31.922 -18.188 1 92 695 PHE B C 1
ATOM 11656 O O . PHE B 1 695 ? 33.5 32.031 -17.625 1 92 695 PHE B O 1
ATOM 11663 N N . ILE B 1 696 ? 32.281 31.625 -19.438 1 92.38 696 ILE B N 1
ATOM 11664 C CA . ILE B 1 696 ? 33.438 31.375 -20.266 1 92.38 696 ILE B CA 1
ATOM 11665 C C . ILE B 1 696 ? 34.25 32.656 -20.406 1 92.38 696 ILE B C 1
ATOM 11667 O O . ILE B 1 696 ? 35.5 32.656 -20.297 1 92.38 696 ILE B O 1
ATOM 11671 N N . ASP B 1 697 ? 33.562 33.75 -20.594 1 87.75 697 ASP B N 1
ATOM 11672 C CA . ASP B 1 697 ? 34.25 35.031 -20.703 1 87.75 697 ASP B CA 1
ATOM 11673 C C . ASP B 1 697 ? 34.875 35.438 -19.391 1 87.75 697 ASP B C 1
ATOM 11675 O O . ASP B 1 697 ? 36 35.969 -19.375 1 87.75 697 ASP B O 1
ATOM 11679 N N . ARG B 1 698 ? 34.281 35.094 -18.344 1 86.12 698 ARG B N 1
ATOM 11680 C CA . ARG B 1 698 ? 34.781 35.469 -17.031 1 86.12 698 ARG B CA 1
ATOM 11681 C C . ARG B 1 698 ? 35.969 34.594 -16.641 1 86.12 698 ARG B C 1
ATOM 11683 O O . ARG B 1 698 ? 36.906 35.031 -15.969 1 86.12 698 ARG B O 1
ATOM 11690 N N . TYR B 1 699 ? 35.875 33.375 -16.969 1 88.44 699 TYR B N 1
ATOM 11691 C CA . TYR B 1 699 ? 36.969 32.438 -16.703 1 88.44 699 TYR B CA 1
ATOM 11692 C C . TYR B 1 699 ? 38.25 32.906 -17.375 1 88.44 699 TYR B C 1
ATOM 11694 O O . TYR B 1 699 ? 39.344 32.75 -16.797 1 88.44 699 TYR B O 1
ATOM 11702 N N . LYS B 1 700 ? 38.25 33.406 -18.594 1 80.75 700 LYS B N 1
ATOM 11703 C CA . LYS B 1 700 ? 39.375 33.844 -19.359 1 80.75 700 LYS B CA 1
ATOM 11704 C C . LYS B 1 700 ? 40.031 35.062 -18.703 1 80.75 700 LYS B C 1
ATOM 11706 O O . LYS B 1 700 ? 41.25 35.188 -18.656 1 80.75 700 LYS B O 1
ATOM 11711 N N . ASP B 1 701 ? 39.375 35.969 -18.422 1 71.44 701 ASP B N 1
ATOM 11712 C CA . ASP B 1 701 ? 39.906 37.281 -17.953 1 71.44 701 ASP B CA 1
ATOM 11713 C C . ASP B 1 701 ? 40.625 37.125 -16.625 1 71.44 701 ASP B C 1
ATOM 11715 O O . ASP B 1 701 ? 41.625 37.781 -16.391 1 71.44 701 ASP B O 1
ATOM 11719 N N . ASP B 1 702 ? 40.562 36.531 -15.57 1 60.88 702 ASP B N 1
ATOM 11720 C CA . ASP B 1 702 ? 41.469 36.469 -14.43 1 60.88 702 ASP B CA 1
ATOM 11721 C C . ASP B 1 702 ? 40.938 35.531 -13.352 1 60.88 702 ASP B C 1
ATOM 11723 O O . ASP B 1 702 ? 41.656 35.188 -12.414 1 60.88 702 ASP B O 1
ATOM 11727 N N . ALA B 1 703 ? 39.844 35.062 -13.383 1 66.56 703 ALA B N 1
ATOM 11728 C CA . ALA B 1 703 ? 39.375 34.594 -12.094 1 66.56 703 ALA B CA 1
ATOM 11729 C C . ALA B 1 703 ? 38.844 33.156 -12.188 1 66.56 703 ALA B C 1
ATOM 11731 O O . ALA B 1 703 ? 37.688 32.875 -11.945 1 66.56 703 ALA B O 1
ATOM 11732 N N . ARG B 1 704 ? 39.844 32.25 -12.602 1 71.62 704 ARG B N 1
ATOM 11733 C CA . ARG B 1 704 ? 39.5 30.875 -12.859 1 71.62 704 ARG B CA 1
ATOM 11734 C C . ARG B 1 704 ? 38.938 30.219 -11.609 1 71.62 704 ARG B C 1
ATOM 11736 O O . ARG B 1 704 ? 37.875 29.578 -11.656 1 71.62 704 ARG B O 1
ATOM 11743 N N . GLU B 1 705 ? 39.562 30.469 -10.555 1 76.12 705 GLU B N 1
ATOM 11744 C CA . GLU B 1 705 ? 39.25 29.797 -9.305 1 76.12 705 GLU B CA 1
ATOM 11745 C C . GLU B 1 705 ? 37.938 30.312 -8.711 1 76.12 705 GLU B C 1
ATOM 11747 O O . GLU B 1 705 ? 37.156 29.562 -8.133 1 76.12 705 GLU B O 1
ATOM 11752 N N . ARG B 1 706 ? 37.656 31.469 -9.078 1 85.5 706 ARG B N 1
ATOM 11753 C CA . ARG B 1 706 ? 36.5 32.094 -8.461 1 85.5 706 ARG B CA 1
ATOM 11754 C C . ARG B 1 706 ? 35.188 31.609 -9.133 1 85.5 706 ARG B C 1
ATOM 11756 O O . ARG B 1 706 ? 34.156 31.469 -8.477 1 85.5 706 ARG B O 1
ATOM 11763 N N . VAL B 1 707 ? 35.312 31.281 -10.398 1 90.06 707 VAL B N 1
ATOM 11764 C CA . VAL B 1 707 ? 34.125 30.859 -11.141 1 90.06 707 VAL B CA 1
ATOM 11765 C C . VAL B 1 707 ? 33.688 29.469 -10.688 1 90.06 707 VAL B C 1
ATOM 11767 O O . VAL B 1 707 ? 32.531 29.25 -10.383 1 90.06 707 VAL B O 1
ATOM 11770 N N . TRP B 1 708 ? 34.656 28.625 -10.578 1 93 708 TRP B N 1
ATOM 11771 C CA . TRP B 1 708 ? 34.312 27.266 -10.172 1 93 708 TRP B CA 1
ATOM 11772 C C . TRP B 1 708 ? 33.875 27.219 -8.719 1 93 708 TRP B C 1
ATOM 11774 O O . TRP B 1 708 ? 33 26.438 -8.344 1 93 708 TRP B O 1
ATOM 11784 N N . LYS B 1 709 ? 34.5 28 -7.891 1 91.94 709 LYS B N 1
ATOM 11785 C CA . LYS B 1 709 ? 34.094 28.078 -6.496 1 91.94 709 LYS B CA 1
ATOM 11786 C C . LYS B 1 709 ? 32.625 28.547 -6.379 1 91.94 709 LYS B C 1
ATOM 11788 O O . LYS B 1 709 ? 31.859 27.984 -5.598 1 91.94 709 LYS B O 1
ATOM 11793 N N . LEU B 1 710 ? 32.281 29.5 -7.168 1 92 710 LEU B N 1
ATOM 11794 C CA . LEU B 1 710 ? 30.906 30 -7.184 1 92 710 LEU B CA 1
ATOM 11795 C C . LEU B 1 710 ? 29.938 28.891 -7.625 1 92 710 LEU B C 1
ATOM 11797 O O . LEU B 1 710 ? 28.891 28.688 -7.004 1 92 710 LEU B O 1
ATOM 11801 N N . LEU B 1 711 ? 30.344 28.219 -8.68 1 94.94 711 LEU B N 1
ATOM 11802 C CA . LEU B 1 711 ? 29.484 27.156 -9.195 1 94.94 711 LEU B CA 1
ATOM 11803 C C . LEU B 1 711 ? 29.359 26.016 -8.195 1 94.94 711 LEU B C 1
ATOM 11805 O O . LEU B 1 711 ? 28.297 25.422 -8.055 1 94.94 711 LEU B O 1
ATOM 11809 N N . GLY B 1 712 ? 30.453 25.719 -7.547 1 95.88 712 GLY B N 1
ATOM 11810 C CA . GLY B 1 712 ? 30.406 24.719 -6.496 1 95.88 712 GLY B CA 1
ATOM 11811 C C . GLY B 1 712 ? 29.438 25.078 -5.387 1 95.88 712 GLY B C 1
ATOM 11812 O O . GLY B 1 712 ? 28.625 24.234 -4.977 1 95.88 712 GLY B O 1
ATOM 11813 N N . ASP B 1 713 ? 29.484 26.328 -5 1 95.38 713 ASP B N 1
ATOM 11814 C CA . ASP B 1 713 ? 28.594 26.797 -3.949 1 95.38 713 ASP B CA 1
ATOM 11815 C C . ASP B 1 713 ? 27.141 26.812 -4.434 1 95.38 713 ASP B C 1
ATOM 11817 O O . ASP B 1 713 ? 26.219 26.5 -3.678 1 95.38 713 ASP B O 1
ATOM 11821 N N . LEU B 1 714 ? 26.969 27.172 -5.641 1 95.81 714 LEU B N 1
ATOM 11822 C CA . LEU B 1 714 ? 25.641 27.281 -6.211 1 95.81 714 LEU B CA 1
ATOM 11823 C C . LEU B 1 714 ? 24.984 25.906 -6.293 1 95.81 714 LEU B C 1
ATOM 11825 O O . LEU B 1 714 ? 23.828 25.734 -5.867 1 95.81 714 LEU B O 1
ATOM 11829 N N . TRP B 1 715 ? 25.656 24.984 -6.852 1 98.12 715 TRP B N 1
ATOM 11830 C CA . TRP B 1 715 ? 25.078 23.656 -7.016 1 98.12 715 TRP B CA 1
ATOM 11831 C C . TRP B 1 715 ? 24.844 23 -5.664 1 98.12 715 TRP B C 1
ATOM 11833 O O . TRP B 1 715 ? 23.891 22.234 -5.496 1 98.12 715 TRP B O 1
ATOM 11843 N N . THR B 1 716 ? 25.703 23.234 -4.727 1 97.56 716 THR B N 1
ATOM 11844 C CA . THR B 1 716 ? 25.469 22.75 -3.371 1 97.56 716 THR B CA 1
ATOM 11845 C C . THR B 1 716 ? 24.172 23.297 -2.811 1 97.56 716 THR B C 1
ATOM 11847 O O . THR B 1 716 ? 23.359 22.562 -2.242 1 97.56 716 THR B O 1
ATOM 11850 N N . GLU B 1 717 ? 23.984 24.594 -3.047 1 96.5 717 GLU B N 1
ATOM 11851 C CA . GLU B 1 717 ? 22.766 25.266 -2.594 1 96.5 717 GLU B CA 1
ATOM 11852 C C . GLU B 1 717 ? 21.531 24.672 -3.27 1 96.5 717 GLU B C 1
ATOM 11854 O O . GLU B 1 717 ? 20.531 24.391 -2.607 1 96.5 717 GLU B O 1
ATOM 11859 N N . VAL B 1 718 ? 21.594 24.484 -4.461 1 96.75 718 VAL B N 1
ATOM 11860 C CA . VAL B 1 718 ? 20.469 23.969 -5.234 1 96.75 718 VAL B CA 1
ATOM 11861 C C . VAL B 1 718 ? 20.141 22.547 -4.785 1 96.75 718 VAL B C 1
ATOM 11863 O O . VAL B 1 718 ? 18.969 22.203 -4.605 1 96.75 718 VAL B O 1
ATOM 11866 N N . MET B 1 719 ? 21.141 21.75 -4.617 1 96.94 719 MET B N 1
ATOM 11867 C CA . MET B 1 719 ? 20.953 20.375 -4.188 1 96.94 719 MET B CA 1
ATOM 11868 C C . MET B 1 719 ? 20.25 20.312 -2.83 1 96.94 719 MET B C 1
ATOM 11870 O O . MET B 1 719 ? 19.359 19.5 -2.623 1 96.94 719 MET B O 1
ATOM 11874 N N . LEU B 1 720 ? 20.656 21.188 -1.965 1 96.75 720 LEU B N 1
ATOM 11875 C CA . LEU B 1 720 ? 20.094 21.188 -0.622 1 96.75 720 LEU B CA 1
ATOM 11876 C C . LEU B 1 720 ? 18.688 21.797 -0.632 1 96.75 720 LEU B C 1
ATOM 11878 O O . LEU B 1 720 ? 17.844 21.438 0.196 1 96.75 720 LEU B O 1
ATOM 11882 N N . TYR B 1 721 ? 18.438 22.703 -1.597 1 95.31 721 TYR B N 1
ATOM 11883 C CA . TYR B 1 721 ? 17.125 23.297 -1.75 1 95.31 721 TYR B CA 1
ATOM 11884 C C . TYR B 1 721 ? 16.109 22.266 -2.205 1 95.31 721 TYR B C 1
ATOM 11886 O O . TYR B 1 721 ? 14.93 22.344 -1.838 1 95.31 721 TYR B O 1
ATOM 11894 N N . VAL B 1 722 ? 16.5 21.297 -2.928 1 95.25 722 VAL B N 1
ATOM 11895 C CA . VAL B 1 722 ? 15.602 20.312 -3.521 1 95.25 722 VAL B CA 1
ATOM 11896 C C . VAL B 1 722 ? 15.398 19.156 -2.557 1 95.25 722 VAL B C 1
ATOM 11898 O O . VAL B 1 722 ? 14.445 18.375 -2.695 1 95.25 722 VAL B O 1
ATOM 11901 N N . ALA B 1 723 ? 16.094 18.969 -1.516 1 94.94 723 ALA B N 1
ATOM 11902 C CA . ALA B 1 723 ? 16.156 17.766 -0.673 1 94.94 723 ALA B CA 1
ATOM 11903 C C . ALA B 1 723 ? 14.93 17.688 0.236 1 94.94 723 ALA B C 1
ATOM 11905 O O . ALA B 1 723 ? 14.312 16.625 0.356 1 94.94 723 ALA B O 1
ATOM 11906 N N . PRO B 1 724 ? 14.477 18.812 0.824 1 93.06 724 PRO B N 1
ATOM 11907 C CA . PRO B 1 724 ? 13.352 18.703 1.751 1 93.06 724 PRO B CA 1
ATOM 11908 C C . PRO B 1 724 ? 12.047 18.344 1.048 1 93.06 724 PRO B C 1
ATOM 11910 O O . PRO B 1 724 ? 11.812 18.781 -0.085 1 93.06 724 PRO B O 1
ATOM 11913 N N . THR B 1 725 ? 11.25 17.625 1.771 1 86.38 725 THR B N 1
ATOM 11914 C CA . THR B 1 725 ? 9.984 17.172 1.207 1 86.38 725 THR B CA 1
ATOM 11915 C C . THR B 1 725 ? 8.992 18.328 1.092 1 86.38 725 THR B C 1
ATOM 11917 O O . THR B 1 725 ? 8.906 19.172 1.99 1 86.38 725 THR B O 1
ATOM 11920 N N . SER B 1 726 ? 8.227 18.328 0.038 1 76.94 726 SER B N 1
ATOM 11921 C CA . SER B 1 726 ? 7.172 19.312 -0.168 1 76.94 726 SER B CA 1
ATOM 11922 C C . SER B 1 726 ? 5.824 18.781 0.303 1 76.94 726 SER B C 1
ATOM 11924 O O . SER B 1 726 ? 4.906 19.562 0.575 1 76.94 726 SER B O 1
ATOM 11926 N N . GLY B 1 727 ? 5.707 17.562 0.491 1 78.5 727 GLY B N 1
ATOM 11927 C CA . GLY B 1 727 ? 4.465 16.906 0.887 1 78.5 727 GLY B CA 1
ATOM 11928 C C . GLY B 1 727 ? 4.602 15.414 1.061 1 78.5 727 GLY B C 1
ATOM 11929 O O . GLY B 1 727 ? 5.703 14.867 0.945 1 78.5 727 GLY B O 1
ATOM 11930 N N . GLU B 1 728 ? 3.477 14.805 1.294 1 83.88 728 GLU B N 1
ATOM 11931 C CA . GLU B 1 728 ? 3.471 13.367 1.538 1 83.88 728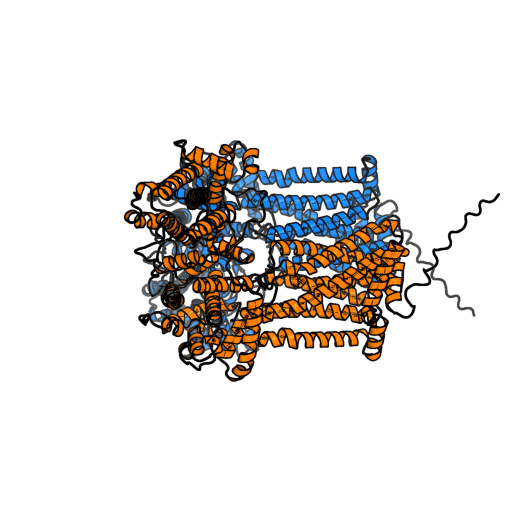 GLU B CA 1
ATOM 11932 C C . GLU B 1 728 ? 3.779 12.586 0.261 1 83.88 728 GLU B C 1
ATOM 11934 O O . GLU B 1 728 ? 4.387 11.516 0.312 1 83.88 728 GLU B O 1
ATOM 11939 N N . LEU B 1 729 ? 3.418 13.156 -0.848 1 85.44 729 LEU B N 1
ATOM 11940 C CA . LEU B 1 729 ? 3.709 12.508 -2.121 1 85.44 729 LEU B CA 1
ATOM 11941 C C . LEU B 1 729 ? 5.211 12.445 -2.371 1 85.44 729 LEU B C 1
ATOM 11943 O O . LEU B 1 729 ? 5.719 11.445 -2.891 1 85.44 729 LEU B O 1
ATOM 11947 N N . HIS B 1 730 ? 5.844 13.508 -1.996 1 89.62 730 HIS B N 1
ATOM 11948 C CA . HIS B 1 730 ? 7.293 13.555 -2.148 1 89.62 730 HIS B CA 1
ATOM 11949 C C . HIS B 1 730 ? 7.98 12.555 -1.222 1 89.62 730 HIS B C 1
ATOM 11951 O O . HIS B 1 730 ? 8.953 11.914 -1.61 1 89.62 730 HIS B O 1
ATOM 11957 N N . MET B 1 731 ? 7.488 12.406 -0.042 1 91.31 731 MET B N 1
ATOM 11958 C CA . MET B 1 731 ? 8.016 11.422 0.898 1 91.31 731 MET B CA 1
ATOM 11959 C C . MET B 1 731 ? 7.832 10 0.364 1 91.31 731 MET B C 1
ATOM 11961 O O . MET B 1 731 ? 8.742 9.18 0.461 1 91.31 731 MET B O 1
ATOM 11965 N N . LYS B 1 732 ? 6.695 9.75 -0.229 1 89.62 732 LYS B N 1
ATOM 11966 C CA . LYS B 1 732 ? 6.426 8.445 -0.819 1 89.62 732 LYS B CA 1
ATOM 11967 C C . LYS B 1 732 ? 7.395 8.148 -1.962 1 89.62 732 LYS B C 1
ATOM 11969 O O . LYS B 1 732 ? 7.785 6.996 -2.168 1 89.62 732 LYS B O 1
ATOM 11974 N N . ALA B 1 733 ? 7.734 9.172 -2.652 1 93.19 733 ALA B N 1
ATOM 11975 C CA . ALA B 1 733 ? 8.688 9 -3.744 1 93.19 733 ALA B CA 1
ATOM 11976 C C . ALA B 1 733 ? 10.047 8.531 -3.219 1 93.19 733 ALA B C 1
ATOM 11978 O O . ALA B 1 733 ? 10.695 7.676 -3.826 1 93.19 733 ALA B O 1
ATOM 11979 N N . HIS B 1 734 ? 10.445 9.086 -2.156 1 94.56 734 HIS B N 1
ATOM 11980 C CA . HIS B 1 734 ? 11.695 8.648 -1.544 1 94.56 734 HIS B CA 1
ATOM 11981 C C . HIS B 1 734 ? 11.586 7.211 -1.047 1 94.56 734 HIS B C 1
ATOM 11983 O O . HIS B 1 734 ? 12.547 6.441 -1.16 1 94.56 734 HIS B O 1
ATOM 11989 N N . LYS B 1 735 ? 10.453 6.883 -0.467 1 93.31 735 LYS B N 1
ATOM 11990 C CA . LYS B 1 735 ? 10.242 5.512 -0.014 1 93.31 735 LYS B CA 1
ATOM 11991 C C . LYS B 1 735 ? 10.312 4.531 -1.182 1 93.31 735 LYS B C 1
ATOM 11993 O O . LYS B 1 735 ? 10.898 3.451 -1.061 1 93.31 735 LYS B O 1
ATOM 11998 N N . GLU B 1 736 ? 9.766 4.918 -2.297 1 90.06 736 GLU B N 1
ATOM 11999 C CA . GLU B 1 736 ? 9.797 4.07 -3.486 1 90.06 736 GLU B CA 1
ATOM 12000 C C . GLU B 1 736 ? 11.211 3.918 -4.023 1 90.06 736 GLU B C 1
ATOM 12002 O O . GLU B 1 736 ? 11.57 2.867 -4.562 1 90.06 736 GLU B O 1
ATOM 12007 N N . ALA B 1 737 ? 11.961 4.957 -3.857 1 91.81 737 ALA B N 1
ATOM 12008 C CA . ALA B 1 737 ? 13.344 4.93 -4.344 1 91.81 737 ALA B CA 1
ATOM 12009 C C . ALA B 1 737 ? 14.188 3.947 -3.543 1 91.81 737 ALA B C 1
ATOM 12011 O O . ALA B 1 737 ? 15.234 3.49 -4.016 1 91.81 737 ALA B O 1
ATOM 12012 N N . LEU B 1 738 ? 13.727 3.578 -2.355 1 91.38 738 LEU B N 1
ATOM 12013 C CA . LEU B 1 738 ? 14.469 2.65 -1.508 1 91.38 738 LEU B CA 1
ATOM 12014 C C . LEU B 1 738 ? 14.484 1.252 -2.115 1 91.38 738 LEU B C 1
ATOM 12016 O O . LEU B 1 738 ? 15.367 0.446 -1.81 1 91.38 738 LEU B O 1
ATOM 12020 N N . ALA B 1 739 ? 13.523 0.968 -2.932 1 85.44 739 ALA B N 1
ATOM 12021 C CA . ALA B 1 739 ? 13.438 -0.349 -3.557 1 85.44 739 ALA B CA 1
ATOM 12022 C C . ALA B 1 739 ? 14.641 -0.599 -4.465 1 85.44 739 ALA B C 1
ATOM 12024 O O . ALA B 1 739 ? 15.062 -1.744 -4.648 1 85.44 739 ALA B O 1
ATOM 12025 N N . GLU B 1 740 ? 15.203 0.499 -4.957 1 82.94 740 GLU B N 1
ATOM 12026 C CA . GLU B 1 740 ? 16.359 0.393 -5.836 1 82.94 740 GLU B CA 1
ATOM 12027 C C . GLU B 1 740 ? 17.656 0.748 -5.102 1 82.94 740 GLU B C 1
ATOM 12029 O O . GLU B 1 740 ? 18.688 1.003 -5.73 1 82.94 740 GLU B O 1
ATOM 12034 N N . GLY B 1 741 ? 17.594 0.781 -3.852 1 82.44 741 GLY B N 1
ATOM 12035 C CA . GLY B 1 741 ? 18.781 1.093 -3.07 1 82.44 741 GLY B CA 1
ATOM 12036 C C . GLY B 1 741 ? 18.844 2.539 -2.617 1 82.44 741 GLY B C 1
ATOM 12037 O O . GLY B 1 741 ? 19.75 2.934 -1.886 1 82.44 741 GLY B O 1
ATOM 12038 N N . GLY B 1 742 ? 17.922 3.33 -3.062 1 85.44 742 GLY B N 1
ATOM 12039 C CA . GLY B 1 742 ? 17.906 4.738 -2.697 1 85.44 742 GLY B CA 1
ATOM 12040 C C . GLY B 1 742 ? 18.781 5.594 -3.594 1 85.44 742 GLY B C 1
ATOM 12041 O O . GLY B 1 742 ? 19.625 5.074 -4.324 1 85.44 742 GLY B O 1
ATOM 12042 N N . GLU B 1 743 ? 18.562 6.918 -3.615 1 92.12 743 GLU B N 1
ATOM 12043 C CA . GLU B 1 743 ? 19.328 7.91 -4.348 1 92.12 743 GLU B CA 1
ATOM 12044 C C . GLU B 1 743 ? 20.094 8.828 -3.396 1 92.12 743 GLU B C 1
ATOM 12046 O O . GLU B 1 743 ? 19.812 8.859 -2.197 1 92.12 743 GLU B O 1
ATOM 12051 N N . PHE B 1 744 ? 21.141 9.5 -3.926 1 96.06 744 PHE B N 1
ATOM 12052 C CA . PHE B 1 744 ? 21.906 10.43 -3.1 1 96.06 744 PHE B CA 1
ATOM 12053 C C . PHE B 1 744 ? 21 11.492 -2.506 1 96.06 744 PHE B C 1
ATOM 12055 O O . PHE B 1 744 ? 21.172 11.898 -1.356 1 96.06 744 PHE B O 1
ATOM 12062 N N . ILE B 1 745 ? 20 11.883 -3.273 1 97 745 ILE B N 1
ATOM 12063 C CA . ILE B 1 745 ? 19.062 12.898 -2.791 1 97 745 ILE B CA 1
ATOM 12064 C C . ILE B 1 745 ? 18.266 12.352 -1.606 1 97 745 ILE B C 1
ATOM 12066 O O . ILE B 1 745 ? 17.844 13.117 -0.736 1 97 745 ILE B O 1
ATOM 12070 N N . THR B 1 746 ? 18.016 11.062 -1.527 1 96.5 746 THR B N 1
ATOM 12071 C CA . THR B 1 746 ? 17.328 10.445 -0.401 1 96.5 746 THR B CA 1
ATOM 12072 C C . THR B 1 746 ? 18.172 10.508 0.86 1 96.5 746 THR B C 1
ATOM 12074 O O . THR B 1 746 ? 17.656 10.656 1.966 1 96.5 746 THR B O 1
ATOM 12077 N N . VAL B 1 747 ? 19.484 10.398 0.672 1 96.88 747 VAL B N 1
ATOM 12078 C CA . VAL B 1 747 ? 20.406 10.562 1.796 1 96.88 747 VAL B CA 1
ATOM 12079 C C . VAL B 1 747 ? 20.281 11.977 2.357 1 96.88 747 VAL B C 1
ATOM 12081 O O . VAL B 1 747 ? 20.156 12.164 3.57 1 96.88 747 VAL B O 1
ATOM 12084 N N . LEU B 1 748 ? 20.297 12.93 1.442 1 97.25 748 LEU B N 1
ATOM 12085 C CA . LEU B 1 748 ? 20.172 14.32 1.864 1 97.25 748 LEU B CA 1
ATOM 12086 C C . LEU B 1 748 ? 18.812 14.578 2.498 1 97.25 748 LEU B C 1
ATOM 12088 O O . LEU B 1 748 ? 18.719 15.336 3.469 1 97.25 748 LEU B O 1
ATOM 12092 N N . TRP B 1 749 ? 17.812 13.938 1.899 1 96.56 749 TRP B N 1
ATOM 12093 C CA . TRP B 1 749 ? 16.469 14.039 2.453 1 96.56 749 TRP B CA 1
ATOM 12094 C C . TRP B 1 749 ? 16.438 13.531 3.889 1 96.56 749 TRP B C 1
ATOM 12096 O O . TRP B 1 749 ? 15.789 14.141 4.75 1 96.56 749 TRP B O 1
ATOM 12106 N N . ALA B 1 750 ? 17.094 12.461 4.172 1 96.75 750 ALA B N 1
ATOM 12107 C CA . ALA B 1 750 ? 17.156 11.914 5.523 1 96.75 750 ALA B CA 1
ATOM 12108 C C . ALA B 1 750 ? 17.797 12.906 6.488 1 96.75 750 ALA B C 1
ATOM 12110 O O . ALA B 1 750 ? 17.281 13.133 7.586 1 96.75 750 ALA B O 1
ATOM 12111 N N . ILE B 1 751 ? 18.875 13.547 6.062 1 96.75 751 ILE B N 1
ATOM 12112 C CA . ILE B 1 751 ? 19.609 14.492 6.91 1 96.75 751 ILE B CA 1
ATOM 12113 C C . ILE B 1 751 ? 18.688 15.664 7.266 1 96.75 751 ILE B C 1
ATOM 12115 O O . ILE B 1 751 ? 18.562 16.031 8.438 1 96.75 751 ILE B O 1
ATOM 12119 N N . VAL B 1 752 ? 18.078 16.203 6.258 1 96 752 VAL B N 1
ATOM 12120 C CA . VAL B 1 752 ? 17.281 17.391 6.48 1 96 752 VAL B CA 1
ATOM 12121 C C . VAL B 1 752 ? 16.031 17.047 7.297 1 96 752 VAL B C 1
ATOM 12123 O O . VAL B 1 752 ? 15.555 17.844 8.102 1 96 752 VAL B O 1
ATOM 12126 N N . THR B 1 753 ? 15.477 15.82 7.121 1 94.62 753 THR B N 1
ATOM 12127 C CA . THR B 1 753 ? 14.32 15.375 7.891 1 94.62 753 THR B CA 1
ATOM 12128 C C . THR B 1 753 ? 14.672 15.242 9.367 1 94.62 753 THR B C 1
ATOM 12130 O O . THR B 1 753 ? 13.922 15.695 10.234 1 94.62 753 THR B O 1
ATOM 12133 N N . HIS B 1 754 ? 15.828 14.672 9.625 1 95.81 754 HIS B N 1
ATOM 12134 C CA . HIS B 1 754 ? 16.281 14.5 11 1 95.81 754 HIS B CA 1
ATOM 12135 C C . HIS B 1 754 ? 16.516 15.852 11.672 1 95.81 754 HIS B C 1
ATOM 12137 O O . HIS B 1 754 ? 16.219 16.016 12.859 1 95.81 754 HIS B O 1
ATOM 12143 N N . THR B 1 755 ? 17.031 16.812 10.906 1 94.5 755 THR B N 1
ATOM 12144 C CA . THR B 1 755 ? 17.531 18.047 11.492 1 94.5 755 THR B CA 1
ATOM 12145 C C . THR B 1 755 ? 16.453 19.125 11.453 1 94.5 755 THR B C 1
ATOM 12147 O O . THR B 1 755 ? 16.672 20.266 11.875 1 94.5 755 THR B O 1
ATOM 12150 N N . GLY B 1 756 ? 15.305 18.859 10.898 1 91.69 756 GLY B N 1
ATOM 12151 C CA . GLY B 1 756 ? 14.172 19.766 10.93 1 91.69 756 GLY B CA 1
ATOM 12152 C C . GLY B 1 756 ? 14.25 20.859 9.883 1 91.69 756 GLY B C 1
ATOM 12153 O O . GLY B 1 756 ? 13.609 21.906 10.023 1 91.69 756 GLY B O 1
ATOM 12154 N N . ILE B 1 757 ? 15.117 20.688 8.891 1 92.06 757 ILE B N 1
ATOM 12155 C CA . ILE B 1 757 ? 15.148 21.625 7.77 1 92.06 757 ILE B CA 1
ATOM 12156 C C . ILE B 1 757 ? 14.023 21.312 6.793 1 92.06 757 ILE B C 1
ATOM 12158 O O . ILE B 1 757 ? 14.062 20.281 6.113 1 92.06 757 ILE B O 1
ATOM 12162 N N . ALA B 1 758 ? 12.977 22.078 6.809 1 87.81 758 ALA B N 1
ATOM 12163 C CA . ALA B 1 758 ? 11.789 21.766 6.023 1 87.81 758 ALA B CA 1
ATOM 12164 C C . ALA B 1 758 ? 11.359 22.953 5.168 1 87.81 758 ALA B C 1
ATOM 12166 O O . ALA B 1 758 ? 11.828 24.078 5.379 1 87.81 758 ALA B O 1
ATOM 12167 N N . ARG B 1 759 ? 10.562 22.625 4.152 1 84.75 759 ARG B N 1
ATOM 12168 C CA . ARG B 1 759 ? 9.992 23.656 3.291 1 84.75 759 ARG B CA 1
ATOM 12169 C C . ARG B 1 759 ? 8.773 24.297 3.943 1 84.75 759 ARG B C 1
ATOM 12171 O O . ARG B 1 759 ? 7.953 23.594 4.555 1 84.75 759 ARG B O 1
ATOM 12178 N N . ALA B 1 760 ? 8.844 25.656 3.992 1 68.44 760 ALA B N 1
ATOM 12179 C CA . ALA B 1 760 ? 7.691 26.359 4.543 1 68.44 760 ALA B CA 1
ATOM 12180 C C . ALA B 1 760 ? 6.418 26.016 3.777 1 68.44 760 ALA B C 1
ATOM 12182 O O . ALA B 1 760 ? 6.449 25.828 2.559 1 68.44 760 ALA B O 1
ATOM 12183 N N . PRO B 1 761 ? 5.387 25.625 4.598 1 58.75 761 PRO B N 1
ATOM 12184 C CA . PRO B 1 761 ? 4.133 25.391 3.881 1 58.75 761 PRO B CA 1
ATOM 12185 C C . PRO B 1 761 ? 3.73 26.578 3.004 1 58.75 761 PRO B C 1
ATOM 12187 O O . PRO B 1 761 ? 4.074 27.719 3.311 1 58.75 761 PRO B O 1
ATOM 12190 N N . GLU B 1 762 ? 3.496 26.375 1.782 1 54.06 762 GLU B N 1
ATOM 12191 C CA . GLU B 1 762 ? 3.031 27.484 0.957 1 54.06 762 GLU B CA 1
ATOM 12192 C C . GLU B 1 762 ? 2.047 28.359 1.722 1 54.06 762 GLU B C 1
ATOM 12194 O O . GLU B 1 762 ? 1.167 27.859 2.42 1 54.06 762 GLU B O 1
ATOM 12199 N N . PRO B 1 763 ? 2.479 29.656 2.203 1 40.88 763 PRO B N 1
ATOM 12200 C CA . PRO B 1 763 ? 1.544 30.516 2.934 1 40.88 763 PRO B CA 1
ATOM 12201 C C . PRO B 1 763 ? 0.086 30.25 2.564 1 40.88 763 PRO B C 1
ATOM 12203 O O . PRO B 1 763 ? -0.264 30.25 1.381 1 40.88 763 PRO B O 1
ATOM 12206 N N . ALA B 1 764 ? -0.635 29.531 3.357 1 42.09 764 ALA B N 1
ATOM 12207 C CA . ALA B 1 764 ? -2.09 29.594 3.24 1 42.09 764 ALA B CA 1
ATOM 12208 C C . ALA B 1 764 ? -2.572 31.047 3.201 1 42.09 764 ALA B C 1
ATOM 12210 O O . ALA B 1 764 ? -2.115 31.875 3.984 1 42.09 764 ALA B O 1
ATOM 12211 N N . GLU B 1 765 ? -2.68 31.641 1.991 1 42.25 765 GLU B N 1
ATOM 12212 C CA . GLU B 1 765 ? -3.172 33 2.164 1 42.25 765 GLU B CA 1
ATOM 12213 C C . GLU B 1 765 ? -3.818 33.188 3.533 1 42.25 765 GLU B C 1
ATOM 12215 O O . GLU B 1 765 ? -3.611 34.219 4.191 1 42.25 765 GLU B O 1
ATOM 12220 N N . ALA B 1 766 ? -5.156 32.875 3.693 1 39 766 ALA B N 1
ATOM 12221 C CA . ALA B 1 766 ? -5.922 33.188 4.895 1 39 766 ALA B CA 1
ATOM 12222 C C . ALA B 1 766 ? -5.805 32.062 5.93 1 39 766 ALA B C 1
ATOM 12224 O O . ALA B 1 766 ? -5.875 30.891 5.59 1 39 766 ALA B O 1
ATOM 12225 N N . PRO B 1 767 ? -5.23 32.344 6.984 1 38.19 767 PRO B N 1
ATOM 12226 C CA . PRO B 1 767 ? -5.047 31.438 8.109 1 38.19 767 PRO B CA 1
ATOM 12227 C C . PRO B 1 767 ? -6.23 30.484 8.297 1 38.19 767 PRO B C 1
ATOM 12229 O O . PRO B 1 767 ? -7.383 30.891 8.109 1 38.19 767 PRO B O 1
ATOM 12232 N N . LEU B 1 768 ? -6.039 29.203 8.242 1 41.81 768 LEU B N 1
ATOM 12233 C CA . LEU B 1 768 ? -6.992 28.156 8.578 1 41.81 768 LEU B CA 1
ATOM 12234 C C . LEU B 1 768 ? -7.773 28.5 9.836 1 41.81 768 LEU B C 1
ATOM 12236 O O . LEU B 1 768 ? -7.191 28.656 10.914 1 41.81 768 LEU B O 1
ATOM 12240 N N . ARG B 1 769 ? -8.844 29.203 9.82 1 43.72 769 ARG B N 1
ATOM 12241 C CA . ARG B 1 769 ? -9.68 29.234 11.023 1 43.72 769 ARG B CA 1
ATOM 12242 C C . ARG B 1 769 ? -10.016 27.828 11.492 1 43.72 769 ARG B C 1
ATOM 12244 O O . ARG B 1 769 ? -11.055 27.281 11.109 1 43.72 769 ARG B O 1
ATOM 12251 N N . THR B 1 770 ? -9.078 26.766 11.57 1 47.38 770 THR B N 1
ATOM 12252 C CA . THR B 1 770 ? -9.32 25.438 12.133 1 47.38 770 THR B CA 1
ATOM 12253 C C . THR B 1 770 ? -9.953 25.547 13.516 1 47.38 770 THR B C 1
ATOM 12255 O O . THR B 1 770 ? -9.5 26.328 14.352 1 47.38 770 THR B O 1
ATOM 12258 N N . ILE B 1 771 ? -11.281 25.078 13.594 1 56.62 771 ILE B N 1
ATOM 12259 C CA . ILE B 1 771 ? -11.969 25.016 14.875 1 56.62 771 ILE B CA 1
ATOM 12260 C C . ILE B 1 771 ? -11.406 23.859 15.703 1 56.62 771 ILE B C 1
ATOM 12262 O O . ILE B 1 771 ? -11.461 22.703 15.281 1 56.62 771 ILE B O 1
ATOM 12266 N N . SER B 1 772 ? -10.508 24.188 16.547 1 54.94 772 SER B N 1
ATOM 12267 C CA . SER B 1 772 ? -9.781 23.219 17.359 1 54.94 772 SER B CA 1
ATOM 12268 C C . SER B 1 772 ? -10.688 22.594 18.422 1 54.94 772 SER B C 1
ATOM 12270 O O . SER B 1 772 ? -11.562 23.266 18.969 1 54.94 772 SER B O 1
ATOM 12272 N N . ILE B 1 773 ? -10.703 21.234 18.453 1 52.97 773 ILE B N 1
ATOM 12273 C CA . ILE B 1 773 ? -11.367 20.5 19.531 1 52.97 773 ILE B CA 1
ATOM 12274 C C . ILE B 1 773 ? -10.539 20.594 20.797 1 52.97 773 ILE B C 1
ATOM 12276 O O . ILE B 1 773 ? -9.305 20.516 20.766 1 52.97 773 ILE B O 1
ATOM 12280 N N . ALA B 1 774 ? -11.016 21.281 21.812 1 47.03 774 ALA B N 1
ATOM 12281 C CA . ALA B 1 774 ? -10.336 21.359 23.109 1 47.03 774 ALA B CA 1
ATOM 12282 C C . ALA B 1 774 ? -10.148 19.969 23.719 1 47.03 774 ALA B C 1
ATOM 12284 O O . ALA B 1 774 ? -11.094 19.172 23.781 1 47.03 774 ALA B O 1
ATOM 12285 N N . GLY B 1 775 ? -8.977 19.344 23.375 1 39.62 775 GLY B N 1
ATOM 12286 C CA . GLY B 1 775 ? -8.719 18.094 24.094 1 39.62 775 GLY B CA 1
ATOM 12287 C C . GLY B 1 775 ? -8.461 18.312 25.578 1 39.62 775 GLY B C 1
ATOM 12288 O O . GLY B 1 775 ? -8.016 19.375 25.984 1 39.62 775 GLY B O 1
#

Sequence (1550 aa):
MASSINSASPPQPPSAFCDTSTTLIPFVYNLTIFYAEANLRGNEAPLVATSVVMFVLAVLFFILNLFSRSSDVSAILNPTVRLFLSTSLSLFLPAMSYLFSEAKNASGQMAELSVRARTILMWMLLVELLRKKVESILVTGGIQGYSDTVNRASRVGWLGSLVFFNLRGTGKKALYGILWVLAAAKLVQRFVTVELGKRSFAYGRNPQLLASYMTQMLKLQGQDNHGPAGLDVLKRCNYAVIGEEELKKKAGPKGYKLDELEKAISEANSSTVVTVGKIWTYAEKDPMLHRNPKLKQLCLSFALCKLLRRRLEEFPITDAEASNCHELVFKGLWQQRMDGEDAIQVFSDELQFLCEYYHSVHPVVFASPFFFVHNYILFPIIAWAFCILMLILCSNGDVPYALHSFRTDNYVMSGNVLTTAKCVLGKAWDYLSTPYVFCSVDISITILLILTFAYEEVWEFIVFLLSNWFMVSLLCSHASTPKWRTLLRRIIPFIVSVQNTMNHPSVFFKQFSVLRFSRLSLPLSTRAVPKEAKTLIMERLARVSHDAPLSNGMAVLLSAKHRLSIQSHELSWACESDSIAEVILTWHIATVLLEATYRRQRGTRPEDGREAATALSGYCAYLVAFHPKLLPDDKDGTELVYADMKKQLREEMGGWWGYYRSGESDRYTKLMKVARARQEETTVISKGARLGKVFIDRYKDDARERVWKLLGDLWTEVMLYVAPTSGELHMKAHKEALAEGGEFITVLWAIVTHTGIARAPEPAEAPLRTISIAGMASSINSASPPQPPSAFCDTSTTLIPFVYNLTIFYAEANLRGNEAPLVATSVVMFVLAVLFFILNLFSRSSDVSAILNPTVRLFLSTSLSLFLPAMSYLFSEAKNASGQMAELSVRARTILMWMLLVELLRKKVESILVTGGIQGYSDTVNRASRVGWLGSLVFFNLRGTGKKALYGILWVLAAAKLVQRFVTVELGKRSFAYGRNPQLLASYMTQMLKLQGQDNHGPAGLDVLKRCNYAVIGEEELKKKAGPKGYKLDELEKAISEANSSTVVTVGKIWTYAEKDPMLHRNPKLKQLCLSFALCKLLRRRLEEFPITDAEASNCHELVFKGLWQQRMDGEDAIQVFSDELQFLCEYYHSVHPVVFASPFFFVHNYILFPIIAWAFCILMLILCSNGDVPYALHSFRTDNYVMSGNVLTTAKCVLGKAWDYLSTPYVFCSVDISITILLILTFAYEEVWEFIVFLLSNWFMVSLLCSHASTPKWRTLLRRIIPFIVSVQNTMNHPSVFFKQFSVLRFSRLSLPLSTRAVPKEAKTLIMERLARVSHDAPLSNGMAVLLSAKHRLSIQSHELSWACESDSIAEVILTWHIATVLLEATYRRQRGTRPEDGREAATALSGYCAYLVAFHPKLLPDDKDGTELVYADMKKQLREEMGGWWGYYRSGESDRYTKLMKVARARQEETTVISKGARLGKVFIDRYKDDARERVWKLLGDLWTEVMLYVAPTSGELHMKAHKEALAEGGEFITVLWAIVTHTGIARAPEPAEAPLRTISIAG

InterPro domains:
  IPR007658 Protein of unknown function DUF594 [PF04578] (702-757)
  IPR025315 Domain of unknown function DUF4220 [PF13968] (151-500)

Secondary structure (DSSP, 8-state):
--------------S--S-TT-THHHHHHHHHHHHHHS-HHHHHHHHHHHHHHHHHHHHHHHHHHHHS-TTTT--B--HHHHHHHHHHHHHHHHHHHHHHHHHHHHT-S-SS--HHHHHHHHHHHHHHHHGGGTS---SS--HHHHHHHHHHHHHHHHHHHHHHHH---HHHHHHHHHHHHHHHHHHHHHHHHHHHHHH-TTTTTHHHHHHHHHHHHHHHH-S---S-STHHHHHT---EEE-GGGS-EEEETTEEEETTHHHHHH-TT--S-EEHHHHHHHHHH-HHHHH-HHHHHHHHHHHHHHHHHHHHTTPPPPHHHHHHHHIIIIIIIHHHH--HHHHHHHHHHHHHHHHHHHHBSSGGGG-SHHHHIIIIIIHHHHHHHHHHHHHHHHTTT-HHHHHHHHHHH-GGGSTTHHHHHHHHHHHHHHH--HHHHHHHHHHHHHHHHHHHHHHHHHHHHHHHHH-HHHHHHHHHHHHH-GGGHHHHHHHHHHHHHHHHHH-----EEE---TTT--TT-PSPPEEEPPHHHHHHHHHHHHH--SSS---SSHHHHHHHHHHH---GGGTGGGG--S-HHHHHHHHHHHHHHHHHHSPPPTTSPPPTTHHHHHHHHHHHHHHHHH-GGGSSS-HHHHHHHHHHHHHHHHHHTTSHHHHHH--HHHHHHHHHHHHHS------HHHHHHHHHHHHHHHHHHT-HHHHHHHHHHHHHHHHHHHSS--SHHHHHHHHHHGGGT--HHHHHHHHHHHHTEEEPP---SS----EEE--/--------------S--S-TT-THHHHHHHHHHHHHHS-HHHHHHHHHHHHHHHHHHHHHHHHHHHHS-TTTT--B--HHHHHHHHHHHHTHHHHHHHHHHHHHHHT-S-SS--HHHHHHHHHHHHHHHHGGGTS---SS--HHHHHHHHHHHHHHHHHHHHHHHH---HHHHHHHHHHHHHHHHHHHHHHHHHHHHHH-TTTTTHHHHHHHHHHHHHHHH-S---S-STHHHHHT---EEE-GGGS-EEEETTEEEETTHHHHHH-TT--S-EEHHHHHHHHHH-HHHHH-HHHHHHHHHHHHHHHHHHHHTTPPPPHHHHHHHHIIIIIIIHHHH--HHHHHHHHHHHHHHHHHHHHBSSGGGG-SHHHHIIIIIIHHHHHHHHHHHHHHHHTTT-HHHHHHHHHHH-GGGSTTHHHHHHHHHHHHHHH--HHHHHHHHHHHHHHHHHHHHHHHHHHHHHHHHT-HHHHHHHHHHHHH-GGGHHHHHHHHHHHHHHHHHH-----EEE---TTT--GGGPSPPEEEPPHHHHHHHHHHHHH--SSS---SSHHHHHHHHHHH---GGGTGGGG--S-HHHHHHHHHHHHHHHHHHSPPPTTSPPPTTHHHHHHHHHHHHHHHHH-GGGSSS-HHHHHHHHHHHHHHHHHHTTSHHHHHH--HHHHHHHHHHHHHS------HHHHHHHHHHHHHHHHHHT-HHHHHHHHHHHHHHHHHHHSS-SSHHHHHHHHHHGGGT--HHHHHHHHHHHHTEEEPP---SS----EEE--

Organism: Triticum turgidum subsp. durum (NCBI:txid4567)